Protein 3RFT (pdb70)

Nearest PDB structures (foldseek):
  3rft-assembly1_A  TM=1.003E+00  e=3.929E-58  Agrobacterium fabrum str. C58
  3rfx-assembly1_A  TM=1.002E+00  e=2.073E-56  Agrobacterium fabrum str. C58
  3ay3-assembly2_D  TM=9.842E-01  e=3.197E-38  Chromohalobacter israelensis DSM 3043
  6mfh-assembly1_A  TM=9.827E-01  e=3.829E-38  Chromohalobacter israelensis
  3ajr-assembly1_A  TM=7.202E-01  e=3.323E-12  Thermoplasma volcanium GSS1

Solvent-accessible surface area: 32362 Å² total; per-residue (Å²): 162,63,27,116,30,0,0,0,2,11,0,24,35,104,34,1,141,33,0,37,130,79,0,47,96,13,6,97,40,3,30,0,1,22,115,51,111,34,108,119,51,32,123,111,43,51,46,42,114,6,65,19,27,66,56,129,31,0,55,69,2,0,32,47,7,72,0,0,0,0,24,6,37,33,83,69,10,73,13,96,100,58,1,54,81,11,1,36,57,0,3,112,10,0,1,45,3,0,103,67,64,73,55,8,37,0,0,1,8,2,4,3,17,0,0,0,80,16,53,27,136,76,157,0,23,34,136,34,102,51,107,40,5,16,36,16,0,74,1,8,17,65,0,14,103,22,0,113,78,8,54,96,138,82,39,2,38,0,0,6,0,11,22,10,11,17,23,98,72,1,80,38,96,24,24,1,9,0,14,0,5,40,78,4,0,8,39,0,0,80,1,0,31,94,6,17,43,2,11,11,23,30,0,1,0,12,8,46,16,106,33,30,21,23,35,43,47,100,14,14,26,0,5,22,100,27,158,46,49,0,50,88,52,74,178,93,7,84,109,82,45,113,120,48,70,109,115,61,8,39,36,114,45,0,1,1,80,40,17,101,46,82,98,73,171,142,160,70,26,108,29,0,0,0,2,11,1,27,36,164,36,1,136,39,0,34,130,80,0,45,91,12,3,97,41,3,28,0,2,24,128,56,113,18,75,119,52,32,125,111,45,51,46,45,105,17,64,20,31,66,60,120,21,0,57,63,2,0,31,47,7,70,0,0,0,0,25,4,38,38,81,66,9,79,14,18,112,56,1,13,80,13,1,1,34,0,3,18,8,0,1,21,4,0,80,69,60,74,59,9,37,0,0,1,9,2,5,4,17,0,0,0,17,16,53,15,55,75,70,1,25,33,93,34,60,29,54,0,0,0,4,16,0,2,1,9,5,3,0,13,20,0,0,60,0,0,54,32,33,61,39,2,39,0,0,7,0,13,24,10,14,21,38,100,93,4,93,45,38,26,9,2,6,0,13,0,5,41,80,3,0,8,40,0,0,74,1,0,28,149,11,130,113,7,12,12,22,33,0,1,0,10,9,47,14,25,2,15,6,22,38,42,72,149,13,42,125,9,50,20,145,30,179,45,52,0,35,76,42,20,160,84,10,100,120,81,48,115,122,36,70,72,114,59,8,43,6,106,45,0,1,1,80,39,13,105,31,73,8,74,128,167,170,64,30,122,36,0,0,0,2,12,1,23,34,144,35,1,125,39,0,20,120,92,0,51,93,11,5,85,28,4,34,0,2,22,115,50,106,31,105,119,51,30,122,106,40,54,47,48,104,18,51,18,22,76,52,128,30,0,54,68,2,0,32,50,7,72,0,0,0,0,25,5,37,37,83,69,9,80,12,8,95,60,1,14,77,8,1,1,28,0,2,24,9,0,1,19,0,0,80,74,72,73,57,7,34,0,0,1,9,2,4,3,17,0,0,0,16,16,53,27,136,74,154,0,24,39,93,33,59,28,52,0,0,0,4,16,0,2,1,8,4,3,0,14,19,0,0,59,0,0,52,32,33,61,39,3,39,0,0,6,0,12,23,12,12,23,33,110,79,1,81,37,100,23,27,1,9,0,16,0,5,40,78,3,0,9,39,0,0,82,2,0,28,149,12,130,112,6,13,12,24,30,0,1,0,11,8,47,15,105,32,28,21,22,40,43,77,154,15,49,129,8,49,24,147,29,165,44,52,0,50,89,52,70,184,98,6,93,127,82,50,115,121,48,71,109,115,59,9,40,38,114,42,0,2,0,83,37,14,103,31,72,10,75,124,146

Organism: Agrobacterium fabrum (strain C58 / ATCC 33970) (NCBI:txid176299)

Radius of gyration: 30.78 Å; Cα contacts (8 Å, |Δi|>4): 1839; chains: 3; bounding box: 68×79×91 Å

CATH classification: 3.40.50.720

B-factor: mean 20.07, std 9.41, range [8.15, 78.05]

GO terms:
  GO:0050388 uronate dehydrogenase activity (F, IDA)

Structure (mmCIF, N/CA/C/O backbone):
data_3RFT
#
_entry.id   3RFT
#
_cell.length_a   164.650
_cell.length_b   164.650
_cell.length_c   174.830
_cell.angle_alpha   90.00
_cell.angle_beta   90.00
_cell.angle_gamma   120.00
#
_symmetry.space_group_name_H-M   'P 62 2 2'
#
loop_
_entity.id
_entity.type
_entity.pdbx_description
1 polymer 'Uronate dehydrogenase'
2 non-polymer 'SULFATE ION'
3 water water
#
loop_
_atom_site.group_PDB
_atom_site.id
_atom_site.type_symbol
_atom_site.label_atom_id
_atom_site.label_alt_id
_atom_site.label_comp_id
_atom_site.label_asym_id
_atom_site.label_entity_id
_atom_site.label_seq_id
_atom_site.pdbx_PDB_ins_code
_atom_site.Cartn_x
_atom_site.Cartn_y
_atom_site.Cartn_z
_atom_site.occupancy
_atom_site.B_iso_or_equiv
_atom_site.auth_seq_id
_atom_site.auth_comp_id
_atom_site.auth_asym_id
_atom_site.auth_atom_id
_atom_site.pdbx_PDB_model_num
ATOM 1 N N . MET A 1 1 ? 46.981 50.384 8.836 1.00 62.04 1 MET A N 1
ATOM 2 C CA . MET A 1 1 ? 48.317 49.856 8.585 1.00 51.76 1 MET A CA 1
ATOM 3 C C . MET A 1 1 ? 49.080 50.756 7.620 1.00 53.98 1 MET A C 1
ATOM 4 O O . MET A 1 1 ? 48.622 51.844 7.265 1.00 61.68 1 MET A O 1
ATOM 9 N N . ALA A 1 2 ? 50.250 50.288 7.202 1.00 48.42 2 ALA A N 1
ATOM 10 C CA . ALA A 1 2 ? 51.032 50.961 6.179 1.00 42.53 2 ALA A CA 1
ATOM 11 C C . ALA A 1 2 ? 51.192 50.025 4.983 1.00 45.46 2 ALA A C 1
ATOM 12 O O . ALA A 1 2 ? 51.502 50.463 3.868 1.00 37.49 2 ALA A O 1
ATOM 14 N N . MET A 1 3 ? 50.962 48.733 5.221 1.00 32.90 3 MET A N 1
ATOM 15 C CA . MET A 1 3 ? 51.164 47.722 4.190 1.00 24.11 3 MET A CA 1
ATOM 16 C C . MET A 1 3 ? 50.606 46.364 4.620 1.00 25.39 3 MET A C 1
ATOM 17 O O . MET A 1 3 ? 50.276 46.159 5.785 1.00 23.80 3 MET A O 1
ATOM 22 N N . LYS A 1 4 ? 50.497 45.436 3.677 1.00 24.31 4 LYS A N 1
ATOM 23 C CA . LYS A 1 4 ? 49.971 44.115 3.999 1.00 27.06 4 LYS A CA 1
ATOM 24 C C . LYS A 1 4 ? 50.967 43.278 4.800 1.00 21.81 4 LYS A C 1
ATOM 25 O O . LYS A 1 4 ? 50.618 42.721 5.840 1.00 22.75 4 LYS A O 1
ATOM 31 N N . ARG A 1 5 ? 52.200 43.187 4.310 1.00 21.06 5 ARG A N 1
ATOM 32 C CA . ARG A 1 5 ? 53.212 42.369 4.970 1.00 19.80 5 ARG A CA 1
ATOM 33 C C . ARG A 1 5 ? 54.566 43.077 5.084 1.00 20.26 5 ARG A C 1
ATOM 34 O O . ARG A 1 5 ? 55.151 43.488 4.084 1.00 18.97 5 ARG A O 1
ATOM 42 N N . LEU A 1 6 ? 55.060 43.193 6.311 1.00 20.82 6 LEU A N 1
ATOM 43 C CA . LEU A 1 6 ? 56.379 43.765 6.562 1.00 16.92 6 LEU A CA 1
ATOM 44 C C . LEU A 1 6 ? 57.336 42.681 7.037 1.00 18.96 6 LEU A C 1
ATOM 45 O O . LEU A 1 6 ? 57.016 41.928 7.961 1.00 17.43 6 LEU A O 1
ATOM 50 N N . LEU A 1 7 ? 58.501 42.593 6.398 1.00 15.84 7 LEU A N 1
ATOM 51 C CA . LEU A 1 7 ? 59.554 41.684 6.847 1.00 15.59 7 LEU A CA 1
ATOM 52 C C . LEU A 1 7 ? 60.506 42.397 7.809 1.00 18.70 7 LEU A C 1
ATOM 53 O O . LEU A 1 7 ? 60.960 43.509 7.532 1.00 15.29 7 LEU A O 1
ATOM 58 N N . VAL A 1 8 ? 60.799 41.755 8.938 1.00 15.79 8 VAL A N 1
ATOM 59 C CA . VAL A 1 8 ? 61.875 42.202 9.819 1.00 15.09 8 VAL A CA 1
ATOM 60 C C . VAL A 1 8 ? 62.878 41.063 9.945 1.00 18.08 8 VAL A C 1
ATOM 61 O O . VAL A 1 8 ? 62.558 40.012 10.498 1.00 17.06 8 VAL A O 1
ATOM 65 N N . THR A 1 9 ? 64.082 41.255 9.413 1.00 15.35 9 THR A N 1
ATOM 66 C CA . THR A 1 9 ? 65.147 40.275 9.580 1.00 16.57 9 THR A CA 1
ATOM 67 C C . THR A 1 9 ? 65.930 40.562 10.874 1.00 17.57 9 THR A C 1
ATOM 68 O O . THR A 1 9 ? 65.772 41.617 11.477 1.00 17.13 9 THR A O 1
ATOM 72 N N . GLY A 1 10 ? 66.770 39.622 11.295 1.00 18.12 10 GLY A N 1
ATOM 73 C CA . GLY A 1 10 ? 67.462 39.738 12.570 1.00 17.86 10 GLY A CA 1
ATOM 74 C C . GLY A 1 10 ? 66.509 39.853 13.748 1.00 19.04 10 GLY A C 1
ATOM 75 O O . GLY A 1 10 ? 66.817 40.489 14.762 1.00 20.79 10 GLY A O 1
ATOM 76 N N . ALA A 1 11 ? 65.347 39.220 13.633 1.00 16.10 11 ALA A N 1
ATOM 77 C CA . ALA A 1 11 ? 64.286 39.417 14.618 1.00 16.33 11 ALA A CA 1
ATOM 78 C C . ALA A 1 11 ? 64.517 38.721 15.964 1.00 17.38 11 ALA A C 1
ATOM 79 O O . ALA A 1 11 ? 63.773 38.961 16.912 1.00 19.71 11 ALA A O 1
ATOM 81 N N . ALA A 1 12 ? 65.526 37.859 16.039 1.00 20.95 12 ALA A N 1
ATOM 82 C CA . ALA A 1 12 ? 65.860 37.187 17.300 1.00 22.98 12 ALA A CA 1
ATOM 83 C C . ALA A 1 12 ? 66.789 38.028 18.176 1.00 26.71 12 ALA A C 1
ATOM 84 O O . ALA A 1 12 ? 66.886 37.795 19.382 1.00 24.84 12 ALA A O 1
ATOM 86 N N . GLY A 1 13 ? 67.474 38.996 17.567 1.00 21.20 13 GLY A N 1
ATOM 87 C CA . GLY A 1 13 ? 68.418 39.836 18.288 1.00 23.04 13 GLY A CA 1
ATOM 88 C C . GLY A 1 13 ? 67.708 40.838 19.176 1.00 23.02 13 GLY A C 1
ATOM 89 O O . GLY A 1 13 ? 66.491 40.976 19.108 1.00 22.57 13 GLY A O 1
ATOM 90 N N . GLN A 1 14 ? 68.466 41.552 20.004 1.00 24.02 14 GLN A N 1
ATOM 91 C CA . GLN A 1 14 ? 67.875 42.508 20.937 1.00 25.95 14 GLN A CA 1
ATOM 92 C C . GLN A 1 14 ? 67.015 43.582 20.260 1.00 24.82 14 GLN A C 1
ATOM 93 O O . GLN A 1 14 ? 65.899 43.861 20.695 1.00 23.37 14 GLN A O 1
ATOM 99 N N . LEU A 1 15 ? 67.542 44.194 19.207 1.00 22.45 15 LEU A N 1
ATOM 100 C CA . LEU A 1 15 ? 66.800 45.239 18.503 1.00 22.53 15 LEU A CA 1
ATOM 101 C C . LEU A 1 15 ? 65.635 44.634 17.715 1.00 21.05 15 LEU A C 1
ATOM 102 O O . LEU A 1 15 ? 64.550 45.209 17.653 1.00 23.15 15 LEU A O 1
ATOM 107 N N . GLY A 1 16 ? 65.869 43.467 17.120 1.00 20.26 16 GLY A N 1
ATOM 108 C CA . GLY A 1 16 ? 64.818 42.758 16.407 1.00 19.37 16 GLY A CA 1
ATOM 109 C C . GLY A 1 16 ? 63.637 42.421 17.299 1.00 18.44 16 GLY A C 1
ATOM 110 O O . GLY A 1 16 ? 62.480 42.530 16.888 1.00 17.97 16 GLY A O 1
ATOM 111 N N . ARG A 1 17 ? 63.921 42.009 18.533 1.00 20.72 17 ARG A N 1
ATOM 112 C CA . ARG A 1 17 ? 62.851 41.700 19.480 1.00 21.33 17 ARG A CA 1
ATOM 113 C C . ARG A 1 17 ? 62.042 42.944 19.817 1.00 21.53 17 ARG A C 1
ATOM 114 O O . ARG A 1 17 ? 60.825 42.885 19.967 1.00 21.02 17 ARG A O 1
ATOM 122 N N . VAL A 1 18 ? 62.720 44.082 19.920 1.00 22.09 18 VAL A N 1
ATOM 123 C CA . VAL A 1 18 ? 62.031 45.349 20.113 1.00 20.21 18 VAL A CA 1
ATOM 124 C C . VAL A 1 18 ? 61.138 45.680 18.909 1.00 22.92 18 VAL A C 1
ATOM 125 O O . VAL A 1 18 ? 59.990 46.102 19.068 1.00 21.33 18 VAL A O 1
ATOM 129 N N . MET A 1 19 ? 61.670 45.500 17.704 1.00 20.36 19 MET A N 1
ATOM 130 C CA . MET A 1 19 ? 60.932 45.881 16.504 1.00 20.38 19 MET A CA 1
ATOM 131 C C . MET A 1 19 ? 59.760 44.929 16.243 1.00 20.92 19 MET A C 1
ATOM 132 O O . MET A 1 19 ? 58.746 45.325 15.668 1.00 18.14 19 MET A O 1
ATOM 137 N N . ARG A 1 20 ? 59.905 43.680 16.671 1.00 19.91 20 ARG A N 1
ATOM 138 C CA . ARG A 1 20 ? 58.826 42.708 16.526 1.00 22.24 20 ARG A CA 1
ATOM 139 C C . ARG A 1 20 ? 57.567 43.226 17.210 1.00 21.93 20 ARG A C 1
ATOM 140 O O . ARG A 1 20 ? 56.451 43.030 16.724 1.00 21.78 20 ARG A O 1
ATOM 148 N N . GLU A 1 21 ? 57.756 43.897 18.341 1.00 20.95 21 GLU A N 1
ATOM 149 C CA . GLU A 1 21 ? 56.649 44.501 19.076 1.00 22.40 21 GLU A CA 1
ATOM 150 C C . GLU A 1 21 ? 56.261 45.867 18.509 1.00 24.67 21 GLU A C 1
ATOM 151 O O . GLU A 1 21 ? 55.086 46.130 18.251 1.00 24.01 21 GLU A O 1
ATOM 157 N N . ARG A 1 22 ? 57.246 46.739 18.310 1.00 19.24 22 ARG A N 1
ATOM 158 C CA . ARG A 1 22 ? 56.948 48.130 17.963 1.00 18.34 22 ARG A CA 1
ATOM 159 C C . ARG A 1 22 ? 56.433 48.335 16.528 1.00 22.17 22 ARG A C 1
ATOM 160 O O . ARG A 1 22 ? 55.717 49.300 16.256 1.00 22.11 22 ARG A O 1
ATOM 168 N N . LEU A 1 23 ? 56.802 47.444 15.613 1.00 18.35 23 LEU A N 1
ATOM 169 C CA . LEU A 1 23 ? 56.416 47.627 14.209 1.00 19.15 23 LEU A CA 1
ATOM 170 C C . LEU A 1 23 ? 55.136 46.876 13.820 1.00 26.06 23 LEU A C 1
ATOM 171 O O . LEU A 1 23 ? 54.646 47.015 12.702 1.00 20.51 23 LEU A O 1
ATOM 176 N N . ALA A 1 24 ? 54.604 46.083 14.743 1.00 24.58 24 ALA A N 1
ATOM 177 C CA . ALA A 1 24 ? 53.379 45.329 14.486 1.00 28.21 24 ALA A CA 1
ATOM 178 C C . ALA A 1 24 ? 52.250 46.180 13.888 1.00 25.76 24 ALA A C 1
ATOM 179 O O . ALA A 1 24 ? 51.589 45.751 12.945 1.00 26.65 24 ALA A O 1
ATOM 181 N N . PRO A 1 25 ? 52.027 47.391 14.429 1.00 24.72 25 PRO A N 1
ATOM 182 C CA . PRO A 1 25 ? 50.966 48.261 13.910 1.00 28.75 25 PRO A CA 1
ATOM 183 C C . PRO A 1 25 ? 51.145 48.707 12.455 1.00 30.49 25 PRO A C 1
ATOM 184 O O . PRO A 1 25 ? 50.195 49.235 11.870 1.00 27.34 25 PRO A O 1
ATOM 188 N N . MET A 1 26 ? 52.328 48.510 11.880 1.00 23.06 26 MET A N 1
ATOM 189 C CA . MET A 1 26 ? 52.598 49.017 10.538 1.00 24.19 26 MET A CA 1
ATOM 190 C C . MET A 1 26 ? 52.122 48.110 9.413 1.00 26.61 26 MET A C 1
ATOM 191 O O . MET A 1 26 ? 52.097 48.524 8.255 1.00 26.56 26 MET A O 1
ATOM 196 N N . ALA A 1 27 ? 51.782 46.870 9.743 1.00 22.47 27 ALA A N 1
ATOM 197 C CA . ALA A 1 27 ? 51.380 45.906 8.723 1.00 24.77 27 ALA A CA 1
ATOM 198 C C . ALA A 1 27 ? 50.292 44.971 9.227 1.00 27.85 27 ALA A C 1
ATOM 199 O O . ALA A 1 27 ? 50.173 44.741 10.428 1.00 25.96 27 ALA A O 1
ATOM 201 N N . GLU A 1 28 ? 49.497 44.436 8.303 1.00 25.53 28 GLU A N 1
ATOM 202 C CA . GLU A 1 28 ? 48.494 43.433 8.653 1.00 26.22 28 GLU A CA 1
ATOM 203 C C . GLU A 1 28 ? 49.173 42.145 9.097 1.00 26.79 28 GLU A C 1
ATOM 204 O O . GLU A 1 28 ? 48.685 41.448 9.985 1.00 27.23 28 GLU A O 1
ATOM 210 N N . ILE A 1 29 ? 50.302 41.837 8.469 1.00 22.08 29 ILE A N 1
ATOM 211 C CA . ILE A 1 29 ? 51.071 40.654 8.812 1.00 23.94 29 ILE A CA 1
ATOM 212 C C . ILE A 1 29 ? 52.526 41.039 9.016 1.00 26.35 29 ILE A C 1
ATOM 213 O O . ILE A 1 29 ? 53.128 41.681 8.158 1.00 18.38 29 ILE A O 1
ATOM 218 N N . LEU A 1 30 ? 53.091 40.654 10.156 1.00 23.24 30 LEU A N 1
ATOM 219 C CA . LEU A 1 30 ? 54.506 40.881 10.389 1.00 21.53 30 LEU A CA 1
ATOM 220 C C . LEU A 1 30 ? 55.249 39.567 10.197 1.00 23.09 30 LEU A C 1
ATOM 221 O O . LEU A 1 30 ? 54.976 38.589 10.894 1.00 23.83 30 LEU A O 1
ATOM 226 N N . ARG A 1 31 ? 56.173 39.535 9.242 1.00 17.22 31 ARG A N 1
ATOM 227 C CA . ARG A 1 31 ? 57.014 38.365 9.050 1.00 16.95 31 ARG A CA 1
ATOM 228 C C . ARG A 1 31 ? 58.361 38.584 9.724 1.00 22.04 31 ARG A C 1
ATOM 229 O O . ARG A 1 31 ? 59.082 39.523 9.384 1.00 19.67 31 ARG A O 1
ATOM 237 N N . LEU A 1 32 ? 58.688 37.710 10.676 1.00 17.03 32 LEU A N 1
ATOM 238 C CA . LEU A 1 32 ? 59.942 37.787 11.417 1.00 18.76 32 LEU A CA 1
ATOM 239 C C . LEU A 1 32 ? 60.893 36.710 10.925 1.00 20.03 32 LEU A C 1
ATOM 240 O O . LEU A 1 32 ? 60.486 35.571 10.695 1.00 21.99 32 LEU A O 1
ATOM 245 N N . ALA A 1 33 ? 62.164 37.060 10.760 1.00 18.28 33 ALA A N 1
ATOM 246 C CA . ALA A 1 33 ? 63.138 36.100 10.258 1.00 17.12 33 ALA A CA 1
ATOM 247 C C . ALA A 1 33 ? 64.478 36.233 10.960 1.00 20.24 33 ALA A C 1
ATOM 248 O O . ALA A 1 33 ? 64.865 37.320 11.379 1.00 17.22 33 ALA A O 1
ATOM 250 N N . ASP A 1 34 ? 65.184 35.114 11.083 1.00 20.86 34 ASP A N 1
ATOM 251 C CA . ASP A 1 34 ? 66.501 35.113 11.707 1.00 24.09 34 ASP A CA 1
ATOM 252 C C . ASP A 1 34 ? 67.174 33.777 11.447 1.00 23.95 34 ASP A C 1
ATOM 253 O O . ASP A 1 34 ? 66.515 32.792 11.118 1.00 26.58 34 ASP A O 1
ATOM 258 N N . LEU A 1 35 ? 68.495 33.757 11.561 1.00 23.07 35 LEU A N 1
ATOM 259 C CA . LEU A 1 35 ? 69.247 32.514 11.475 1.00 27.93 35 LEU A CA 1
ATOM 260 C C . LEU A 1 35 ? 68.960 31.685 12.727 1.00 30.46 35 LEU A C 1
ATOM 261 O O . LEU A 1 35 ? 68.897 30.456 12.680 1.00 34.98 35 LEU A O 1
ATOM 266 N N . SER A 1 36 ? 68.761 32.379 13.842 1.00 29.09 36 SER A N 1
ATOM 267 C CA . SER A 1 36 ? 68.517 31.738 15.128 1.00 32.02 36 SER A CA 1
ATOM 268 C C . SER A 1 36 ? 67.034 31.463 15.356 1.00 32.95 36 SER A C 1
ATOM 269 O O . SER A 1 36 ? 66.177 32.122 14.773 1.00 29.66 36 SER A O 1
ATOM 272 N N . PRO A 1 37 ? 66.726 30.488 16.222 1.00 35.55 37 PRO A N 1
ATOM 273 C CA . PRO A 1 37 ? 65.329 30.164 16.519 1.00 33.06 37 PRO A CA 1
ATOM 274 C C . PRO A 1 37 ? 64.566 31.390 16.989 1.00 30.61 37 PRO A C 1
ATOM 275 O O . PRO A 1 37 ? 65.118 32.215 17.716 1.00 33.59 37 PRO A O 1
ATOM 279 N N . LEU A 1 38 ? 63.308 31.500 16.578 1.00 31.11 38 LEU A N 1
ATOM 280 C CA . LEU A 1 38 ? 62.436 32.578 17.023 1.00 28.11 38 LEU A CA 1
ATOM 281 C C . LEU A 1 38 ? 61.333 32.037 17.914 1.00 30.28 38 LEU A C 1
ATOM 282 O O . LEU A 1 38 ? 60.892 30.899 17.740 1.00 28.99 38 LEU A O 1
ATOM 287 N N . ASP A 1 39 ? 60.887 32.848 18.867 1.00 29.45 39 ASP A N 1
ATOM 288 C CA . ASP A 1 39 ? 59.660 32.546 19.584 1.00 30.77 39 ASP A CA 1
ATOM 289 C C . ASP A 1 39 ? 58.572 32.381 18.534 1.00 36.74 39 ASP A C 1
ATOM 290 O O . ASP A 1 39 ? 58.546 33.123 17.553 1.00 31.03 39 ASP A O 1
ATOM 295 N N . PRO A 1 40 ? 57.679 31.397 18.729 1.00 37.75 40 PRO A N 1
ATOM 296 C CA . PRO A 1 40 ? 56.645 31.035 17.750 1.00 35.48 40 PRO A CA 1
ATOM 297 C C . PRO A 1 40 ? 55.756 32.207 17.344 1.00 28.15 40 PRO A C 1
ATOM 298 O O . PRO A 1 40 ? 55.524 33.119 18.135 1.00 29.78 40 PRO A O 1
ATOM 302 N N . ALA A 1 41 ? 55.254 32.155 16.115 1.00 31.32 41 ALA A N 1
ATOM 303 C CA . ALA A 1 41 ? 54.371 33.185 15.583 1.00 28.88 41 ALA A CA 1
ATOM 304 C C . ALA A 1 41 ? 53.068 33.282 16.357 1.00 35.11 41 ALA A C 1
ATOM 305 O O . ALA A 1 41 ? 52.394 32.279 16.588 1.00 37.58 41 ALA A O 1
ATOM 307 N N . GLY A 1 42 ? 52.711 34.499 16.746 1.00 28.42 42 GLY A N 1
ATOM 308 C CA . GLY A 1 42 ? 51.418 34.758 17.340 1.00 30.99 42 GLY A CA 1
ATOM 309 C C . GLY A 1 42 ? 50.447 35.156 16.246 1.00 28.64 42 GLY A C 1
ATOM 310 O O . GLY A 1 42 ? 50.749 35.012 15.061 1.00 29.46 42 GLY A O 1
ATOM 311 N N . PRO A 1 43 ? 49.265 35.646 16.631 1.00 30.47 43 PRO A N 1
ATOM 312 C CA . PRO A 1 43 ? 48.329 36.104 15.604 1.00 37.09 43 PRO A CA 1
ATOM 313 C C . PRO A 1 43 ? 48.957 37.260 14.828 1.00 36.03 43 PRO A C 1
ATOM 314 O O . PRO A 1 43 ? 49.660 38.087 15.416 1.00 39.90 43 PRO A O 1
ATOM 318 N N . ASN A 1 44 ? 48.719 37.296 13.524 1.00 36.11 44 ASN A N 1
ATOM 319 C CA . ASN A 1 44 ? 49.233 38.363 12.674 1.00 32.74 44 ASN A CA 1
ATOM 320 C C . ASN A 1 44 ? 50.745 38.287 12.477 1.00 30.95 44 ASN A C 1
ATOM 321 O O . ASN A 1 44 ? 51.361 39.258 12.043 1.00 26.56 44 ASN A O 1
ATOM 326 N N . GLU A 1 45 ? 51.336 37.138 12.798 1.00 26.64 45 GLU A N 1
ATOM 327 C CA . GLU A 1 45 ? 52.775 36.939 12.623 1.00 24.92 45 GLU A CA 1
ATOM 328 C C . GLU A 1 45 ? 53.112 35.722 11.772 1.00 27.21 45 GLU A C 1
ATOM 329 O O . GLU A 1 45 ? 52.370 34.738 11.731 1.00 24.59 45 GLU A O 1
ATOM 335 N N . GLU A 1 46 ? 54.253 35.799 11.099 1.00 23.69 46 GLU A N 1
ATOM 336 C CA . GLU A 1 46 ? 54.840 34.657 10.417 1.00 22.94 46 GLU A CA 1
ATOM 337 C C . GLU A 1 46 ? 56.284 34.604 10.878 1.00 25.98 46 GLU A C 1
ATOM 338 O O . GLU A 1 46 ? 56.926 35.644 11.005 1.00 25.80 46 GLU A O 1
ATOM 344 N N . CYS A 1 47 ? 56.791 33.412 11.169 1.00 22.14 47 CYS A N 1
ATOM 345 C CA . CYS A 1 47 ? 58.177 33.286 11.605 1.00 23.19 47 CYS A CA 1
ATOM 346 C C . CYS A 1 47 ? 58.968 32.401 10.659 1.00 26.88 47 CYS A C 1
ATOM 347 O O . CYS A 1 47 ? 58.500 31.342 10.243 1.00 26.06 47 CYS A O 1
ATOM 350 N N . VAL A 1 48 ? 60.171 32.845 10.313 1.00 21.89 48 VAL A N 1
ATOM 351 C CA . VAL A 1 48 ? 60.974 32.155 9.317 1.00 22.42 48 VAL A CA 1
ATOM 352 C C . VAL A 1 48 ? 62.392 31.960 9.816 1.00 26.30 48 VAL A C 1
ATOM 353 O O . VAL A 1 48 ? 62.999 32.883 10.353 1.00 22.75 48 VAL A O 1
ATOM 357 N N . GLN A 1 49 ? 62.908 30.750 9.645 1.00 23.05 49 GLN A N 1
ATOM 358 C CA . GLN A 1 49 ? 64.289 30.436 9.977 1.00 28.40 49 GLN A CA 1
ATOM 359 C C . GLN A 1 49 ? 65.089 30.376 8.684 1.00 31.45 49 GLN A C 1
ATOM 360 O O . GLN A 1 49 ? 64.857 29.508 7.844 1.00 32.25 49 GLN A O 1
ATOM 366 N N . CYS A 1 50 ? 66.038 31.292 8.528 1.00 25.41 50 CYS A N 1
ATOM 367 C CA . CYS A 1 50 ? 66.677 31.508 7.235 1.00 29.25 50 CYS A CA 1
ATOM 368 C C . CYS A 1 50 ? 68.145 31.892 7.406 1.00 27.52 50 CYS A C 1
ATOM 369 O O . CYS A 1 50 ? 68.482 32.751 8.220 1.00 24.15 50 CYS A O 1
ATOM 372 N N . ASP A 1 51 ? 69.019 31.234 6.654 1.00 22.58 51 ASP A N 1
ATOM 373 C CA . ASP A 1 51 ? 70.405 31.655 6.574 1.00 25.98 51 ASP A CA 1
ATOM 374 C C . ASP A 1 51 ? 70.517 32.659 5.430 1.00 22.42 51 ASP A C 1
ATOM 375 O O . ASP A 1 51 ? 70.205 32.324 4.293 1.00 21.79 51 ASP A O 1
ATOM 380 N N . LEU A 1 52 ? 70.950 33.884 5.728 1.00 21.54 52 LEU A N 1
ATOM 381 C CA . LEU A 1 52 ? 71.053 34.912 4.688 1.00 22.21 52 LEU A CA 1
ATOM 382 C C . LEU A 1 52 ? 71.987 34.493 3.557 1.00 18.66 52 LEU A C 1
ATOM 383 O O . LEU A 1 52 ? 71.887 35.008 2.443 1.00 20.31 52 LEU A O 1
ATOM 388 N N . ALA A 1 53 ? 72.889 33.549 3.827 1.00 18.92 53 ALA A N 1
ATOM 389 C CA . ALA A 1 53 ? 73.813 33.085 2.785 1.00 20.42 53 ALA A CA 1
ATOM 390 C C . ALA A 1 53 ? 73.158 32.107 1.803 1.00 21.74 53 ALA A C 1
ATOM 391 O O . ALA A 1 53 ? 73.750 31.754 0.778 1.00 23.09 53 ALA A O 1
ATOM 393 N N . ASP A 1 54 ? 71.944 31.676 2.128 1.00 22.62 54 ASP A N 1
ATOM 394 C CA . ASP A 1 54 ? 71.189 30.722 1.308 1.00 22.15 54 ASP A CA 1
ATOM 395 C C . ASP A 1 54 ? 70.230 31.484 0.390 1.00 17.48 54 ASP A C 1
ATOM 396 O O . ASP A 1 54 ? 69.171 31.933 0.824 1.00 19.21 54 ASP A O 1
ATOM 401 N N . ALA A 1 55 ? 70.607 31.624 -0.877 1.00 21.05 55 ALA A N 1
ATOM 402 C CA . ALA A 1 55 ? 69.854 32.461 -1.819 1.00 22.33 55 ALA A CA 1
ATOM 403 C C . ALA A 1 55 ? 68.397 32.026 -1.999 1.00 25.51 55 ALA A C 1
ATOM 404 O O . ALA A 1 55 ? 67.494 32.870 -2.075 1.00 22.74 55 ALA A O 1
ATOM 406 N N . ASN A 1 56 ? 68.162 30.716 -2.072 1.00 23.82 56 ASN A N 1
ATOM 407 C CA . ASN A 1 56 ? 66.800 30.208 -2.227 1.00 25.19 56 ASN A CA 1
ATOM 408 C C . ASN A 1 56 ? 65.942 30.516 -1.015 1.00 23.80 56 ASN A C 1
ATOM 409 O O . ASN A 1 56 ? 64.795 30.933 -1.150 1.00 25.18 56 ASN A O 1
ATOM 414 N N . ALA A 1 57 ? 66.498 30.304 0.176 1.00 21.62 57 ALA A N 1
ATOM 415 C CA . ALA A 1 57 ? 65.778 30.611 1.402 1.00 21.61 57 ALA A CA 1
ATOM 416 C C . ALA A 1 57 ? 65.492 32.108 1.483 1.00 18.86 57 ALA A C 1
ATOM 417 O O . ALA A 1 57 ? 64.412 32.523 1.903 1.00 20.84 57 ALA A O 1
ATOM 419 N N . VAL A 1 58 ? 66.466 32.921 1.091 1.00 18.71 58 VAL A N 1
ATOM 420 C CA . VAL A 1 58 ? 66.274 34.366 1.115 1.00 16.99 58 VAL A CA 1
ATOM 421 C C . VAL A 1 58 ? 65.178 34.787 0.129 1.00 17.34 58 VAL A C 1
ATOM 422 O O . VAL A 1 58 ? 64.318 35.609 0.452 1.00 18.09 58 VAL A O 1
ATOM 426 N N . ASN A 1 59 ? 65.198 34.206 -1.066 1.00 18.41 59 ASN A N 1
ATOM 427 C CA . ASN A 1 59 ? 64.134 34.470 -2.028 1.00 20.18 59 ASN A CA 1
ATOM 428 C C . ASN A 1 59 ? 62.752 34.194 -1.419 1.00 18.84 59 ASN A C 1
ATOM 429 O O . ASN A 1 59 ? 61.833 35.007 -1.537 1.00 19.61 59 ASN A O 1
ATOM 434 N N . ALA A 1 60 ? 62.611 33.060 -0.741 1.00 22.03 60 ALA A N 1
ATOM 435 C CA . ALA A 1 60 ? 61.328 32.702 -0.141 1.00 19.39 60 ALA A CA 1
ATOM 436 C C . ALA A 1 60 ? 60.965 33.609 1.030 1.00 17.97 60 ALA A C 1
ATOM 437 O O . ALA A 1 60 ? 59.792 33.910 1.264 1.00 17.82 60 ALA A O 1
ATOM 439 N N . MET A 1 61 ? 61.978 34.033 1.780 1.00 18.53 61 MET A N 1
ATOM 440 C CA . MET A 1 61 ? 61.767 34.923 2.907 1.00 17.23 61 MET A CA 1
ATOM 441 C C . MET A 1 61 ? 61.168 36.262 2.462 1.00 15.00 61 MET A C 1
ATOM 442 O O . MET A 1 61 ? 60.278 36.813 3.115 1.00 16.88 61 MET A O 1
ATOM 447 N N . VAL A 1 62 ? 61.665 36.776 1.344 1.00 17.39 62 VAL A N 1
ATOM 448 C CA . VAL A 1 62 ? 61.262 38.094 0.855 1.00 13.42 62 VAL A CA 1
ATOM 449 C C . VAL A 1 62 ? 59.949 38.064 0.064 1.00 17.67 62 VAL A C 1
ATOM 450 O O . VAL A 1 62 ? 59.165 39.015 0.114 1.00 18.98 62 VAL A O 1
ATOM 454 N N . ALA A 1 63 ? 59.713 36.982 -0.672 1.00 17.11 63 ALA A N 1
ATOM 455 C CA . ALA A 1 63 ? 58.498 36.880 -1.490 1.00 20.64 63 ALA A CA 1
ATOM 456 C C . ALA A 1 63 ? 57.238 37.185 -0.679 1.00 19.63 63 ALA A C 1
ATOM 457 O O . ALA A 1 63 ? 57.018 36.614 0.391 1.00 19.23 63 ALA A O 1
ATOM 459 N N . GLY A 1 64 ? 56.412 38.084 -1.200 1.00 19.18 64 GLY A N 1
ATOM 460 C CA . GLY A 1 64 ? 55.164 38.445 -0.551 1.00 20.46 64 GLY A CA 1
ATOM 461 C C . GLY A 1 64 ? 55.253 39.614 0.410 1.00 21.10 64 GLY A C 1
ATOM 462 O O . GLY A 1 64 ? 54.242 40.018 0.982 1.00 19.45 64 GLY A O 1
ATOM 463 N N . CYS A 1 65 ? 56.454 40.160 0.599 1.00 20.38 65 CYS A N 1
ATOM 464 C CA . CYS A 1 65 ? 56.630 41.292 1.514 1.00 16.96 65 CYS A CA 1
ATOM 465 C C . CYS A 1 65 ? 56.606 42.634 0.793 1.00 14.37 65 CYS A C 1
ATOM 466 O O . CYS A 1 65 ? 57.203 42.796 -0.274 1.00 19.00 65 CYS A O 1
ATOM 469 N N . ASP A 1 66 ? 55.918 43.593 1.395 1.00 16.21 66 ASP A N 1
ATOM 470 C CA . ASP A 1 66 ? 55.751 44.915 0.811 1.00 18.72 66 ASP A CA 1
ATOM 471 C C . ASP A 1 66 ? 56.823 45.883 1.300 1.00 18.50 66 ASP A C 1
ATOM 472 O O . ASP A 1 66 ? 56.954 46.981 0.779 1.00 16.97 66 ASP A O 1
ATOM 477 N N . GLY A 1 67 ? 57.585 45.466 2.306 1.00 16.73 67 GLY 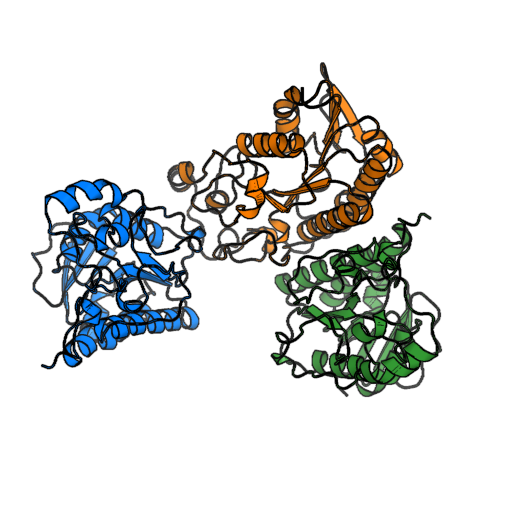A N 1
ATOM 478 C CA . GLY A 1 67 ? 58.645 46.301 2.853 1.00 15.02 67 GLY A CA 1
ATOM 479 C C . GLY A 1 67 ? 59.560 45.449 3.707 1.00 18.10 67 GLY A C 1
ATOM 480 O O . GLY A 1 67 ? 59.151 44.386 4.188 1.00 14.94 67 GLY A O 1
ATOM 481 N N . ILE A 1 68 ? 60.794 45.904 3.889 1.00 14.55 68 ILE A N 1
ATOM 482 C CA . ILE A 1 68 ? 61.784 45.149 4.654 1.00 15.23 68 ILE A CA 1
ATOM 483 C C . ILE A 1 68 ? 62.530 46.064 5.619 1.00 15.32 68 ILE A C 1
ATOM 484 O O . ILE A 1 68 ? 62.999 47.136 5.234 1.00 15.23 68 ILE A O 1
ATOM 489 N N . VAL A 1 69 ? 62.643 45.632 6.870 1.00 14.01 69 VAL A N 1
ATOM 490 C CA . VAL A 1 69 ? 63.552 46.268 7.819 1.00 14.89 69 VAL A CA 1
ATOM 491 C C . VAL A 1 69 ? 64.677 45.267 8.051 1.00 15.02 69 VAL A C 1
ATOM 492 O O . VAL A 1 69 ? 64.485 44.251 8.717 1.00 15.24 69 VAL A O 1
ATOM 496 N N . HIS A 1 70 ? 65.843 45.531 7.468 1.00 14.98 70 HIS A N 1
ATOM 497 C CA . HIS A 1 70 ? 66.917 44.545 7.463 1.00 13.10 70 HIS A CA 1
ATOM 498 C C . HIS A 1 70 ? 67.890 44.734 8.638 1.00 16.44 70 HIS A C 1
ATOM 499 O O . HIS A 1 70 ? 68.841 45.515 8.544 1.00 15.06 70 HIS A O 1
ATOM 506 N N . LEU A 1 71 ? 67.643 44.013 9.729 1.00 16.77 71 LEU A N 1
ATOM 507 C CA . LEU A 1 71 ? 68.501 44.078 10.921 1.00 16.45 71 LEU A CA 1
ATOM 508 C C . LEU A 1 71 ? 69.438 42.881 11.015 1.00 19.80 71 LEU A C 1
ATOM 509 O O . LEU A 1 71 ? 70.376 42.876 11.814 1.00 18.28 71 LEU A O 1
ATOM 514 N N . GLY A 1 72 ? 69.181 41.860 10.205 1.00 16.65 72 GLY A N 1
ATOM 515 C CA . GLY A 1 72 ? 69.893 40.602 10.327 1.00 17.71 72 GLY A CA 1
ATOM 516 C C . GLY A 1 72 ? 71.318 40.585 9.809 1.00 20.13 72 GLY A C 1
ATOM 517 O O . GLY A 1 72 ? 71.755 41.485 9.096 1.00 18.98 72 GLY A O 1
ATOM 518 N N . GLY A 1 73 ? 72.043 39.526 10.150 1.00 16.82 73 GLY A N 1
ATOM 519 C CA . GLY A 1 73 ? 73.438 39.408 9.765 1.00 17.82 73 GLY A CA 1
ATOM 520 C C . GLY A 1 73 ? 74.323 39.450 10.999 1.00 22.61 73 GLY A C 1
ATOM 521 O O . GLY A 1 73 ? 73.876 39.118 12.100 1.00 23.65 73 GLY A O 1
ATOM 522 N N . ILE A 1 74 ? 75.580 39.848 10.819 1.00 16.07 74 ILE A N 1
ATOM 523 C CA . ILE A 1 74 ? 76.524 39.931 11.934 1.00 16.27 74 ILE A CA 1
ATOM 524 C C . ILE A 1 74 ? 76.472 41.358 12.466 1.00 21.38 74 ILE A C 1
ATOM 525 O O . ILE A 1 74 ? 76.469 42.295 11.685 1.00 18.30 74 ILE A O 1
ATOM 530 N N . SER A 1 75 ? 76.412 41.533 13.784 1.00 15.38 75 SER A N 1
ATOM 531 C CA . SER A 1 75 ? 76.152 42.869 14.322 1.00 16.46 75 SER A CA 1
ATOM 532 C C . SER A 1 75 ? 77.332 43.503 15.074 1.00 18.98 75 SER A C 1
ATOM 533 O O . SER A 1 75 ? 77.242 44.649 15.517 1.00 20.96 75 SER A O 1
ATOM 536 N N . VAL A 1 76 ? 78.429 42.766 15.213 1.00 18.19 76 VAL A N 1
ATOM 537 C CA . VAL A 1 76 ? 79.632 43.293 15.859 1.00 17.89 76 VAL A CA 1
ATOM 538 C C . VAL A 1 76 ? 80.866 42.826 15.102 1.00 16.76 76 VAL A C 1
ATOM 539 O O . VAL A 1 76 ? 80.753 42.085 14.118 1.00 15.87 76 VAL A O 1
ATOM 543 N N . GLU A 1 77 ? 82.047 43.247 15.545 1.00 14.80 77 GLU A N 1
ATOM 544 C CA . GLU A 1 77 ? 83.269 42.810 14.871 1.00 15.77 77 GLU A CA 1
ATOM 545 C C . GLU A 1 77 ? 83.470 41.311 15.098 1.00 21.71 77 GLU A C 1
ATOM 546 O O . GLU A 1 77 ? 83.402 40.835 16.229 1.00 18.54 77 GLU A O 1
ATOM 552 N N . LYS A 1 78 ? 83.700 40.575 14.014 1.00 16.79 78 LYS A N 1
ATOM 553 C CA . LYS A 1 78 ? 83.859 39.125 14.069 1.00 15.56 78 LYS A CA 1
ATOM 554 C C . LYS A 1 78 ? 84.823 38.721 12.976 1.00 16.35 78 LYS A C 1
ATOM 555 O O . LYS A 1 78 ? 85.245 39.568 12.193 1.00 18.16 78 LYS A O 1
ATOM 561 N N . PRO A 1 79 ? 85.198 37.432 12.919 1.00 17.15 79 PRO A N 1
ATOM 562 C CA . PRO A 1 79 ? 86.124 37.016 11.863 1.00 14.87 79 PRO A CA 1
ATOM 563 C C . PRO A 1 79 ? 85.503 37.164 10.474 1.00 18.09 79 PRO A C 1
ATOM 564 O O . PRO A 1 79 ? 84.277 37.156 10.339 1.00 17.35 79 PRO A O 1
ATOM 568 N N . PHE A 1 80 ? 86.356 37.294 9.467 1.00 15.38 80 PHE A N 1
ATOM 569 C CA . PHE A 1 80 ? 85.917 37.577 8.097 1.00 18.16 80 PHE A CA 1
ATOM 570 C C . PHE A 1 80 ? 84.901 36.560 7.580 1.00 21.49 80 PHE A C 1
ATOM 571 O O . PHE A 1 80 ? 83.900 36.928 6.960 1.00 17.53 80 PHE A O 1
ATOM 579 N N . GLU A 1 81 ? 85.152 35.279 7.838 1.00 20.27 81 GLU A N 1
ATOM 580 C CA . GLU A 1 81 ? 84.260 34.231 7.344 1.00 23.47 81 GLU A CA 1
ATOM 581 C C . GLU A 1 81 ? 82.799 34.474 7.726 1.00 20.57 81 GLU A C 1
ATOM 582 O O . GLU A 1 81 ? 81.901 34.311 6.897 1.00 22.39 81 GLU A O 1
ATOM 588 N N . GLN A 1 82 ? 82.556 34.866 8.974 1.00 15.79 82 GLN A N 1
ATOM 589 C CA . GLN A 1 82 ? 81.191 35.085 9.446 1.00 16.02 82 GLN A CA 1
ATOM 590 C C . GLN A 1 82 ? 80.589 36.342 8.817 1.00 18.55 82 GLN A C 1
ATOM 591 O O . GLN A 1 82 ? 79.421 36.365 8.424 1.00 17.30 82 GLN A O 1
ATOM 597 N N . ILE A 1 83 ? 81.394 37.392 8.737 1.00 14.65 83 ILE A N 1
ATOM 598 C CA . ILE A 1 83 ? 80.929 38.659 8.170 1.00 15.64 83 ILE A CA 1
ATOM 599 C C . ILE A 1 83 ? 80.635 38.494 6.675 1.00 16.87 83 ILE A C 1
ATOM 600 O O . ILE A 1 83 ? 79.647 39.023 6.155 1.00 17.72 83 ILE A O 1
ATOM 605 N N . LEU A 1 84 ? 81.482 37.729 5.999 1.00 14.22 84 LEU A N 1
ATOM 606 C CA . LEU A 1 84 ? 81.285 37.427 4.584 1.00 16.53 84 LEU A CA 1
ATOM 607 C C . LEU A 1 84 ? 79.914 36.795 4.335 1.00 19.04 84 LEU A C 1
ATOM 608 O O . LEU A 1 84 ? 79.169 37.214 3.446 1.00 18.51 84 LEU A O 1
ATOM 613 N N . GLN A 1 85 ? 79.576 35.782 5.125 1.00 18.55 85 GLN A N 1
ATOM 614 C CA . GLN A 1 85 ? 78.302 35.082 4.962 1.00 17.65 85 GLN A CA 1
ATOM 615 C C . GLN A 1 85 ? 77.088 35.964 5.266 1.00 18.71 85 GLN A C 1
ATOM 616 O O . GLN A 1 85 ? 76.131 36.019 4.490 1.00 16.96 85 GLN A O 1
ATOM 622 N N . GLY A 1 86 ? 77.123 36.652 6.401 1.00 14.68 86 GLY A N 1
ATOM 623 C CA . GLY A 1 86 ? 75.952 37.365 6.877 1.00 17.05 86 GLY A CA 1
ATOM 624 C C . GLY A 1 86 ? 75.725 38.729 6.237 1.00 18.14 86 GLY A C 1
ATOM 625 O O . GLY A 1 86 ? 74.579 39.133 6.042 1.00 15.27 86 GLY A O 1
ATOM 626 N N . ASN A 1 87 ? 76.809 39.430 5.913 1.00 14.20 87 ASN A N 1
ATOM 627 C CA . ASN A 1 87 ? 76.740 40.850 5.550 1.00 15.08 87 ASN A CA 1
ATOM 628 C C . ASN A 1 87 ? 77.175 41.166 4.134 1.00 15.74 87 ASN A C 1
ATOM 629 O O . ASN A 1 87 ? 76.984 42.288 3.662 1.00 15.14 87 ASN A O 1
ATOM 634 N N . ILE A 1 88 ? 77.824 40.211 3.479 1.00 15.88 88 ILE A N 1
ATOM 635 C CA . ILE A 1 88 ? 78.281 40.430 2.114 1.00 14.59 88 ILE A CA 1
ATOM 636 C C . ILE A 1 88 ? 77.483 39.532 1.171 1.00 16.23 88 ILE A C 1
ATOM 637 O O . ILE A 1 88 ? 76.668 40.019 0.389 1.00 15.51 88 ILE A O 1
ATOM 642 N N . ILE A 1 89 ? 77.684 38.223 1.272 1.00 15.68 89 ILE A N 1
ATOM 643 C CA . ILE A 1 89 ? 76.841 37.290 0.530 1.00 17.00 89 ILE A CA 1
ATOM 644 C C . ILE A 1 89 ? 75.379 37.522 0.890 1.00 15.37 89 ILE A C 1
ATOM 645 O O . ILE A 1 89 ? 74.511 37.570 0.015 1.00 17.51 89 ILE A O 1
ATOM 650 N N . GLY A 1 90 ? 75.105 37.683 2.181 1.00 15.59 90 GLY A N 1
ATOM 651 C CA . GLY A 1 90 ? 73.746 37.903 2.644 1.00 16.23 90 GLY A CA 1
ATOM 652 C C . GLY A 1 90 ? 73.073 39.118 2.023 1.00 16.98 90 GLY A C 1
ATOM 653 O O . GLY A 1 90 ? 71.884 39.084 1.687 1.00 15.68 90 GLY A O 1
ATOM 654 N N . LEU A 1 91 ? 73.825 40.202 1.873 1.00 16.32 91 LEU A N 1
ATOM 655 C CA . LEU A 1 91 ? 73.273 41.428 1.292 1.00 16.50 91 LEU A CA 1
ATOM 656 C C . LEU A 1 91 ? 72.981 41.245 -0.192 1.00 15.58 91 LEU A C 1
ATOM 657 O O . LEU A 1 91 ? 71.952 41.696 -0.691 1.00 17.38 91 LEU A O 1
ATOM 662 N N . TYR A 1 92 ? 73.893 40.594 -0.904 1.00 14.07 92 TYR A N 1
ATOM 663 C CA . TYR A 1 92 ? 73.657 40.327 -2.314 1.00 16.93 92 TYR A CA 1
ATOM 664 C C . TYR A 1 92 ? 72.368 39.506 -2.474 1.00 19.56 92 TYR A C 1
ATOM 665 O O . TYR A 1 92 ? 71.501 39.836 -3.291 1.00 13.91 92 TYR A O 1
ATOM 674 N N . ASN A 1 93 ? 72.232 38.451 -1.676 1.00 15.48 93 ASN A N 1
ATOM 675 C CA . ASN A 1 93 ? 71.028 37.623 -1.723 1.00 16.51 93 ASN A CA 1
ATOM 676 C C . ASN A 1 93 ? 69.766 38.406 -1.411 1.00 16.67 93 ASN A C 1
ATOM 677 O O . ASN A 1 93 ? 68.726 38.194 -2.047 1.00 13.58 93 ASN A O 1
ATOM 682 N N . LEU A 1 94 ? 69.843 39.299 -0.421 1.00 11.78 94 LEU A N 1
ATOM 683 C CA . LEU A 1 94 ? 68.677 40.101 -0.063 1.00 13.45 94 LEU A CA 1
ATOM 684 C C . LEU A 1 94 ? 68.260 41.017 -1.220 1.00 13.57 94 LEU A C 1
ATOM 685 O O . LEU A 1 94 ? 67.067 41.117 -1.538 1.00 14.36 94 LEU A O 1
ATOM 690 N N . TYR A 1 95 ? 69.232 41.684 -1.843 1.00 14.54 95 TYR A N 1
ATOM 691 C CA . TYR A 1 95 ? 68.925 42.622 -2.933 1.00 13.29 95 TYR A CA 1
ATOM 692 C C . TYR A 1 95 ? 68.419 41.920 -4.199 1.00 16.09 95 TYR A C 1
ATOM 693 O O . TYR A 1 95 ? 67.500 42.413 -4.873 1.00 14.14 95 TYR A O 1
ATOM 702 N N . GLU A 1 96 ? 68.996 40.763 -4.502 1.00 15.58 96 GLU A N 1
ATOM 703 C CA . GLU A 1 96 ? 68.488 39.941 -5.599 1.00 17.00 96 GLU A CA 1
ATOM 704 C C . GLU A 1 96 ? 67.056 39.459 -5.344 1.00 17.36 96 GLU A C 1
ATOM 705 O O . GLU A 1 96 ? 66.213 39.463 -6.255 1.00 16.15 96 GLU A O 1
ATOM 711 N N . ALA A 1 97 ? 66.768 39.063 -4.109 1.00 13.70 97 ALA A N 1
ATOM 712 C CA . ALA A 1 97 ? 65.425 38.614 -3.755 1.00 15.27 97 ALA A CA 1
ATOM 713 C C . ALA A 1 97 ? 64.414 39.751 -3.871 1.00 18.48 97 ALA A C 1
ATOM 714 O O . ALA A 1 97 ? 63.321 39.573 -4.415 1.00 17.54 97 ALA A O 1
ATOM 716 N N . ALA A 1 98 ? 64.773 40.924 -3.361 1.00 14.90 98 ALA A N 1
ATOM 717 C CA . ALA A 1 98 ? 63.920 42.097 -3.525 1.00 13.87 98 ALA A CA 1
ATOM 718 C C . ALA A 1 98 ? 63.689 42.398 -5.014 1.00 13.83 98 ALA A C 1
ATOM 719 O O . ALA A 1 98 ? 62.568 42.679 -5.430 1.00 16.82 98 ALA A O 1
ATOM 721 N N . ARG A 1 99 ? 64.750 42.329 -5.809 1.00 16.14 99 ARG A N 1
ATOM 722 C CA . ARG A 1 99 ? 64.648 42.663 -7.229 1.00 17.29 99 ARG A CA 1
ATOM 723 C C . ARG A 1 99 ? 63.673 41.712 -7.932 1.00 21.74 99 ARG A C 1
ATOM 724 O O . ARG A 1 99 ? 62.995 42.096 -8.889 1.00 19.61 99 ARG A O 1
ATOM 732 N N . ALA A 1 100 ? 63.593 40.480 -7.437 1.00 16.31 100 ALA A N 1
ATOM 733 C CA . ALA A 1 100 ? 62.744 39.461 -8.056 1.00 21.05 100 ALA A CA 1
ATOM 734 C C . ALA A 1 100 ? 61.301 39.503 -7.559 1.00 20.52 100 ALA A C 1
ATOM 735 O O . ALA A 1 100 ? 60.424 38.834 -8.119 1.00 19.34 100 ALA A O 1
ATOM 737 N N . HIS A 1 101 ? 61.050 40.298 -6.523 1.00 16.54 101 HIS A N 1
ATOM 738 C CA . HIS A 1 101 ? 59.740 40.324 -5.882 1.00 16.42 101 HIS A CA 1
ATOM 739 C C . HIS A 1 101 ? 59.156 41.716 -5.665 1.00 18.91 101 HIS A C 1
ATOM 740 O O . HIS A 1 101 ? 58.586 42.004 -4.613 1.00 21.10 101 HIS A O 1
ATOM 747 N N . GLY A 1 102 ? 59.277 42.572 -6.676 1.00 16.07 102 GLY A N 1
ATOM 748 C CA . GLY A 1 102 ? 58.585 43.848 -6.666 1.00 18.77 102 GLY A CA 1
ATOM 749 C C . GLY A 1 102 ? 59.346 45.006 -6.036 1.00 18.76 102 GLY A C 1
ATOM 750 O O . GLY A 1 102 ? 58.791 46.085 -5.865 1.00 16.76 102 GLY A O 1
ATOM 751 N N . GLN A 1 103 ? 60.616 44.783 -5.706 1.00 16.08 103 GLN A N 1
ATOM 752 C CA . GLN A 1 103 ? 61.455 45.808 -5.077 1.00 14.17 103 GLN A CA 1
ATOM 753 C C . GLN A 1 103 ? 60.833 46.494 -3.852 1.00 15.91 103 GLN A C 1
ATOM 754 O O . GLN A 1 103 ? 60.759 47.718 -3.789 1.00 15.64 103 GLN A O 1
ATOM 760 N N . PRO A 1 104 ? 60.413 45.699 -2.855 1.00 15.68 104 PRO A N 1
ATOM 761 C CA . PRO A 1 104 ? 59.888 46.271 -1.610 1.00 14.45 104 PRO A CA 1
ATOM 762 C C . PRO A 1 104 ? 60.916 47.252 -1.037 1.00 15.10 104 PRO A C 1
ATOM 763 O O . PRO A 1 104 ? 62.108 46.947 -1.070 1.00 14.39 104 PRO A O 1
ATOM 767 N N . ARG A 1 105 ? 60.467 48.408 -0.562 1.00 12.99 105 ARG A N 1
ATOM 768 C CA . ARG A 1 105 ? 61.366 49.405 0.023 1.00 13.07 105 ARG A CA 1
ATOM 769 C C . ARG A 1 105 ? 62.097 48.807 1.222 1.00 13.89 105 ARG A C 1
ATOM 770 O O . ARG A 1 105 ? 61.503 48.061 1.998 1.00 12.76 105 ARG A O 1
ATOM 778 N N . ILE A 1 106 ? 63.373 49.161 1.377 1.00 13.17 106 ILE A N 1
ATOM 779 C CA . ILE A 1 106 ? 64.235 48.586 2.414 1.00 12.57 106 ILE A CA 1
ATOM 780 C C . ILE A 1 106 ? 64.743 49.647 3.400 1.00 14.05 106 ILE A C 1
ATOM 781 O O . ILE A 1 106 ? 65.208 50.714 2.998 1.00 13.01 106 ILE A O 1
ATOM 786 N N . VAL A 1 107 ? 64.605 49.370 4.691 1.00 11.32 107 VAL A N 1
ATOM 787 C CA . VAL A 1 107 ? 65.347 50.122 5.713 1.00 11.14 107 VAL A CA 1
ATOM 788 C C . VAL A 1 107 ? 66.557 49.264 6.061 1.00 12.62 107 VAL A C 1
ATOM 789 O O . VAL A 1 107 ? 66.406 48.168 6.594 1.00 13.67 107 VAL A O 1
ATOM 793 N N . PHE A 1 108 ? 67.749 49.739 5.717 1.00 11.80 108 PHE A N 1
ATOM 794 C CA . PHE A 1 108 ? 68.975 48.973 5.946 1.00 11.71 108 PHE A CA 1
ATOM 795 C C . PHE A 1 108 ? 69.648 49.440 7.226 1.00 16.81 108 PHE A C 1
ATOM 796 O O . PHE A 1 108 ? 69.886 50.629 7.401 1.00 13.09 108 PHE A O 1
ATOM 804 N N . ALA A 1 109 ? 69.953 48.506 8.121 1.00 14.12 109 ALA A N 1
ATOM 805 C CA . ALA A 1 109 ? 70.727 48.841 9.308 1.00 14.62 109 ALA A CA 1
ATOM 806 C C . ALA A 1 109 ? 72.194 48.950 8.924 1.00 16.40 109 ALA A C 1
ATOM 807 O O . ALA A 1 109 ? 72.918 47.959 8.956 1.00 16.31 109 ALA A O 1
ATOM 809 N N . SER A 1 110 ? 72.631 50.139 8.515 1.00 13.24 110 SER A N 1
ATOM 810 C CA . SER A 1 110 ? 74.060 50.371 8.397 1.00 14.20 110 SER A CA 1
ATOM 811 C C . SER A 1 110 ? 74.534 50.697 9.812 1.00 12.36 110 SER A C 1
ATOM 812 O O . SER A 1 110 ? 73.854 50.354 10.792 1.00 12.22 110 SER A O 1
ATOM 815 N N . SER A 1 111 ? 75.663 51.387 9.927 1.00 11.13 111 SER A N 1
ATOM 816 C CA . SER A 1 111 ? 76.274 51.586 11.241 1.00 12.04 111 SER A CA 1
ATOM 817 C C . SER A 1 111 ? 77.198 52.794 11.283 1.00 10.25 111 SER A C 1
ATOM 818 O O . SER A 1 111 ? 77.826 53.145 10.277 1.00 10.85 111 SER A O 1
ATOM 821 N N . ASN A 1 112 ? 77.283 53.421 12.457 1.00 12.03 112 ASN A N 1
ATOM 822 C CA . ASN A 1 112 ? 78.306 54.433 12.707 1.00 12.22 112 ASN A CA 1
ATOM 823 C C . ASN A 1 112 ? 79.702 53.878 12.447 1.00 12.00 112 ASN A C 1
ATOM 824 O O . ASN A 1 112 ? 80.646 54.622 12.169 1.00 12.81 112 ASN A O 1
ATOM 829 N N . HIS A 1 113 ? 79.848 52.559 12.532 1.00 13.37 113 HIS A N 1
ATOM 830 C CA . HIS A 1 113 ? 81.165 51.957 12.326 1.00 10.92 113 HIS A CA 1
ATOM 831 C C . HIS A 1 113 ? 81.705 52.091 10.899 1.00 12.53 113 HIS A C 1
ATOM 832 O O . HIS A 1 113 ? 82.879 51.837 10.655 1.00 11.44 113 HIS A O 1
ATOM 839 N N . THR A 1 114 ? 80.868 52.539 9.965 1.00 10.66 114 THR A N 1
ATOM 840 C CA . THR A 1 114 ? 81.363 52.867 8.633 1.00 9.51 114 THR A CA 1
ATOM 841 C C . THR A 1 114 ? 82.255 54.114 8.663 1.00 11.12 114 THR A C 1
ATOM 842 O O . THR A 1 114 ? 83.036 54.348 7.738 1.00 13.57 114 THR A O 1
ATOM 846 N N . ILE A 1 115 ? 82.100 54.925 9.707 1.00 10.42 115 ILE A N 1
ATOM 847 C CA . ILE A 1 115 ? 82.861 56.167 9.852 1.00 10.33 115 ILE A CA 1
ATOM 848 C C . ILE A 1 115 ? 83.581 56.215 11.203 1.00 13.81 115 ILE A C 1
ATOM 849 O O . ILE A 1 115 ? 83.915 57.289 11.712 1.00 11.64 115 ILE A O 1
ATOM 854 N N . GLY A 1 116 ? 83.837 55.034 11.758 1.00 9.55 116 GLY A N 1
ATOM 855 C CA . GLY A 1 116 ? 84.348 54.914 13.117 1.00 10.38 116 GLY A CA 1
ATOM 856 C C . GLY A 1 116 ? 85.676 55.593 13.418 1.00 13.09 116 GLY A C 1
ATOM 857 O O . GLY A 1 116 ? 85.920 55.978 14.562 1.00 12.17 116 GLY A O 1
ATOM 858 N N . TYR A 1 117 ? 86.536 55.750 12.414 1.00 10.59 117 TYR A N 1
ATOM 859 C CA . TYR A 1 117 ? 87.839 56.379 12.657 1.00 13.59 117 TYR A CA 1
ATOM 860 C C . TYR A 1 117 ? 87.848 57.910 12.709 1.00 14.84 117 TYR A C 1
ATOM 861 O O . TYR A 1 117 ? 88.881 58.506 13.007 1.00 10.87 117 TYR A O 1
ATOM 870 N N . TYR A 1 118 ? 86.721 58.559 12.430 1.00 14.08 118 TYR A N 1
ATOM 871 C CA . TYR A 1 118 ? 86.689 60.018 12.543 1.00 12.57 118 TYR A CA 1
ATOM 872 C C . TYR A 1 118 ? 86.772 60.408 14.011 1.00 13.52 118 TYR A C 1
ATOM 873 O O . TYR A 1 118 ? 86.224 59.709 14.861 1.00 11.61 118 TYR A O 1
ATOM 882 N N . PRO A 1 119 ? 87.446 61.534 14.312 1.00 12.50 119 PRO A N 1
ATOM 883 C CA . PRO A 1 119 ? 87.478 62.070 15.681 1.00 15.07 119 PRO A CA 1
ATOM 884 C C . PRO A 1 119 ? 86.088 62.525 16.095 1.00 14.34 119 PRO A C 1
ATOM 885 O O . PRO A 1 119 ? 85.310 62.967 15.244 1.00 12.98 119 PRO A O 1
ATOM 889 N N . GLN A 1 120 ? 85.775 62.429 17.381 1.00 11.09 120 GLN A N 1
ATOM 890 C CA . GLN A 1 120 ? 84.457 62.838 17.873 1.00 11.76 120 GLN A CA 1
ATOM 891 C C . GLN A 1 120 ? 84.235 64.350 17.768 1.00 13.36 120 GLN A C 1
ATOM 892 O O . GLN A 1 120 ? 83.108 64.827 17.888 1.00 13.76 120 GLN A O 1
ATOM 898 N N . THR A 1 121 ? 85.310 65.100 17.552 1.00 12.48 121 THR A N 1
ATOM 899 C CA . THR A 1 121 ? 85.223 66.557 17.488 1.00 12.58 121 THR A CA 1
ATOM 900 C C . THR A 1 121 ? 84.760 67.041 16.114 1.00 16.60 121 THR A C 1
ATOM 901 O O . THR A 1 121 ? 84.467 68.220 15.931 1.00 15.66 121 THR A O 1
ATOM 905 N N . GLU A 1 122 ? 84.712 66.138 15.142 1.00 12.60 122 GLU A N 1
ATOM 906 C CA . GLU A 1 122 ? 84.384 66.532 13.772 1.00 12.84 122 GLU A CA 1
ATOM 907 C C . GLU A 1 122 ? 82.908 66.267 13.458 1.00 14.29 122 GLU A C 1
ATOM 908 O O . GLU A 1 122 ? 82.430 65.145 13.624 1.00 14.20 122 GLU A O 1
ATOM 914 N N . ARG A 1 123 ? 82.188 67.301 13.016 1.00 12.32 123 ARG A N 1
ATOM 915 C CA . ARG A 1 123 ? 80.779 67.148 12.629 1.00 14.60 123 ARG A CA 1
ATOM 916 C C . ARG A 1 123 ? 80.674 66.597 11.203 1.00 11.94 123 ARG A C 1
ATOM 917 O O . ARG A 1 123 ? 81.319 67.117 10.298 1.00 12.63 123 ARG A O 1
ATOM 925 N N . LEU A 1 124 ? 79.856 65.561 10.996 1.00 11.00 124 LEU A N 1
ATOM 926 C CA . LEU A 1 124 ? 79.848 64.852 9.708 1.00 11.11 124 LEU A CA 1
ATOM 927 C C . LEU A 1 124 ? 78.534 65.011 8.947 1.00 12.73 124 LEU A C 1
ATOM 928 O O . LEU A 1 124 ? 77.463 64.800 9.501 1.00 11.23 124 LEU A O 1
ATOM 933 N N . GLY A 1 125 ? 78.625 65.373 7.671 1.00 14.60 125 GLY A N 1
ATOM 934 C CA . GLY A 1 125 ? 77.470 65.298 6.788 1.00 13.35 125 GLY A CA 1
ATOM 935 C C . GLY A 1 125 ? 77.415 63.928 6.127 1.00 12.09 125 GLY A C 1
ATOM 936 O O . GLY A 1 125 ? 78.350 63.135 6.265 1.00 11.85 125 GLY A O 1
ATOM 937 N N . PRO A 1 126 ? 76.321 63.636 5.400 1.00 14.01 126 PRO A N 1
ATOM 938 C CA . PRO A 1 126 ? 76.105 62.297 4.833 1.00 17.20 126 PRO A CA 1
ATOM 939 C C . PRO A 1 126 ? 77.082 61.903 3.722 1.00 16.23 126 PRO A C 1
ATOM 940 O O . PRO A 1 126 ? 77.192 60.710 3.417 1.00 18.40 126 PRO A O 1
ATOM 944 N N . ASP A 1 127 ? 77.775 62.869 3.127 1.00 12.11 127 ASP A N 1
ATOM 945 C CA . ASP A 1 127 ? 78.671 62.576 2.010 1.00 16.16 127 ASP A CA 1
ATOM 946 C C . ASP A 1 127 ? 80.142 62.340 2.397 1.00 16.88 127 ASP A C 1
ATOM 947 O O . ASP A 1 127 ? 80.995 62.220 1.518 1.00 15.75 127 ASP A O 1
ATOM 952 N N . VAL A 1 128 ? 80.463 62.291 3.687 1.00 13.21 128 VAL A N 1
ATOM 953 C CA . VAL A 1 128 ? 81.873 62.139 4.059 1.00 15.85 128 VAL A CA 1
ATOM 954 C C . VAL A 1 128 ? 82.444 60.799 3.599 1.00 13.78 128 VAL A C 1
ATOM 955 O O . VAL A 1 128 ? 81.739 59.797 3.558 1.00 15.67 128 VAL A O 1
ATOM 959 N N . PRO A 1 129 ? 83.728 60.782 3.230 1.00 14.40 129 PRO A N 1
ATOM 960 C CA . PRO A 1 12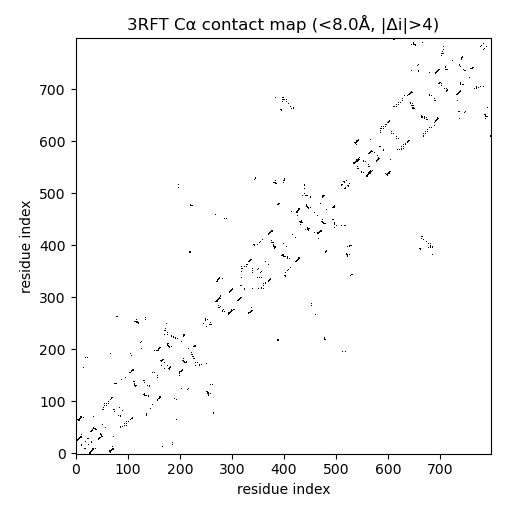9 ? 84.328 59.506 2.844 1.00 15.27 129 PRO A CA 1
ATOM 961 C C . PRO A 1 129 ? 84.289 58.525 4.022 1.00 14.08 129 PRO A C 1
ATOM 962 O O . PRO A 1 129 ? 84.476 58.932 5.177 1.00 13.31 129 PRO A O 1
ATOM 966 N N . ALA A 1 130 ? 84.044 57.253 3.728 1.00 13.28 130 ALA A N 1
ATOM 967 C CA . ALA A 1 130 ? 83.981 56.225 4.764 1.00 14.33 130 ALA A CA 1
ATOM 968 C C . ALA A 1 130 ? 85.347 56.046 5.435 1.00 13.24 130 ALA A C 1
ATOM 969 O O . ALA A 1 130 ? 86.389 56.145 4.785 1.00 12.96 130 ALA A O 1
ATOM 971 N N . ARG A 1 131 ? 85.331 55.791 6.740 1.00 12.25 131 ARG A N 1
ATOM 972 C CA . ARG A 1 131 ? 86.539 55.424 7.462 1.00 13.35 131 ARG A CA 1
ATOM 973 C C . ARG A 1 131 ? 86.154 54.300 8.411 1.00 10.78 131 ARG A C 1
ATOM 974 O O . ARG A 1 131 ? 86.055 54.502 9.614 1.00 11.80 131 ARG A O 1
ATOM 982 N N . PRO A 1 132 ? 85.890 53.107 7.854 1.00 12.43 132 PRO A N 1
ATOM 983 C CA . PRO A 1 132 ? 85.371 52.004 8.671 1.00 12.43 132 PRO A CA 1
ATOM 984 C C . PRO A 1 132 ? 86.403 51.528 9.705 1.00 11.93 132 PRO A C 1
ATOM 985 O O . PRO A 1 132 ? 87.609 51.567 9.438 1.00 11.89 132 PRO A O 1
ATOM 989 N N . ASP A 1 133 ? 85.928 51.073 10.859 1.00 11.95 133 ASP A N 1
ATOM 990 C CA . ASP A 1 133 ? 86.825 50.787 11.988 1.00 13.17 133 ASP A CA 1
ATOM 991 C C . ASP A 1 133 ? 87.157 49.298 12.178 1.00 14.34 133 ASP A C 1
ATOM 992 O O . ASP A 1 133 ? 87.783 48.906 13.161 1.00 13.86 133 ASP A O 1
ATOM 997 N N . GLY A 1 134 ? 86.761 48.481 11.209 1.00 12.52 134 GLY A N 1
ATOM 998 C CA . GLY A 1 134 ? 87.069 47.062 11.215 1.00 11.72 134 GLY A CA 1
ATOM 999 C C . GLY A 1 134 ? 86.293 46.378 10.104 1.00 15.16 134 GLY A C 1
ATOM 1000 O O . GLY A 1 134 ? 85.656 47.053 9.294 1.00 12.02 134 GLY A O 1
ATOM 1001 N N . LEU A 1 135 ? 86.321 45.048 10.068 1.00 12.25 135 LEU A N 1
ATOM 1002 C CA . LEU A 1 135 ? 85.645 44.307 8.997 1.00 14.17 135 LEU A CA 1
ATOM 1003 C C . LEU A 1 135 ? 84.134 44.486 9.025 1.00 15.34 135 LEU A C 1
ATOM 1004 O O . LEU A 1 135 ? 83.482 44.474 7.977 1.00 15.36 135 LEU A O 1
ATOM 1009 N N . TYR A 1 136 ? 83.571 44.621 10.221 1.00 13.25 136 TYR A N 1
ATOM 1010 C CA . TYR A 1 136 ? 82.142 44.867 10.344 1.00 14.55 136 TYR A CA 1
ATOM 1011 C C . TYR A 1 136 ? 81.767 46.192 9.665 1.00 14.46 136 TYR A C 1
ATOM 1012 O O . TYR A 1 136 ? 80.843 46.238 8.843 1.00 13.26 136 TYR A O 1
ATOM 1021 N N . GLY A 1 137 ? 82.496 47.256 9.985 1.00 13.76 137 GLY A N 1
ATOM 1022 C CA . GLY A 1 137 ? 82.283 48.536 9.319 1.00 12.09 137 GLY A CA 1
ATOM 1023 C C . GLY A 1 137 ? 82.448 48.444 7.807 1.00 14.92 137 GLY A C 1
ATOM 1024 O O . GLY A 1 137 ? 81.635 48.985 7.044 1.00 13.19 137 GLY A O 1
ATOM 1025 N N . VAL A 1 138 ? 83.503 47.767 7.364 1.00 11.89 138 VAL A N 1
ATOM 1026 C CA . VAL A 1 138 ? 83.729 47.590 5.931 1.00 13.34 138 VAL A CA 1
ATOM 1027 C C . VAL A 1 138 ? 82.529 46.887 5.296 1.00 14.31 138 VAL A C 1
ATOM 1028 O O . VAL A 1 138 ? 82.093 47.241 4.195 1.00 13.02 138 VAL A O 1
ATOM 1032 N N . SER A 1 139 ? 81.983 45.896 5.993 1.00 11.53 139 SER A N 1
ATOM 1033 C CA . SER A 1 139 ? 80.849 45.149 5.442 1.00 13.79 139 SER A CA 1
ATOM 1034 C C . SER A 1 139 ? 79.581 45.998 5.365 1.00 13.37 139 SER A C 1
ATOM 1035 O O . SER A 1 139 ? 78.755 45.814 4.458 1.00 14.97 139 SER A O 1
ATOM 1038 N N . LYS A 1 140 ? 79.419 46.935 6.298 1.00 11.02 140 LYS A N 1
ATOM 1039 C CA . LYS A 1 140 ? 78.288 47.854 6.216 1.00 10.67 140 LYS A CA 1
ATOM 1040 C C . LYS A 1 140 ? 78.470 48.852 5.063 1.00 14.30 140 LYS A C 1
ATOM 1041 O O . LYS A 1 140 ? 77.496 49.229 4.410 1.00 12.97 140 LYS A O 1
ATOM 1047 N N . CYS A 1 141 ? 79.710 49.260 4.798 1.00 12.06 141 CYS A N 1
ATOM 1048 C CA . CYS A 1 141 ? 79.985 50.064 3.603 1.00 11.55 141 CYS A CA 1
ATOM 1049 C C . CYS A 1 141 ? 79.595 49.288 2.350 1.00 15.48 141 CYS A C 1
ATOM 1050 O O . CYS A 1 141 ? 79.038 49.858 1.411 1.00 11.41 141 CYS A O 1
ATOM 1053 N N . PHE A 1 142 ? 79.908 47.994 2.331 1.00 12.27 142 PHE A N 1
ATOM 1054 C CA . PHE A 1 142 ? 79.533 47.149 1.190 1.00 13.67 142 PHE A CA 1
ATOM 1055 C C . PHE A 1 142 ? 78.020 47.187 0.974 1.00 13.81 142 PHE A C 1
ATOM 1056 O O . PHE A 1 142 ? 77.549 47.375 -0.151 1.00 13.56 142 PHE A O 1
ATOM 1064 N N . GLY A 1 143 ? 77.256 47.007 2.046 1.00 12.88 143 GLY A N 1
ATOM 1065 C CA . GLY A 1 143 ? 75.808 47.115 1.954 1.00 13.04 143 GLY A CA 1
ATOM 1066 C C . GLY A 1 143 ? 75.352 48.444 1.362 1.00 17.10 143 GLY A C 1
ATOM 1067 O O . GLY A 1 143 ? 74.451 48.483 0.518 1.00 13.30 143 GLY A O 1
ATOM 1068 N N . GLU A 1 144 ? 75.964 49.544 1.802 1.00 13.40 144 GLU A N 1
ATOM 1069 C CA . GLU A 1 144 ? 75.614 50.868 1.279 1.00 12.74 144 GLU A CA 1
ATOM 1070 C C . GLU A 1 144 ? 75.924 51.001 -0.211 1.00 14.12 144 GLU A C 1
ATOM 1071 O O . GLU A 1 144 ? 75.121 51.555 -0.972 1.00 12.99 144 GLU A O 1
ATOM 1077 N N . ASN A 1 145 ? 77.101 50.533 -0.616 1.00 10.99 145 ASN A N 1
ATOM 1078 C CA . ASN A 1 145 ? 77.518 50.655 -2.012 1.00 12.94 145 ASN A CA 1
ATOM 1079 C C . ASN A 1 145 ? 76.671 49.772 -2.911 1.00 15.95 145 ASN A C 1
ATOM 1080 O O . ASN A 1 145 ? 76.320 50.154 -4.038 1.00 12.57 145 ASN A O 1
ATOM 1085 N N . LEU A 1 146 ? 76.363 48.576 -2.424 1.00 11.57 146 LEU A N 1
ATOM 1086 C CA . LEU A 1 146 ? 75.524 47.659 -3.192 1.00 15.08 146 LEU A CA 1
ATOM 1087 C C . LEU A 1 146 ? 74.119 48.233 -3.331 1.00 13.00 146 LEU A C 1
ATOM 1088 O O . LEU A 1 146 ? 73.537 48.218 -4.422 1.00 12.67 146 LEU A O 1
ATOM 1093 N N . ALA A 1 147 ? 73.577 48.759 -2.233 1.00 11.78 147 ALA A N 1
ATOM 1094 C CA . ALA A 1 147 ? 72.258 49.378 -2.278 1.00 12.70 147 ALA A CA 1
ATOM 1095 C C . ALA A 1 147 ? 72.224 50.555 -3.256 1.00 14.33 147 ALA A C 1
ATOM 1096 O O . ALA A 1 147 ? 71.239 50.741 -3.985 1.00 12.98 147 ALA A O 1
ATOM 1098 N N . ARG A 1 148 ? 73.277 51.370 -3.257 1.00 10.67 148 ARG A N 1
ATOM 1099 C CA . ARG A 1 148 ? 73.320 52.516 -4.174 1.00 14.47 148 ARG A CA 1
ATOM 1100 C C . ARG A 1 148 ? 73.300 52.043 -5.620 1.00 13.51 148 ARG A C 1
ATOM 1101 O O . ARG A 1 148 ? 72.646 52.650 -6.471 1.00 11.54 148 ARG A O 1
ATOM 1109 N N . MET A 1 149 ? 74.043 50.977 -5.901 1.00 10.84 149 MET A N 1
ATOM 1110 C CA . MET A 1 149 ? 74.086 50.432 -7.260 1.00 12.15 149 MET A CA 1
ATOM 1111 C C . MET A 1 149 ? 72.709 49.931 -7.712 1.00 12.94 149 MET A C 1
ATOM 1112 O O . MET A 1 149 ? 72.284 50.199 -8.844 1.00 13.27 149 MET A O 1
ATOM 1117 N N . TYR A 1 150 ? 72.015 49.192 -6.846 1.00 12.54 150 TYR A N 1
ATOM 1118 C CA . TYR A 1 150 ? 70.664 48.727 -7.182 1.00 13.01 150 TYR A CA 1
ATOM 1119 C C . TYR A 1 150 ? 69.692 49.888 -7.363 1.00 14.43 150 TYR A C 1
ATOM 1120 O O . TYR A 1 150 ? 68.743 49.793 -8.151 1.00 13.60 150 TYR A O 1
ATOM 1129 N N . PHE A 1 151 ? 69.914 50.980 -6.634 1.00 10.30 151 PHE A N 1
ATOM 1130 C CA . PHE A 1 151 ? 69.088 52.172 -6.830 1.00 10.73 151 PHE A CA 1
ATOM 1131 C C . PHE A 1 151 ? 69.323 52.813 -8.194 1.00 14.41 151 PHE A C 1
ATOM 1132 O O . PHE A 1 151 ? 68.374 53.095 -8.930 1.00 12.90 151 PHE A O 1
ATOM 1140 N N . ASP A 1 152 ? 70.585 53.067 -8.525 1.00 11.08 152 ASP A N 1
ATOM 1141 C CA . ASP A 1 152 ? 70.904 53.689 -9.810 1.00 13.44 152 ASP A CA 1
ATOM 1142 C C . ASP A 1 152 ? 70.523 52.785 -10.980 1.00 15.97 152 ASP A C 1
ATOM 1143 O O . ASP A 1 152 ? 70.123 53.269 -12.045 1.00 12.75 152 ASP A O 1
ATOM 1148 N N . LYS A 1 153 ? 70.662 51.476 -10.790 1.00 11.30 153 LYS A N 1
ATOM 1149 C CA . LYS A 1 153 ? 70.467 50.535 -11.897 1.00 13.94 153 LYS A CA 1
ATOM 1150 C C . LYS A 1 153 ? 69.016 50.089 -12.070 1.00 15.81 153 LYS A C 1
ATOM 1151 O O . LYS A 1 153 ? 68.552 49.924 -13.196 1.00 15.56 153 LYS A O 1
ATOM 1157 N N . PHE A 1 154 ? 68.303 49.908 -10.964 1.00 11.90 154 PHE A N 1
ATOM 1158 C CA . PHE A 1 154 ? 66.966 49.320 -10.992 1.00 14.83 154 PHE A CA 1
ATOM 1159 C C . PHE A 1 154 ? 65.895 50.159 -10.300 1.00 16.14 154 PHE A C 1
ATOM 1160 O O . PHE A 1 154 ? 64.705 49.857 -10.406 1.00 15.50 154 PHE A O 1
ATOM 1168 N N . GLY A 1 155 ? 66.310 51.192 -9.578 1.00 12.95 155 GLY A N 1
ATOM 1169 C CA . GLY A 1 155 ? 65.361 52.031 -8.861 1.00 12.67 155 GLY A CA 1
ATOM 1170 C C . GLY A 1 155 ? 64.954 51.507 -7.492 1.00 12.20 155 GLY A C 1
ATOM 1171 O O . GLY A 1 155 ? 64.067 52.069 -6.850 1.00 12.19 155 GLY A O 1
ATOM 1172 N N . GLN A 1 156 ? 65.574 50.421 -7.046 1.00 13.35 156 GLN A N 1
ATOM 1173 C CA . GLN A 1 156 ? 65.337 49.916 -5.684 1.00 12.31 156 GLN A CA 1
ATOM 1174 C C . GLN A 1 156 ? 65.625 51.016 -4.656 1.00 11.91 156 GLN A C 1
ATOM 1175 O O . GLN A 1 156 ? 66.704 51.604 -4.672 1.00 12.35 156 GLN A O 1
ATOM 1181 N N . GLU A 1 157 ? 64.673 51.295 -3.767 1.00 12.97 157 GLU A N 1
ATOM 1182 C CA . GLU A 1 157 ? 64.856 52.344 -2.770 1.00 13.22 157 GLU A CA 1
ATOM 1183 C C . GLU A 1 157 ? 65.245 51.768 -1.419 1.00 14.65 157 GLU A C 1
ATOM 1184 O O . GLU A 1 157 ? 64.687 50.760 -0.983 1.00 13.31 157 GLU A O 1
ATOM 1190 N N . THR A 1 158 ? 66.202 52.428 -0.766 1.00 11.36 158 THR A N 1
ATOM 1191 C CA . THR A 1 158 ? 66.731 51.973 0.522 1.00 9.58 158 THR A CA 1
ATOM 1192 C C . THR A 1 158 ? 67.051 53.180 1.396 1.00 12.18 158 THR A C 1
ATOM 1193 O O . THR A 1 158 ? 67.630 54.155 0.917 1.00 12.86 158 THR A O 1
ATOM 1197 N N . ALA A 1 159 ? 66.700 53.117 2.676 1.00 11.01 159 ALA A N 1
ATOM 1198 C CA . ALA A 1 159 ? 67.216 54.098 3.626 1.00 10.43 159 ALA A CA 1
ATOM 1199 C C . ALA A 1 159 ? 68.460 53.482 4.261 1.00 11.75 159 ALA A C 1
ATOM 1200 O O . ALA A 1 159 ? 68.375 52.428 4.889 1.00 10.68 159 ALA A O 1
ATOM 1202 N N . LEU A 1 160 ? 69.613 54.121 4.071 1.00 12.15 160 LEU A N 1
ATOM 1203 C CA . LEU A 1 160 ? 70.866 53.634 4.649 1.00 11.88 160 LEU A CA 1
ATOM 1204 C C . LEU A 1 160 ? 71.053 54.248 6.036 1.00 13.60 160 LEU A C 1
ATOM 1205 O O . LEU A 1 160 ? 71.613 55.341 6.173 1.00 13.55 160 LEU A O 1
ATOM 1210 N N . VAL A 1 161 ? 70.579 53.547 7.060 1.00 11.33 161 VAL A N 1
ATOM 1211 C CA . VAL A 1 161 ? 70.538 54.116 8.404 1.00 11.52 161 VAL A CA 1
ATOM 1212 C C . VAL A 1 161 ? 71.801 53.754 9.167 1.00 12.82 161 VAL A C 1
ATOM 1213 O O . VAL A 1 161 ? 71.995 52.603 9.574 1.00 13.60 161 VAL A O 1
ATOM 1217 N N . ARG A 1 162 ? 72.662 54.746 9.347 1.00 13.75 162 ARG A N 1
ATOM 1218 C CA . ARG A 1 162 ? 73.903 54.545 10.078 1.00 11.72 162 ARG A CA 1
ATOM 1219 C C . ARG A 1 162 ? 73.602 54.612 11.566 1.00 12.54 162 ARG A C 1
ATOM 1220 O O . ARG A 1 162 ? 73.648 55.675 12.183 1.00 12.10 162 ARG A O 1
ATOM 1228 N N . ILE A 1 163 ? 73.253 53.465 12.130 1.00 12.95 163 ILE A N 1
ATOM 1229 C CA . ILE A 1 163 ? 72.799 53.420 13.522 1.00 13.23 163 ILE A CA 1
ATOM 1230 C C . ILE A 1 163 ? 73.908 53.832 14.504 1.00 12.93 163 ILE A C 1
ATOM 1231 O O . ILE A 1 163 ? 75.049 53.376 14.390 1.00 13.39 163 ILE A O 1
ATOM 1236 N N . GLY A 1 164 ? 73.560 54.706 15.448 1.00 13.32 164 GLY A N 1
ATOM 1237 C CA . GLY A 1 164 ? 74.454 55.065 16.544 1.00 12.17 164 GLY A CA 1
ATOM 1238 C C . GLY A 1 164 ? 74.426 53.979 17.620 1.00 14.78 164 GLY A C 1
ATOM 1239 O O . GLY A 1 164 ? 74.975 52.896 17.430 1.00 20.30 164 GLY A O 1
ATOM 1240 N N . SER A 1 165 ? 73.766 54.259 18.740 1.00 15.10 165 SER A N 1
ATOM 1241 C CA . SER A 1 165 ? 73.618 53.282 19.814 1.00 16.87 165 SER A CA 1
ATOM 1242 C C . SER A 1 165 ? 72.134 53.166 20.125 1.00 13.85 165 SER A C 1
ATOM 1243 O O . SER A 1 165 ? 71.563 54.012 20.800 1.00 15.81 165 SER A O 1
ATOM 1246 N N . CYS A 1 166 ? 71.489 52.137 19.594 1.00 24.94 166 CYS A N 1
ATOM 1247 C CA A CYS A 1 166 ? 70.043 52.001 19.764 0.75 23.27 166 CYS A CA 1
ATOM 1248 C CA B CYS A 1 166 ? 70.052 51.989 19.761 0.25 23.26 166 CYS A CA 1
ATOM 1249 C C . CYS A 1 166 ? 69.768 51.074 20.941 1.00 28.07 166 CYS A C 1
ATOM 1250 O O . CYS A 1 166 ? 69.711 49.858 20.793 1.00 36.01 166 CYS A O 1
ATOM 1255 N N . THR A 1 167 ? 69.605 51.684 22.110 1.00 31.63 167 THR A N 1
ATOM 1256 C CA . THR A 1 167 ? 69.479 50.980 23.375 1.00 29.16 167 THR A CA 1
ATOM 1257 C C . THR A 1 167 ? 68.370 51.609 24.191 1.00 29.61 167 THR A C 1
ATOM 1258 O O . THR A 1 167 ? 67.869 52.681 23.849 1.00 26.58 167 THR A O 1
ATOM 1262 N N . PRO A 1 168 ? 67.984 50.954 25.293 1.00 23.72 168 PRO A N 1
ATOM 1263 C CA . PRO A 1 168 ? 66.878 51.544 26.041 1.00 21.43 168 PRO A CA 1
ATOM 1264 C C . PRO A 1 168 ? 67.245 52.937 26.553 1.00 21.17 168 PRO A C 1
ATOM 1265 O O . PRO A 1 168 ? 66.413 53.838 26.532 1.00 26.69 168 PRO A O 1
ATOM 1269 N N . GLU A 1 169 ? 68.483 53.115 26.995 1.00 21.25 169 GLU A N 1
ATOM 1270 C CA . GLU A 1 169 ? 68.929 54.436 27.420 1.00 20.31 169 GLU A CA 1
ATOM 1271 C C . GLU A 1 169 ? 70.446 54.573 27.299 1.00 21.81 169 GLU A C 1
ATOM 1272 O O . GLU A 1 169 ? 71.165 53.574 27.259 1.00 20.57 169 GLU A O 1
ATOM 1278 N N . PRO A 1 170 ? 70.934 55.819 27.218 1.00 19.30 170 PRO A N 1
ATOM 1279 C CA . PRO A 1 170 ? 72.380 56.059 27.154 1.00 17.61 170 PRO A CA 1
ATOM 1280 C C . PRO A 1 170 ? 73.034 55.505 28.414 1.00 20.46 170 PRO A C 1
ATOM 1281 O O . PRO A 1 170 ? 72.513 55.740 29.503 1.00 20.76 170 PRO A O 1
ATOM 1285 N N . ASN A 1 171 ? 74.154 54.806 28.298 1.00 18.92 171 ASN A N 1
ATOM 1286 C CA . ASN A 1 171 ? 74.802 54.318 29.521 1.00 25.12 171 ASN A CA 1
ATOM 1287 C C . ASN A 1 171 ? 76.304 54.545 29.598 1.00 22.53 171 ASN A C 1
ATOM 1288 O O . ASN A 1 171 ? 76.974 53.995 30.470 1.00 19.39 171 ASN A O 1
ATOM 1293 N N . ASN A 1 172 ? 76.836 55.354 28.688 1.00 17.37 172 ASN A N 1
ATOM 1294 C CA . ASN A 1 172 ? 78.205 55.825 28.835 1.00 16.14 172 ASN A CA 1
ATOM 1295 C C . ASN A 1 172 ? 78.360 57.171 28.134 1.00 17.16 172 ASN A C 1
ATOM 1296 O O . ASN A 1 172 ? 77.420 57.646 27.497 1.00 15.18 172 ASN A O 1
ATOM 1301 N N . TYR A 1 173 ? 79.531 57.787 28.265 1.00 14.55 173 TYR A N 1
ATOM 1302 C CA . TYR A 1 173 ? 79.729 59.149 27.776 1.00 15.20 173 TYR A CA 1
ATOM 1303 C C . TYR A 1 173 ? 79.503 59.275 26.265 1.00 12.73 173 TYR A C 1
ATOM 1304 O O . TYR A 1 173 ? 78.945 60.264 25.790 1.00 14.21 173 TYR A O 1
ATOM 1313 N N . ARG A 1 174 ? 79.954 58.275 25.516 1.00 12.54 174 ARG A N 1
ATOM 1314 C CA . ARG A 1 174 ? 79.807 58.284 24.058 1.00 12.20 174 ARG A CA 1
ATOM 1315 C C . ARG A 1 174 ? 78.330 58.295 23.641 1.00 12.43 174 ARG A C 1
ATOM 1316 O O . ARG A 1 174 ? 77.953 58.929 22.652 1.00 11.14 174 ARG A O 1
ATOM 1324 N N . MET A 1 175 ? 77.488 57.595 24.392 1.00 11.33 175 MET A N 1
ATOM 1325 C CA . MET A 1 175 ? 76.065 57.553 24.048 1.00 12.22 175 MET A CA 1
ATOM 1326 C C . MET A 1 175 ? 75.336 58.878 24.246 1.00 15.91 175 MET A C 1
ATOM 1327 O O . MET A 1 175 ? 74.223 59.056 23.741 1.00 12.16 175 MET A O 1
ATOM 1332 N N . LEU A 1 176 ? 75.944 59.817 24.971 1.00 10.62 176 LEU A N 1
ATOM 1333 C CA . LEU A 1 176 ? 75.372 61.160 25.037 1.00 13.20 176 LEU A CA 1
ATOM 1334 C C . LEU A 1 176 ? 75.339 61.775 23.636 1.00 12.16 176 LEU A C 1
ATOM 1335 O O . LEU A 1 176 ? 74.614 62.742 23.389 1.00 14.51 176 LEU A O 1
ATOM 1340 N N . SER A 1 177 ? 76.140 61.215 22.735 1.00 10.57 177 SER A N 1
ATOM 1341 C CA . SER A 1 177 ? 76.182 61.669 21.349 1.00 11.50 177 SER A CA 1
ATOM 1342 C C . SER A 1 177 ? 75.510 60.676 20.398 1.00 13.21 177 SER A C 1
ATOM 1343 O O . SER A 1 177 ? 74.838 61.090 19.451 1.00 12.43 177 SER A O 1
ATOM 1346 N N . THR A 1 178 ? 75.691 59.376 20.644 1.00 10.92 178 THR A N 1
ATOM 1347 C CA . THR A 1 178 ? 75.267 58.361 19.670 1.00 12.18 178 THR A CA 1
ATOM 1348 C C . THR A 1 178 ? 73.887 57.745 19.911 1.00 12.42 178 THR A C 1
ATOM 1349 O O . THR A 1 178 ? 73.384 57.014 19.054 1.00 12.69 178 THR A O 1
ATOM 1353 N N . TRP A 1 179 ? 73.290 58.001 21.072 1.00 12.73 179 TRP A N 1
ATOM 1354 C CA . TRP A 1 179 ? 72.033 57.337 21.425 1.00 11.31 179 TRP A CA 1
ATOM 1355 C C . TRP A 1 179 ? 70.963 57.540 20.361 1.00 12.32 179 TRP A C 1
ATOM 1356 O O . TRP A 1 179 ? 70.762 58.652 19.870 1.00 13.61 179 TRP A O 1
ATOM 1367 N N . PHE A 1 180 ? 70.285 56.448 20.024 1.00 11.55 180 PHE A N 1
ATOM 1368 C CA . PHE A 1 180 ? 69.162 56.450 19.081 1.00 11.06 180 PHE A CA 1
ATOM 1369 C C . PHE A 1 180 ? 68.039 55.717 19.803 1.00 11.53 180 PHE A C 1
ATOM 1370 O O . PHE A 1 180 ? 68.087 54.496 19.941 1.00 13.77 180 PHE A O 1
ATOM 1378 N N . SER A 1 181 ? 67.060 56.456 20.310 1.00 13.75 181 SER A N 1
ATOM 1379 C CA . SER A 1 181 ? 66.005 55.847 21.117 1.00 14.18 181 SER A CA 1
ATOM 1380 C C . SER A 1 181 ? 65.130 54.912 20.277 1.00 18.84 181 SER A C 1
ATOM 1381 O O . SER A 1 181 ? 65.051 55.050 19.053 1.00 13.99 181 SER A O 1
ATOM 1384 N N . HIS A 1 182 ? 64.468 53.966 20.933 1.00 14.96 182 HIS A N 1
ATOM 1385 C CA . HIS A 1 182 ? 63.516 53.117 20.227 1.00 17.40 182 HIS A CA 1
ATOM 1386 C C . HIS A 1 182 ? 62.450 53.962 19.540 1.00 14.62 182 HIS A C 1
ATOM 1387 O O . HIS A 1 182 ? 62.135 53.734 18.373 1.00 16.40 182 HIS A O 1
ATOM 1394 N N . ASP A 1 183 ? 61.891 54.932 20.260 1.00 16.11 183 ASP A N 1
ATOM 1395 C CA . ASP A 1 183 ? 60.833 55.770 19.702 1.00 15.82 183 ASP A CA 1
ATOM 1396 C C . ASP A 1 183 ? 61.277 56.477 18.417 1.00 19.51 183 ASP A C 1
ATOM 1397 O O . ASP A 1 183 ? 60.523 56.545 17.439 1.00 14.97 183 ASP A O 1
ATOM 1402 N N . ASP A 1 184 ? 62.487 57.030 18.433 1.00 12.90 184 ASP A N 1
ATOM 1403 C CA . ASP A 1 184 ? 62.994 57.770 17.275 1.00 16.14 184 ASP A CA 1
ATOM 1404 C C . ASP A 1 184 ? 63.334 56.858 16.095 1.00 14.01 184 ASP A C 1
ATOM 1405 O O . ASP A 1 184 ? 63.186 57.249 14.938 1.00 13.91 184 ASP A O 1
ATOM 1410 N N . PHE A 1 185 ? 63.773 55.637 16.372 1.00 14.23 185 PHE A N 1
ATOM 1411 C CA . PHE A 1 185 ? 64.015 54.697 15.276 1.00 15.67 185 PHE A CA 1
ATOM 1412 C C . PHE A 1 185 ? 62.676 54.265 14.665 1.00 18.72 185 PHE A C 1
ATOM 1413 O O . PHE A 1 185 ? 62.530 54.185 13.440 1.00 14.17 185 PHE A O 1
ATOM 1421 N N . VAL A 1 186 ? 61.688 54.013 15.519 1.00 14.48 186 VAL A N 1
ATOM 1422 C CA . VAL A 1 186 ? 60.356 53.655 15.025 1.00 15.99 186 VAL A CA 1
ATOM 1423 C C . VAL A 1 186 ? 59.750 54.754 14.140 1.00 15.64 186 VAL A C 1
ATOM 1424 O O . VAL A 1 186 ? 59.222 54.472 13.062 1.00 16.76 186 VAL A O 1
ATOM 1428 N N . SER A 1 187 ? 59.834 56.006 14.578 1.00 14.73 187 SER A N 1
ATOM 1429 C CA . SER A 1 187 ? 59.271 57.096 13.782 1.00 17.31 187 SER A CA 1
ATOM 1430 C C . SER A 1 187 ? 60.050 57.289 12.482 1.00 16.24 187 SER A C 1
ATOM 1431 O O . SER A 1 187 ? 59.477 57.678 11.457 1.00 14.64 187 SER A O 1
ATOM 1434 N N . LEU A 1 188 ? 61.350 57.015 12.506 1.00 12.14 188 LEU A N 1
ATOM 1435 C CA . LEU A 1 188 ? 62.129 57.082 11.264 1.00 13.01 188 LEU A CA 1
ATOM 1436 C C . LEU A 1 188 ? 61.636 56.027 10.278 1.00 16.23 188 LEU A C 1
ATOM 1437 O O . LEU A 1 188 ? 61.445 56.294 9.080 1.00 14.04 188 LEU A O 1
ATOM 1442 N N . ILE A 1 189 ? 61.437 54.815 10.777 1.00 13.80 189 ILE A N 1
ATOM 1443 C CA . ILE A 1 189 ? 60.928 53.740 9.931 1.00 13.82 189 ILE A CA 1
ATOM 1444 C C . ILE A 1 189 ? 59.564 54.104 9.335 1.00 15.24 189 ILE A C 1
ATOM 1445 O O . ILE A 1 189 ? 59.318 53.874 8.146 1.00 14.69 189 ILE A O 1
ATOM 1450 N N . GLU A 1 190 ? 58.695 54.691 10.153 1.00 14.74 190 GLU A N 1
ATOM 1451 C CA . GLU A 1 190 ? 57.387 55.147 9.678 1.00 18.50 190 GLU A CA 1
ATOM 1452 C C . GLU A 1 190 ? 57.542 56.196 8.572 1.00 20.52 190 GLU A C 1
ATOM 1453 O O . GLU A 1 190 ? 56.877 56.121 7.532 1.00 17.18 190 GLU A O 1
ATOM 1459 N N . ALA A 1 191 ? 58.431 57.160 8.795 1.00 14.80 191 ALA A N 1
ATOM 1460 C CA . ALA A 1 191 ? 58.716 58.197 7.803 1.00 17.62 191 ALA A CA 1
ATOM 1461 C C . ALA A 1 191 ? 59.286 57.630 6.505 1.00 16.27 191 ALA A C 1
ATOM 1462 O O . ALA A 1 191 ? 58.915 58.069 5.416 1.00 19.04 191 ALA A O 1
ATOM 1464 N N . VAL A 1 192 ? 60.186 56.661 6.612 1.00 11.77 192 VAL A N 1
ATOM 1465 C CA . VAL A 1 192 ? 60.762 56.044 5.416 1.00 12.20 192 VAL A CA 1
ATOM 1466 C C . VAL A 1 192 ? 59.695 55.353 4.549 1.00 16.64 192 VAL A C 1
ATOM 1467 O O . VAL A 1 192 ? 59.683 55.506 3.326 1.00 14.33 192 VAL A O 1
ATOM 1471 N N . PHE A 1 193 ? 58.799 54.597 5.171 1.00 15.10 193 PHE A N 1
ATOM 1472 C CA . PHE A 1 193 ? 57.790 53.875 4.386 1.00 17.23 193 PHE A CA 1
ATOM 1473 C C . PHE A 1 193 ? 56.664 54.766 3.846 1.00 18.61 193 PHE A C 1
ATOM 1474 O O . PHE A 1 193 ? 56.051 54.440 2.822 1.00 19.20 193 PHE A O 1
ATOM 1482 N N . ARG A 1 194 ? 56.406 55.890 4.510 1.00 15.49 194 ARG A N 1
ATOM 1483 C CA . ARG A 1 194 ? 55.348 56.805 4.076 1.00 17.96 194 ARG A CA 1
ATOM 1484 C C . ARG A 1 194 ? 55.758 57.711 2.910 1.00 18.78 194 ARG A C 1
ATOM 1485 O O . ARG A 1 194 ? 54.899 58.217 2.190 1.00 18.04 194 ARG A O 1
ATOM 1493 N N . ALA A 1 195 ? 57.056 57.926 2.718 1.00 15.17 195 ALA A N 1
ATOM 1494 C CA . ALA A 1 195 ? 57.511 58.890 1.712 1.00 16.90 195 ALA A CA 1
ATOM 1495 C C . ALA A 1 195 ? 57.137 58.464 0.287 1.00 15.97 195 ALA A C 1
ATOM 1496 O O . ALA A 1 195 ? 57.410 57.339 -0.124 1.00 17.88 195 ALA A O 1
ATOM 1498 N N . PRO A 1 196 ? 56.511 59.368 -0.477 1.00 16.30 196 PRO A N 1
ATOM 1499 C CA . PRO A 1 196 ? 56.223 58.993 -1.868 1.00 17.07 196 PRO A CA 1
ATOM 1500 C C . PRO A 1 196 ? 57.517 58.645 -2.604 1.00 16.70 196 PRO A C 1
ATOM 1501 O O . PRO A 1 196 ? 57.581 57.639 -3.313 1.00 17.25 196 PRO A O 1
ATOM 1505 N N . VAL A 1 197 ? 58.542 59.470 -2.409 1.00 13.14 197 VAL A N 1
ATOM 1506 C CA . VAL A 1 197 ? 59.848 59.267 -3.022 1.00 15.41 197 VAL A CA 1
ATOM 1507 C C . VAL A 1 197 ? 60.936 59.260 -1.943 1.00 13.51 197 VAL A C 1
ATOM 1508 O O . VAL A 1 197 ? 61.018 60.177 -1.121 1.00 15.26 197 VAL A O 1
ATOM 1512 N N . LEU A 1 198 ? 61.765 58.226 -1.956 1.00 15.42 198 LEU A N 1
ATOM 1513 C CA . LEU A 1 198 ? 62.826 58.079 -0.955 1.00 15.45 198 LEU A CA 1
ATOM 1514 C C . LEU A 1 198 ? 64.220 58.246 -1.554 1.00 13.10 198 LEU A C 1
ATOM 1515 O O . LEU A 1 198 ? 65.040 59.028 -1.057 1.00 14.31 198 LEU A O 1
ATOM 1520 N N . GLY A 1 199 ? 64.492 57.485 -2.611 1.00 13.12 199 GLY A N 1
ATOM 1521 C CA . GLY A 1 199 ? 65.823 57.425 -3.179 1.00 12.61 199 GLY A CA 1
ATOM 1522 C C . GLY A 1 199 ? 66.676 56.421 -2.427 1.00 15.18 199 GLY A C 1
ATOM 1523 O O . GLY A 1 199 ? 66.195 55.357 -2.041 1.00 13.57 199 GLY A O 1
ATOM 1524 N N . CYS A 1 200 ? 67.948 56.752 -2.227 1.00 11.12 200 CYS A N 1
ATOM 1525 C CA . CYS A 1 200 ? 68.851 55.875 -1.484 1.00 11.76 200 CYS A CA 1
ATOM 1526 C C . CYS A 1 200 ? 69.678 56.707 -0.504 1.00 12.50 200 CYS A C 1
ATOM 1527 O O . CYS A 1 200 ? 70.902 56.689 -0.549 1.00 13.21 200 CYS A O 1
ATOM 1530 N N . PRO A 1 201 ? 69.000 57.445 0.384 1.00 12.35 201 PRO A N 1
ATOM 1531 C CA . PRO A 1 201 ? 69.677 58.409 1.255 1.00 14.81 201 PRO A CA 1
ATOM 1532 C C . PRO A 1 201 ? 70.442 57.765 2.424 1.00 13.59 201 PRO A C 1
ATOM 1533 O O . PRO A 1 201 ? 70.021 56.756 2.974 1.00 12.70 201 PRO A O 1
ATOM 1537 N N . VAL A 1 202 ? 71.559 58.378 2.789 1.00 16.60 202 VAL A N 1
ATOM 1538 C CA . VAL A 1 202 ? 72.222 58.087 4.055 1.00 14.29 202 VAL A CA 1
ATOM 1539 C C . VAL A 1 202 ? 71.458 58.818 5.141 1.00 12.96 202 VAL A C 1
ATOM 1540 O O . VAL A 1 202 ? 71.157 60.012 5.013 1.00 13.76 202 VAL A O 1
ATOM 1544 N N . VAL A 1 203 ? 71.116 58.100 6.205 1.00 11.58 203 VAL A N 1
ATOM 1545 C CA . VAL A 1 203 ? 70.423 58.691 7.340 1.00 12.13 203 VAL A CA 1
ATOM 1546 C C . VAL A 1 203 ? 71.275 58.444 8.574 1.00 13.59 203 VAL A C 1
ATOM 1547 O O . VAL A 1 203 ? 71.663 57.316 8.833 1.00 11.41 203 VAL A O 1
ATOM 1551 N N . TRP A 1 204 ? 71.574 59.494 9.327 1.00 11.73 204 TRP A N 1
ATOM 1552 C CA . TRP A 1 204 ? 72.316 59.303 10.563 1.00 13.88 204 TRP A CA 1
ATOM 1553 C C . TRP A 1 204 ? 71.333 58.846 11.637 1.00 9.54 204 TRP A C 1
ATOM 1554 O O . TRP A 1 204 ? 70.372 59.554 11.949 1.00 13.05 204 TRP A O 1
ATOM 1565 N N . GLY A 1 205 ? 71.566 57.657 12.183 1.00 12.54 205 GLY A N 1
ATOM 1566 C CA . GLY A 1 205 ? 70.650 57.083 13.152 1.00 12.09 205 GLY A CA 1
ATOM 1567 C C . GLY A 1 205 ? 70.972 57.513 14.573 1.00 14.12 205 GLY A C 1
ATOM 1568 O O . GLY A 1 205 ? 71.669 56.800 15.298 1.00 13.26 205 GLY A O 1
ATOM 1569 N N . ALA A 1 206 ? 70.477 58.687 14.957 1.00 13.41 206 ALA A N 1
ATOM 1570 C CA . ALA A 1 206 ? 70.626 59.194 16.322 1.00 13.75 206 ALA A CA 1
ATOM 1571 C C . ALA A 1 206 ? 69.399 59.997 16.710 1.00 15.98 206 ALA A C 1
ATOM 1572 O O . ALA A 1 206 ? 68.723 60.564 15.854 1.00 13.54 206 ALA A O 1
ATOM 1574 N N . SER A 1 207 ? 69.116 60.056 18.008 1.00 14.34 207 SER A N 1
ATOM 1575 C CA . SER A 1 207 ? 68.076 60.932 18.508 1.00 12.67 207 SER A CA 1
ATOM 1576 C C . SER A 1 207 ? 68.536 62.392 18.428 1.00 12.73 207 SER A C 1
ATOM 1577 O O . SER A 1 207 ? 69.626 62.672 17.933 1.00 13.23 207 SER A O 1
ATOM 1580 N N . ALA A 1 208 ? 67.694 63.316 18.892 1.00 12.08 208 ALA A N 1
ATOM 1581 C CA . ALA A 1 208 ? 68.009 64.742 18.845 1.00 15.41 208 ALA A CA 1
ATOM 1582 C C . ALA A 1 208 ? 68.890 65.143 20.029 1.00 12.86 208 ALA A C 1
ATOM 1583 O O . ALA A 1 208 ? 68.485 65.926 20.892 1.00 12.96 208 ALA A O 1
ATOM 1585 N N . ASN A 1 209 ? 70.099 64.597 20.054 1.00 13.85 209 ASN A N 1
ATOM 1586 C CA . ASN A 1 209 ? 71.014 64.784 21.175 1.00 14.50 209 ASN A CA 1
ATOM 1587 C C . ASN A 1 209 ? 71.766 66.105 21.113 1.00 13.72 209 ASN A C 1
ATOM 1588 O O . ASN A 1 209 ? 72.327 66.447 20.068 1.00 13.45 209 ASN A O 1
ATOM 1593 N N . ASP A 1 210 ? 71.794 66.840 22.226 1.00 13.07 210 ASP A N 1
ATOM 1594 C CA . ASP A 1 210 ? 72.559 68.090 22.276 1.00 15.39 210 ASP A CA 1
ATOM 1595 C C . ASP A 1 210 ? 74.001 67.882 21.821 1.00 14.83 210 ASP A C 1
ATOM 1596 O O . ASP A 1 210 ? 74.573 68.750 21.156 1.00 14.62 210 ASP A O 1
ATOM 1601 N N . ALA A 1 211 ? 74.595 66.746 22.192 1.00 11.02 211 ALA A N 1
ATOM 1602 C CA . ALA A 1 211 ? 75.988 66.472 21.834 1.00 13.20 211 ALA A CA 1
ATOM 1603 C C . ALA A 1 211 ? 76.166 65.633 20.566 1.00 13.30 211 ALA A C 1
ATOM 1604 O O . ALA A 1 211 ? 77.222 65.041 20.360 1.00 12.29 211 ALA A O 1
ATOM 1606 N N . GLY A 1 212 ? 75.148 65.585 19.707 1.00 14.06 212 GLY A N 1
ATOM 1607 C CA . GLY A 1 212 ? 75.249 64.814 18.478 1.00 11.58 212 GLY A CA 1
ATOM 1608 C C . GLY A 1 212 ? 76.363 65.281 17.545 1.00 12.77 212 GLY A C 1
ATOM 1609 O O . GLY A 1 212 ? 76.712 66.467 17.533 1.00 13.07 212 GLY A O 1
ATOM 1610 N N . TRP A 1 213 ? 76.903 64.348 16.755 1.00 10.18 213 TRP A N 1
ATOM 1611 C CA . TRP A 1 213 ? 78.033 64.615 15.866 1.00 11.10 213 TRP A CA 1
ATOM 1612 C C . TRP A 1 213 ? 77.630 64.740 14.402 1.00 12.27 213 TRP A C 1
ATOM 1613 O O . TRP A 1 213 ? 78.481 65.047 13.565 1.00 11.95 213 TRP A O 1
ATOM 1624 N N . TRP A 1 214 ? 76.364 64.454 14.091 1.00 11.73 214 TRP A N 1
ATOM 1625 C CA . TRP A 1 214 ? 75.961 64.190 12.702 1.00 12.18 214 TRP A CA 1
ATOM 1626 C C . TRP A 1 214 ? 74.863 65.126 12.192 1.00 12.51 214 TRP A C 1
ATOM 1627 O O . TRP A 1 214 ? 73.983 65.533 12.941 1.00 12.38 214 TRP A O 1
ATOM 1638 N N . ASP A 1 215 ? 74.923 65.436 10.900 1.00 11.02 215 ASP A N 1
ATOM 1639 C CA . ASP A 1 215 ? 74.070 66.455 10.288 1.00 12.92 215 ASP A CA 1
ATOM 1640 C C . ASP A 1 215 ? 73.101 65.781 9.305 1.00 11.73 215 ASP A C 1
ATOM 1641 O O . ASP A 1 215 ? 73.526 65.286 8.265 1.00 11.39 215 ASP A O 1
ATOM 1646 N N . ASN A 1 216 ? 71.815 65.738 9.660 1.00 10.15 216 ASN A N 1
ATOM 1647 C CA . ASN A 1 216 ? 70.782 65.141 8.808 1.00 13.33 216 ASN A CA 1
ATOM 1648 C C . ASN A 1 216 ? 69.993 66.214 8.057 1.00 14.28 216 ASN A C 1
ATOM 1649 O O . ASN A 1 216 ? 68.904 65.942 7.554 1.00 15.76 216 ASN A O 1
ATOM 1654 N N . SER A 1 217 ? 70.514 67.436 7.995 1.00 12.26 217 SER A N 1
ATOM 1655 C CA . SER A 1 217 ? 69.719 68.536 7.443 1.00 16.68 217 SER A CA 1
ATOM 1656 C C . SER A 1 217 ? 69.290 68.307 5.983 1.00 16.95 217 SER A C 1
ATOM 1657 O O . SER A 1 217 ? 68.212 68.747 5.573 1.00 16.28 217 SER A O 1
ATOM 1660 N N . HIS A 1 218 ? 70.118 67.612 5.204 1.00 14.62 218 HIS A N 1
ATOM 1661 C CA . HIS A 1 218 ? 69.798 67.398 3.792 1.00 19.57 218 HIS A CA 1
ATOM 1662 C C . HIS A 1 218 ? 68.687 66.358 3.587 1.00 18.19 218 HIS A C 1
ATOM 1663 O O . HIS A 1 218 ? 68.150 66.200 2.479 1.00 17.04 218 HIS A O 1
ATOM 1670 N N . LEU A 1 219 ? 68.320 65.690 4.674 1.00 15.70 219 LEU A N 1
ATOM 1671 C CA . LEU A 1 219 ? 67.204 64.747 4.681 1.00 14.78 219 LEU A CA 1
ATOM 1672 C C . LEU A 1 219 ? 65.877 65.465 4.992 1.00 14.34 219 LEU A C 1
ATOM 1673 O O . LEU A 1 219 ? 64.841 64.826 5.178 1.00 15.02 219 LEU A O 1
ATOM 1678 N N . GLY A 1 220 ? 65.911 66.792 5.051 1.00 12.54 220 GLY A N 1
ATOM 1679 C CA . GLY A 1 220 ? 64.732 67.563 5.415 1.00 11.92 220 GLY A CA 1
ATOM 1680 C C . GLY A 1 220 ? 63.472 67.128 4.682 1.00 14.29 220 GLY A C 1
ATOM 1681 O O . GLY A 1 220 ? 62.392 67.094 5.270 1.00 15.35 220 GLY A O 1
ATOM 1682 N N . PHE A 1 221 ? 63.609 66.783 3.404 1.00 12.25 221 PHE A N 1
ATOM 1683 C CA . PHE A 1 221 ? 62.442 66.444 2.576 1.00 15.85 221 PHE A CA 1
ATOM 1684 C C . PHE A 1 221 ? 61.593 65.317 3.181 1.00 18.26 221 PHE A C 1
ATOM 1685 O O . PHE A 1 221 ? 60.390 65.228 2.939 1.00 14.19 221 PHE A O 1
ATOM 1693 N N . LEU A 1 222 ? 62.226 64.452 3.965 1.00 13.45 222 LEU A N 1
ATOM 1694 C CA . LEU A 1 222 ? 61.541 63.312 4.575 1.00 12.54 222 LEU A CA 1
ATOM 1695 C C . LEU A 1 222 ? 60.588 63.712 5.711 1.00 13.07 222 LEU A C 1
ATOM 1696 O O . LEU A 1 222 ? 59.635 62.984 6.020 1.00 15.43 222 LEU A O 1
ATOM 1701 N N . GLY A 1 223 ? 60.854 64.853 6.335 1.00 12.81 223 GLY A N 1
ATOM 1702 C CA . GLY A 1 223 ? 59.987 65.383 7.373 1.00 13.56 223 GLY A CA 1
ATOM 1703 C C . GLY A 1 223 ? 60.124 64.633 8.691 1.00 18.42 223 GLY A C 1
ATOM 1704 O O . GLY A 1 223 ? 59.252 64.713 9.550 1.00 19.93 223 GLY A O 1
ATOM 1705 N N . TRP A 1 224 ? 61.225 63.908 8.854 1.00 15.52 224 TRP A N 1
ATOM 1706 C CA . TRP A 1 224 ? 61.485 63.191 10.107 1.00 12.68 224 TRP A CA 1
ATOM 1707 C C . TRP A 1 224 ? 62.368 64.010 11.042 1.00 17.10 224 TRP A C 1
ATOM 1708 O O . TRP A 1 224 ? 63.482 64.366 10.678 1.00 17.65 224 TRP A O 1
ATOM 1719 N N . LYS A 1 225 ? 61.867 64.305 12.240 1.00 15.87 225 LYS A N 1
ATOM 1720 C CA . LYS A 1 225 ? 62.644 64.999 13.273 1.00 18.71 225 LYS A CA 1
ATOM 1721 C C . LYS A 1 225 ? 62.605 64.181 14.568 1.00 18.22 225 LYS A C 1
ATOM 1722 O O . LYS A 1 225 ? 61.550 64.046 15.189 1.00 18.36 225 LYS A O 1
ATOM 1728 N N . PRO A 1 226 ? 63.749 63.624 14.982 1.00 17.16 226 PRO A N 1
ATOM 1729 C CA . PRO A 1 226 ? 63.731 62.851 16.235 1.00 12.44 226 PRO A CA 1
ATOM 1730 C C . PRO A 1 226 ? 63.373 63.734 17.426 1.00 16.32 226 PRO A C 1
ATOM 1731 O O . PRO A 1 226 ? 63.598 64.943 17.378 1.00 14.09 226 PRO A O 1
ATOM 1735 N N . LYS A 1 227 ? 62.803 63.142 18.472 1.00 13.74 227 LYS A N 1
ATOM 1736 C CA . LYS A 1 227 ? 62.283 63.920 19.590 1.00 14.14 227 LYS A CA 1
ATOM 1737 C C . LYS A 1 227 ? 63.003 63.683 20.916 1.00 15.51 227 LYS A C 1
ATOM 1738 O O . LYS A 1 227 ? 62.930 64.524 21.815 1.00 18.90 227 LYS A O 1
ATOM 1744 N N . ASP A 1 228 ? 63.682 62.551 21.056 1.00 13.93 228 ASP A N 1
ATOM 1745 C CA . ASP A 1 228 ? 64.356 62.257 22.327 1.00 14.83 228 ASP A CA 1
ATOM 1746 C C . ASP A 1 228 ? 65.734 62.900 22.350 1.00 14.78 228 ASP A C 1
ATOM 1747 O O . ASP A 1 228 ? 66.238 63.303 21.305 1.00 12.49 228 ASP A O 1
ATOM 1752 N N . ASN A 1 229 ? 66.328 63.008 23.539 1.00 14.58 229 ASN A N 1
ATOM 1753 C CA . ASN A 1 229 ? 67.583 63.751 23.715 1.00 15.27 229 ASN A CA 1
ATOM 1754 C C . ASN A 1 229 ? 68.432 63.094 24.791 1.00 14.79 229 ASN A C 1
ATOM 1755 O O . ASN A 1 229 ? 68.055 63.102 25.965 1.00 14.16 229 ASN A O 1
ATOM 1760 N N . ALA A 1 230 ? 69.576 62.543 24.401 1.00 12.07 230 ALA A N 1
ATOM 1761 C CA . ALA A 1 230 ? 70.431 61.835 25.349 1.00 12.77 230 ALA A CA 1
ATOM 1762 C C . ALA A 1 230 ? 70.913 62.755 26.467 1.00 15.22 230 ALA A C 1
ATOM 1763 O O . ALA A 1 230 ? 71.258 62.290 27.558 1.00 14.63 230 ALA A O 1
ATOM 1765 N N . GLU A 1 231 ? 70.946 64.054 26.188 1.00 14.42 231 GLU A N 1
ATOM 1766 C CA . GLU A 1 231 ? 71.460 65.030 27.154 1.00 14.24 231 GLU A CA 1
ATOM 1767 C C . GLU A 1 231 ? 70.762 64.924 28.504 1.00 19.33 231 GLU A C 1
ATOM 1768 O O . GLU A 1 231 ? 71.369 65.197 29.548 1.00 15.37 231 GLU A O 1
ATOM 1774 N N . ALA A 1 232 ? 69.497 64.509 28.490 1.00 14.27 232 ALA A N 1
ATOM 1775 C CA . ALA A 1 232 ? 68.734 64.362 29.725 1.00 17.82 232 ALA A CA 1
ATOM 1776 C C . ALA A 1 232 ? 69.384 63.357 30.675 1.00 17.79 232 ALA A C 1
ATOM 1777 O O . ALA A 1 232 ? 69.091 63.355 31.862 1.00 17.67 232 ALA A O 1
ATOM 1779 N N . PHE A 1 233 ? 70.267 62.514 30.148 1.00 14.32 233 PHE A N 1
ATOM 1780 C CA . PHE A 1 233 ? 70.866 61.428 30.925 1.00 14.30 233 PHE A CA 1
ATOM 1781 C C . PHE A 1 233 ? 72.290 61.733 31.401 1.00 15.19 233 PHE A C 1
ATOM 1782 O O . PHE A 1 233 ? 72.940 60.866 31.993 1.00 14.90 233 PHE A O 1
ATOM 1790 N N . ARG A 1 234 ? 72.784 62.942 31.142 1.00 15.78 234 ARG A N 1
ATOM 1791 C CA . ARG A 1 234 ? 74.179 63.245 31.455 1.00 13.39 234 ARG A CA 1
ATOM 1792 C C . ARG A 1 234 ? 74.469 63.061 32.941 1.00 15.40 234 ARG A C 1
ATOM 1793 O O . ARG A 1 234 ? 75.463 62.430 33.312 1.00 15.55 234 ARG A O 1
ATOM 1801 N N . ARG A 1 235 ? 73.617 63.615 33.795 1.00 15.96 235 ARG A N 1
ATOM 1802 C CA . ARG A 1 235 ? 73.857 63.472 35.231 1.00 15.89 235 ARG A CA 1
ATOM 1803 C C . ARG A 1 235 ? 73.796 62.010 35.656 1.00 18.10 235 ARG A C 1
ATOM 1804 O O . ARG A 1 235 ? 74.635 61.543 36.428 1.00 21.24 235 ARG A O 1
ATOM 1812 N N . HIS A 1 236 ? 72.818 61.279 35.141 1.00 17.64 236 HIS A N 1
ATOM 1813 C CA . HIS A 1 236 ? 72.706 59.866 35.464 1.00 18.65 236 HIS A CA 1
ATOM 1814 C C . HIS A 1 236 ? 73.963 59.091 35.081 1.00 18.92 236 HIS A C 1
ATOM 1815 O O . HIS A 1 236 ? 74.406 58.209 35.816 1.00 20.82 236 HIS A O 1
ATOM 1822 N N . ILE A 1 237 ? 74.545 59.420 33.934 1.00 15.74 237 ILE A N 1
ATOM 1823 C CA . ILE A 1 237 ? 75.781 58.770 33.523 1.00 15.93 237 ILE A CA 1
ATOM 1824 C C . ILE A 1 237 ? 76.931 59.101 34.484 1.00 16.77 237 ILE A C 1
ATOM 1825 O O . ILE A 1 237 ? 77.696 58.212 34.886 1.00 16.04 237 ILE A O 1
ATOM 1830 N N . THR A 1 238 ? 77.042 60.366 34.874 1.00 12.96 238 THR A N 1
ATOM 1831 C CA . THR A 1 238 ? 78.086 60.737 35.824 1.00 13.32 238 THR A CA 1
ATOM 1832 C C . THR A 1 238 ? 77.900 60.013 37.158 1.00 17.46 238 THR A C 1
ATOM 1833 O O . THR A 1 238 ? 78.879 59.734 37.851 1.00 18.25 238 THR A O 1
ATOM 1837 N N . GLU A 1 239 ? 76.654 59.710 37.520 1.00 15.86 239 GLU A N 1
ATOM 1838 C CA . GLU A 1 239 ? 76.392 59.066 38.816 1.00 17.16 239 GLU A CA 1
ATOM 1839 C C . GLU A 1 239 ? 76.283 57.539 38.762 1.00 17.98 239 GLU A C 1
ATOM 1840 O O . GLU A 1 239 ? 75.881 56.917 39.743 1.00 18.90 239 GLU A O 1
ATOM 1846 N N . THR A 1 240 ? 76.644 56.928 37.635 1.00 16.50 240 THR A N 1
ATOM 1847 C CA . THR A 1 240 ? 76.586 55.469 37.521 1.00 19.93 240 THR A CA 1
ATOM 1848 C C . THR A 1 240 ? 77.816 54.833 36.873 1.00 23.35 240 THR A C 1
ATOM 1849 O O . THR A 1 240 ? 77.933 53.610 36.845 1.00 24.24 240 THR A O 1
ATOM 1853 N N . THR A 1 241 ? 78.723 55.648 36.340 1.00 17.92 241 THR A N 1
ATOM 1854 C CA . THR A 1 241 ? 79.877 55.113 35.625 1.00 16.12 241 THR A CA 1
ATOM 1855 C C . THR A 1 241 ? 81.130 55.886 36.007 1.00 15.86 241 THR A C 1
ATOM 1856 O O . THR A 1 241 ? 81.045 57.033 36.427 1.00 18.14 241 THR A O 1
ATOM 1860 N N . PRO A 1 242 ? 82.306 55.267 35.851 1.00 18.50 242 PRO A N 1
ATOM 1861 C CA . PRO A 1 242 ? 83.531 56.039 36.091 1.00 18.19 242 PRO A CA 1
ATOM 1862 C C . PRO A 1 242 ? 83.708 57.095 34.996 1.00 19.09 242 PRO A C 1
ATOM 1863 O O . PRO A 1 242 ? 83.265 56.870 33.872 1.00 20.39 242 PRO A O 1
ATOM 1867 N N . PRO A 1 243 ? 84.340 58.232 35.317 1.00 19.47 243 PRO A N 1
ATOM 1868 C CA . PRO A 1 243 ? 84.596 59.258 34.296 1.00 20.04 243 PRO A CA 1
ATOM 1869 C C . PRO A 1 243 ? 85.543 58.701 33.240 1.00 23.89 243 PRO A C 1
ATOM 1870 O O . PRO A 1 243 ? 86.478 57.987 33.592 1.00 19.04 243 PRO A O 1
ATOM 1874 N N . PRO A 1 244 ? 85.320 59.031 31.958 1.00 21.43 244 PRO A N 1
ATOM 1875 C CA . PRO A 1 244 ? 86.191 58.515 30.895 1.00 20.15 244 PRO A CA 1
ATOM 1876 C C . PRO A 1 244 ? 87.600 59.078 31.008 1.00 16.60 244 PRO A C 1
ATOM 1877 O O . PRO A 1 244 ? 87.746 60.240 31.387 1.00 18.64 244 PRO A O 1
ATOM 1881 N N . ASP A 1 245 ? 88.607 58.273 30.679 1.00 18.57 245 ASP A N 1
ATOM 1882 C CA . ASP A 1 245 ? 89.966 58.758 30.476 1.00 20.26 245 ASP A CA 1
ATOM 1883 C C . ASP A 1 245 ? 90.024 59.425 29.106 1.00 14.75 245 ASP A C 1
ATOM 1884 O O . ASP A 1 245 ? 89.529 58.861 28.131 1.00 16.96 245 ASP A O 1
ATOM 1889 N N . PRO A 1 246 ? 90.628 60.622 29.019 1.00 15.08 246 PRO A N 1
ATOM 1890 C CA . PRO A 1 246 ? 90.715 61.346 27.740 1.00 15.87 246 PRO A CA 1
ATOM 1891 C C . PRO A 1 246 ? 91.476 60.562 26.672 1.00 17.12 246 PRO A C 1
ATOM 1892 O O . PRO A 1 246 ? 91.357 60.879 25.483 1.00 16.20 246 PRO A O 1
ATOM 1896 N N . ASN A 1 247 ? 92.236 59.551 27.082 1.00 15.78 247 ASN A N 1
ATOM 1897 C CA . ASN A 1 247 ? 92.976 58.726 26.116 1.00 15.97 247 ASN A CA 1
ATOM 1898 C C . ASN A 1 247 ? 92.169 57.526 25.611 1.00 16.25 247 ASN A C 1
ATOM 1899 O O . ASN A 1 247 ? 92.616 56.824 24.699 1.00 15.07 247 ASN A O 1
ATOM 1904 N N . ASP A 1 248 ? 91.005 57.289 26.220 1.00 12.96 248 ASP A N 1
ATOM 1905 C CA A ASP A 1 248 ? 90.140 56.169 25.863 0.51 16.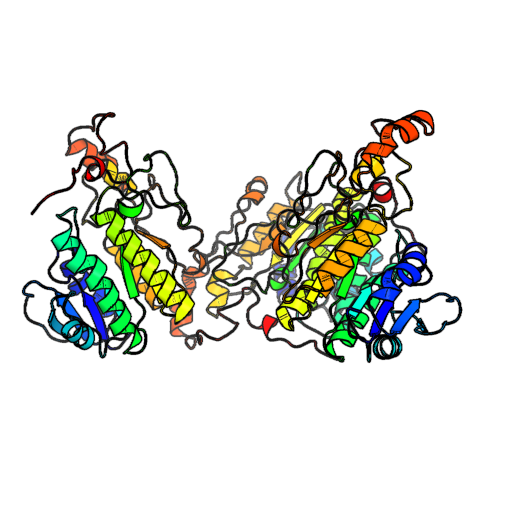55 248 ASP A CA 1
ATOM 1906 C CA B ASP A 1 248 ? 90.139 56.159 25.864 0.49 16.55 248 ASP A CA 1
ATOM 1907 C C . ASP A 1 248 ? 89.514 56.381 24.489 1.00 16.48 248 ASP A C 1
ATOM 1908 O O . ASP A 1 248 ? 89.010 57.471 24.189 1.00 12.76 248 ASP A O 1
ATOM 1917 N N . ALA A 1 249 ? 89.537 55.342 23.656 1.00 16.37 249 ALA A N 1
ATOM 1918 C CA . ALA A 1 249 ? 88.918 55.422 22.336 1.00 13.63 249 ALA A CA 1
ATOM 1919 C C . ALA A 1 249 ? 87.442 55.781 22.472 1.00 13.89 249 ALA A C 1
ATOM 1920 O O . ALA A 1 249 ? 86.847 56.392 21.574 1.00 16.24 249 ALA A O 1
ATOM 1922 N N . LEU A 1 250 ? 86.855 55.406 23.605 1.00 11.72 250 LEU A N 1
ATOM 1923 C CA . LEU A 1 250 ? 85.456 55.710 23.890 1.00 15.30 250 LEU A CA 1
ATOM 1924 C C . LEU A 1 250 ? 85.121 57.192 23.730 1.00 16.17 250 LEU A C 1
ATOM 1925 O O . LEU A 1 250 ? 83.991 57.542 23.385 1.00 16.25 250 LEU A O 1
ATOM 1930 N N . VAL A 1 251 ? 86.091 58.063 24.007 1.00 12.70 251 VAL A N 1
ATOM 1931 C CA . VAL A 1 251 ? 85.872 59.496 23.863 1.00 12.37 251 VAL A CA 1
ATOM 1932 C C . VAL A 1 251 ? 86.767 60.157 22.812 1.00 14.13 251 VAL A C 1
ATOM 1933 O O . VAL A 1 251 ? 86.848 61.380 22.750 1.00 17.97 251 VAL A O 1
ATOM 1937 N N . ARG A 1 252 ? 87.430 59.355 21.988 1.00 11.43 252 ARG A N 1
ATOM 1938 C CA . ARG A 1 252 ? 88.315 59.901 20.956 1.00 13.90 252 ARG A CA 1
ATOM 1939 C C . ARG A 1 252 ? 87.838 59.636 19.525 1.00 15.87 252 ARG A C 1
ATOM 1940 O O . ARG A 1 252 ? 88.046 60.463 18.629 1.00 15.54 252 ARG A O 1
ATOM 1948 N N . PHE A 1 253 ? 87.213 58.484 19.317 1.00 12.39 253 PHE A N 1
ATOM 1949 C CA . PHE A 1 253 ? 86.815 58.059 17.969 1.00 11.36 253 PHE A CA 1
ATOM 1950 C C . PHE A 1 253 ? 85.315 57.811 17.891 1.00 11.35 253 PHE A C 1
ATOM 1951 O O . PHE A 1 253 ? 84.712 57.311 18.839 1.00 11.22 253 PHE A O 1
ATOM 1959 N N . GLN A 1 254 ? 84.705 58.157 16.758 1.00 12.59 254 GLN A N 1
ATOM 1960 C CA . GLN A 1 254 ? 83.257 58.014 16.638 1.00 10.32 254 GLN A CA 1
ATOM 1961 C C . GLN A 1 254 ? 82.808 56.552 16.777 1.00 9.52 254 GLN A C 1
ATOM 1962 O O . GLN A 1 254 ? 81.719 56.266 17.298 1.00 11.88 254 GLN A O 1
ATOM 1968 N N . GLY A 1 255 ? 83.669 55.632 16.362 1.00 10.38 255 GLY A N 1
ATOM 1969 C CA . GLY A 1 255 ? 83.396 54.211 16.511 1.00 11.19 255 GLY A CA 1
ATOM 1970 C C . GLY A 1 255 ? 83.705 53.664 17.904 1.00 13.48 255 GLY A C 1
ATOM 1971 O O . GLY A 1 255 ? 83.519 52.474 18.172 1.00 13.98 255 GLY A O 1
ATOM 1972 N N . GLY A 1 256 ? 84.162 54.529 18.802 1.00 13.62 256 GLY A N 1
ATOM 1973 C CA . GLY A 1 256 ? 84.483 54.090 20.153 1.00 12.66 256 GLY A CA 1
ATOM 1974 C C . GLY A 1 256 ? 85.525 52.981 20.167 1.00 13.69 256 GLY A C 1
ATOM 1975 O O . GLY A 1 256 ? 86.478 53.002 19.384 1.00 12.73 256 GLY A O 1
ATOM 1976 N N . THR A 1 257 ? 85.334 51.996 21.043 1.00 13.50 257 THR A N 1
ATOM 1977 C CA . THR A 1 257 ? 86.328 50.935 21.218 1.00 15.52 257 THR A CA 1
ATOM 1978 C C . THR A 1 257 ? 86.483 49.991 20.012 1.00 15.26 257 THR A C 1
ATOM 1979 O O . THR A 1 257 ? 87.417 49.191 19.975 1.00 14.96 257 THR A O 1
ATOM 1983 N N . PHE A 1 258 ? 85.599 50.083 19.016 1.00 14.39 258 PHE A N 1
ATOM 1984 C CA . PHE A 1 258 ? 85.800 49.280 17.805 1.00 13.53 258 PHE A CA 1
ATOM 1985 C C . PHE A 1 258 ? 87.156 49.564 17.154 1.00 11.48 258 PHE A C 1
ATOM 1986 O O . PHE A 1 258 ? 87.736 48.678 16.517 1.00 14.37 258 PHE A O 1
ATOM 1994 N N . VAL A 1 259 ? 87.675 50.786 17.279 1.00 11.39 259 VAL A N 1
ATOM 1995 C CA . VAL A 1 259 ? 88.980 51.060 16.654 1.00 11.03 259 VAL A CA 1
ATOM 1996 C C . VAL A 1 259 ? 90.095 50.224 17.303 1.00 14.73 259 VAL A C 1
ATOM 1997 O O . VAL A 1 259 ? 91.124 49.935 16.669 1.00 12.77 259 VAL A O 1
ATOM 2001 N N . ASP A 1 260 ? 89.878 49.831 18.558 1.00 13.55 260 ASP A N 1
ATOM 2002 C CA . ASP A 1 260 ? 90.867 49.032 19.291 1.00 15.40 260 ASP A CA 1
ATOM 2003 C C . ASP A 1 260 ? 90.813 47.541 18.927 1.00 18.69 260 ASP A C 1
ATOM 2004 O O . ASP A 1 260 ? 91.724 46.780 19.278 1.00 14.03 260 ASP A O 1
ATOM 2009 N N . ASN A 1 261 ? 89.759 47.112 18.229 1.00 15.96 261 ASN A N 1
ATOM 2010 C CA . ASN A 1 261 ? 89.680 45.710 17.798 1.00 14.56 261 ASN A CA 1
ATOM 2011 C C . ASN A 1 261 ? 90.800 45.346 16.828 1.00 15.79 261 ASN A C 1
ATOM 2012 O O . ASN A 1 261 ? 91.088 46.096 15.887 1.00 18.27 261 ASN A O 1
ATOM 2017 N N . PRO A 1 262 ? 91.425 44.179 17.036 1.00 14.51 262 PRO A N 1
ATOM 2018 C CA . PRO A 1 262 ? 92.307 43.619 16.009 1.00 12.53 262 PRO A CA 1
ATOM 2019 C C . PRO A 1 262 ? 91.442 42.969 14.927 1.00 13.93 262 PRO A C 1
ATOM 2020 O O . PRO A 1 262 ? 90.215 43.066 15.003 1.00 14.88 262 PRO A O 1
ATOM 2024 N N . ILE A 1 263 ? 92.068 42.313 13.956 1.00 13.76 263 ILE A N 1
ATOM 2025 C CA . ILE A 1 263 ? 91.338 41.444 13.031 1.00 14.76 263 ILE A CA 1
ATOM 2026 C C . ILE A 1 263 ? 91.128 40.117 13.750 1.00 15.32 263 ILE A C 1
ATOM 2027 O O . ILE A 1 263 ? 92.094 39.399 14.018 1.00 16.37 263 ILE A O 1
ATOM 2032 N N . PHE A 1 264 ? 89.887 39.814 14.113 1.00 13.77 264 PHE A N 1
ATOM 2033 C CA . PHE A 1 264 ? 89.612 38.573 14.835 1.00 16.99 264 PHE A CA 1
ATOM 2034 C C . PHE A 1 264 ? 89.703 37.378 13.899 1.00 23.97 264 PHE A C 1
ATOM 2035 O O . PHE A 1 264 ? 89.352 37.478 12.723 1.00 18.39 264 PHE A O 1
ATOM 2043 N N . LYS A 1 265 ? 90.166 36.247 14.425 1.00 18.94 265 LYS A N 1
ATOM 2044 C CA . LYS A 1 265 ? 90.368 35.050 13.619 1.00 22.35 265 LYS A CA 1
ATOM 2045 C C . LYS A 1 265 ? 89.516 33.901 14.144 1.00 27.63 265 LYS A C 1
ATOM 2046 O O . LYS A 1 265 ? 89.231 33.828 15.333 1.00 22.53 265 LYS A O 1
ATOM 2052 N N . GLN A 1 266 ? 89.115 33.008 13.245 1.00 27.93 266 GLN A N 1
ATOM 2053 C CA . GLN A 1 266 ? 88.155 31.955 13.564 1.00 38.49 266 GLN A CA 1
ATOM 2054 C C . GLN A 1 266 ? 88.757 30.835 14.412 1.00 45.81 266 GLN A C 1
ATOM 2055 O O . GLN A 1 266 ? 89.975 30.737 14.561 1.00 51.02 266 GLN A O 1
ATOM 2061 N N . MET B 1 1 ? 53.291 103.518 14.312 1.00 65.85 1 MET B N 1
ATOM 2062 C CA . MET B 1 1 ? 53.284 102.880 12.997 1.00 55.00 1 MET B CA 1
ATOM 2063 C C . MET B 1 1 ? 54.630 102.993 12.284 1.00 52.85 1 MET B C 1
ATOM 2064 O O . MET B 1 1 ? 55.355 103.979 12.445 1.00 55.17 1 MET B O 1
ATOM 2069 N N . ALA B 1 2 ? 54.955 101.970 11.499 1.00 44.93 2 ALA B N 1
ATOM 2070 C CA . ALA B 1 2 ? 56.247 101.894 10.824 1.00 43.28 2 ALA B CA 1
ATOM 2071 C C . ALA B 1 2 ? 56.489 103.046 9.849 1.00 40.64 2 ALA B C 1
ATOM 2072 O O . ALA B 1 2 ? 57.632 103.464 9.657 1.00 44.42 2 ALA B O 1
ATOM 2074 N N . MET B 1 3 ? 55.421 103.566 9.244 1.00 29.10 3 MET B N 1
ATOM 2075 C CA . MET B 1 3 ? 55.576 104.562 8.187 1.00 28.22 3 MET B CA 1
ATOM 2076 C C . MET B 1 3 ? 54.272 105.302 7.875 1.00 21.89 3 MET B C 1
ATOM 2077 O O . MET B 1 3 ? 53.192 104.888 8.299 1.00 27.58 3 MET B O 1
ATOM 2082 N N . LYS B 1 4 ? 54.383 106.396 7.130 1.00 25.50 4 LYS B N 1
ATOM 2083 C CA . LYS B 1 4 ? 53.215 107.196 6.774 1.00 24.55 4 LYS B CA 1
ATOM 2084 C C . LYS B 1 4 ? 52.321 106.496 5.754 1.00 21.75 4 LYS B C 1
ATOM 2085 O O . LYS B 1 4 ? 51.100 106.426 5.928 1.00 22.31 4 LYS B O 1
ATOM 2091 N N . ARG B 1 5 ? 52.927 105.986 4.685 1.00 19.36 5 ARG B N 1
ATOM 2092 C CA . ARG B 1 5 ? 52.153 105.333 3.635 1.00 19.68 5 ARG B CA 1
ATOM 2093 C C . ARG B 1 5 ? 52.850 104.094 3.078 1.00 16.49 5 ARG B C 1
ATOM 2094 O O . ARG B 1 5 ? 54.011 104.148 2.674 1.00 19.94 5 ARG B O 1
ATOM 2102 N N . LEU B 1 6 ? 52.125 102.983 3.067 1.00 19.30 6 LEU B N 1
ATOM 2103 C CA . LEU B 1 6 ? 52.638 101.732 2.539 1.00 18.59 6 LEU B CA 1
ATOM 2104 C C . LEU B 1 6 ? 51.825 101.341 1.320 1.00 16.78 6 LEU B C 1
ATOM 2105 O O . LEU B 1 6 ? 50.593 101.302 1.375 1.00 16.86 6 LEU B O 1
ATOM 2110 N N . LEU B 1 7 ? 52.521 101.060 0.222 1.00 15.87 7 LEU B N 1
ATOM 2111 C CA . LEU B 1 7 ? 51.892 100.565 -0.999 1.00 12.26 7 LEU B CA 1
ATOM 2112 C C . LEU B 1 7 ? 51.869 99.036 -1.041 1.00 16.56 7 LEU B C 1
ATOM 2113 O O . LEU B 1 7 ? 52.896 98.389 -0.848 1.00 14.35 7 LEU B O 1
ATOM 2118 N N . VAL B 1 8 ? 50.696 98.464 -1.298 1.00 14.96 8 VAL B N 1
ATOM 2119 C CA . VAL B 1 8 ? 50.562 97.037 -1.566 1.00 13.57 8 VAL B CA 1
ATOM 2120 C C . VAL B 1 8 ? 49.978 96.846 -2.968 1.00 17.14 8 VAL B C 1
ATOM 2121 O O . VAL B 1 8 ? 48.809 97.161 -3.205 1.00 14.02 8 VAL B O 1
ATOM 2125 N N . THR B 1 9 ? 50.786 96.335 -3.892 1.00 14.03 9 THR B N 1
ATOM 2126 C CA . THR B 1 9 ? 50.299 96.007 -5.235 1.00 12.85 9 THR B CA 1
ATOM 2127 C C . THR B 1 9 ? 49.746 94.585 -5.277 1.00 15.52 9 THR B C 1
ATOM 2128 O O . THR B 1 9 ? 49.977 93.800 -4.355 1.00 13.39 9 THR B O 1
ATOM 2132 N N . GLY B 1 10 ? 49.017 94.246 -6.343 1.00 12.70 10 GLY B N 1
ATOM 2133 C CA . GLY B 1 10 ? 48.333 92.965 -6.413 1.00 13.69 10 GLY B CA 1
ATOM 2134 C C . GLY B 1 10 ? 47.284 92.821 -5.320 1.00 13.11 10 GLY B C 1
ATOM 2135 O O . GLY B 1 10 ? 46.959 91.714 -4.903 1.00 16.06 10 GLY B O 1
ATOM 2136 N N . ALA B 1 11 ? 46.744 93.951 -4.867 1.00 14.89 11 ALA B N 1
ATOM 2137 C CA . ALA B 1 11 ? 45.879 93.979 -3.684 1.00 14.50 11 ALA B CA 1
ATOM 2138 C C . ALA B 1 11 ? 44.495 93.338 -3.849 1.00 19.23 11 ALA B C 1
ATOM 2139 O O . ALA B 1 11 ? 43.802 93.100 -2.862 1.00 20.17 11 ALA B O 1
ATOM 2141 N N . ALA B 1 12 ? 44.097 93.049 -5.085 1.00 18.78 12 ALA B N 1
ATOM 2142 C CA . ALA B 1 12 ? 42.798 92.428 -5.330 1.00 26.16 12 ALA B CA 1
ATOM 2143 C C . ALA B 1 12 ? 42.871 90.901 -5.321 1.00 24.31 12 ALA B C 1
ATOM 2144 O O . ALA B 1 12 ? 41.843 90.229 -5.250 1.00 21.49 12 ALA B O 1
ATOM 2146 N N . GLY B 1 13 ? 44.083 90.355 -5.405 1.00 20.69 13 GLY B N 1
ATOM 2147 C CA . GLY B 1 13 ? 44.265 88.910 -5.392 1.00 22.27 13 GLY B CA 1
ATOM 2148 C C . GLY B 1 13 ? 44.081 88.346 -3.990 1.00 21.72 13 GLY B C 1
ATOM 2149 O O . GLY B 1 13 ? 44.007 89.095 -3.019 1.00 22.17 13 GLY B O 1
ATOM 2150 N N . GLN B 1 14 ? 44.003 87.025 -3.872 1.00 22.39 14 GLN B N 1
ATOM 2151 C CA . GLN B 1 14 ? 43.729 86.405 -2.576 1.00 29.11 14 GLN B CA 1
ATOM 2152 C C . GLN B 1 14 ? 44.739 86.817 -1.503 1.00 21.55 14 GLN B C 1
ATOM 2153 O O . GLN B 1 14 ? 44.360 87.213 -0.401 1.00 22.09 14 GLN B O 1
ATOM 2159 N N . LEU B 1 15 ? 46.023 86.734 -1.828 1.00 22.14 15 LEU B N 1
ATOM 2160 C CA . LEU B 1 15 ? 47.057 87.140 -0.879 1.00 19.65 15 LEU B CA 1
ATOM 2161 C C . LEU B 1 15 ? 47.027 88.645 -0.623 1.00 20.84 15 LEU B C 1
ATOM 2162 O O . LEU B 1 15 ? 47.190 89.090 0.506 1.00 18.69 15 LEU B O 1
ATOM 2167 N N . GLY B 1 16 ? 46.821 89.441 -1.668 1.00 1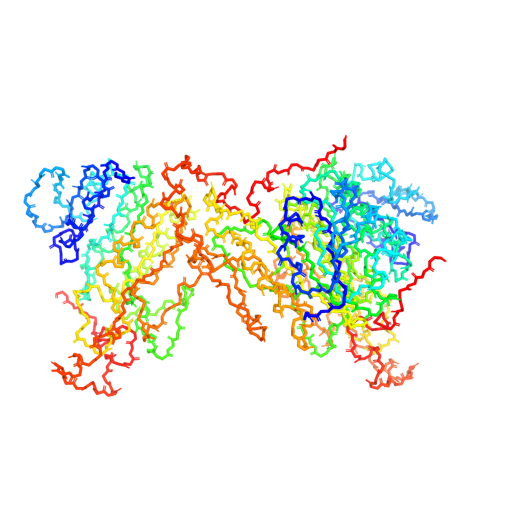8.69 16 GLY B N 1
ATOM 2168 C CA . GLY B 1 16 ? 46.727 90.878 -1.468 1.00 16.21 16 GLY B CA 1
ATOM 2169 C C . GLY B 1 16 ? 45.578 91.254 -0.542 1.00 15.48 16 GLY B C 1
ATOM 2170 O O . GLY B 1 16 ? 45.698 92.189 0.259 1.00 17.67 16 GLY B O 1
ATOM 2171 N N . ARG B 1 17 ? 44.459 90.535 -0.653 1.00 18.15 17 ARG B N 1
ATOM 2172 C CA . ARG B 1 17 ? 43.311 90.781 0.227 1.00 20.32 17 ARG B CA 1
ATOM 2173 C C . ARG B 1 17 ? 43.685 90.514 1.687 1.00 23.49 17 ARG B C 1
ATOM 2174 O O . ARG B 1 17 ? 43.287 91.250 2.592 1.00 22.95 17 ARG B O 1
ATOM 2182 N N . VAL B 1 18 ? 44.459 89.460 1.913 1.00 19.44 18 VAL B N 1
ATOM 2183 C CA . VAL B 1 18 ? 44.934 89.163 3.259 1.00 22.67 18 VAL B CA 1
ATOM 2184 C C . VAL B 1 18 ? 45.846 90.280 3.760 1.00 18.26 18 VAL B C 1
ATOM 2185 O O . VAL B 1 18 ? 45.694 90.751 4.888 1.00 20.48 18 VAL B O 1
ATOM 2189 N N . MET B 1 19 ? 46.766 90.736 2.909 1.00 19.13 19 MET B N 1
ATOM 2190 C CA . MET B 1 19 ? 47.708 91.781 3.305 1.00 17.32 19 MET B CA 1
ATOM 2191 C C . MET B 1 19 ? 47.034 93.142 3.533 1.00 20.24 19 MET B C 1
ATOM 2192 O O . MET B 1 19 ? 47.470 93.932 4.370 1.00 17.96 19 MET B O 1
ATOM 2197 N N . ARG B 1 20 ? 45.977 93.418 2.781 1.00 18.40 20 ARG B N 1
ATOM 2198 C CA . ARG B 1 20 ? 45.254 94.673 2.933 1.00 16.11 20 ARG B CA 1
ATOM 2199 C C . ARG B 1 20 ? 44.762 94.795 4.371 1.00 21.54 20 ARG B C 1
ATOM 2200 O O . ARG B 1 20 ? 44.750 95.883 4.946 1.00 20.81 20 ARG B O 1
ATOM 2208 N N . GLU B 1 21 ? 44.371 93.667 4.955 1.00 19.75 21 GLU B N 1
ATOM 2209 C CA . GLU B 1 21 ? 43.925 93.658 6.345 1.00 23.83 21 GLU B CA 1
ATOM 2210 C C . GLU B 1 21 ? 45.089 93.563 7.340 1.00 25.33 21 GLU B C 1
ATOM 2211 O O . GLU B 1 21 ? 45.171 94.352 8.287 1.00 22.00 21 GLU B O 1
ATOM 2217 N N . ARG B 1 22 ? 45.989 92.608 7.117 1.00 21.34 22 ARG B N 1
ATOM 2218 C CA . ARG B 1 22 ? 47.065 92.322 8.080 1.00 22.59 22 ARG B CA 1
ATOM 2219 C C . ARG B 1 22 ? 48.127 93.414 8.187 1.00 21.91 22 ARG B C 1
ATOM 2220 O O . ARG B 1 22 ? 48.773 93.559 9.228 1.00 20.57 22 ARG B O 1
ATOM 2228 N N . LEU B 1 23 ? 48.338 94.171 7.112 1.00 20.01 23 LEU B N 1
ATOM 2229 C CA . LEU B 1 23 ? 49.418 95.158 7.104 1.00 17.08 23 LEU B CA 1
ATOM 2230 C C . LEU B 1 23 ? 48.954 96.560 7.510 1.00 19.36 23 LEU B C 1
ATOM 2231 O O . LEU B 1 23 ? 49.762 97.471 7.663 1.00 21.12 23 LEU B O 1
ATOM 2236 N N . ALA B 1 24 ? 47.649 96.733 7.686 1.00 21.37 24 ALA B N 1
ATOM 2237 C CA . ALA B 1 24 ? 47.102 98.043 8.040 1.00 24.50 24 ALA B CA 1
ATOM 2238 C C . ALA B 1 24 ? 47.808 98.695 9.238 1.00 22.63 24 ALA B C 1
ATOM 2239 O O . ALA B 1 24 ? 48.073 99.894 9.230 1.00 22.06 24 ALA B O 1
ATOM 2241 N N . PRO B 1 25 ? 48.119 97.904 10.275 1.00 26.02 25 PRO B N 1
ATOM 2242 C CA . PRO B 1 25 ? 48.801 98.465 11.450 1.00 28.22 25 PRO B CA 1
ATOM 2243 C C . PRO B 1 25 ? 50.196 99.022 11.167 1.00 29.84 25 PRO B C 1
ATOM 2244 O O . PRO B 1 25 ? 50.729 99.736 12.012 1.00 26.43 25 PRO B O 1
ATOM 2248 N N . MET B 1 26 ? 50.779 98.710 10.012 1.00 23.24 26 MET B N 1
ATOM 2249 C CA . MET B 1 26 ? 52.144 99.141 9.714 1.00 23.47 26 MET B CA 1
ATOM 2250 C C . MET B 1 26 ? 52.276 100.567 9.199 1.00 23.87 26 MET B C 1
ATOM 2251 O O . MET B 1 26 ? 53.382 101.099 9.124 1.00 26.10 26 MET B O 1
ATOM 2256 N N . ALA B 1 27 ? 51.164 101.178 8.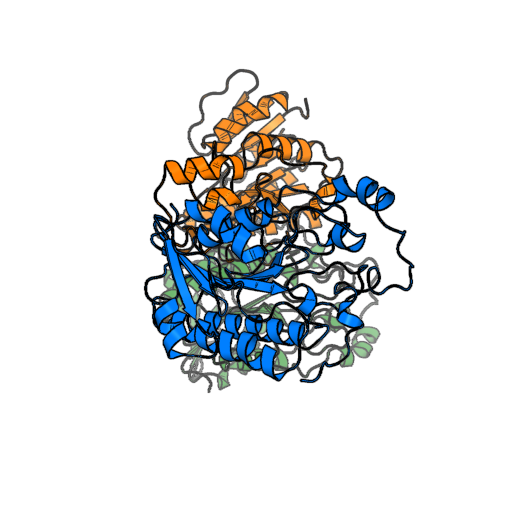814 1.00 22.35 27 ALA B N 1
ATOM 2257 C CA . ALA B 1 27 ? 51.220 102.515 8.240 1.00 23.82 27 ALA B CA 1
ATOM 2258 C C . ALA B 1 27 ? 49.967 103.325 8.552 1.00 20.42 27 ALA B C 1
ATOM 2259 O O . ALA B 1 27 ? 48.890 102.769 8.768 1.00 26.88 27 ALA B O 1
ATOM 2261 N N . GLU B 1 28 ? 50.116 104.642 8.569 1.00 27.00 28 GLU B N 1
ATOM 2262 C CA . GLU B 1 28 ? 48.974 105.527 8.741 1.00 24.82 28 GLU B CA 1
ATOM 2263 C C . GLU B 1 28 ? 47.998 105.317 7.597 1.00 28.31 28 GLU B C 1
ATOM 2264 O O . GLU B 1 28 ? 46.793 105.206 7.807 1.00 25.78 28 GLU B O 1
ATOM 2270 N N . ILE B 1 29 ? 48.531 105.268 6.378 1.00 23.15 29 ILE B N 1
ATOM 2271 C CA . ILE B 1 29 ? 47.714 105.028 5.199 1.00 20.70 29 ILE B CA 1
ATOM 2272 C C . ILE B 1 29 ? 48.231 103.833 4.409 1.00 19.65 29 ILE B C 1
ATOM 2273 O O . ILE B 1 29 ? 49.424 103.738 4.131 1.00 21.12 29 ILE B O 1
ATOM 2278 N N . LEU B 1 30 ? 47.325 102.928 4.056 1.00 19.11 30 LEU B N 1
ATOM 2279 C CA . LEU B 1 30 ? 47.644 101.844 3.141 1.00 19.57 30 LEU B CA 1
ATOM 2280 C C . LEU B 1 30 ? 47.103 102.212 1.765 1.00 20.00 30 LEU B C 1
ATOM 2281 O O . LEU B 1 30 ? 45.908 102.464 1.615 1.00 19.17 30 LEU B O 1
ATOM 2286 N N . ARG B 1 31 ? 47.979 102.252 0.765 1.00 18.75 31 ARG B N 1
ATOM 2287 C CA . ARG B 1 31 ? 47.533 102.436 -0.612 1.00 17.41 31 ARG B CA 1
ATOM 2288 C C . ARG B 1 31 ? 47.506 101.086 -1.305 1.00 17.53 31 ARG B C 1
ATOM 2289 O O . ARG B 1 31 ? 48.540 100.421 -1.417 1.00 17.45 31 ARG B O 1
ATOM 2297 N N . LEU B 1 32 ? 46.319 100.676 -1.752 1.00 14.32 32 LEU B N 1
ATOM 2298 C CA . LEU B 1 32 ? 46.146 99.396 -2.422 1.00 13.97 32 LEU B CA 1
ATOM 2299 C C . LEU B 1 32 ? 46.100 99.628 -3.929 1.00 18.18 32 LEU B C 1
ATOM 2300 O O . LEU B 1 32 ? 45.476 100.584 -4.401 1.00 16.08 32 LEU B O 1
ATOM 2305 N N . ALA B 1 33 ? 46.749 98.754 -4.686 1.00 16.19 33 ALA B N 1
ATOM 2306 C CA . ALA B 1 33 ? 46.745 98.895 -6.141 1.00 15.32 33 ALA B CA 1
ATOM 2307 C C . ALA B 1 33 ? 46.608 97.544 -6.814 1.00 18.75 33 ALA B C 1
ATOM 2308 O O . ALA B 1 33 ? 47.069 96.526 -6.299 1.00 15.34 33 ALA B O 1
ATOM 2310 N N . ASP B 1 34 ? 45.960 97.539 -7.974 1.00 15.94 34 ASP B N 1
ATOM 2311 C CA . ASP B 1 34 ? 45.831 96.329 -8.767 1.00 15.96 34 ASP B CA 1
ATOM 2312 C C . ASP B 1 34 ? 45.310 96.735 -10.130 1.00 18.24 34 ASP B C 1
ATOM 2313 O O . ASP B 1 34 ? 44.819 97.852 -10.307 1.00 17.78 34 ASP B O 1
ATOM 2318 N N . LEU B 1 35 ? 45.435 95.830 -11.089 1.00 18.26 35 LEU B N 1
ATOM 2319 C CA . LEU B 1 35 ? 44.814 96.020 -12.392 1.00 22.73 35 LEU B CA 1
ATOM 2320 C C . LEU B 1 35 ? 43.339 95.628 -12.285 1.00 24.18 35 LEU B C 1
ATOM 2321 O O . LEU B 1 35 ? 42.469 96.251 -12.885 1.00 32.03 35 LEU B O 1
ATOM 2326 N N . SER B 1 36 ? 43.068 94.595 -11.500 1.00 25.81 36 SER B N 1
ATOM 2327 C CA . SER B 1 36 ? 41.709 94.116 -11.285 1.00 27.47 36 SER B CA 1
ATOM 2328 C C . SER B 1 36 ? 40.957 95.009 -10.300 1.00 28.98 36 SER B C 1
ATOM 2329 O O . SER B 1 36 ? 41.569 95.689 -9.481 1.00 25.92 36 SER B O 1
ATOM 2332 N N . PRO B 1 37 ? 39.617 95.006 -10.378 1.00 33.00 37 PRO B N 1
ATOM 2333 C CA . PRO B 1 37 ? 38.798 95.881 -9.533 1.00 30.90 37 PRO B CA 1
ATOM 2334 C C . PRO B 1 37 ? 39.068 95.666 -8.049 1.00 25.25 37 PRO B C 1
ATOM 2335 O O . PRO B 1 37 ? 39.079 94.529 -7.574 1.00 27.95 37 PRO B O 1
ATOM 2339 N N . LEU B 1 38 ? 39.286 96.760 -7.329 1.00 22.37 38 LEU B N 1
ATOM 2340 C CA . LEU B 1 38 ? 39.515 96.703 -5.898 1.00 24.90 38 LEU B CA 1
ATOM 2341 C C . LEU B 1 38 ? 38.242 97.088 -5.170 1.00 30.83 38 LEU B C 1
ATOM 2342 O O . LEU B 1 38 ? 37.537 98.008 -5.591 1.00 24.52 38 LEU B O 1
ATOM 2347 N N . ASP B 1 39 ? 37.951 96.396 -4.075 1.00 22.59 39 ASP B N 1
ATOM 2348 C CA . ASP B 1 39 ? 36.920 96.871 -3.165 1.00 25.48 39 ASP B CA 1
ATOM 2349 C C . ASP B 1 39 ? 37.296 98.299 -2.798 1.00 29.91 39 ASP B C 1
ATOM 2350 O O . ASP B 1 39 ? 38.468 98.595 -2.579 1.00 28.48 39 ASP B O 1
ATOM 2355 N N . PRO B 1 40 ? 36.302 99.197 -2.754 1.00 32.24 40 PRO B N 1
ATOM 2356 C CA . PRO B 1 40 ? 36.514 100.633 -2.525 1.00 29.01 40 PRO B CA 1
ATOM 2357 C C . PRO B 1 40 ? 37.271 100.946 -1.237 1.00 25.96 40 PRO B C 1
ATOM 2358 O O . PRO B 1 40 ? 37.190 100.203 -0.260 1.00 24.43 40 PRO B O 1
ATOM 2362 N N . ALA B 1 41 ? 38.011 102.049 -1.242 1.00 24.00 41 ALA B N 1
ATOM 2363 C CA . ALA B 1 41 ? 38.799 102.430 -0.080 1.00 22.10 41 ALA B CA 1
ATOM 2364 C C . ALA B 1 41 ? 37.917 102.723 1.119 1.00 31.28 41 ALA B C 1
ATOM 2365 O O . ALA B 1 41 ? 36.948 103.476 1.022 1.00 29.99 41 ALA B O 1
ATOM 2367 N N . GLY B 1 42 ? 38.256 102.112 2.247 1.00 23.40 42 GLY B N 1
ATOM 2368 C CA . GLY B 1 42 ? 37.620 102.435 3.504 1.00 27.13 42 GLY B CA 1
ATOM 2369 C C . GLY B 1 42 ? 38.489 103.425 4.249 1.00 24.91 42 GLY B C 1
ATOM 2370 O O . GLY B 1 42 ? 39.388 104.042 3.665 1.00 22.76 42 GLY B O 1
ATOM 2371 N N . PRO B 1 43 ? 38.224 103.592 5.548 1.00 33.40 43 PRO B N 1
ATOM 2372 C CA . PRO B 1 43 ? 39.041 104.491 6.364 1.00 26.45 43 PRO B CA 1
ATOM 2373 C C . PRO B 1 43 ? 40.519 104.107 6.306 1.00 26.34 43 PRO B C 1
ATOM 2374 O O . PRO B 1 43 ? 40.844 102.913 6.370 1.00 26.49 43 PRO B O 1
ATOM 2378 N N . ASN B 1 44 ? 41.384 105.113 6.183 1.00 24.49 44 ASN B N 1
ATOM 2379 C CA . ASN B 1 44 ? 42.836 104.934 6.213 1.00 27.79 44 ASN B CA 1
ATOM 2380 C C . ASN B 1 44 ? 43.390 104.181 5.007 1.00 25.74 44 ASN B C 1
ATOM 2381 O O . ASN B 1 44 ? 44.516 103.666 5.052 1.00 21.86 44 ASN B O 1
ATOM 2386 N N . GLU B 1 45 ? 42.589 104.122 3.946 1.00 24.97 45 GLU B N 1
ATOM 2387 C CA . GLU B 1 45 ? 42.962 103.445 2.705 1.00 20.97 45 GLU B CA 1
ATOM 2388 C C . GLU B 1 45 ? 42.905 104.389 1.505 1.00 27.40 45 GLU B C 1
ATOM 2389 O O . GLU B 1 45 ? 42.121 105.342 1.488 1.00 21.42 45 GLU B O 1
ATOM 2395 N N . GLU B 1 46 ? 43.759 104.115 0.518 1.00 19.51 46 GLU B N 1
ATOM 2396 C CA . GLU B 1 46 ? 43.681 104.707 -0.816 1.00 21.95 46 GLU B CA 1
ATOM 2397 C C . GLU B 1 46 ? 43.699 103.547 -1.798 1.00 23.54 46 GLU B C 1
ATOM 2398 O O . GLU B 1 46 ? 44.381 102.551 -1.556 1.00 19.30 46 GLU B O 1
ATOM 2404 N N . CYS B 1 47 ? 42.940 103.649 -2.888 1.00 18.55 47 CYS B N 1
ATOM 2405 C CA . CYS B 1 47 ? 42.900 102.573 -3.875 1.00 17.50 47 CYS B CA 1
ATOM 2406 C C . CYS B 1 47 ? 43.192 103.118 -5.261 1.00 22.93 47 CYS B C 1
ATOM 2407 O O . CYS B 1 47 ? 42.631 104.133 -5.668 1.00 20.95 47 CYS B O 1
ATOM 2410 N N . VAL B 1 48 ? 44.085 102.439 -5.969 1.00 18.32 48 VAL B N 1
ATOM 2411 C CA . VAL B 1 48 ? 44.519 102.871 -7.294 1.00 18.72 48 VAL B CA 1
ATOM 2412 C C . VAL B 1 48 ? 44.382 101.691 -8.229 1.00 21.40 48 VAL B C 1
ATOM 2413 O O . VAL B 1 48 ? 44.847 100.596 -7.928 1.00 20.12 48 VAL B O 1
ATOM 2417 N N . GLN B 1 49 ? 43.712 101.891 -9.355 1.00 15.66 49 GLN B N 1
ATOM 2418 C CA . GLN B 1 49 ? 43.672 100.837 -10.345 1.00 14.73 49 GLN B CA 1
ATOM 2419 C C . GLN B 1 49 ? 44.543 101.225 -11.514 1.00 20.95 49 GLN B C 1
ATOM 2420 O O . GLN B 1 49 ? 44.338 102.261 -12.146 1.00 18.16 49 GLN B O 1
ATOM 2426 N N . CYS B 1 50 ? 45.561 100.417 -11.769 1.00 19.64 50 CYS B N 1
ATOM 2427 C CA . CYS B 1 50 ? 46.477 100.756 -12.837 1.00 19.69 50 CYS B CA 1
ATOM 2428 C C . CYS B 1 50 ? 47.239 99.579 -13.404 1.00 20.73 50 CYS B C 1
ATOM 2429 O O . CYS B 1 50 ? 47.336 98.508 -12.807 1.00 19.69 50 CYS B O 1
ATOM 2432 N N . ASP B 1 51 ? 47.772 99.835 -14.587 1.00 15.38 51 ASP B N 1
ATOM 2433 C CA . ASP B 1 51 ? 48.450 98.886 -15.439 1.00 14.84 51 ASP B CA 1
ATOM 2434 C C . ASP B 1 51 ? 49.942 99.061 -15.150 1.00 14.07 51 ASP B C 1
ATOM 2435 O O . ASP B 1 51 ? 50.481 100.146 -15.353 1.00 15.25 51 ASP B O 1
ATOM 2440 N N . LEU B 1 52 ? 50.610 98.014 -14.664 1.00 13.27 52 LEU B N 1
ATOM 2441 C CA . LEU B 1 52 ? 52.033 98.122 -14.317 1.00 13.29 52 LEU B CA 1
ATOM 2442 C C . LEU B 1 52 ? 52.899 98.433 -15.540 1.00 15.39 52 LEU B C 1
ATOM 2443 O O . LEU B 1 52 ? 54.019 98.943 -15.417 1.00 15.35 52 LEU B O 1
ATOM 2448 N N . ALA B 1 53 ? 52.385 98.123 -16.726 1.00 12.84 53 ALA B N 1
ATOM 2449 C CA . ALA B 1 53 ? 53.129 98.394 -17.955 1.00 11.99 53 ALA B CA 1
ATOM 2450 C C . ALA B 1 53 ? 52.999 99.846 -18.432 1.00 17.71 53 ALA B C 1
ATOM 2451 O O . ALA B 1 53 ? 53.640 100.251 -19.403 1.00 17.47 53 ALA B O 1
ATOM 2453 N N . ASP B 1 54 ? 52.171 100.624 -17.745 1.00 15.71 54 ASP B N 1
ATOM 2454 C CA . ASP B 1 54 ? 51.985 102.042 -18.047 1.00 15.51 54 ASP B CA 1
ATOM 2455 C C . ASP B 1 54 ? 52.919 102.823 -17.118 1.00 14.67 54 ASP B C 1
ATOM 2456 O O . ASP B 1 54 ? 52.606 103.015 -15.954 1.00 14.16 54 ASP B O 1
ATOM 2461 N N . ALA B 1 55 ? 54.070 103.256 -17.629 1.00 14.02 55 ALA B N 1
ATOM 2462 C CA . ALA B 1 55 ? 55.109 103.850 -16.770 1.00 17.29 55 ALA B CA 1
ATOM 2463 C C . ALA B 1 55 ? 54.604 105.050 -15.966 1.00 19.37 55 ALA B C 1
ATOM 2464 O O . ALA B 1 55 ? 54.880 105.182 -14.767 1.00 16.55 55 ALA B O 1
ATOM 2466 N N . ASN B 1 56 ? 53.866 105.936 -16.625 1.00 16.75 56 ASN B N 1
ATOM 2467 C CA . ASN B 1 56 ? 53.348 107.110 -15.936 1.00 17.36 56 ASN B CA 1
ATOM 2468 C C . ASN B 1 56 ? 52.426 106.735 -14.774 1.00 15.57 56 ASN B C 1
ATOM 2469 O O . ASN B 1 56 ? 52.473 107.353 -13.710 1.00 18.64 56 ASN B O 1
ATOM 2474 N N . ALA B 1 57 ? 51.598 105.716 -14.973 1.00 14.06 57 ALA B N 1
ATOM 2475 C CA . ALA B 1 57 ? 50.677 105.279 -13.928 1.00 14.50 57 ALA B CA 1
ATOM 2476 C C . ALA B 1 57 ? 51.443 104.744 -12.716 1.00 16.70 57 ALA B C 1
ATOM 2477 O O . ALA B 1 57 ? 51.084 105.018 -11.568 1.00 16.31 57 ALA B O 1
ATOM 2479 N N . VAL B 1 58 ? 52.496 103.979 -12.982 1.00 14.92 58 VAL B N 1
ATOM 2480 C CA . VAL B 1 58 ? 53.303 103.386 -11.912 1.00 15.22 58 VAL B CA 1
ATOM 2481 C C . VAL B 1 58 ? 54.043 104.466 -11.116 1.00 14.14 58 VAL B C 1
ATOM 2482 O O . VAL B 1 58 ? 54.179 104.376 -9.893 1.00 14.94 58 VAL B O 1
ATOM 2486 N N . ASN B 1 59 ? 54.532 105.486 -11.812 1.00 13.08 59 ASN B N 1
ATOM 2487 C CA . ASN B 1 59 ? 55.128 106.638 -11.137 1.00 13.66 59 ASN B CA 1
ATOM 2488 C C . ASN B 1 59 ? 54.159 107.270 -10.136 1.00 16.98 59 ASN B C 1
ATOM 2489 O O . ASN B 1 59 ? 54.512 107.508 -8.971 1.00 17.66 59 ASN B O 1
ATOM 2494 N N . ALA B 1 60 ? 52.936 107.532 -10.585 1.00 17.13 60 ALA B N 1
ATOM 2495 C CA . ALA B 1 60 ? 51.918 108.128 -9.718 1.00 16.84 60 ALA B CA 1
ATOM 2496 C C . ALA B 1 60 ? 51.525 107.182 -8.591 1.00 16.93 60 ALA B C 1
ATOM 2497 O O . ALA B 1 60 ? 51.234 107.616 -7.481 1.00 16.66 60 ALA B O 1
ATOM 2499 N N . MET B 1 61 ? 51.497 105.890 -8.887 1.00 14.30 61 MET B N 1
ATOM 2500 C CA . MET B 1 61 ? 51.157 104.883 -7.879 1.00 16.47 61 MET B CA 1
ATOM 2501 C C . MET B 1 61 ? 52.176 104.862 -6.730 1.00 15.36 61 MET B C 1
ATOM 2502 O O . MET B 1 61 ? 51.823 104.679 -5.561 1.00 14.63 61 MET B O 1
ATOM 2507 N N . VAL B 1 62 ? 53.443 105.044 -7.078 1.00 15.67 62 VAL B N 1
ATOM 2508 C CA . VAL B 1 62 ? 54.525 104.960 -6.099 1.00 14.27 62 VAL B CA 1
ATOM 2509 C C . VAL B 1 62 ? 54.743 106.280 -5.360 1.00 18.86 62 VAL B C 1
ATOM 2510 O O . VAL B 1 62 ? 55.153 106.288 -4.198 1.00 15.90 62 VAL B O 1
ATOM 2514 N N . ALA B 1 63 ? 54.465 107.396 -6.030 1.00 15.84 63 ALA B N 1
ATOM 2515 C CA . ALA B 1 63 ? 54.695 108.715 -5.436 1.00 17.50 63 ALA B CA 1
ATOM 2516 C C . ALA B 1 63 ? 54.050 108.829 -4.053 1.00 18.05 63 ALA B C 1
ATOM 2517 O O . ALA B 1 63 ? 52.885 108.492 -3.873 1.00 19.90 63 ALA B O 1
ATOM 2519 N N . GLY B 1 64 ? 54.821 109.291 -3.072 1.00 20.92 64 GLY B N 1
ATOM 2520 C CA . GLY B 1 64 ? 54.291 109.486 -1.733 1.00 20.99 64 GLY B CA 1
ATOM 2521 C C . GLY B 1 64 ? 54.307 108.244 -0.858 1.00 21.70 64 GLY B C 1
ATOM 2522 O O . GLY B 1 64 ? 53.840 108.278 0.287 1.00 19.48 64 GLY B O 1
ATOM 2523 N N . CYS B 1 65 ? 54.840 107.140 -1.373 1.00 18.83 65 CYS B N 1
ATOM 2524 C CA . CYS B 1 65 ? 54.880 105.908 -0.577 1.00 19.13 65 CYS B CA 1
ATOM 2525 C C . CYS B 1 65 ? 56.253 105.684 0.065 1.00 18.57 65 CYS B C 1
ATOM 2526 O O . CYS B 1 65 ? 57.292 105.923 -0.558 1.00 19.66 65 CYS B O 1
ATOM 2529 N N . ASP B 1 66 ? 56.247 105.214 1.310 1.00 19.89 66 ASP B N 1
ATOM 2530 C CA . ASP B 1 66 ? 57.478 105.019 2.079 1.00 19.95 66 ASP B CA 1
ATOM 2531 C C . ASP B 1 66 ? 57.963 103.574 2.036 1.00 18.24 66 ASP B C 1
ATOM 2532 O O . ASP B 1 66 ? 59.070 103.262 2.483 1.00 21.34 66 ASP B O 1
ATOM 2537 N N . GLY B 1 67 ? 57.114 102.690 1.535 1.00 18.68 67 GLY B N 1
ATOM 2538 C CA . GLY B 1 67 ? 57.485 101.298 1.358 1.00 15.47 67 GLY B CA 1
ATOM 2539 C C . GLY B 1 67 ? 56.532 100.632 0.389 1.00 17.17 67 GLY B C 1
ATOM 2540 O O . GLY B 1 67 ? 55.412 101.109 0.184 1.00 14.58 67 GLY B O 1
ATOM 2541 N N . ILE B 1 68 ? 56.977 99.529 -0.204 1.00 14.04 68 ILE B N 1
ATOM 2542 C CA . ILE B 1 68 ? 56.170 98.797 -1.167 1.00 11.96 68 ILE B CA 1
ATOM 2543 C C . ILE B 1 68 ? 56.239 97.304 -0.899 1.00 13.09 68 ILE B C 1
ATOM 2544 O O . ILE B 1 68 ? 57.324 96.743 -0.749 1.00 14.82 68 ILE B O 1
ATOM 2549 N N . VAL B 1 69 ? 55.080 96.663 -0.847 1.00 12.72 69 VAL B N 1
ATOM 2550 C CA . VAL B 1 69 ? 54.999 95.212 -0.892 1.00 9.80 69 VAL B CA 1
ATOM 2551 C C . VAL B 1 69 ? 54.459 94.880 -2.284 1.00 14.75 69 VAL B C 1
ATOM 2552 O O . VAL B 1 69 ? 53.284 95.115 -2.574 1.00 14.49 69 VAL B O 1
ATOM 2556 N N . HIS B 1 70 ? 55.320 94.355 -3.150 1.00 12.70 70 HIS B N 1
ATOM 2557 C CA . HIS B 1 70 ? 54.941 94.166 -4.553 1.00 12.48 70 HIS B CA 1
ATOM 2558 C C . HIS B 1 70 ? 54.440 92.753 -4.839 1.00 15.20 70 HIS B C 1
ATOM 2559 O O . HIS B 1 70 ? 55.236 91.854 -5.106 1.00 12.12 70 HIS B O 1
ATOM 2566 N N . LEU B 1 71 ? 53.123 92.571 -4.789 1.00 11.06 71 LEU B N 1
ATOM 2567 C CA . LEU B 1 71 ? 52.502 91.277 -5.101 1.00 12.26 71 LEU B CA 1
ATOM 2568 C C . LEU B 1 71 ? 51.884 91.281 -6.499 1.00 13.73 71 LEU B C 1
ATOM 2569 O O . LEU B 1 71 ? 51.428 90.242 -6.981 1.00 16.25 71 LEU B O 1
ATOM 2574 N N . GLY B 1 72 ? 51.857 92.449 -7.136 1.00 15.39 72 GLY B N 1
ATOM 2575 C CA . GLY B 1 72 ? 51.155 92.615 -8.403 1.00 16.39 72 GLY B CA 1
ATOM 2576 C C . GLY B 1 72 ? 51.805 91.994 -9.629 1.00 20.36 72 GLY B C 1
ATOM 2577 O O . GLY B 1 72 ? 52.967 91.580 -9.595 1.00 16.10 72 GLY B O 1
ATOM 2578 N N . GLY B 1 73 ? 51.052 91.945 -10.725 1.00 15.62 73 GLY B N 1
ATOM 2579 C CA . GLY B 1 73 ? 51.525 91.354 -11.964 1.00 14.17 73 GLY B CA 1
ATOM 2580 C C . GLY B 1 73 ? 50.827 90.042 -12.241 1.00 19.26 73 GLY B C 1
ATOM 2581 O O . GLY B 1 73 ? 49.711 89.817 -11.760 1.00 19.22 73 GLY B O 1
ATOM 2582 N N . ILE B 1 74 ? 51.478 89.180 -13.018 1.00 12.20 74 ILE B N 1
ATOM 2583 C CA . ILE B 1 74 ? 50.948 87.854 -13.311 1.00 11.21 74 ILE B CA 1
ATOM 2584 C C . ILE B 1 74 ? 51.471 86.873 -12.264 1.00 15.91 74 ILE B C 1
ATOM 2585 O O . ILE B 1 74 ? 52.665 86.862 -11.981 1.00 14.18 74 ILE B O 1
ATOM 2590 N N . SER B 1 75 ? 50.590 86.049 -11.702 1.00 13.52 75 SER B N 1
ATOM 2591 C CA . SER B 1 75 ? 50.987 85.168 -10.591 1.00 17.58 75 SER B CA 1
ATOM 2592 C C . SER B 1 75 ? 51.056 83.668 -10.917 1.00 17.21 75 SER B C 1
ATOM 2593 O O . SER B 1 75 ? 51.368 82.853 -10.040 1.00 15.95 75 SER B O 1
ATOM 2596 N N . VAL B 1 76 ? 50.777 83.300 -12.167 1.00 12.92 76 VAL B N 1
ATOM 2597 C CA . VAL B 1 76 ? 50.845 81.899 -12.602 1.00 15.38 76 VAL B CA 1
ATOM 2598 C C . VAL B 1 76 ? 51.415 81.820 -14.014 1.00 13.49 76 VAL B C 1
ATOM 2599 O O . VAL B 1 76 ? 51.664 82.850 -14.631 1.00 13.77 76 VAL B O 1
ATOM 2603 N N . GLU B 1 77 ? 51.628 80.611 -14.533 1.00 14.41 77 GLU B N 1
ATOM 2604 C CA . GLU B 1 77 ? 52.151 80.478 -15.892 1.00 11.99 77 GLU B CA 1
ATOM 2605 C C . GLU B 1 77 ? 51.090 80.962 -16.891 1.00 16.33 77 GLU B C 1
ATOM 2606 O O . GLU B 1 77 ? 49.934 80.532 -16.836 1.00 15.46 77 GLU B O 1
ATOM 2612 N N . LYS B 1 78 ? 51.490 81.859 -17.786 1.00 13.41 78 LYS B N 1
ATOM 2613 C CA . LYS B 1 78 ? 50.588 82.430 -18.792 1.00 13.16 78 LYS B CA 1
ATOM 2614 C C . LYS B 1 78 ? 51.366 82.611 -20.087 1.00 16.77 78 LYS B C 1
ATOM 2615 O O . LYS B 1 78 ? 52.578 82.402 -20.112 1.00 15.62 78 LYS B O 1
ATOM 2621 N N . PRO B 1 79 ? 50.679 82.997 -21.175 1.00 14.47 79 PRO B N 1
ATOM 2622 C CA . PRO B 1 79 ? 51.406 83.332 -22.407 1.00 14.74 79 PRO B CA 1
ATOM 2623 C C . PRO B 1 79 ? 52.401 84.472 -22.197 1.00 13.01 79 PRO B C 1
ATOM 2624 O O . PRO B 1 79 ? 52.211 85.318 -21.318 1.00 12.79 79 PRO B O 1
ATOM 2628 N N . PHE B 1 80 ? 53.437 84.493 -23.029 1.00 13.73 80 PHE B N 1
ATOM 2629 C CA . PHE B 1 80 ? 54.551 85.422 -22.883 1.00 14.19 80 PHE B CA 1
ATOM 2630 C C . PHE B 1 80 ? 54.138 86.897 -22.783 1.00 16.53 80 PHE B C 1
ATOM 2631 O O . PHE B 1 80 ? 54.657 87.636 -21.955 1.00 12.56 80 PHE B O 1
ATOM 2639 N N . GLU B 1 81 ? 53.205 87.338 -23.619 1.00 11.86 81 GLU B N 1
ATOM 2640 C CA . GLU B 1 81 ? 52.904 88.761 -23.647 1.00 13.84 81 GLU B CA 1
ATOM 2641 C C . GLU B 1 81 ? 52.300 89.269 -22.331 1.00 13.92 81 GLU B C 1
ATOM 2642 O O . GLU B 1 81 ? 52.573 90.387 -21.905 1.00 14.92 81 GLU B O 1
ATOM 2648 N N . GLN B 1 82 ? 51.475 88.452 -21.693 1.00 10.95 82 GLN B N 1
ATOM 2649 C CA . GLN B 1 82 ? 50.885 88.850 -20.416 1.00 14.24 82 GLN B CA 1
ATOM 2650 C C . GLN B 1 82 ? 51.987 89.021 -19.370 1.00 14.52 82 GLN B C 1
ATOM 2651 O O . GLN B 1 82 ? 51.976 89.965 -18.580 1.00 12.13 82 GLN B O 1
ATOM 2657 N N . ILE B 1 83 ? 52.916 88.069 -19.357 1.00 12.61 83 ILE B N 1
ATOM 2658 C CA . ILE B 1 83 ? 53.999 88.055 -18.371 1.00 13.00 83 ILE B CA 1
ATOM 2659 C C . ILE B 1 83 ? 54.993 89.181 -18.661 1.00 12.71 83 ILE B C 1
ATOM 2660 O O . ILE B 1 83 ? 55.479 89.856 -17.751 1.00 12.14 83 ILE B O 1
ATOM 2665 N N . LEU B 1 84 ? 55.269 89.404 -19.941 1.00 12.58 84 LEU B N 1
ATOM 2666 C CA . LEU B 1 84 ? 56.114 90.522 -20.349 1.00 11.61 84 LEU B CA 1
ATOM 2667 C C . LEU B 1 84 ? 55.601 91.845 -19.782 1.00 13.62 84 LEU B C 1
ATOM 2668 O O . LEU B 1 84 ? 56.361 92.639 -19.207 1.00 11.99 84 LEU B O 1
ATOM 2673 N N . GLN B 1 85 ? 54.307 92.097 -19.945 1.00 13.44 85 GLN B N 1
ATOM 2674 C CA . GLN B 1 85 ? 53.734 93.360 -19.477 1.00 13.33 85 GLN B CA 1
ATOM 2675 C C . GLN B 1 85 ? 53.724 93.498 -17.950 1.00 11.54 85 GLN B C 1
ATOM 2676 O O . GLN B 1 85 ? 54.187 94.508 -17.405 1.00 12.69 85 GLN B O 1
ATOM 2682 N N . GLY B 1 86 ? 53.206 92.487 -17.261 1.00 11.97 86 GLY B N 1
ATOM 2683 C CA . GLY B 1 86 ? 53.022 92.583 -15.822 1.00 14.29 86 GLY B CA 1
ATOM 2684 C C . GLY B 1 86 ? 54.292 92.411 -14.997 1.00 13.40 86 GLY B C 1
ATOM 2685 O O . GLY B 1 86 ? 54.426 93.026 -13.927 1.00 12.09 86 GLY B O 1
ATOM 2686 N N . ASN B 1 87 ? 55.218 91.587 -15.487 1.00 12.55 87 ASN B N 1
ATOM 2687 C CA . ASN B 1 87 ? 56.352 91.122 -14.671 1.00 14.38 87 ASN B CA 1
ATOM 2688 C C . ASN B 1 87 ? 57.723 91.558 -15.161 1.00 14.94 87 ASN B C 1
ATOM 2689 O O . ASN B 1 87 ? 58.716 91.426 -14.447 1.00 14.19 87 ASN B O 1
ATOM 2694 N N . ILE B 1 88 ? 57.799 92.025 -16.399 1.00 12.06 88 ILE B N 1
ATOM 2695 C CA . ILE B 1 88 ? 59.091 92.445 -16.930 1.00 12.15 88 ILE B CA 1
ATOM 2696 C C . ILE B 1 88 ? 59.064 93.952 -17.150 1.00 13.45 88 ILE B C 1
ATOM 2697 O O . ILE B 1 88 ? 59.745 94.698 -16.455 1.00 12.42 88 ILE B O 1
ATOM 2702 N N . ILE B 1 89 ? 58.250 94.415 -18.090 1.00 12.09 89 ILE B N 1
ATOM 2703 C CA . ILE B 1 89 ? 58.055 95.852 -18.227 1.00 11.64 89 ILE B CA 1
ATOM 2704 C C . ILE B 1 89 ? 57.551 96.421 -16.898 1.00 12.12 89 ILE B C 1
ATOM 2705 O O . ILE B 1 89 ? 57.998 97.481 -16.452 1.00 14.99 89 ILE B O 1
ATOM 2710 N N . GLY B 1 90 ? 56.620 95.712 -16.264 1.00 11.93 90 GLY B N 1
ATOM 2711 C CA . GLY B 1 90 ? 56.061 96.169 -15.003 1.00 11.31 90 GLY B CA 1
ATOM 2712 C C . GLY B 1 90 ? 57.143 96.378 -13.950 1.00 15.24 90 GLY B C 1
ATOM 2713 O O . GLY B 1 90 ? 57.103 97.339 -13.180 1.00 11.99 90 GLY B O 1
ATOM 2714 N N . LEU B 1 91 ? 58.125 95.482 -13.927 1.00 12.28 91 LEU B N 1
ATOM 2715 C CA . LEU B 1 91 ? 59.185 95.546 -12.911 1.00 14.29 91 LEU B CA 1
ATOM 2716 C C . LEU B 1 91 ? 60.137 96.704 -13.179 1.00 12.77 91 LEU B C 1
ATOM 2717 O O . LEU B 1 91 ? 60.524 97.436 -12.260 1.00 13.59 91 LEU B O 1
ATOM 2722 N N . TYR B 1 92 ? 60.511 96.883 -14.441 1.00 11.42 92 TYR B N 1
ATOM 2723 C CA . TYR B 1 92 ? 61.297 98.050 -14.815 1.00 11.92 92 TYR B CA 1
ATOM 2724 C C . TYR B 1 92 ? 60.585 99.339 -14.385 1.00 15.05 92 TYR B C 1
ATOM 2725 O O . TYR B 1 92 ? 61.200 100.235 -13.797 1.00 12.84 92 TYR B O 1
ATOM 2734 N N . ASN B 1 93 ? 59.291 99.442 -14.688 1.00 12.63 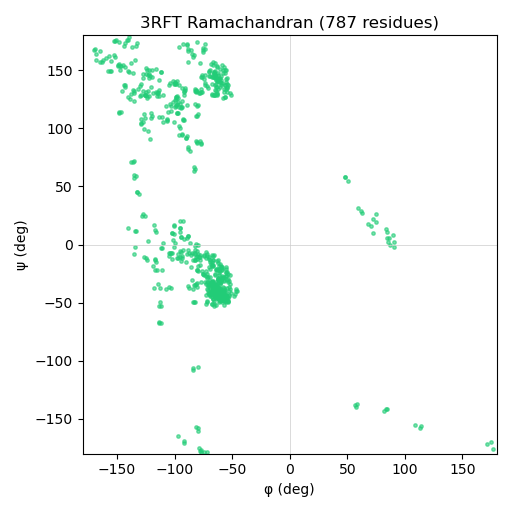93 ASN B N 1
ATOM 2735 C CA . ASN B 1 93 ? 58.533 100.636 -14.310 1.00 12.38 93 ASN B CA 1
ATOM 2736 C C . ASN B 1 93 ? 58.510 100.863 -12.798 1.00 12.08 93 ASN B C 1
ATOM 2737 O O . ASN B 1 93 ? 58.638 101.997 -12.334 1.00 13.20 93 ASN B O 1
ATOM 2742 N N . LEU B 1 94 ? 58.346 99.778 -12.045 1.00 12.40 94 LEU B N 1
ATOM 2743 C CA . LEU B 1 94 ? 58.302 99.853 -10.587 1.00 13.80 94 LEU B CA 1
ATOM 2744 C C . LEU B 1 94 ? 59.619 100.371 -10.028 1.00 12.10 94 LEU B C 1
ATOM 2745 O O . LEU B 1 94 ? 59.624 101.230 -9.149 1.00 11.53 94 LEU B O 1
ATOM 2750 N N . TYR B 1 95 ? 60.736 99.844 -10.535 1.00 11.82 95 TYR B N 1
ATOM 2751 C CA . TYR B 1 95 ? 62.052 100.269 -10.046 1.00 13.37 95 TYR B CA 1
ATOM 2752 C C . TYR B 1 95 ? 62.430 101.699 -10.434 1.00 12.82 95 TYR B C 1
ATOM 2753 O O . TYR B 1 95 ? 63.028 102.432 -9.630 1.00 12.97 95 TYR B O 1
ATOM 2762 N N . GLU B 1 96 ? 62.049 102.111 -11.642 1.00 12.11 96 GLU B N 1
ATOM 2763 C CA . GLU B 1 96 ? 62.221 103.500 -12.051 1.00 12.22 96 GLU B CA 1
ATOM 2764 C C . GLU B 1 96 ? 61.364 104.450 -11.224 1.00 14.38 96 GLU B C 1
ATOM 2765 O O . GLU B 1 96 ? 61.813 105.537 -10.860 1.00 15.89 96 GLU B O 1
ATOM 2771 N N . ALA B 1 97 ? 60.136 104.041 -10.922 1.00 12.33 97 ALA B N 1
ATOM 2772 C CA . ALA B 1 97 ? 59.258 104.861 -10.092 1.00 13.82 97 ALA B CA 1
ATOM 2773 C C . ALA B 1 97 ? 59.853 105.021 -8.686 1.00 17.42 97 ALA B C 1
ATOM 2774 O O . ALA B 1 97 ? 59.902 106.119 -8.133 1.00 14.02 97 ALA B O 1
ATOM 2776 N N . ALA B 1 98 ? 60.314 103.917 -8.114 1.00 15.53 98 ALA B N 1
ATOM 2777 C CA . ALA B 1 98 ? 60.949 103.971 -6.799 1.00 12.89 98 ALA B CA 1
ATOM 2778 C C . ALA B 1 98 ? 62.178 104.873 -6.832 1.00 12.76 98 ALA B C 1
ATOM 2779 O O . ALA B 1 98 ? 62.369 105.703 -5.939 1.00 16.73 98 ALA B O 1
ATOM 2781 N N . ARG B 1 99 ? 62.994 104.735 -7.874 1.00 14.07 99 ARG B N 1
ATOM 2782 C CA . ARG B 1 99 ? 64.208 105.535 -8.010 1.00 12.98 99 ARG B CA 1
ATOM 2783 C C . ARG B 1 99 ? 63.900 107.030 -8.073 1.00 17.40 99 ARG B C 1
ATOM 2784 O O . ARG B 1 99 ? 64.691 107.853 -7.609 1.00 16.42 99 ARG B O 1
ATOM 2792 N N . ALA B 1 100 ? 62.746 107.373 -8.641 1.00 16.60 100 ALA B N 1
ATOM 2793 C CA . ALA B 1 100 ? 62.343 108.773 -8.771 1.00 16.84 100 ALA B CA 1
ATOM 2794 C C . ALA B 1 100 ? 61.640 109.315 -7.524 1.00 18.71 100 ALA B C 1
ATOM 2795 O O . ALA B 1 100 ? 61.378 110.513 -7.435 1.00 18.28 100 ALA B O 1
ATOM 2797 N N . HIS B 1 101 ? 61.345 108.440 -6.565 1.00 14.72 101 HIS B N 1
ATOM 2798 C CA . HIS B 1 101 ? 60.577 108.831 -5.386 1.00 17.16 101 HIS B CA 1
ATOM 2799 C C . HIS B 1 101 ? 61.187 108.358 -4.057 1.00 17.86 101 HIS B C 1
ATOM 2800 O O . HIS B 1 101 ? 60.485 107.851 -3.184 1.00 16.58 101 HIS B O 1
ATOM 2807 N N . GLY B 1 102 ? 62.493 108.538 -3.912 1.00 16.74 102 GLY B N 1
ATOM 2808 C CA . GLY B 1 102 ? 63.132 108.359 -2.619 1.00 18.46 102 GLY B CA 1
ATOM 2809 C C . GLY B 1 102 ? 63.486 106.925 -2.281 1.00 19.95 102 GLY B C 1
ATOM 2810 O O . GLY B 1 102 ? 63.811 106.613 -1.129 1.00 16.41 102 GLY B O 1
ATOM 2811 N N . GLN B 1 103 ? 63.430 106.055 -3.287 1.00 13.81 103 GLN B N 1
ATOM 2812 C CA . GLN B 1 103 ? 63.785 104.643 -3.128 1.00 12.99 103 GLN B CA 1
ATOM 2813 C C . GLN B 1 103 ? 63.140 103.974 -1.907 1.00 15.13 103 GLN B C 1
ATOM 2814 O O . GLN B 1 103 ? 63.840 103.425 -1.045 1.00 16.30 103 GLN B O 1
ATOM 2820 N N . PRO B 1 104 ? 61.794 103.995 -1.838 1.00 13.37 104 PRO B N 1
ATOM 2821 C CA . PRO B 1 104 ? 61.106 103.285 -0.754 1.00 12.99 104 PRO B CA 1
ATOM 2822 C C . PRO B 1 104 ? 61.513 101.813 -0.767 1.00 16.61 104 PRO B C 1
ATOM 2823 O O . PRO B 1 104 ? 61.613 101.226 -1.846 1.00 13.80 104 PRO B O 1
ATOM 2827 N N . ARG B 1 105 ? 61.765 101.241 0.410 1.00 14.36 105 ARG B N 1
ATOM 2828 C CA . ARG B 1 105 ? 62.156 99.836 0.516 1.00 13.82 105 ARG B CA 1
ATOM 2829 C C . ARG B 1 105 ? 61.076 98.931 -0.082 1.00 13.17 105 ARG B C 1
ATOM 2830 O O . ARG B 1 105 ? 59.883 99.174 0.113 1.00 14.68 105 ARG B O 1
ATOM 2838 N N . ILE B 1 106 ? 61.504 97.896 -0.805 1.00 12.33 106 ILE B N 1
ATOM 2839 C CA . ILE B 1 106 ? 60.593 96.967 -1.480 1.00 11.00 106 ILE B CA 1
ATOM 2840 C C . ILE B 1 106 ? 60.641 95.528 -0.943 1.00 13.01 106 ILE B C 1
ATOM 2841 O O . ILE B 1 106 ? 61.713 94.940 -0.798 1.00 13.71 106 ILE B O 1
ATOM 2846 N N . VAL B 1 107 ? 59.470 94.967 -0.648 1.00 12.15 107 VAL B N 1
ATOM 2847 C CA . VAL B 1 107 ? 59.335 93.524 -0.481 1.00 10.58 107 VAL B CA 1
ATOM 2848 C C . VAL B 1 107 ? 58.832 92.984 -1.824 1.00 12.52 107 VAL B C 1
ATOM 2849 O O . VAL B 1 107 ? 57.710 93.299 -2.239 1.00 12.38 107 VAL B O 1
ATOM 2853 N N . PHE B 1 108 ? 59.663 92.205 -2.513 1.00 12.76 108 PHE B N 1
ATOM 2854 C CA . PHE B 1 108 ? 59.290 91.663 -3.825 1.00 10.34 108 PHE B CA 1
ATOM 2855 C C . PHE B 1 108 ? 58.792 90.233 -3.710 1.00 13.54 108 PHE B C 1
ATOM 2856 O O . PHE B 1 108 ? 59.474 89.369 -3.143 1.00 13.70 108 PHE B O 1
ATOM 2864 N N . ALA B 1 109 ? 57.602 89.973 -4.244 1.00 11.91 109 ALA B N 1
ATOM 2865 C CA . ALA B 1 109 ? 57.113 88.605 -4.321 1.00 13.40 109 ALA B CA 1
ATOM 2866 C C . ALA B 1 109 ? 57.806 87.883 -5.467 1.00 15.32 109 ALA B C 1
ATOM 2867 O O . ALA B 1 109 ? 57.308 87.870 -6.601 1.00 14.21 109 ALA B O 1
ATOM 2869 N N . SER B 1 110 ? 58.967 87.295 -5.184 1.00 11.28 110 SER B N 1
ATOM 2870 C CA . SER B 1 110 ? 59.533 86.320 -6.106 1.00 12.68 110 SER B CA 1
ATOM 2871 C C . SER B 1 110 ? 58.811 84.998 -5.879 1.00 13.81 110 SER B C 1
ATOM 2872 O O . SER B 1 110 ? 57.719 84.971 -5.303 1.00 13.80 110 SER B O 1
ATOM 2875 N N . SER B 1 111 ? 59.412 83.896 -6.308 1.00 11.98 111 SER B N 1
ATOM 2876 C CA . SER B 1 111 ? 58.700 82.625 -6.282 1.00 12.60 111 SER B CA 1
ATOM 2877 C C . SER B 1 111 ? 59.620 81.412 -6.227 1.00 12.20 111 SER B C 1
ATOM 2878 O O . SER B 1 111 ? 60.735 81.433 -6.770 1.00 11.70 111 SER B O 1
ATOM 2881 N N . ASN B 1 112 ? 59.134 80.348 -5.591 1.00 11.98 112 ASN B N 1
ATOM 2882 C CA . ASN B 1 112 ? 59.777 79.043 -5.692 1.00 14.40 112 ASN B CA 1
ATOM 2883 C C . ASN B 1 112 ? 59.948 78.617 -7.146 1.00 12.28 112 ASN B C 1
ATOM 2884 O O . ASN B 1 112 ? 60.813 77.815 -7.465 1.00 11.76 112 ASN B O 1
ATOM 2889 N N . HIS B 1 113 ? 59.127 79.157 -8.046 1.00 11.00 113 HIS B N 1
ATOM 2890 C CA . HIS B 1 113 ? 59.206 78.732 -9.439 1.00 12.41 113 HIS B CA 1
ATOM 2891 C C . HIS B 1 113 ? 60.482 79.202 -10.137 1.00 11.40 113 HIS B C 1
ATOM 2892 O O . HIS B 1 113 ? 60.797 78.741 -11.228 1.00 12.09 113 HIS B O 1
ATOM 2899 N N . THR B 1 114 ? 61.232 80.091 -9.487 1.00 10.46 114 THR B N 1
ATOM 2900 C CA . THR B 1 114 ? 62.582 80.424 -9.960 1.00 12.39 114 THR B CA 1
ATOM 2901 C C . THR B 1 114 ? 63.528 79.225 -9.888 1.00 13.89 114 THR B C 1
ATOM 2902 O O . THR B 1 114 ? 64.548 79.189 -10.587 1.00 12.03 114 THR B O 1
ATOM 2906 N N . ILE B 1 115 ? 63.185 78.256 -9.037 1.00 12.12 115 ILE B N 1
ATOM 2907 C CA . ILE B 1 115 ? 64.021 77.076 -8.819 1.00 11.54 115 ILE B CA 1
ATOM 2908 C C . ILE B 1 115 ? 63.214 75.785 -8.969 1.00 14.07 115 ILE B C 1
ATOM 2909 O O . ILE B 1 115 ? 63.583 74.741 -8.435 1.00 12.41 115 ILE B O 1
ATOM 2914 N N . GLY B 1 116 ? 62.117 75.866 -9.726 1.00 11.93 116 GLY B N 1
ATOM 2915 C CA . GLY B 1 116 ? 61.160 74.775 -9.824 1.00 11.10 116 GLY B CA 1
ATOM 2916 C C . GLY B 1 116 ? 61.669 73.433 -10.326 1.00 10.25 116 GLY B C 1
ATOM 2917 O O . GLY B 1 116 ? 61.116 72.392 -9.959 1.00 12.04 116 GLY B O 1
ATOM 2918 N N . TYR B 1 117 ? 62.703 73.431 -11.167 1.00 10.51 117 TYR B N 1
ATOM 2919 C CA . TYR B 1 117 ? 63.210 72.160 -11.690 1.00 9.63 117 TYR B CA 1
ATOM 2920 C C . TYR B 1 117 ? 64.127 71.358 -10.739 1.00 11.35 117 TYR B C 1
ATOM 2921 O O . TYR B 1 117 ? 64.460 70.214 -11.035 1.00 12.88 117 TYR B O 1
ATOM 2930 N N . TYR B 1 118 ? 64.523 71.932 -9.605 1.00 11.88 118 TYR B N 1
ATOM 2931 C CA . TYR B 1 118 ? 65.298 71.151 -8.632 1.00 11.21 118 TYR B CA 1
ATOM 2932 C C . TYR B 1 118 ? 64.464 70.000 -8.075 1.00 12.88 118 TYR B C 1
ATOM 2933 O O . TYR B 1 118 ? 63.264 70.146 -7.869 1.00 14.24 118 TYR B O 1
ATOM 2942 N N . PRO B 1 119 ? 65.100 68.849 -7.814 1.00 12.45 119 PRO B N 1
ATOM 2943 C CA . PRO B 1 119 ? 64.407 67.732 -7.162 1.00 13.24 119 PRO B CA 1
ATOM 2944 C C . PRO B 1 119 ? 64.025 68.114 -5.740 1.00 13.45 119 PRO B C 1
ATOM 2945 O O . PRO B 1 119 ? 64.741 68.888 -5.108 1.00 12.89 119 PRO B O 1
ATOM 2949 N N . GLN B 1 120 ? 62.921 67.580 -5.240 1.00 12.12 120 GLN B N 1
ATOM 2950 C CA . GLN B 1 120 ? 62.490 67.893 -3.878 1.00 14.79 120 GLN B CA 1
ATOM 2951 C C . GLN B 1 120 ? 63.450 67.340 -2.822 1.00 14.83 120 GLN B C 1
ATOM 2952 O O . GLN B 1 120 ? 63.425 67.779 -1.669 1.00 14.86 120 GLN B O 1
ATOM 2958 N N . THR B 1 121 ? 64.297 66.392 -3.217 1.00 12.29 121 THR B N 1
ATOM 2959 C CA . THR B 1 121 ? 65.267 65.809 -2.276 1.00 14.81 121 THR B CA 1
ATOM 2960 C C . THR B 1 121 ? 66.482 66.696 -2.011 1.00 17.22 121 THR B C 1
ATOM 2961 O O . THR B 1 121 ? 67.249 66.438 -1.079 1.00 17.90 121 THR B O 1
ATOM 2965 N N . GLU B 1 122 ? 66.667 67.731 -2.830 1.00 13.12 122 GLU B N 1
ATOM 2966 C CA . GLU B 1 122 ? 67.850 68.585 -2.726 1.00 15.61 122 GLU B CA 1
ATOM 2967 C C . GLU B 1 122 ? 67.611 69.820 -1.852 1.00 16.99 122 GLU B C 1
ATOM 2968 O O . GLU B 1 122 ? 66.694 70.597 -2.106 1.00 12.90 122 GLU B O 1
ATOM 2974 N N . ARG B 1 123 ? 68.431 69.997 -0.813 1.00 11.81 123 ARG B N 1
ATOM 2975 C CA . ARG B 1 123 ? 68.302 71.167 0.066 1.00 12.09 123 ARG B CA 1
ATOM 2976 C C . ARG B 1 123 ? 69.009 72.366 -0.551 1.00 13.43 123 ARG B C 1
ATOM 2977 O O . ARG B 1 123 ? 70.140 72.238 -0.994 1.00 14.26 123 ARG B O 1
ATOM 2985 N N . LEU B 1 124 ? 68.349 73.525 -0.594 1.00 11.72 124 LEU B N 1
ATOM 2986 C CA . LEU B 1 124 ? 68.885 74.684 -1.325 1.00 12.09 124 LEU B CA 1
ATOM 2987 C C . LEU B 1 124 ? 69.240 75.855 -0.415 1.00 11.82 124 LEU B C 1
ATOM 2988 O O . LEU B 1 124 ? 68.438 76.269 0.420 1.00 12.89 124 LEU B O 1
ATOM 2993 N N . GLY B 1 125 ? 70.437 76.401 -0.599 1.00 13.42 125 GLY B N 1
ATOM 2994 C CA . GLY B 1 125 ? 70.776 77.684 -0.001 1.00 13.95 125 GLY B CA 1
ATOM 2995 C C . GLY B 1 125 ? 70.383 78.814 -0.949 1.00 15.31 125 GLY B C 1
ATOM 2996 O O . GLY B 1 125 ? 70.013 78.562 -2.098 1.00 13.56 125 GLY B O 1
ATOM 2997 N N . PRO B 1 126 ? 70.470 80.068 -0.482 1.00 14.86 126 PRO B N 1
ATOM 2998 C CA . PRO B 1 126 ? 70.005 81.224 -1.270 1.00 13.53 126 PRO B CA 1
ATOM 2999 C C . PRO B 1 126 ? 70.822 81.510 -2.534 1.00 17.49 126 PRO B C 1
ATOM 3000 O O . PRO B 1 126 ? 70.330 82.222 -3.411 1.00 17.14 126 PRO B O 1
ATOM 3004 N N . ASP B 1 127 ? 72.040 80.985 -2.634 1.00 12.73 127 ASP B N 1
ATOM 3005 C CA . ASP B 1 127 ? 72.872 81.272 -3.800 1.00 15.60 127 ASP B CA 1
ATOM 3006 C C . ASP B 1 127 ? 72.784 80.237 -4.932 1.00 18.19 127 ASP B C 1
ATOM 3007 O O . ASP B 1 127 ? 73.554 80.318 -5.888 1.00 15.83 127 ASP B O 1
ATOM 3012 N N . VAL B 1 128 ? 71.881 79.263 -4.834 1.00 14.19 128 VAL B N 1
ATOM 3013 C CA . VAL B 1 128 ? 71.814 78.237 -5.874 1.00 14.54 128 VAL B CA 1
ATOM 3014 C C . VAL B 1 128 ? 71.455 78.855 -7.229 1.00 14.79 128 VAL B C 1
ATOM 3015 O O . VAL B 1 128 ? 70.720 79.840 -7.295 1.00 13.46 128 VAL B O 1
ATOM 3019 N N . PRO B 1 129 ? 72.005 78.293 -8.311 1.00 13.40 129 PRO B N 1
ATOM 3020 C CA . PRO B 1 129 ? 71.657 78.789 -9.649 1.00 15.05 129 PRO B CA 1
ATOM 3021 C C . PRO B 1 129 ? 70.166 78.594 -9.937 1.00 15.33 129 PRO B C 1
ATOM 3022 O O . PRO B 1 129 ? 69.578 77.586 -9.531 1.00 11.87 129 PRO B O 1
ATOM 3026 N N . ALA B 1 130 ? 69.561 79.557 -10.621 1.00 12.66 130 ALA B N 1
ATOM 3027 C CA . ALA B 1 130 ? 68.148 79.459 -10.981 1.00 15.03 130 ALA B CA 1
ATOM 3028 C C . ALA B 1 130 ? 67.877 78.265 -11.899 1.00 12.59 130 ALA B C 1
ATOM 3029 O O . ALA B 1 130 ? 68.678 77.950 -12.776 1.00 13.26 130 ALA B O 1
ATOM 3031 N N . ARG B 1 131 ? 66.749 77.594 -11.678 1.00 11.87 131 ARG B N 1
ATOM 3032 C CA . ARG B 1 131 ? 66.237 76.590 -12.611 1.00 12.36 131 ARG B CA 1
ATOM 3033 C C . ARG B 1 131 ? 64.737 76.840 -12.756 1.00 13.30 131 ARG B C 1
ATOM 3034 O O . ARG B 1 131 ? 63.918 76.088 -12.232 1.00 11.58 131 ARG B O 1
ATOM 3042 N N . PRO B 1 132 ? 64.373 77.930 -13.450 1.00 10.89 132 PRO B N 1
ATOM 3043 C CA . PRO B 1 132 ? 62.957 78.322 -13.515 1.00 11.79 132 PRO B CA 1
ATOM 3044 C C . PRO B 1 132 ? 62.133 77.287 -14.279 1.00 9.35 132 PRO B C 1
ATOM 3045 O O . PRO B 1 132 ? 62.639 76.680 -15.224 1.00 10.54 132 PRO B O 1
ATOM 3049 N N . ASP B 1 133 ? 60.875 77.105 -13.889 1.00 12.66 133 ASP B N 1
ATOM 3050 C CA . ASP B 1 133 ? 60.079 76.020 -14.452 1.00 12.73 133 ASP B CA 1
ATOM 3051 C C . ASP B 1 133 ? 59.071 76.461 -15.521 1.00 11.86 133 ASP B C 1
ATOM 3052 O O . ASP B 1 133 ? 58.233 75.670 -15.947 1.00 12.40 133 ASP B O 1
ATOM 3057 N N . GLY B 1 134 ? 59.172 77.709 -15.958 1.00 11.11 134 GLY B N 1
ATOM 3058 C CA . GLY B 1 134 ? 58.289 78.227 -16.988 1.00 12.69 134 GLY B CA 1
ATOM 3059 C C . GLY B 1 134 ? 58.576 79.691 -17.228 1.00 13.43 134 GLY B C 1
ATOM 3060 O O . GLY B 1 134 ? 59.508 80.241 -16.647 1.00 10.71 134 GLY B O 1
ATOM 3061 N N . LEU B 1 135 ? 57.786 80.340 -18.083 1.00 12.30 135 LEU B N 1
ATOM 3062 C CA . LEU B 1 135 ? 57.986 81.768 -18.319 1.00 9.75 135 LEU B CA 1
ATOM 3063 C C . LEU B 1 135 ? 57.734 82.591 -17.065 1.00 12.36 135 LEU B C 1
ATOM 3064 O O . LEU B 1 135 ? 58.367 83.621 -16.852 1.00 11.71 135 LEU B O 1
ATOM 3069 N N . TYR B 1 136 ? 56.776 82.163 -16.255 1.00 10.11 136 TYR B N 1
ATOM 3070 C CA . TYR B 1 136 ? 56.513 82.864 -15.009 1.00 10.57 136 TYR B CA 1
ATOM 3071 C C . TYR B 1 136 ? 57.776 82.862 -14.129 1.00 10.26 136 TYR B C 1
ATOM 3072 O O . TYR B 1 136 ? 58.196 83.906 -13.609 1.00 10.39 136 TYR B O 1
ATOM 3081 N N . GLY B 1 137 ? 58.393 81.693 -13.982 1.00 10.46 137 GLY B N 1
ATOM 3082 C CA . GLY B 1 137 ? 59.621 81.576 -13.196 1.00 11.02 137 GLY B CA 1
ATOM 3083 C C . GLY B 1 137 ? 60.763 82.418 -13.744 1.00 12.29 137 GLY B C 1
ATOM 3084 O O . GLY B 1 137 ? 61.478 83.085 -12.998 1.00 10.38 137 GLY B O 1
ATOM 3085 N N . VAL B 1 138 ? 60.927 82.404 -15.062 1.00 10.69 138 VAL B N 1
ATOM 3086 C CA . VAL B 1 138 ? 61.920 83.246 -15.706 1.00 11.28 138 VAL B CA 1
ATOM 3087 C C . VAL B 1 138 ? 61.652 84.724 -15.409 1.00 13.72 138 VAL B C 1
ATOM 3088 O O . VAL B 1 138 ? 62.586 85.495 -15.154 1.00 11.30 138 VAL B O 1
ATOM 3092 N N . SER B 1 139 ? 60.382 85.124 -15.437 1.00 10.06 139 SER B N 1
ATOM 3093 C CA . SER B 1 139 ? 60.049 86.525 -15.165 1.00 10.33 139 SER B CA 1
ATOM 3094 C C . SER B 1 139 ? 60.376 86.925 -13.726 1.00 12.69 139 SER B C 1
ATOM 3095 O O . SER B 1 139 ? 60.762 88.068 -13.468 1.00 10.87 139 SER B O 1
ATOM 3098 N N . LYS B 1 140 ? 60.225 85.995 -12.786 1.00 10.73 140 LYS B N 1
ATOM 3099 C CA . LYS B 1 140 ? 60.576 86.301 -11.401 1.00 11.08 140 LYS B CA 1
ATOM 3100 C C . LYS B 1 140 ? 62.093 86.404 -11.235 1.00 9.95 140 LYS B C 1
ATOM 3101 O O . LYS B 1 140 ? 62.585 87.233 -10.454 1.00 11.68 140 LYS B O 1
ATOM 3107 N N . CYS B 1 141 ? 62.833 85.579 -11.972 1.00 10.60 141 CYS B N 1
ATOM 3108 C CA . CYS B 1 141 ? 64.286 85.730 -12.034 1.00 10.69 141 CYS B CA 1
ATOM 3109 C C . CYS B 1 141 ? 64.646 87.114 -12.553 1.00 14.11 141 CYS B C 1
ATOM 3110 O O . CYS B 1 141 ? 65.560 87.748 -12.038 1.00 11.53 141 CYS B O 1
ATOM 3113 N N . PHE B 1 142 ? 63.933 87.576 -13.584 1.00 11.34 142 PHE B N 1
ATOM 3114 C CA . PHE B 1 142 ? 64.172 88.916 -14.114 1.00 9.46 142 PHE B CA 1
ATOM 3115 C C . PHE B 1 142 ? 64.020 89.957 -13.010 1.00 11.43 142 PHE B C 1
ATOM 3116 O O . PHE B 1 142 ? 64.858 90.849 -12.874 1.00 10.79 142 PHE B O 1
ATOM 3124 N N . GLY B 1 143 ? 62.941 89.856 -12.233 1.00 9.83 143 GLY B N 1
ATOM 3125 C CA . GLY B 1 143 ? 62.733 90.795 -11.143 1.00 10.55 143 GLY B CA 1
ATOM 3126 C C . GLY B 1 143 ? 63.876 90.764 -10.137 1.00 12.98 143 GLY B C 1
ATOM 3127 O O . GLY B 1 143 ? 64.324 91.811 -9.666 1.00 10.57 143 GLY B O 1
ATOM 3128 N N . GLU B 1 144 ? 64.347 89.563 -9.799 1.00 11.24 144 GLU B N 1
ATOM 3129 C CA . GLU B 1 144 ? 65.490 89.433 -8.880 1.00 11.73 144 GLU B CA 1
ATOM 3130 C C . GLU B 1 144 ? 66.761 90.080 -9.448 1.00 13.18 144 GLU B C 1
ATOM 3131 O O . GLU B 1 144 ? 67.467 90.817 -8.744 1.00 10.98 144 GLU B O 1
ATOM 3137 N N . ASN B 1 145 ? 67.057 89.804 -10.719 1.00 9.81 145 ASN B N 1
ATOM 3138 C CA . ASN B 1 145 ? 68.257 90.358 -11.345 1.00 13.39 145 ASN B CA 1
ATOM 3139 C C . ASN B 1 145 ? 68.190 91.880 -11.464 1.00 14.20 145 ASN B C 1
ATOM 3140 O O . ASN B 1 145 ? 69.180 92.581 -11.225 1.00 9.22 145 ASN B O 1
ATOM 3145 N N . LEU B 1 146 ? 67.020 92.386 -11.847 1.00 11.45 146 LEU B N 1
ATOM 3146 C CA . LEU B 1 146 ? 66.821 93.825 -11.951 1.00 11.18 146 LEU B CA 1
ATOM 3147 C C . LEU B 1 146 ? 66.986 94.497 -10.589 1.00 9.64 146 LEU B C 1
ATOM 3148 O O . LEU B 1 146 ? 67.660 95.524 -10.474 1.00 12.82 146 LEU B O 1
ATOM 3153 N N . ALA B 1 147 ? 66.372 93.918 -9.561 1.00 10.11 147 ALA B N 1
ATOM 3154 C CA . ALA B 1 147 ? 66.477 94.473 -8.207 1.00 10.83 147 ALA B CA 1
ATOM 3155 C C . ALA B 1 147 ? 67.932 94.504 -7.736 1.00 14.12 147 ALA B C 1
ATOM 3156 O O . ALA B 1 147 ? 68.370 95.464 -7.101 1.00 12.70 147 ALA B O 1
ATOM 3158 N N . ARG B 1 148 ? 68.677 93.443 -8.029 1.00 11.78 148 ARG B N 1
ATOM 3159 C CA . ARG B 1 148 ? 70.072 93.398 -7.614 1.00 12.32 148 ARG B CA 1
ATOM 3160 C C . ARG B 1 148 ? 70.853 94.512 -8.306 1.00 13.98 148 ARG B C 1
ATOM 3161 O O . ARG B 1 148 ? 71.683 95.171 -7.689 1.00 13.20 148 ARG B O 1
ATOM 3169 N N . MET B 1 149 ? 70.584 94.729 -9.590 1.00 10.55 149 MET B N 1
ATOM 3170 C CA . MET B 1 149 ? 71.262 95.801 -10.318 1.00 10.38 149 MET B CA 1
ATOM 3171 C C . MET B 1 149 ? 70.945 97.163 -9.705 1.00 12.36 149 MET B C 1
ATOM 3172 O O . MET B 1 149 ? 71.840 97.982 -9.545 1.00 12.44 149 MET B O 1
ATOM 3177 N N . TYR B 1 150 ? 69.678 97.410 -9.358 1.00 10.81 150 TYR B N 1
ATOM 3178 C CA . TYR B 1 150 ? 69.324 98.704 -8.760 1.00 11.48 150 TYR B CA 1
ATOM 3179 C C . TYR B 1 150 ? 69.947 98.844 -7.372 1.00 10.95 150 TYR B C 1
ATOM 3180 O O . TYR B 1 150 ? 70.306 99.936 -6.944 1.00 11.58 150 TYR B O 1
ATOM 3189 N N . PHE B 1 151 ? 70.087 97.728 -6.670 1.00 9.66 151 PHE B N 1
ATOM 3190 C CA . PHE B 1 151 ? 70.774 97.781 -5.384 1.00 11.50 151 PHE B CA 1
ATOM 3191 C C . PHE B 1 151 ? 72.241 98.185 -5.565 1.00 13.42 151 PHE B C 1
ATOM 3192 O O . PHE B 1 151 ? 72.730 99.112 -4.917 1.00 13.58 151 PHE B O 1
ATOM 3200 N N . ASP B 1 152 ? 72.944 97.486 -6.444 1.00 11.18 152 ASP B N 1
ATOM 3201 C CA . ASP B 1 152 ? 74.358 97.769 -6.680 1.00 11.06 152 ASP B CA 1
ATOM 3202 C C . ASP B 1 152 ? 74.604 99.158 -7.245 1.00 15.79 152 ASP B C 1
ATOM 3203 O O . ASP B 1 152 ? 75.598 99.805 -6.893 1.00 12.42 152 ASP B O 1
ATOM 3208 N N . LYS B 1 153 ? 73.709 99.625 -8.116 1.00 11.81 153 LYS B N 1
ATOM 3209 C CA . LYS B 1 153 ? 73.963 100.871 -8.834 1.00 12.19 153 LYS B CA 1
ATOM 3210 C C . LYS B 1 153 ? 73.461 102.094 -8.072 1.00 13.92 153 LYS B C 1
ATOM 3211 O O . LYS B 1 153 ? 74.104 103.150 -8.101 1.00 14.53 153 LYS B O 1
ATOM 3217 N N . PHE B 1 154 ? 72.333 101.948 -7.374 1.00 11.17 154 PHE B N 1
ATOM 3218 C CA . PHE B 1 154 ? 71.679 103.094 -6.742 1.00 14.02 154 PHE B CA 1
ATOM 3219 C C . PHE B 1 154 ? 71.450 102.965 -5.242 1.00 14.82 154 PHE B C 1
ATOM 3220 O O . PHE B 1 154 ? 71.102 103.948 -4.582 1.00 14.68 154 PHE B O 1
ATOM 3228 N N . GLY B 1 155 ? 71.612 101.756 -4.707 1.00 13.84 155 GLY B N 1
ATOM 3229 C CA . GLY B 1 155 ? 71.408 101.525 -3.286 1.00 16.06 155 GLY B CA 1
ATOM 3230 C C . GLY B 1 155 ? 69.984 101.136 -2.923 1.00 15.75 155 GLY B C 1
ATOM 3231 O O . GLY B 1 155 ? 69.676 100.952 -1.750 1.00 13.92 155 GLY B O 1
ATOM 3232 N N . GLN B 1 156 ? 69.112 101.002 -3.926 1.00 11.56 156 GLN B N 1
ATOM 3233 C CA . GLN B 1 156 ? 67.729 100.583 -3.686 1.00 13.44 156 GLN B CA 1
ATOM 3234 C C . GLN B 1 156 ? 67.701 99.247 -2.947 1.00 13.30 156 GLN B C 1
ATOM 3235 O O . GLN B 1 156 ? 68.318 98.288 -3.399 1.00 12.48 156 GLN B O 1
ATOM 3241 N N . GLU B 1 157 ? 66.989 99.172 -1.821 1.00 12.71 157 GLU B N 1
ATOM 3242 C CA . GLU B 1 157 ? 66.936 97.917 -1.063 1.00 11.67 157 GLU B CA 1
ATOM 3243 C C . GLU B 1 157 ? 65.655 97.125 -1.331 1.00 13.16 157 GLU B C 1
ATOM 3244 O O . GLU B 1 157 ? 64.566 97.701 -1.385 1.00 13.87 157 GLU B O 1
ATOM 3250 N N . THR B 1 158 ? 65.804 95.809 -1.481 1.00 12.67 158 THR B N 1
ATOM 3251 C CA . THR B 1 158 ? 64.701 94.903 -1.793 1.00 12.48 158 THR B CA 1
ATOM 3252 C C . THR B 1 158 ? 64.892 93.579 -1.063 1.00 12.60 158 THR B C 1
ATOM 3253 O O . THR B 1 158 ? 65.993 93.034 -1.038 1.00 13.41 158 THR B O 1
ATOM 3257 N N . ALA B 1 159 ? 63.827 93.061 -0.467 1.00 10.56 159 ALA B N 1
ATOM 3258 C CA . ALA B 1 159 ? 63.837 91.679 -0.012 1.00 10.07 159 ALA B CA 1
ATOM 3259 C C . ALA B 1 159 ? 63.249 90.812 -1.124 1.00 13.98 159 ALA B C 1
ATOM 3260 O O . ALA B 1 159 ? 62.089 90.992 -1.505 1.00 13.50 159 ALA B O 1
ATOM 3262 N N . LEU B 1 160 ? 64.051 89.890 -1.654 1.00 11.04 160 LEU B N 1
ATOM 3263 C CA . LEU B 1 160 ? 63.599 89.006 -2.734 1.00 10.96 160 LEU B CA 1
ATOM 3264 C C . LEU B 1 160 ? 62.990 87.739 -2.141 1.00 13.76 160 LEU B C 1
ATOM 3265 O O . LEU B 1 160 ? 63.696 86.768 -1.871 1.00 15.02 160 LEU B O 1
ATOM 3270 N N . VAL B 1 161 ? 61.676 87.750 -1.928 1.00 10.92 161 VAL B N 1
ATOM 3271 C CA . VAL B 1 161 ? 61.029 86.658 -1.210 1.00 11.46 161 VAL B CA 1
ATOM 3272 C C . VAL B 1 161 ? 60.550 85.581 -2.172 1.00 15.94 161 VAL B C 1
ATOM 3273 O O . VAL B 1 161 ? 59.581 85.776 -2.916 1.00 13.29 161 VAL B O 1
ATOM 3277 N N . ARG B 1 162 ? 61.238 84.448 -2.179 1.00 10.29 162 ARG B N 1
ATOM 3278 C CA . ARG B 1 162 ? 60.821 83.337 -3.030 1.00 11.83 162 ARG B CA 1
ATOM 3279 C C . ARG B 1 162 ? 59.674 82.576 -2.366 1.00 13.88 162 ARG B C 1
ATOM 3280 O O . ARG B 1 162 ? 59.883 81.605 -1.643 1.00 12.23 162 ARG B O 1
ATOM 3288 N N . ILE B 1 163 ? 58.454 83.034 -2.626 1.00 14.03 163 ILE B N 1
ATOM 3289 C CA . ILE B 1 163 ? 57.275 82.493 -1.958 1.00 11.65 163 ILE B CA 1
ATOM 3290 C C . ILE B 1 163 ? 57.087 81.016 -2.285 1.00 13.93 163 ILE B C 1
ATOM 3291 O O . ILE B 1 163 ? 57.182 80.610 -3.444 1.00 13.81 163 ILE B O 1
ATOM 3296 N N . GLY B 1 164 ? 56.826 80.215 -1.255 1.00 13.94 164 GLY B N 1
ATOM 3297 C CA . GLY B 1 164 ? 56.513 78.812 -1.451 1.00 12.57 164 GLY B CA 1
ATOM 3298 C C . GLY B 1 164 ? 55.028 78.718 -1.753 1.00 19.53 164 GLY B C 1
ATOM 3299 O O . GLY B 1 164 ? 54.592 79.089 -2.841 1.00 17.58 164 GLY B O 1
ATOM 3300 N N . SER B 1 165 ? 54.248 78.247 -0.784 1.00 15.82 165 SER B N 1
ATOM 3301 C CA . SER B 1 165 ? 52.793 78.190 -0.922 1.00 17.16 165 SER B CA 1
ATOM 3302 C C . SER B 1 165 ? 52.173 79.023 0.203 1.00 20.37 165 SER B C 1
ATOM 3303 O O . SER B 1 165 ? 51.947 78.532 1.305 1.00 16.45 165 SER B O 1
ATOM 3306 N N . CYS B 1 166 ? 51.945 80.304 -0.050 1.00 22.63 166 CYS B N 1
ATOM 3307 C CA A CYS B 1 166 ? 51.394 81.165 0.999 0.74 25.09 166 CYS B CA 1
ATOM 3308 C CA B CYS B 1 166 ? 51.392 81.189 0.963 0.26 25.03 166 CYS B CA 1
ATOM 3309 C C . CYS B 1 166 ? 49.873 81.092 0.943 1.00 32.99 166 CYS B C 1
ATOM 3310 O O . CYS B 1 166 ? 49.210 81.848 0.238 1.00 33.51 166 CYS B O 1
ATOM 3315 N N . THR B 1 167 ? 49.341 80.144 1.704 1.00 34.04 167 THR B N 1
ATOM 3316 C CA . THR B 1 167 ? 47.917 79.861 1.744 1.00 31.39 167 THR B CA 1
ATOM 3317 C C . THR B 1 167 ? 47.491 79.767 3.198 1.00 33.63 167 THR B C 1
ATOM 3318 O O . THR B 1 167 ? 48.336 79.803 4.105 1.00 31.03 167 THR B O 1
ATOM 3322 N N . PRO B 1 168 ? 46.177 79.639 3.431 1.00 29.05 168 PRO B N 1
ATOM 3323 C CA . PRO B 1 168 ? 45.712 79.524 4.813 1.00 26.15 168 PRO B CA 1
ATOM 3324 C C . PRO B 1 168 ? 46.275 78.281 5.499 1.00 26.50 168 PRO B C 1
ATOM 3325 O O . PRO B 1 168 ? 46.751 78.388 6.627 1.00 27.35 168 PRO B O 1
ATOM 3329 N N . GLU B 1 169 ? 46.215 77.127 4.837 1.00 19.80 169 GLU B N 1
ATOM 3330 C CA . GLU B 1 169 ? 46.689 75.878 5.435 1.00 20.59 169 GLU B CA 1
ATOM 3331 C C . GLU B 1 169 ? 47.255 74.954 4.372 1.00 24.53 169 GLU B C 1
ATOM 3332 O O . GLU B 1 169 ? 46.804 74.981 3.234 1.00 24.18 169 GLU B O 1
ATOM 3338 N N . PRO B 1 170 ? 48.238 74.116 4.745 1.00 19.06 170 PRO B N 1
ATOM 3339 C CA . PRO B 1 170 ? 48.759 73.136 3.786 1.00 19.78 170 PRO B CA 1
ATOM 3340 C C . PRO B 1 170 ? 47.650 72.167 3.417 1.00 21.13 170 PRO B C 1
ATOM 3341 O O . PRO B 1 170 ? 46.903 71.780 4.306 1.00 23.05 170 PRO B O 1
ATOM 3345 N N . ASN B 1 171 ? 47.545 71.762 2.157 1.00 19.60 171 ASN B N 1
ATOM 3346 C CA . ASN B 1 171 ? 46.508 70.799 1.797 1.00 26.55 171 ASN B CA 1
ATOM 3347 C C . ASN B 1 171 ? 46.932 69.726 0.796 1.00 28.18 171 ASN B C 1
ATOM 3348 O O . ASN B 1 171 ? 46.088 69.038 0.227 1.00 23.28 171 ASN B O 1
ATOM 3353 N N . ASN B 1 172 ? 48.238 69.589 0.584 1.00 22.05 172 ASN B N 1
ATOM 3354 C CA . ASN B 1 172 ? 48.767 68.471 -0.189 1.00 16.99 172 ASN B CA 1
ATOM 3355 C C . ASN B 1 172 ? 50.189 68.131 0.256 1.00 17.94 172 ASN B C 1
ATOM 3356 O O . ASN B 1 172 ? 50.745 68.820 1.108 1.00 15.23 172 ASN B O 1
ATOM 3361 N N . TYR B 1 173 ? 50.766 67.069 -0.299 1.00 16.55 173 TYR B N 1
ATOM 3362 C CA . TYR B 1 173 ? 52.051 66.589 0.199 1.00 17.48 173 TYR B CA 1
ATOM 3363 C C . TYR B 1 173 ? 53.158 67.626 0.030 1.00 17.27 173 TYR B C 1
ATOM 3364 O O . TYR B 1 173 ? 54.002 67.810 0.914 1.00 14.35 173 TYR B O 1
ATOM 3373 N N . ARG B 1 174 ? 53.157 68.298 -1.114 1.00 15.56 174 ARG B N 1
ATOM 3374 C CA . ARG B 1 174 ? 54.176 69.300 -1.396 1.00 15.09 174 ARG B CA 1
ATOM 3375 C C . ARG B 1 174 ? 54.115 70.453 -0.391 1.00 16.91 174 ARG B C 1
ATOM 3376 O O . ARG B 1 174 ? 55.157 70.979 0.021 1.00 13.26 174 ARG B O 1
ATOM 3384 N N . MET B 1 175 ? 52.907 70.830 0.038 1.00 11.98 175 MET B N 1
ATOM 3385 C CA . MET B 1 175 ? 52.767 71.949 0.971 1.00 13.46 175 MET B CA 1
ATOM 3386 C C . MET B 1 175 ? 53.318 71.666 2.366 1.00 12.99 175 MET B C 1
ATOM 3387 O O . MET B 1 175 ? 53.540 72.586 3.151 1.00 13.51 175 MET B O 1
ATOM 3392 N N . LEU B 1 176 ? 53.530 70.391 2.669 1.00 14.48 176 LEU B N 1
ATOM 3393 C CA . LEU B 1 176 ? 54.202 70.018 3.909 1.00 13.08 176 LEU B CA 1
ATOM 3394 C C . LEU B 1 176 ? 55.612 70.610 3.935 1.00 14.14 176 LEU B C 1
ATOM 3395 O O . LEU B 1 176 ? 56.190 70.807 5.002 1.00 14.08 176 LEU B O 1
ATOM 3400 N N . SER B 1 177 ? 56.147 70.911 2.754 1.00 12.19 177 SER B N 1
ATOM 3401 C CA . SER B 1 177 ? 57.460 71.545 2.635 1.00 11.58 177 SER B CA 1
ATOM 3402 C C . SER B 1 177 ? 57.383 73.033 2.279 1.00 13.74 177 SER B C 1
ATOM 3403 O O . SER B 1 177 ? 58.202 73.820 2.757 1.00 13.57 177 SER B O 1
ATOM 3406 N N . THR B 1 178 ? 56.415 73.423 1.441 1.00 12.72 178 THR B N 1
ATOM 3407 C CA . THR B 1 178 ? 56.408 74.775 0.868 1.00 10.13 178 THR B CA 1
ATOM 3408 C C . THR B 1 178 ? 55.529 75.787 1.588 1.00 11.64 178 THR B C 1
ATOM 3409 O O . THR B 1 178 ? 55.610 76.976 1.306 1.00 13.32 178 THR B O 1
ATOM 3413 N N . TRP B 1 179 ? 54.680 75.325 2.503 1.00 12.40 179 TRP B N 1
ATOM 3414 C CA . TRP B 1 179 ? 53.707 76.207 3.151 1.00 16.00 179 TRP B CA 1
ATOM 3415 C C . TRP B 1 179 ? 54.363 77.426 3.802 1.00 15.37 179 TRP B C 1
ATOM 3416 O O . TRP B 1 179 ? 55.382 77.313 4.478 1.00 14.93 179 TRP B O 1
ATOM 3427 N N . PHE B 1 180 ? 53.763 78.590 3.585 1.00 14.70 180 PHE B N 1
ATOM 3428 C CA . PHE B 1 180 ? 54.216 79.841 4.175 1.00 13.10 180 PHE B CA 1
ATOM 3429 C C . PHE B 1 180 ? 52.966 80.441 4.801 1.00 17.86 180 PHE B C 1
ATOM 3430 O O . PHE B 1 180 ? 52.094 80.931 4.082 1.00 16.52 180 PHE B O 1
ATOM 3438 N N . SER B 1 181 ? 52.847 80.382 6.127 1.00 14.37 181 SER B N 1
ATOM 3439 C CA . SER B 1 181 ? 51.622 80.858 6.782 1.00 17.31 181 SER B CA 1
ATOM 3440 C C . SER B 1 181 ? 51.458 82.364 6.621 1.00 15.68 181 SER B C 1
ATOM 3441 O O . SER B 1 181 ? 52.441 83.080 6.454 1.00 14.64 181 SER B O 1
ATOM 3444 N N . HIS B 1 182 ? 50.214 82.844 6.679 1.00 16.02 182 HIS B N 1
ATOM 3445 C CA . HIS B 1 182 ? 49.973 84.281 6.685 1.00 18.84 182 HIS B CA 1
ATOM 3446 C C . HIS B 1 182 ? 50.758 84.953 7.813 1.00 15.47 182 HIS B C 1
ATOM 3447 O O . HIS B 1 182 ? 51.388 85.983 7.608 1.00 14.30 182 HIS B O 1
ATOM 3454 N N . ASP B 1 183 ? 50.709 84.369 9.006 1.00 16.13 183 ASP B N 1
ATOM 3455 C CA . ASP B 1 183 ? 51.380 84.968 10.160 1.00 15.87 183 ASP B CA 1
ATOM 3456 C C . ASP B 1 183 ? 52.877 85.156 9.899 1.00 16.59 183 ASP B C 1
ATOM 3457 O O . ASP B 1 183 ? 53.454 86.189 10.251 1.00 14.93 183 ASP B O 1
ATOM 3462 N N . ASP B 1 184 ? 53.504 84.146 9.306 1.00 13.91 184 ASP B N 1
ATOM 3463 C CA . ASP B 1 184 ? 54.951 84.182 9.084 1.00 14.23 184 ASP B CA 1
ATOM 3464 C C . ASP B 1 184 ? 55.342 85.141 7.961 1.00 13.87 184 ASP B C 1
ATOM 3465 O O . ASP B 1 184 ? 56.406 85.761 7.999 1.00 13.98 184 ASP B O 1
ATOM 3470 N N . PHE B 1 185 ? 54.480 85.286 6.959 1.00 13.87 185 PHE B N 1
ATOM 3471 C CA . PHE B 1 185 ? 54.765 86.263 5.913 1.00 12.96 185 PHE B CA 1
ATOM 3472 C C . PHE B 1 185 ? 54.633 87.663 6.513 1.00 14.74 185 PHE B C 1
ATOM 3473 O O . PHE B 1 185 ? 55.474 88.531 6.278 1.00 16.14 185 PHE B O 1
ATOM 3481 N N . VAL B 1 186 ? 53.591 87.881 7.307 1.00 13.72 186 VAL B N 1
ATOM 3482 C CA . VAL B 1 186 ? 53.397 89.185 7.929 1.00 12.71 186 VAL B CA 1
ATOM 3483 C C . VAL B 1 186 ? 54.586 89.550 8.821 1.00 14.14 186 VAL B C 1
ATOM 3484 O O . VAL B 1 186 ? 55.061 90.681 8.794 1.00 14.70 186 VAL B O 1
ATOM 3488 N N . SER B 1 187 ? 55.071 88.598 9.616 1.00 14.48 187 SER B N 1
ATOM 3489 C CA . SER B 1 187 ? 56.197 88.904 10.488 1.00 17.53 187 SER B CA 1
ATOM 3490 C C . SER B 1 187 ? 57.473 89.133 9.677 1.00 14.69 187 SER B C 1
ATOM 3491 O O . SER B 1 187 ? 58.319 89.947 10.058 1.00 13.14 187 SER B O 1
ATOM 3494 N N . LEU B 1 188 ? 57.611 88.429 8.556 1.00 12.79 188 LEU B N 1
ATOM 3495 C CA . LEU B 1 188 ? 58.748 88.675 7.669 1.00 12.57 188 LEU B CA 1
ATOM 3496 C C . LEU B 1 188 ? 58.737 90.114 7.152 1.00 16.46 188 LEU B C 1
ATOM 3497 O O . LEU B 1 188 ? 59.760 90.811 7.164 1.00 13.81 188 LEU B O 1
ATOM 3502 N N . ILE B 1 189 ? 57.571 90.557 6.693 1.00 13.25 189 ILE B N 1
ATOM 3503 C CA . ILE B 1 189 ? 57.424 91.916 6.180 1.00 12.76 189 ILE B CA 1
ATOM 3504 C C . ILE B 1 189 ? 57.752 92.946 7.270 1.00 15.83 189 ILE B C 1
ATOM 3505 O O . ILE B 1 189 ? 58.430 93.945 7.018 1.00 13.41 189 ILE B O 1
ATOM 3510 N N . GLU B 1 190 ? 57.298 92.687 8.492 1.00 14.01 190 GLU B N 1
ATOM 3511 C CA . GLU B 1 190 ? 57.611 93.595 9.600 1.00 14.76 190 GLU B CA 1
ATOM 3512 C C . GLU B 1 190 ? 59.124 93.667 9.848 1.00 15.61 190 GLU B C 1
ATOM 3513 O O . GLU B 1 190 ? 59.686 94.748 10.032 1.00 17.16 190 GLU B O 1
ATOM 3519 N N . ALA B 1 191 ? 59.774 92.512 9.824 1.00 14.16 191 ALA B N 1
ATOM 3520 C CA . ALA B 1 191 ? 61.219 92.435 10.012 1.00 13.70 191 ALA B CA 1
ATOM 3521 C C . ALA B 1 191 ? 61.980 93.115 8.876 1.00 18.41 191 ALA B C 1
ATOM 3522 O O . ALA B 1 191 ? 63.003 93.753 9.105 1.00 16.29 191 ALA B O 1
ATOM 3524 N N . VAL B 1 192 ? 61.495 92.968 7.645 1.00 13.92 192 VAL B N 1
ATOM 3525 C CA . VAL B 1 192 ? 62.142 93.634 6.519 1.00 12.98 192 VAL B CA 1
ATOM 3526 C C . VAL B 1 192 ? 62.108 95.153 6.670 1.00 12.31 192 VAL B C 1
ATOM 3527 O O . VAL B 1 192 ? 63.113 95.834 6.460 1.00 15.04 192 VAL B O 1
ATOM 3531 N N . PHE B 1 193 ? 60.950 95.691 7.031 1.00 14.14 193 PHE B N 1
ATOM 3532 C CA . PHE B 1 193 ? 60.810 97.141 7.095 1.00 15.54 193 PHE B CA 1
ATOM 3533 C C . PHE B 1 193 ? 61.476 97.760 8.318 1.00 18.39 193 PHE B C 1
ATOM 3534 O O . PHE B 1 193 ? 61.856 98.925 8.283 1.00 16.93 193 PHE B O 1
ATOM 3542 N N . ARG B 1 194 ? 61.624 96.984 9.388 1.00 15.46 194 ARG B N 1
ATOM 3543 C CA . ARG B 1 194 ? 62.210 97.524 10.623 1.00 19.20 194 ARG B CA 1
ATOM 3544 C C . ARG B 1 194 ? 63.738 97.566 10.566 1.00 17.80 194 ARG B C 1
ATOM 3545 O O . ARG B 1 194 ? 64.372 98.318 11.310 1.00 18.40 194 ARG B O 1
ATOM 3553 N N . ALA B 1 195 ? 64.328 96.751 9.695 1.00 14.72 195 ALA B N 1
ATOM 3554 C CA . ALA B 1 195 ? 65.790 96.619 9.650 1.00 19.30 195 ALA B CA 1
ATOM 3555 C C . ALA B 1 195 ? 66.479 97.926 9.273 1.00 18.54 195 ALA B C 1
ATOM 3556 O O . ALA B 1 195 ? 66.124 98.541 8.273 1.00 18.76 195 ALA B O 1
ATOM 3558 N N . PRO B 1 196 ? 67.475 98.361 10.068 1.00 17.71 196 PRO B N 1
ATOM 3559 C CA . PRO B 1 196 ? 68.201 99.563 9.636 1.00 19.39 196 PRO B CA 1
ATOM 3560 C C . PRO B 1 196 ? 68.905 99.336 8.299 1.00 19.34 196 PRO B C 1
ATOM 3561 O O . PRO B 1 196 ? 68.905 100.221 7.441 1.00 17.88 196 PRO B O 1
ATOM 3565 N N . VAL B 1 197 ? 69.498 98.156 8.129 1.00 18.83 197 VAL B N 1
ATOM 3566 C CA . VAL B 1 197 ? 70.159 97.795 6.874 1.00 16.66 197 VAL B CA 1
ATOM 3567 C C . VAL B 1 197 ? 69.602 96.477 6.350 1.00 18.57 197 VAL B C 1
ATOM 3568 O O . VAL B 1 197 ? 69.532 95.488 7.086 1.00 17.46 197 VAL B O 1
ATOM 3572 N N . LEU B 1 198 ? 69.199 96.466 5.080 1.00 16.00 198 LEU B N 1
ATOM 3573 C CA . LEU B 1 198 ? 68.591 95.281 4.473 1.00 13.73 198 LEU B CA 1
ATOM 3574 C C . LEU B 1 198 ? 69.477 94.700 3.381 1.00 14.10 198 LEU B C 1
ATOM 3575 O O . LEU B 1 198 ? 69.809 93.515 3.399 1.00 15.39 198 LEU B O 1
ATOM 3580 N N . GLY B 1 199 ? 69.866 95.542 2.431 1.00 14.94 199 GLY B N 1
ATOM 3581 C CA . GLY B 1 199 ? 70.609 95.078 1.272 1.00 12.70 199 GLY B CA 1
ATOM 3582 C C . GLY B 1 199 ? 69.640 94.570 0.216 1.00 14.23 199 GLY B C 1
ATOM 3583 O O . GLY B 1 199 ? 68.562 95.146 0.023 1.00 14.76 199 GLY B O 1
ATOM 3584 N N . CYS B 1 200 ? 70.006 93.486 -0.459 1.00 12.32 200 CYS B N 1
ATOM 3585 C CA . CYS B 1 200 ? 69.124 92.883 -1.458 1.00 12.08 200 CYS B CA 1
ATOM 3586 C C . CYS B 1 200 ? 69.093 91.363 -1.293 1.00 15.35 200 CYS B C 1
ATOM 3587 O O . CYS B 1 200 ? 69.432 90.630 -2.216 1.00 14.55 200 CYS B O 1
ATOM 3590 N N . PRO B 1 201 ? 68.671 90.883 -0.111 1.00 12.46 201 PRO B N 1
ATOM 3591 C CA . PRO B 1 201 ? 68.774 89.454 0.211 1.00 15.42 201 PRO B CA 1
ATOM 3592 C C . PRO B 1 201 ? 67.725 88.577 -0.471 1.00 16.17 201 PRO B C 1
ATOM 3593 O O . PRO B 1 201 ? 66.578 88.994 -0.650 1.00 14.05 201 PRO B O 1
ATOM 3597 N N . VAL B 1 202 ? 68.128 87.367 -0.840 1.00 13.48 202 VAL B N 1
ATOM 3598 C CA . VAL B 1 202 ? 67.175 86.327 -1.198 1.00 11.57 202 VAL B CA 1
ATOM 3599 C C . VAL B 1 202 ? 66.596 85.762 0.102 1.00 15.74 202 VAL B C 1
ATOM 3600 O O . VAL B 1 202 ? 67.337 85.429 1.027 1.00 16.00 202 VAL B O 1
ATOM 3604 N N . VAL B 1 203 ? 65.273 85.664 0.170 1.00 11.69 203 VAL B N 1
ATOM 3605 C CA . VAL B 1 203 ? 64.587 85.132 1.341 1.00 14.82 203 VAL B CA 1
ATOM 3606 C C . VAL B 1 203 ? 63.710 83.974 0.901 1.00 14.31 203 VAL B C 1
ATOM 3607 O O . VAL B 1 203 ? 62.902 84.130 -0.013 1.00 16.07 203 VAL B O 1
ATOM 3611 N N . TRP B 1 204 ? 63.866 82.807 1.520 1.00 11.27 204 TRP B N 1
ATOM 3612 C CA . TRP B 1 204 ? 62.987 81.687 1.187 1.00 13.40 204 TRP B CA 1
ATOM 3613 C C . TRP B 1 204 ? 61.648 81.848 1.906 1.00 11.53 204 TRP B C 1
ATOM 3614 O O . TRP B 1 204 ? 61.597 81.901 3.139 1.00 13.93 204 TRP B O 1
ATOM 3625 N N . GLY B 1 205 ? 60.570 81.930 1.135 1.00 12.58 205 GLY B N 1
ATOM 3626 C CA . GLY B 1 205 ? 59.257 82.201 1.691 1.00 12.30 205 GLY B CA 1
ATOM 3627 C C . GLY B 1 205 ? 58.563 80.934 2.131 1.00 15.77 205 GLY B C 1
ATOM 3628 O O . GLY B 1 205 ? 57.715 80.385 1.420 1.00 12.31 205 GLY B O 1
ATOM 3629 N N . ALA B 1 206 ? 58.934 80.458 3.315 1.00 13.66 206 ALA B N 1
ATOM 3630 C CA . ALA B 1 206 ? 58.305 79.286 3.885 1.00 11.34 206 ALA B CA 1
ATOM 3631 C C . ALA B 1 206 ? 58.312 79.397 5.400 1.00 15.17 206 ALA B C 1
ATOM 3632 O O . ALA B 1 206 ? 59.151 80.084 5.986 1.00 13.73 206 ALA B O 1
ATOM 3634 N N . SER B 1 207 ? 57.363 78.722 6.027 1.00 13.78 207 SER B N 1
ATOM 3635 C CA . SER B 1 207 ? 57.305 78.669 7.476 1.00 13.29 207 SER B CA 1
ATOM 3636 C C . SER B 1 207 ? 58.355 77.683 7.998 1.00 13.36 207 SER B C 1
ATOM 3637 O O . SER B 1 207 ? 59.131 77.129 7.210 1.00 13.21 207 SER B O 1
ATOM 3640 N N . ALA B 1 208 ? 58.387 77.470 9.314 1.00 12.94 208 ALA B N 1
ATOM 3641 C CA . ALA B 1 208 ? 59.395 76.597 9.918 1.00 18.33 208 ALA B CA 1
ATOM 3642 C C . ALA B 1 208 ? 58.958 75.145 9.814 1.00 16.39 208 ALA B C 1
ATOM 3643 O O . ALA B 1 208 ? 58.733 74.483 10.819 1.00 13.37 208 ALA B O 1
ATOM 3645 N N . ASN B 1 209 ? 58.840 74.653 8.584 1.00 13.48 209 ASN B N 1
ATOM 3646 C CA . ASN B 1 209 ? 58.333 73.310 8.333 1.00 13.62 209 ASN B CA 1
ATOM 3647 C C . ASN B 1 209 ? 59.393 72.229 8.539 1.00 14.74 209 ASN B C 1
ATOM 3648 O O . ASN B 1 209 ? 60.502 72.338 8.013 1.00 13.09 209 ASN B O 1
ATOM 3653 N N . ASP B 1 210 ? 59.053 71.166 9.268 1.00 13.89 210 ASP B N 1
ATOM 3654 C CA . ASP B 1 210 ? 59.995 70.053 9.432 1.00 16.50 210 ASP B CA 1
ATOM 3655 C C . ASP B 1 210 ? 60.504 69.546 8.074 1.00 18.08 210 ASP B C 1
ATOM 3656 O O . ASP B 1 210 ? 61.662 69.144 7.943 1.00 15.18 210 ASP B O 1
ATOM 3661 N N . ALA B 1 211 ? 59.628 69.545 7.068 1.00 13.58 211 ALA B N 1
ATOM 3662 C CA . ALA B 1 211 ? 59.977 69.005 5.759 1.00 11.80 211 ALA B CA 1
ATOM 3663 C C . ALA B 1 211 ? 60.458 70.074 4.778 1.00 14.17 211 ALA B C 1
ATOM 3664 O O . ALA B 1 211 ? 60.546 69.820 3.571 1.00 13.78 211 ALA B O 1
ATOM 3666 N N . GLY B 1 212 ? 60.776 71.257 5.291 1.00 13.25 212 GLY B N 1
ATOM 3667 C CA . GLY B 1 212 ? 61.226 72.348 4.440 1.00 13.36 212 GLY B CA 1
ATOM 3668 C C . GLY B 1 212 ? 62.460 71.963 3.638 1.00 14.67 212 GLY B C 1
ATOM 3669 O O . GLY B 1 212 ? 63.273 71.145 4.087 1.00 13.73 212 GLY B O 1
ATOM 3670 N N . TRP B 1 213 ? 62.602 72.563 2.459 1.00 11.98 213 TRP B N 1
ATOM 3671 C CA . TRP B 1 213 ? 63.685 72.250 1.533 1.00 11.53 213 TRP B CA 1
ATOM 3672 C C . TRP B 1 213 ? 64.773 73.325 1.499 1.00 10.94 213 TRP B C 1
ATOM 3673 O O . TRP B 1 213 ? 65.786 73.160 0.811 1.00 12.71 213 TRP B O 1
ATOM 3684 N N . TRP B 1 214 ? 64.539 74.446 2.173 1.00 10.87 214 TRP B N 1
ATOM 3685 C CA . TRP B 1 214 ? 65.337 75.647 1.940 1.00 13.09 214 TRP B CA 1
ATOM 3686 C C . TRP B 1 214 ? 66.002 76.165 3.206 1.00 13.46 214 TRP B C 1
ATOM 3687 O O . TRP B 1 214 ? 65.430 76.109 4.289 1.00 13.37 214 TRP B O 1
ATOM 3698 N N . ASP B 1 215 ? 67.196 76.718 3.038 1.00 12.31 215 ASP B N 1
ATOM 3699 C CA . ASP B 1 215 ? 68.024 77.151 4.162 1.00 13.51 215 ASP B CA 1
ATOM 3700 C C . ASP B 1 215 ? 68.038 78.673 4.254 1.00 13.03 215 ASP B C 1
ATOM 3701 O O . ASP B 1 215 ? 68.643 79.333 3.414 1.00 11.61 215 ASP B O 1
ATOM 3706 N N . ASN B 1 216 ? 67.357 79.224 5.259 1.00 10.36 216 ASN B N 1
ATOM 3707 C CA . ASN B 1 216 ? 67.347 80.671 5.489 1.00 9.64 216 ASN B CA 1
ATOM 3708 C C . ASN B 1 216 ? 68.388 81.144 6.525 1.00 14.40 216 ASN B C 1
ATOM 3709 O O . ASN B 1 216 ? 68.316 82.274 7.014 1.00 13.80 216 ASN B O 1
ATOM 3714 N N . SER B 1 217 ? 69.349 80.296 6.868 1.00 13.50 217 SER B N 1
ATOM 3715 C CA . SER B 1 217 ? 70.238 80.636 7.988 1.00 15.44 217 SER B CA 1
ATOM 3716 C C . SER B 1 217 ? 71.042 81.925 7.777 1.00 15.35 217 SER B C 1
ATOM 3717 O O . SER B 1 217 ? 71.312 82.667 8.729 1.00 14.98 217 SER B O 1
ATOM 3720 N N . HIS B 1 218 ? 71.404 82.217 6.531 1.00 15.76 218 HIS B N 1
ATOM 3721 C CA . HIS B 1 218 ? 72.219 83.396 6.268 1.00 18.84 218 HIS B CA 1
ATOM 3722 C C . HIS B 1 218 ? 71.452 84.704 6.446 1.00 15.59 218 HIS B C 1
ATOM 3723 O O . HIS B 1 218 ? 72.038 85.786 6.444 1.00 16.60 218 HIS B O 1
ATOM 3730 N N . LEU B 1 219 ? 70.143 84.593 6.634 1.00 16.18 219 LEU B N 1
ATOM 3731 C CA . LEU B 1 219 ? 69.283 85.752 6.850 1.00 14.63 219 LEU B CA 1
ATOM 3732 C C . LEU B 1 219 ? 69.187 86.105 8.343 1.00 14.69 219 LEU B C 1
ATOM 3733 O O . LEU B 1 219 ? 68.414 86.984 8.751 1.00 16.15 219 LEU B O 1
ATOM 3738 N N . GLY B 1 220 ? 69.967 85.407 9.162 1.00 15.20 220 GLY B N 1
ATOM 3739 C CA . GLY B 1 220 ? 69.912 85.590 10.603 1.00 14.66 220 GLY B CA 1
ATOM 3740 C C . GLY B 1 220 ? 69.903 87.034 11.080 1.00 13.37 220 GLY B C 1
ATOM 3741 O O . GLY B 1 220 ? 69.178 87.382 12.020 1.00 12.91 220 GLY B O 1
ATOM 3742 N N . PHE B 1 221 ? 70.696 87.883 10.428 1.00 12.53 221 PHE B N 1
ATOM 3743 C CA . PHE B 1 221 ? 70.814 89.277 10.847 1.00 13.42 221 PHE B CA 1
ATOM 3744 C C . PHE B 1 221 ? 69.467 89.999 10.952 1.00 16.44 221 PHE B C 1
ATOM 3745 O O . PHE B 1 221 ? 69.348 90.974 11.684 1.00 12.92 221 PHE B O 1
ATOM 3753 N N . LEU B 1 222 ? 68.463 89.533 10.209 1.00 15.98 222 LEU B N 1
ATOM 3754 C CA . LEU B 1 222 ? 67.145 90.173 10.220 1.00 16.73 222 LEU B CA 1
ATOM 3755 C C . LEU B 1 222 ? 66.364 89.918 11.500 1.00 15.27 222 LEU B C 1
ATOM 3756 O O . LEU B 1 222 ? 65.448 90.671 11.837 1.00 18.17 222 LEU B O 1
ATOM 3761 N N . GLY B 1 223 ? 66.709 88.846 12.205 1.00 13.44 223 GLY B N 1
ATOM 3762 C CA . GLY B 1 223 ? 66.004 88.486 13.421 1.00 14.85 223 GLY B CA 1
ATOM 3763 C C . GLY B 1 223 ? 64.607 87.922 13.189 1.00 19.59 223 GLY B C 1
ATOM 3764 O O . GLY B 1 223 ? 63.759 87.964 14.085 1.00 18.74 223 GLY B O 1
ATOM 3765 N N . TRP B 1 224 ? 64.358 87.405 11.989 1.00 16.13 224 TRP B N 1
ATOM 3766 C CA . TRP B 1 224 ? 63.060 86.812 11.664 1.00 16.82 224 TRP B CA 1
ATOM 3767 C C . TRP B 1 224 ? 63.111 85.299 11.794 1.00 17.98 224 TRP B C 1
ATOM 3768 O O . TRP B 1 224 ? 63.864 84.640 11.087 1.00 20.32 224 TRP B O 1
ATOM 3779 N N . LYS B 1 225 ? 62.292 84.748 12.681 1.00 17.24 225 LYS B N 1
ATOM 3780 C CA . LYS B 1 225 ? 62.206 83.306 12.842 1.00 20.47 225 LYS B CA 1
ATOM 3781 C C . LYS B 1 225 ? 60.760 82.874 12.705 1.00 18.57 225 LYS B C 1
ATOM 3782 O O . LYS B 1 225 ? 59.956 83.141 13.595 1.00 19.55 225 LYS B O 1
ATOM 3788 N N . PRO B 1 226 ? 60.417 82.204 11.590 1.00 15.49 226 PRO B N 1
ATOM 3789 C CA . PRO B 1 226 ? 59.017 81.804 11.402 1.00 15.05 226 PRO B CA 1
ATOM 3790 C C . PRO B 1 226 ? 58.570 80.845 12.499 1.00 19.08 226 PRO B C 1
ATOM 3791 O O . PRO B 1 226 ? 59.383 80.068 13.006 1.00 16.54 226 PRO B O 1
ATOM 3795 N N . LYS B 1 227 ? 57.295 80.906 12.866 1.00 15.92 227 LYS B N 1
ATOM 3796 C CA . LYS B 1 227 ? 56.810 80.176 14.032 1.00 17.59 227 LYS B CA 1
ATOM 3797 C C . LYS B 1 227 ? 55.884 79.022 13.683 1.00 20.74 227 LYS B C 1
ATOM 3798 O O . LYS B 1 227 ? 55.722 78.097 14.475 1.00 18.34 227 LYS B O 1
ATOM 3804 N N . ASP B 1 228 ? 55.274 79.069 12.503 1.00 16.72 228 ASP B N 1
ATOM 3805 C CA . ASP B 1 228 ? 54.354 78.008 12.096 1.00 14.35 228 ASP B CA 1
ATOM 3806 C C . ASP B 1 228 ? 55.102 76.830 11.477 1.00 15.21 228 ASP B C 1
ATOM 3807 O O . ASP B 1 228 ? 56.246 76.970 11.063 1.00 14.89 228 ASP B O 1
ATOM 3812 N N . ASN B 1 229 ? 54.450 75.672 11.425 1.00 12.49 229 ASN B N 1
ATOM 3813 C CA . ASN B 1 229 ? 55.097 74.431 10.986 1.00 15.73 229 ASN B CA 1
ATOM 3814 C C . ASN B 1 229 ? 54.074 73.542 10.297 1.00 15.31 229 ASN B C 1
ATOM 3815 O O . ASN B 1 229 ? 53.144 73.044 10.936 1.00 16.03 229 ASN B O 1
ATOM 3820 N N . ALA B 1 230 ? 54.238 73.335 8.994 1.00 13.37 230 ALA B N 1
ATOM 3821 C CA . ALA B 1 230 ? 53.278 72.542 8.222 1.00 12.57 230 ALA B CA 1
ATOM 3822 C C . ALA B 1 230 ? 53.166 71.101 8.709 1.00 16.58 230 ALA B C 1
ATOM 3823 O O . ALA B 1 230 ? 52.166 70.427 8.455 1.00 18.05 230 ALA B O 1
ATOM 3825 N N . GLU B 1 231 ? 54.196 70.618 9.394 1.00 14.66 231 GLU B N 1
ATOM 3826 C CA . GLU B 1 231 ? 54.202 69.227 9.835 1.00 15.65 231 GLU B CA 1
ATOM 3827 C C . GLU B 1 231 ? 52.987 68.921 10.714 1.00 17.91 231 GLU B C 1
ATOM 3828 O O . GLU B 1 231 ? 52.500 67.789 10.738 1.00 19.28 231 GLU B O 1
ATOM 3834 N N . ALA B 1 232 ? 52.497 69.938 11.418 1.00 16.57 232 ALA B N 1
ATOM 3835 C CA . ALA B 1 232 ? 51.306 69.795 12.254 1.00 21.86 232 ALA B CA 1
ATOM 3836 C C . ALA B 1 232 ? 50.114 69.272 11.455 1.00 23.36 232 ALA B C 1
ATOM 3837 O O . ALA B 1 232 ? 49.158 68.747 12.028 1.00 22.74 232 ALA B O 1
ATOM 3839 N N . PHE B 1 233 ? 50.181 69.412 10.132 1.00 18.13 233 PHE B N 1
ATOM 3840 C CA . PHE B 1 233 ? 49.080 69.036 9.249 1.00 17.71 233 PHE B CA 1
ATOM 3841 C C . PHE B 1 233 ? 49.260 67.694 8.552 1.00 19.38 233 PHE B C 1
ATOM 3842 O O . PHE B 1 233 ? 48.375 67.275 7.804 1.00 21.12 233 PHE B O 1
ATOM 3850 N N . ARG B 1 234 ? 50.386 67.011 8.764 1.00 18.62 234 ARG B N 1
ATOM 3851 C CA . ARG B 1 234 ? 50.628 65.794 7.977 1.00 16.63 234 ARG B CA 1
ATOM 3852 C C . ARG B 1 234 ? 49.507 64.772 8.148 1.00 21.21 234 ARG B C 1
ATOM 3853 O O . ARG B 1 234 ? 48.948 64.273 7.161 1.00 20.60 234 ARG B O 1
ATOM 3861 N N . ARG B 1 235 ? 49.198 64.457 9.403 1.00 24.54 235 ARG B N 1
ATOM 3862 C CA . ARG B 1 235 ? 48.148 63.495 9.724 1.00 27.50 235 ARG B CA 1
ATOM 3863 C C . ARG B 1 235 ? 46.854 63.911 9.030 1.00 27.52 235 ARG B C 1
ATOM 3864 O O . ARG B 1 235 ? 46.199 63.105 8.363 1.00 27.30 235 ARG B O 1
ATOM 3872 N N . HIS B 1 236 ? 46.500 65.183 9.182 1.00 25.85 236 HIS B N 1
ATOM 3873 C CA . HIS B 1 236 ? 45.282 65.715 8.585 1.00 27.22 236 HIS B CA 1
ATOM 3874 C C . HIS B 1 236 ? 45.257 65.541 7.070 1.00 28.92 236 HIS B C 1
ATOM 3875 O O . HIS B 1 236 ? 44.231 65.175 6.500 1.00 30.13 236 HIS B O 1
ATOM 3882 N N . ILE B 1 237 ? 46.384 65.816 6.418 1.00 24.84 237 ILE B N 1
ATOM 3883 C CA . ILE B 1 237 ? 46.485 65.677 4.965 1.00 18.11 237 ILE B CA 1
ATOM 3884 C C . ILE B 1 237 ? 46.356 64.219 4.527 1.00 28.07 237 ILE B C 1
ATOM 3885 O O . ILE B 1 237 ? 45.693 63.902 3.536 1.00 27.75 237 ILE B O 1
ATOM 3890 N N . THR B 1 238 ? 46.981 63.329 5.284 1.00 26.00 238 THR B N 1
ATOM 3891 C CA . THR B 1 238 ? 46.872 61.904 5.013 1.00 28.77 238 THR B CA 1
ATOM 3892 C C . THR B 1 238 ? 45.420 61.444 5.135 1.00 31.96 238 THR B C 1
ATOM 3893 O O . THR B 1 238 ? 44.943 60.636 4.341 1.00 30.73 238 THR B O 1
ATOM 3897 N N . GLU B 1 239 ? 44.715 61.985 6.121 1.00 30.95 239 GLU B N 1
ATOM 3898 C CA . GLU B 1 239 ? 43.345 61.562 6.400 1.00 36.90 239 GLU B CA 1
ATOM 3899 C C . GLU B 1 239 ? 42.305 62.155 5.444 1.00 34.43 239 GLU B C 1
ATOM 3900 O O . GLU B 1 239 ? 41.192 61.645 5.351 1.00 38.43 239 GLU B O 1
ATOM 3906 N N . THR B 1 240 ? 42.656 63.222 4.733 1.00 28.47 240 THR B N 1
ATOM 3907 C CA . THR B 1 240 ? 41.655 63.942 3.951 1.00 29.79 240 THR B CA 1
ATOM 3908 C C . THR B 1 240 ? 41.962 64.068 2.461 1.00 31.63 240 THR B C 1
ATOM 3909 O O . THR B 1 240 ? 41.201 64.699 1.728 1.00 32.31 240 THR B O 1
ATOM 3913 N N . THR B 1 241 ? 43.064 63.471 2.012 1.00 30.75 241 THR B N 1
ATOM 3914 C CA . THR B 1 241 ? 43.451 63.537 0.600 1.00 29.19 241 THR B CA 1
ATOM 3915 C C . THR B 1 241 ? 44.068 62.222 0.125 1.00 30.27 241 THR B C 1
ATOM 3916 O O . THR B 1 241 ? 44.631 61.476 0.921 1.00 33.04 241 THR B O 1
ATOM 3920 N N . PRO B 1 242 ? 43.961 61.927 -1.181 1.00 32.33 242 PRO B N 1
ATOM 3921 C CA . PRO B 1 242 ? 44.506 60.672 -1.716 1.00 40.28 242 PRO B CA 1
ATOM 3922 C C . PRO B 1 242 ? 46.030 60.689 -1.704 1.00 35.89 242 PRO B C 1
ATOM 3923 O O . PRO B 1 242 ? 46.617 61.755 -1.860 1.00 38.86 242 PRO B O 1
ATOM 3927 N N . PRO B 1 243 ? 46.663 59.521 -1.533 1.00 42.67 243 PRO B N 1
ATOM 3928 C CA . PRO B 1 243 ? 48.129 59.447 -1.558 1.00 41.16 243 PRO B CA 1
ATOM 3929 C C . PRO B 1 243 ? 48.644 59.918 -2.910 1.00 38.21 243 PRO B C 1
ATOM 3930 O O . PRO B 1 243 ? 48.032 59.591 -3.923 1.00 36.35 243 PRO B O 1
ATOM 3934 N N . PRO B 1 244 ? 49.747 60.683 -2.932 1.00 34.89 244 PRO B N 1
ATOM 3935 C CA . PRO B 1 244 ? 50.299 61.081 -4.230 1.00 35.64 244 PRO B CA 1
ATOM 3936 C C . PRO B 1 244 ? 50.903 59.873 -4.936 1.00 27.58 244 PRO B C 1
ATOM 3937 O O . PRO B 1 244 ? 51.372 58.946 -4.271 1.00 30.78 244 PRO B O 1
ATOM 3941 N N . ASP B 1 245 ? 50.866 59.883 -6.264 1.00 27.21 245 ASP B N 1
ATOM 3942 C CA . ASP B 1 245 ? 51.580 58.918 -7.090 1.00 26.57 245 ASP B CA 1
ATOM 3943 C C . ASP B 1 245 ? 53.050 59.333 -7.102 1.00 21.51 245 ASP B C 1
ATOM 3944 O O . ASP B 1 245 ? 53.348 60.499 -7.326 1.00 20.95 245 ASP B O 1
ATOM 3949 N N . PRO B 1 246 ? 53.972 58.389 -6.848 1.00 24.41 246 PRO B N 1
ATOM 3950 C CA . PRO B 1 246 ? 55.403 58.727 -6.792 1.00 22.69 246 PRO B CA 1
ATOM 3951 C C . PRO B 1 246 ? 55.916 59.338 -8.097 1.00 24.23 246 PRO B C 1
ATOM 3952 O O . PRO B 1 246 ? 56.960 59.984 -8.099 1.00 21.96 246 PRO B O 1
ATOM 3956 N N . ASN B 1 247 ? 55.193 59.127 -9.192 1.00 22.60 247 ASN B N 1
ATOM 3957 C CA . ASN B 1 247 ? 55.597 59.674 -10.488 1.00 22.99 247 ASN B CA 1
ATOM 3958 C C . ASN B 1 247 ? 55.084 61.089 -10.761 1.00 18.64 247 ASN B C 1
ATOM 3959 O O . ASN B 1 247 ? 55.464 61.698 -11.759 1.00 21.32 247 ASN B O 1
ATOM 3964 N N . ASP B 1 248 ? 54.226 61.600 -9.881 1.00 19.65 248 ASP B N 1
ATOM 3965 C CA A ASP B 1 248 ? 53.660 62.937 -10.037 0.52 20.12 248 ASP B CA 1
ATOM 3966 C CA B ASP B 1 248 ? 53.646 62.938 -10.022 0.48 20.13 248 ASP B CA 1
ATOM 3967 C C . ASP B 1 248 ? 54.692 64.032 -9.795 1.00 21.02 248 ASP B C 1
ATOM 3968 O O . ASP B 1 248 ? 55.471 63.971 -8.837 1.00 16.41 248 ASP B O 1
ATOM 3977 N N . ALA B 1 249 ? 54.697 65.042 -10.664 1.00 16.71 249 ALA B N 1
ATOM 3978 C CA . ALA B 1 249 ? 55.590 66.179 -10.484 1.00 17.00 249 ALA B CA 1
ATOM 3979 C C . ALA B 1 249 ? 55.375 66.795 -9.102 1.00 16.87 249 ALA B C 1
ATOM 3980 O O . ALA B 1 249 ? 56.293 67.384 -8.534 1.00 14.37 249 ALA B O 1
ATOM 3982 N N . LEU B 1 250 ? 54.163 66.646 -8.565 1.00 13.66 250 LEU B N 1
ATOM 3983 C CA . LEU B 1 250 ? 53.820 67.184 -7.249 1.00 17.49 250 LEU B CA 1
ATOM 3984 C C . LEU B 1 250 ? 54.795 66.727 -6.160 1.00 14.38 250 LEU B C 1
ATOM 3985 O O . LEU B 1 250 ? 55.033 67.457 -5.193 1.00 15.02 250 LEU B O 1
ATOM 3990 N N . VAL B 1 251 ? 55.337 65.520 -6.307 1.00 14.23 251 VAL B N 1
ATOM 3991 C CA . VAL B 1 251 ? 56.273 64.989 -5.309 1.00 15.01 251 VAL B CA 1
ATOM 3992 C C . VAL B 1 251 ? 57.675 64.704 -5.859 1.00 18.16 251 VAL B C 1
ATOM 3993 O O . VAL B 1 251 ? 58.465 63.997 -5.226 1.00 19.28 251 VAL B O 1
ATOM 3997 N N . ARG B 1 252 ? 57.990 65.270 -7.021 1.00 13.81 252 ARG B N 1
ATOM 3998 C CA . ARG B 1 252 ? 59.305 65.075 -7.637 1.00 15.75 252 ARG B CA 1
ATOM 3999 C C . ARG B 1 252 ? 60.099 66.371 -7.804 1.00 18.80 252 ARG B C 1
ATOM 4000 O O . ARG B 1 252 ? 61.320 66.384 -7.630 1.00 19.26 252 ARG B O 1
ATOM 4008 N N . PHE B 1 253 ? 59.408 67.455 -8.139 1.00 13.01 253 PHE B N 1
ATOM 4009 C CA . PHE B 1 253 ? 60.071 68.727 -8.438 1.00 11.34 253 PHE B CA 1
ATOM 4010 C C . PHE B 1 253 ? 59.624 69.818 -7.490 1.00 13.25 253 PHE B C 1
ATOM 4011 O O . PHE B 1 253 ? 58.458 69.862 -7.093 1.00 12.70 253 PHE B O 1
ATOM 4019 N N . GLN B 1 254 ? 60.543 70.710 -7.130 1.00 11.52 254 GLN B N 1
ATOM 4020 C CA . GLN B 1 254 ? 60.206 71.756 -6.174 1.00 11.20 254 GLN B CA 1
ATOM 4021 C C . GLN B 1 254 ? 59.110 72.688 -6.700 1.00 12.71 254 GLN B C 1
ATOM 4022 O O . GLN B 1 254 ? 58.305 73.220 -5.919 1.00 11.69 254 GLN B O 1
ATOM 4028 N N . GLY B 1 255 ? 59.061 72.844 -8.021 1.00 12.72 255 GLY B N 1
ATOM 4029 C CA . GLY B 1 255 ? 58.013 73.634 -8.655 1.00 12.24 255 GLY B CA 1
ATOM 4030 C C . GLY B 1 255 ? 56.690 72.892 -8.811 1.00 13.66 255 GLY B C 1
ATOM 4031 O O . GLY B 1 255 ? 55.715 73.447 -9.316 1.00 14.12 255 GLY B O 1
ATOM 4032 N N . GLY B 1 256 ? 56.640 71.638 -8.373 1.00 12.76 256 GLY B N 1
ATOM 4033 C CA . GLY B 1 256 ? 55.415 70.867 -8.482 1.00 14.51 256 GLY B CA 1
ATOM 4034 C C . GLY B 1 256 ? 54.929 70.784 -9.922 1.00 14.08 256 GLY B C 1
ATOM 4035 O O . GLY B 1 256 ? 55.729 70.603 -10.842 1.00 13.50 256 GLY B O 1
ATOM 4036 N N . THR B 1 257 ? 53.621 70.927 -10.122 1.00 14.43 257 THR B N 1
ATOM 4037 C CA . THR B 1 257 ? 53.025 70.729 -11.443 1.00 17.63 257 THR B CA 1
ATOM 4038 C C . THR B 1 257 ? 53.435 71.773 -12.489 1.00 18.70 257 THR B C 1
ATOM 4039 O O . THR B 1 257 ? 53.194 71.569 -13.674 1.00 16.97 257 THR B O 1
ATOM 4043 N N . PHE B 1 258 ? 54.038 72.885 -12.071 1.00 13.61 258 PHE B N 1
ATOM 4044 C CA . PHE B 1 258 ? 54.477 73.884 -13.062 1.00 15.70 258 PHE B CA 1
ATOM 4045 C C . PHE B 1 258 ? 55.471 73.290 -14.067 1.00 14.76 258 PHE B C 1
ATOM 4046 O O . PHE B 1 258 ? 55.550 73.755 -15.211 1.00 14.28 258 PHE B O 1
ATOM 4054 N N . VAL B 1 259 ? 56.240 72.271 -13.669 1.00 12.56 259 VAL B N 1
ATOM 4055 C CA . VAL B 1 259 ? 57.182 71.687 -14.628 1.00 13.32 259 VAL B CA 1
ATOM 4056 C C . VAL B 1 259 ? 56.434 71.021 -15.787 1.00 14.48 259 VAL B C 1
ATOM 4057 O O . VAL B 1 259 ? 56.970 70.899 -16.885 1.00 14.26 259 VAL B O 1
ATOM 4061 N N . ASP B 1 260 ? 55.205 70.588 -15.531 1.00 13.85 260 ASP B N 1
ATOM 4062 C CA . ASP B 1 260 ? 54.400 69.941 -16.570 1.00 16.78 260 ASP B CA 1
ATOM 4063 C C . ASP B 1 260 ? 53.725 70.944 -17.513 1.00 16.51 260 ASP B C 1
ATOM 4064 O O . ASP B 1 260 ? 53.161 70.541 -18.537 1.00 18.07 260 ASP B O 1
ATOM 4069 N N . ASN B 1 261 ? 53.758 72.232 -17.180 1.00 13.00 261 ASN B N 1
ATOM 4070 C CA . ASN B 1 261 ? 53.160 73.241 -18.065 1.00 14.75 261 ASN B CA 1
ATOM 4071 C C . ASN B 1 261 ? 53.892 73.313 -19.400 1.00 17.11 261 ASN B C 1
ATOM 4072 O O . ASN B 1 261 ? 55.120 73.316 -19.435 1.00 14.35 261 ASN B O 1
ATOM 4077 N N . PRO B 1 262 ? 53.136 73.405 -20.506 1.00 16.93 262 PRO B N 1
ATOM 4078 C CA . PRO B 1 262 ? 53.749 73.727 -21.795 1.00 15.86 262 PRO B CA 1
ATOM 4079 C C . PRO B 1 262 ? 54.032 75.223 -21.842 1.00 15.49 262 PRO B C 1
ATOM 4080 O O . PRO B 1 262 ? 53.791 75.916 -20.856 1.00 14.43 262 PRO B O 1
ATOM 4084 N N . ILE B 1 263 ? 54.545 75.717 -22.965 1.00 13.37 263 ILE B N 1
ATOM 4085 C CA . ILE B 1 263 ? 54.568 77.157 -23.188 1.00 12.40 263 ILE B CA 1
ATOM 4086 C C . ILE B 1 263 ? 53.163 77.531 -23.637 1.00 17.44 263 ILE B C 1
ATOM 4087 O O . ILE B 1 263 ? 52.728 77.120 -24.717 1.00 15.81 263 ILE B O 1
ATOM 4092 N N . PHE B 1 264 ? 52.434 78.278 -22.809 1.00 16.73 264 PHE B N 1
ATOM 4093 C CA . PHE B 1 264 ? 51.065 78.642 -23.174 1.00 16.35 264 PHE B CA 1
ATOM 4094 C C . PHE B 1 264 ? 51.044 79.701 -24.261 1.00 17.51 264 PHE B C 1
ATOM 4095 O O . PHE B 1 264 ? 51.814 80.651 -24.231 1.00 15.24 264 PHE B O 1
ATOM 4103 N N . LYS B 1 265 ? 50.131 79.532 -25.207 1.00 18.95 265 LYS B N 1
ATOM 4104 C CA . LYS B 1 265 ? 49.953 80.486 -26.288 1.00 22.76 265 LYS B CA 1
ATOM 4105 C C . LYS B 1 265 ? 48.604 81.176 -26.117 1.00 26.00 265 LYS B C 1
ATOM 4106 O O . LYS B 1 265 ? 47.655 80.589 -25.592 1.00 26.88 265 LYS B O 1
ATOM 4112 N N . GLN B 1 266 ? 48.521 82.431 -26.534 1.00 27.10 266 GLN B N 1
ATOM 4113 C CA . GLN B 1 266 ? 47.355 83.242 -26.187 1.00 40.89 266 GLN B CA 1
ATOM 4114 C C . GLN B 1 266 ? 46.068 82.708 -26.820 1.00 39.20 266 GLN B C 1
ATOM 4115 O O . GLN B 1 266 ? 46.080 82.231 -27.954 1.00 46.27 266 GLN B O 1
ATOM 4121 N N . MET C 1 1 ? 83.582 70.025 -42.250 1.00 46.81 1 MET C N 1
ATOM 4122 C CA . MET C 1 1 ? 82.344 70.729 -41.922 1.00 43.55 1 MET C CA 1
ATOM 4123 C C . MET C 1 1 ? 81.555 70.027 -40.820 1.00 42.77 1 MET C C 1
ATOM 4124 O O . MET C 1 1 ? 81.370 68.808 -40.842 1.00 48.21 1 MET C O 1
ATOM 4129 N N . ALA C 1 2 ? 81.098 70.815 -39.853 1.00 42.90 2 ALA C N 1
ATOM 4130 C CA . ALA C 1 2 ? 80.355 70.302 -38.709 1.00 40.87 2 ALA C CA 1
ATOM 4131 C C . ALA C 1 2 ? 78.874 70.038 -39.013 1.00 34.32 2 ALA C C 1
ATOM 4132 O O . ALA C 1 2 ? 78.231 69.244 -38.322 1.00 36.07 2 ALA C O 1
ATOM 4134 N N . MET C 1 3 ? 78.333 70.692 -40.042 1.00 26.95 3 MET C N 1
ATOM 4135 C CA . MET C 1 3 ? 76.887 70.647 -40.277 1.00 23.36 3 MET C CA 1
ATOM 4136 C C . MET C 1 3 ? 76.506 71.227 -41.635 1.00 19.51 3 MET C C 1
ATOM 4137 O O . MET C 1 3 ? 77.331 71.853 -42.292 1.00 22.30 3 MET C O 1
ATOM 4142 N N . LYS C 1 4 ? 75.261 71.023 -42.057 1.00 20.07 4 LYS C N 1
ATOM 4143 C CA . LYS C 1 4 ? 74.829 71.555 -43.346 1.00 17.04 4 LYS C CA 1
ATOM 4144 C C . LYS C 1 4 ? 74.660 73.070 -43.342 1.00 16.04 4 LYS C C 1
ATOM 4145 O O . LYS C 1 4 ? 75.162 73.756 -44.229 1.00 17.03 4 LYS C O 1
ATOM 4151 N N . ARG C 1 5 ? 73.947 73.592 -42.350 1.00 19.13 5 ARG C N 1
ATOM 4152 C CA . ARG C 1 5 ? 73.690 75.026 -42.305 1.00 13.43 5 ARG C CA 1
ATOM 4153 C C . ARG C 1 5 ? 73.816 75.566 -40.888 1.00 11.79 5 ARG C C 1
ATOM 4154 O O . ARG C 1 5 ? 73.162 75.063 -39.964 1.00 13.20 5 ARG C O 1
ATOM 4162 N N . LEU C 1 6 ? 74.663 76.587 -40.738 1.00 14.36 6 LEU C N 1
ATOM 4163 C CA . LEU C 1 6 ? 74.890 77.272 -39.463 1.00 12.57 6 LEU C CA 1
ATOM 4164 C C . LEU C 1 6 ? 74.382 78.706 -39.552 1.00 13.15 6 LEU C C 1
ATOM 4165 O O . LEU C 1 6 ? 74.763 79.441 -40.463 1.00 14.09 6 LEU C O 1
ATOM 4170 N N . LEU C 1 7 ? 73.543 79.108 -38.598 1.00 12.53 7 LEU C N 1
ATOM 4171 C CA . LEU C 1 7 ? 73.043 80.482 -38.528 1.00 11.36 7 LEU C CA 1
ATOM 4172 C C . LEU C 1 7 ? 73.941 81.337 -37.638 1.00 12.93 7 LEU C C 1
ATOM 4173 O O . LEU C 1 7 ? 74.283 80.928 -36.530 1.00 12.75 7 LEU C O 1
ATOM 4178 N N . VAL C 1 8 ? 74.331 82.512 -38.127 1.00 10.53 8 VAL C N 1
ATOM 4179 C CA . VAL C 1 8 ? 75.027 83.493 -37.302 1.00 11.77 8 VAL C CA 1
ATOM 4180 C C . VAL C 1 8 ? 74.197 84.771 -37.288 1.00 13.31 8 VAL C C 1
ATOM 4181 O O . VAL C 1 8 ? 74.105 85.467 -38.309 1.00 12.18 8 VAL C O 1
ATOM 4185 N N . THR C 1 9 ? 73.582 85.069 -36.146 1.00 11.16 9 THR C N 1
ATOM 4186 C CA . THR C 1 9 ? 72.855 86.327 -35.982 1.00 12.73 9 THR C CA 1
ATOM 4187 C C . THR C 1 9 ? 73.825 87.419 -35.548 1.00 16.13 9 THR C C 1
ATOM 4188 O O . THR C 1 9 ? 74.957 87.120 -35.161 1.00 13.89 9 THR C O 1
ATOM 4192 N N . GLY C 1 10 ? 73.381 88.676 -35.604 1.00 11.55 10 GLY C N 1
ATOM 4193 C CA . GLY C 1 10 ? 74.247 89.802 -35.298 1.00 14.95 10 GLY C CA 1
ATOM 4194 C C . GLY C 1 10 ? 75.424 89.876 -36.256 1.00 14.46 10 GLY C C 1
ATOM 4195 O O . GLY C 1 10 ? 76.493 90.395 -35.912 1.00 13.45 10 GLY C O 1
ATOM 4196 N N . ALA C 1 11 ? 75.218 89.380 -37.475 1.00 13.44 11 ALA C N 1
ATOM 4197 C CA . ALA C 1 11 ? 76.317 89.206 -38.433 1.00 13.38 11 ALA C CA 1
ATOM 4198 C C . ALA C 1 11 ? 76.878 90.498 -39.027 1.00 16.18 11 ALA C C 1
ATOM 4199 O O . ALA C 1 11 ? 77.917 90.476 -39.692 1.00 16.87 11 ALA C O 1
ATOM 4201 N N . ALA C 1 12 ? 76.200 91.616 -38.795 1.00 15.72 12 ALA C N 1
ATOM 4202 C CA . ALA C 1 12 ? 76.648 92.890 -39.352 1.00 19.48 12 ALA C CA 1
ATOM 4203 C C . ALA C 1 12 ? 77.539 93.657 -38.380 1.00 20.43 12 ALA C C 1
ATOM 4204 O O . ALA C 1 12 ? 78.179 94.636 -38.761 1.00 19.54 12 ALA C O 1
ATOM 4206 N N . GLY C 1 13 ? 77.577 93.209 -37.129 1.00 16.21 13 GLY C N 1
ATOM 4207 C CA . GLY C 1 13 ? 78.375 93.869 -36.105 1.00 21.54 13 GLY C CA 1
ATOM 4208 C C . GLY C 1 13 ? 79.837 93.473 -36.194 1.00 20.37 13 GLY C C 1
ATOM 4209 O O . GLY C 1 13 ? 80.193 92.604 -36.978 1.00 17.03 13 GLY C O 1
ATOM 4210 N N . GLN C 1 14 ? 80.692 94.094 -35.387 1.00 21.29 14 GLN C N 1
ATOM 4211 C CA . GLN C 1 14 ? 82.126 93.837 -35.509 1.00 22.82 14 GLN C CA 1
ATOM 4212 C C . GLN C 1 14 ? 82.460 92.359 -35.302 1.00 17.98 14 GLN C C 1
ATOM 4213 O O . GLN C 1 14 ? 83.147 91.752 -36.121 1.00 18.03 14 GLN C O 1
ATOM 4219 N N . LEU C 1 15 ? 81.951 91.771 -34.226 1.00 16.87 15 LEU C N 1
ATOM 4220 C CA . LEU C 1 15 ? 82.213 90.361 -33.973 1.00 19.41 15 LEU C CA 1
ATOM 4221 C C . LEU C 1 15 ? 81.537 89.485 -35.030 1.00 17.91 15 LEU C C 1
ATOM 4222 O O . LEU C 1 15 ? 82.109 88.501 -35.500 1.00 17.48 15 LEU C O 1
ATOM 4227 N N . GLY C 1 16 ? 80.314 89.842 -35.400 1.00 15.24 16 GLY C N 1
ATOM 4228 C CA . GLY C 1 16 ? 79.614 89.101 -36.442 1.00 15.81 16 GLY C CA 1
ATOM 4229 C C . GLY C 1 16 ? 80.387 89.037 -37.750 1.00 16.34 16 GLY C C 1
ATOM 4230 O O . GLY C 1 16 ? 80.428 87.994 -38.406 1.00 17.23 16 GLY C O 1
ATOM 4231 N N . ARG C 1 17 ? 80.986 90.152 -38.153 1.00 16.40 17 ARG C N 1
ATOM 4232 C CA . ARG C 1 17 ? 81.746 90.167 -39.402 1.00 18.41 17 ARG C CA 1
ATOM 4233 C C . ARG C 1 17 ? 82.956 89.241 -39.340 1.00 21.38 17 ARG C C 1
ATOM 4234 O O . ARG C 1 17 ? 83.324 88.622 -40.338 1.00 18.90 17 ARG C O 1
ATOM 4242 N N . VAL C 1 18 ? 83.573 89.138 -38.166 1.00 18.96 18 VAL C N 1
ATOM 4243 C CA . VAL C 1 18 ? 84.690 88.218 -37.992 1.00 18.94 18 VAL C CA 1
ATOM 4244 C C . VAL C 1 18 ? 84.219 86.772 -38.112 1.00 15.90 18 VAL C C 1
ATOM 4245 O O . VAL C 1 18 ? 84.832 85.970 -38.816 1.00 16.55 18 VAL C O 1
ATOM 4249 N N . MET C 1 19 ? 83.123 86.443 -37.430 1.00 15.57 19 MET C N 1
ATOM 4250 C CA . MET C 1 19 ? 82.610 85.074 -37.433 1.00 14.62 19 MET C CA 1
ATOM 4251 C C . MET C 1 19 ? 82.081 84.656 -38.801 1.00 14.97 19 MET C C 1
ATOM 4252 O O . MET C 1 19 ? 82.155 83.490 -39.167 1.00 14.11 19 MET C O 1
ATOM 4257 N N . ARG C 1 20 ? 81.542 85.612 -39.551 1.00 15.27 20 ARG C N 1
ATOM 4258 C CA . ARG C 1 20 ? 81.090 85.325 -40.902 1.00 14.19 20 ARG C CA 1
ATOM 4259 C C . ARG C 1 20 ? 82.239 84.712 -41.702 1.00 16.86 20 ARG C C 1
ATOM 4260 O O . ARG C 1 20 ? 82.039 83.799 -42.524 1.00 17.85 20 ARG C O 1
ATOM 4268 N N . GLU C 1 21 ? 83.451 85.198 -41.455 1.00 16.87 21 GLU C N 1
ATOM 4269 C CA . GLU C 1 21 ? 84.624 84.648 -42.145 1.00 19.08 21 GLU C CA 1
ATOM 4270 C C . GLU C 1 21 ? 85.154 83.386 -41.470 1.00 19.28 21 GLU C C 1
ATOM 4271 O O . GLU C 1 21 ? 85.374 82.370 -42.134 1.00 19.61 21 GLU C O 1
ATOM 4277 N N . ARG C 1 22 ? 85.343 83.454 -40.152 1.00 17.32 22 ARG C N 1
ATOM 4278 C CA . ARG C 1 22 ? 86.006 82.383 -39.410 1.00 17.85 22 ARG C CA 1
ATOM 4279 C C . ARG C 1 22 ? 85.192 81.098 -39.275 1.00 19.67 22 ARG C C 1
ATOM 4280 O O . ARG C 1 22 ? 85.769 80.023 -39.139 1.00 18.66 22 ARG C O 1
ATOM 4288 N N . LEU C 1 23 ? 83.862 81.197 -39.287 1.00 14.99 23 LEU C N 1
ATOM 4289 C CA . LEU C 1 23 ? 83.028 80.005 -39.110 1.00 15.67 23 LEU C CA 1
ATOM 4290 C C . LEU C 1 23 ? 82.615 79.343 -40.427 1.00 17.78 23 LEU C C 1
ATOM 4291 O O . LEU C 1 23 ? 81.984 78.290 -40.422 1.00 17.47 23 LEU C O 1
ATOM 4296 N N . ALA C 1 24 ? 82.966 79.964 -41.548 1.00 17.99 24 ALA C N 1
ATOM 4297 C CA . ALA C 1 24 ? 82.656 79.391 -42.861 1.00 19.99 24 ALA C CA 1
ATOM 4298 C C . ALA C 1 24 ? 83.008 77.902 -42.987 1.00 19.19 24 ALA C C 1
ATOM 4299 O O . ALA C 1 24 ? 82.232 77.125 -43.544 1.00 20.88 24 ALA C O 1
ATOM 4301 N N . PRO C 1 25 ? 84.180 77.494 -42.472 1.00 22.74 25 PRO C N 1
ATOM 4302 C CA . PRO C 1 25 ? 84.557 76.078 -42.597 1.00 22.95 25 PRO C CA 1
ATOM 4303 C C . PRO C 1 25 ? 83.678 75.104 -41.807 1.00 24.77 25 PRO C C 1
ATOM 4304 O O . PRO C 1 25 ? 83.757 73.906 -42.061 1.00 25.82 25 PRO C O 1
ATOM 4308 N N . MET C 1 26 ? 82.853 75.596 -40.884 1.00 19.99 26 MET C N 1
ATOM 4309 C CA . MET C 1 26 ? 82.058 74.719 -40.027 1.00 21.22 26 MET C CA 1
ATOM 4310 C C . MET C 1 26 ? 80.779 74.203 -40.641 1.00 20.97 26 MET C C 1
ATOM 4311 O O . MET C 1 26 ? 80.149 73.305 -40.093 1.00 21.09 26 MET C O 1
ATOM 4316 N N . ALA C 1 27 ? 80.360 74.788 -41.754 1.00 20.32 27 ALA C N 1
ATOM 4317 C CA . ALA C 1 27 ? 79.118 74.357 -42.363 1.00 21.48 27 ALA C CA 1
ATOM 4318 C C . ALA C 1 27 ? 79.184 74.505 -43.868 1.00 15.66 27 ALA C C 1
ATOM 4319 O O . ALA C 1 27 ? 79.941 75.322 -44.388 1.00 19.12 27 ALA C O 1
ATOM 4321 N N . GLU C 1 28 ? 78.382 73.714 -44.565 1.00 20.33 28 GLU C N 1
ATOM 4322 C CA . GLU C 1 28 ? 78.261 73.867 -46.005 1.00 18.89 28 GLU C CA 1
ATOM 4323 C C . GLU C 1 28 ? 77.727 75.252 -46.360 1.00 22.84 28 GLU C C 1
ATOM 4324 O O . GLU C 1 28 ? 78.245 75.916 -47.262 1.00 18.48 28 GLU C O 1
ATOM 4330 N N . ILE C 1 29 ? 76.682 75.680 -45.652 1.00 16.45 29 ILE C N 1
ATOM 4331 C CA . ILE C 1 29 ? 76.095 76.998 -45.877 1.00 13.84 29 ILE C CA 1
ATOM 4332 C C . ILE C 1 29 ? 76.104 77.791 -44.580 1.00 15.85 29 ILE C C 1
ATOM 4333 O O . ILE C 1 29 ? 75.717 77.274 -43.536 1.00 15.30 29 ILE C O 1
ATOM 4338 N N . LEU C 1 30 ? 76.556 79.036 -44.648 1.00 13.87 30 LEU C N 1
ATOM 4339 C CA . LEU C 1 30 ? 76.470 79.929 -43.504 1.00 13.64 30 LEU C CA 1
ATOM 4340 C C . LEU C 1 30 ? 75.324 80.899 -43.778 1.00 13.38 30 LEU C C 1
ATOM 4341 O O . LEU C 1 30 ? 75.339 81.595 -44.795 1.00 15.64 30 LEU C O 1
ATOM 4346 N N . ARG C 1 31 ? 74.317 80.917 -42.908 1.00 12.77 31 ARG C N 1
ATOM 4347 C CA . ARG C 1 31 ? 73.243 81.902 -43.022 1.00 12.69 31 ARG C CA 1
ATOM 4348 C C . ARG C 1 31 ? 73.519 83.056 -42.062 1.00 15.02 31 ARG C C 1
ATOM 4349 O O . ARG C 1 31 ? 73.646 82.849 -40.852 1.00 13.89 31 ARG C O 1
ATOM 4357 N N . LEU C 1 32 ? 73.633 84.266 -42.601 1.00 11.36 32 LEU C N 1
ATOM 4358 C CA . LEU C 1 32 ? 73.922 85.436 -41.776 1.00 13.39 32 LEU C CA 1
ATOM 4359 C C . LEU C 1 32 ? 72.650 86.244 -41.589 1.00 13.56 32 LEU C C 1
ATOM 4360 O O . LEU C 1 32 ? 71.881 86.409 -42.539 1.00 13.60 32 LEU C O 1
ATOM 4365 N N . ALA C 1 33 ? 72.429 86.756 -40.380 1.00 12.60 33 ALA C N 1
ATOM 4366 C CA . ALA C 1 33 ? 71.238 87.569 -40.114 1.00 12.84 33 ALA C CA 1
ATOM 4367 C C . ALA C 1 33 ? 71.601 88.788 -39.300 1.00 14.05 33 ALA C C 1
ATOM 4368 O O . ALA C 1 33 ? 72.504 88.734 -38.467 1.00 13.56 33 ALA C O 1
ATOM 4370 N N . ASP C 1 34 ? 70.893 89.890 -39.528 1.00 11.66 34 ASP C N 1
ATOM 4371 C CA . ASP C 1 34 ? 71.083 91.083 -38.701 1.00 13.81 34 ASP C CA 1
ATOM 4372 C C . ASP C 1 34 ? 69.897 92.009 -38.895 1.00 13.23 34 ASP C C 1
ATOM 4373 O O . ASP C 1 34 ? 69.205 91.924 -39.908 1.00 13.23 34 ASP C O 1
ATOM 4378 N N . LEU C 1 35 ? 69.653 92.882 -37.924 1.00 12.36 35 LEU C N 1
ATOM 4379 C CA . LEU C 1 35 ? 68.657 93.942 -38.091 1.00 13.62 35 LEU C CA 1
ATOM 4380 C C . LEU C 1 35 ? 69.123 94.919 -39.175 1.00 19.18 35 LEU C C 1
ATOM 4381 O O . LEU C 1 35 ? 68.318 95.451 -39.957 1.00 18.03 35 LEU C O 1
ATOM 4386 N N . SER C 1 36 ? 70.435 95.139 -39.222 1.00 16.84 36 SER C N 1
ATOM 4387 C CA . SER C 1 36 ? 71.039 96.132 -40.115 1.00 18.00 36 SER C CA 1
ATOM 4388 C C . SER C 1 36 ? 71.541 95.493 -41.413 1.00 18.74 36 SER C C 1
ATOM 4389 O O . SER C 1 36 ? 71.583 94.266 -41.528 1.00 17.23 36 SER C O 1
ATOM 4392 N N . PRO C 1 37 ? 71.931 96.323 -42.398 1.00 21.95 37 PRO C N 1
ATOM 4393 C CA . PRO C 1 37 ? 72.307 95.801 -43.723 1.00 21.86 37 PRO C CA 1
ATOM 4394 C C . PRO C 1 37 ? 73.526 94.879 -43.699 1.00 18.84 37 PRO C C 1
ATOM 4395 O O . PRO C 1 37 ? 74.481 95.124 -42.959 1.00 25.59 37 PRO C O 1
ATOM 4399 N N . LEU C 1 38 ? 73.474 93.821 -44.502 1.00 19.33 38 LEU C N 1
ATOM 4400 C CA . LEU C 1 38 ? 74.562 92.855 -44.599 1.00 16.86 38 LEU C CA 1
ATOM 4401 C C . LEU C 1 38 ? 75.207 92.914 -45.980 1.00 24.40 38 LEU C C 1
ATOM 4402 O O . LEU C 1 38 ? 74.511 93.077 -46.986 1.00 19.63 38 LEU C O 1
ATOM 4407 N N . ASP C 1 39 ? 76.528 92.777 -46.039 1.00 17.99 39 ASP C N 1
ATOM 4408 C CA . ASP C 1 39 ? 77.173 92.586 -47.336 1.00 20.21 39 ASP C CA 1
ATOM 4409 C C . ASP C 1 39 ? 76.507 91.392 -47.997 1.00 23.58 39 ASP C C 1
ATOM 4410 O O . ASP C 1 39 ? 76.131 90.437 -47.318 1.00 16.97 39 ASP C O 1
ATOM 4415 N N . PRO C 1 40 ? 76.340 91.449 -49.328 1.00 25.76 40 PRO C N 1
ATOM 4416 C CA . PRO C 1 40 ? 75.626 90.434 -50.111 1.00 23.11 40 PRO C CA 1
ATOM 4417 C C . PRO C 1 40 ? 76.193 89.036 -49.925 1.00 22.35 40 PRO C C 1
ATOM 4418 O O . PRO C 1 40 ? 77.399 88.880 -49.730 1.00 23.46 40 PRO C O 1
ATOM 4422 N N . ALA C 1 41 ? 75.325 88.034 -50.007 1.00 17.12 41 ALA C N 1
ATOM 4423 C CA . ALA C 1 41 ? 75.730 86.643 -49.855 1.00 19.37 41 ALA C CA 1
ATOM 4424 C C . ALA C 1 41 ? 76.680 86.211 -50.961 1.00 26.76 41 ALA C C 1
ATOM 4425 O O . ALA C 1 41 ? 76.437 86.456 -52.150 1.00 23.64 41 ALA C O 1
ATOM 4427 N N . GLY C 1 42 ? 77.773 85.576 -50.567 1.00 22.71 42 GLY C N 1
ATOM 4428 C CA . GLY C 1 42 ? 78.665 84.969 -51.531 1.00 22.45 42 GLY C CA 1
ATOM 4429 C C . GLY C 1 42 ? 78.276 83.525 -51.745 1.00 24.15 42 GLY C C 1
ATOM 4430 O O . GLY C 1 42 ? 77.222 83.077 -51.282 1.00 21.84 42 GLY C O 1
ATOM 4431 N N . PRO C 1 43 ? 79.124 82.778 -52.459 1.00 24.67 43 PRO C N 1
ATOM 4432 C CA . PRO C 1 43 ? 78.868 81.346 -52.545 1.00 32.29 43 PRO C CA 1
ATOM 4433 C C . PRO C 1 43 ? 78.901 80.790 -51.125 1.00 24.94 43 PRO C C 1
ATOM 4434 O O . PRO C 1 43 ? 79.662 81.277 -50.279 1.00 37.70 43 PRO C O 1
ATOM 4438 N N . ASN C 1 44 ? 78.066 79.800 -50.868 1.00 26.29 44 ASN C N 1
ATOM 4439 C CA . ASN C 1 44 ? 78.035 79.147 -49.572 1.00 21.82 44 ASN C CA 1
ATOM 4440 C C . ASN C 1 44 ? 77.425 80.026 -48.482 1.00 19.27 44 ASN C C 1
ATOM 4441 O O . ASN C 1 44 ? 77.517 79.687 -47.314 1.00 18.49 44 ASN C O 1
ATOM 4446 N N . GLU C 1 45 ? 76.825 81.153 -48.862 1.00 18.04 45 GLU C N 1
ATOM 4447 C CA . GLU C 1 45 ? 76.181 82.041 -47.887 1.00 17.12 45 GLU C CA 1
ATOM 4448 C C . GLU C 1 45 ? 74.721 82.311 -48.214 1.00 19.78 45 GLU C C 1
ATOM 4449 O O . GLU C 1 45 ? 74.331 82.319 -49.378 1.00 15.99 45 GLU C O 1
ATOM 4455 N N . GLU C 1 46 ? 73.931 82.549 -47.170 1.00 17.86 46 GLU C N 1
ATOM 4456 C CA . GLU C 1 46 ? 72.593 83.113 -47.302 1.00 14.87 46 GLU C CA 1
ATOM 4457 C C . GLU C 1 46 ? 72.541 84.313 -46.357 1.00 17.28 46 GLU C C 1
ATOM 4458 O O . GLU C 1 46 ? 73.185 84.298 -45.309 1.00 13.65 46 GLU C O 1
ATOM 4464 N N . CYS C 1 47 ? 71.798 85.354 -46.721 1.00 13.59 47 CYS C N 1
ATOM 4465 C CA . CYS C 1 47 ? 71.691 86.535 -45.862 1.00 14.68 47 CYS C CA 1
ATOM 4466 C C . CYS C 1 47 ? 70.228 86.912 -45.657 1.00 19.49 47 CYS C C 1
ATOM 4467 O O . CYS C 1 47 ? 69.438 86.895 -46.611 1.00 17.07 47 CYS C O 1
ATOM 4470 N N . VAL C 1 48 ? 69.858 87.237 -44.420 1.00 15.02 48 VAL C N 1
ATOM 4471 C CA . VAL C 1 48 ? 68.510 87.746 -44.161 1.00 14.32 48 VAL C CA 1
ATOM 4472 C C . VAL C 1 48 ? 68.574 88.937 -43.210 1.00 19.82 48 VAL C C 1
ATOM 4473 O O . VAL C 1 48 ? 69.263 88.895 -42.189 1.00 15.64 48 VAL C O 1
ATOM 4477 N N . GLN C 1 49 ? 67.868 90.009 -43.556 1.00 14.96 49 GLN C N 1
ATOM 4478 C CA . GLN C 1 49 ? 67.841 91.189 -42.705 1.00 15.91 49 GLN C CA 1
ATOM 4479 C C . GLN C 1 49 ? 66.485 91.233 -42.012 1.00 20.14 49 GLN C C 1
ATOM 4480 O O . GLN C 1 49 ? 65.450 91.378 -42.668 1.00 18.43 49 GLN C O 1
ATOM 4486 N N . CYS C 1 50 ? 66.488 91.078 -40.692 1.00 15.50 50 CYS C N 1
ATOM 4487 C CA . CYS C 1 50 ? 65.239 91.034 -39.941 1.00 15.91 50 CYS C CA 1
ATOM 4488 C C . CYS C 1 50 ? 65.379 91.513 -38.501 1.00 18.43 50 CYS C C 1
ATOM 4489 O O . CYS C 1 50 ? 66.486 91.618 -37.961 1.00 15.19 50 CYS C O 1
ATOM 4492 N N . ASP C 1 51 ? 64.239 91.817 -37.891 1.00 13.98 51 ASP C N 1
ATOM 4493 C CA . ASP C 1 51 ? 64.190 92.247 -36.501 1.00 13.74 51 ASP C CA 1
ATOM 4494 C C . ASP C 1 51 ? 63.846 91.046 -35.632 1.00 15.76 51 ASP C C 1
ATOM 4495 O O . ASP C 1 51 ? 62.850 90.365 -35.877 1.00 15.14 51 ASP C O 1
ATOM 4500 N N . LEU C 1 52 ? 64.673 90.777 -34.621 1.00 14.68 52 LEU C N 1
ATOM 4501 C CA . LEU C 1 52 ? 64.443 89.646 -33.723 1.00 13.12 52 LEU C CA 1
ATOM 4502 C C . LEU C 1 52 ? 63.098 89.737 -33.012 1.00 11.73 52 LEU C C 1
ATOM 4503 O O . LEU C 1 52 ? 62.583 88.735 -32.524 1.00 13.48 52 LEU C O 1
ATOM 4508 N N . ALA C 1 53 ? 62.532 90.938 -32.941 1.00 13.26 53 ALA C N 1
ATOM 4509 C CA . ALA C 1 53 ? 61.246 91.107 -32.268 1.00 13.08 53 ALA C CA 1
ATOM 4510 C C . ALA C 1 53 ? 60.064 90.541 -33.071 1.00 14.81 53 ALA C C 1
ATOM 4511 O O . ALA C 1 53 ? 58.960 90.400 -32.541 1.00 15.00 53 ALA C O 1
ATOM 4513 N N . ASP C 1 54 ? 60.306 90.203 -34.336 1.00 14.77 54 ASP C N 1
ATOM 4514 C CA . ASP C 1 54 ? 59.235 89.771 -35.242 1.00 13.04 54 ASP C CA 1
ATOM 4515 C C . ASP C 1 54 ? 59.231 88.250 -35.371 1.00 11.89 54 ASP C C 1
ATOM 4516 O O . ASP C 1 54 ? 60.082 87.680 -36.050 1.00 13.32 54 ASP C O 1
ATOM 4521 N N . ALA C 1 55 ? 58.265 87.594 -34.734 1.00 12.98 55 ALA C N 1
ATOM 4522 C CA . ALA C 1 55 ? 58.279 86.135 -34.616 1.00 15.36 55 ALA C CA 1
ATOM 4523 C C . ALA C 1 55 ? 58.299 85.398 -35.959 1.00 16.03 55 ALA C C 1
ATOM 4524 O O . ALA C 1 55 ? 59.080 84.461 -36.141 1.00 11.16 55 ALA C O 1
ATOM 4526 N N . ASN C 1 56 ? 57.445 85.811 -36.898 1.00 14.20 56 ASN C N 1
ATOM 4527 C CA . ASN C 1 56 ? 57.447 85.194 -38.226 1.00 12.53 56 ASN C CA 1
ATOM 4528 C C . ASN C 1 56 ? 58.810 85.247 -38.894 1.00 13.99 56 ASN C C 1
ATOM 4529 O O . ASN C 1 56 ? 59.233 84.289 -39.545 1.00 13.45 56 ASN C O 1
ATOM 4534 N N . ALA C 1 57 ? 59.481 86.385 -38.772 1.00 13.11 57 ALA C N 1
ATOM 4535 C CA . ALA C 1 57 ? 60.798 86.551 -39.385 1.00 12.50 57 ALA C CA 1
ATOM 4536 C C . ALA C 1 57 ? 61.846 85.658 -38.711 1.00 14.29 57 ALA C C 1
ATOM 4537 O O . ALA C 1 57 ? 62.692 85.050 -39.381 1.00 12.43 57 ALA C O 1
ATOM 4539 N N . VAL C 1 58 ? 61.798 85.594 -37.384 1.00 13.60 58 VAL C N 1
ATOM 4540 C CA . VAL C 1 58 ? 62.725 84.740 -36.634 1.00 11.92 58 VAL C CA 1
ATOM 4541 C C . VAL C 1 58 ? 62.491 83.262 -36.970 1.00 13.40 58 VAL C C 1
ATOM 4542 O O . VAL C 1 58 ? 63.449 82.496 -37.123 1.00 12.73 58 VAL C O 1
ATOM 4546 N N . ASN C 1 59 ? 61.224 82.862 -37.098 1.00 13.70 59 ASN C N 1
ATOM 4547 C CA . ASN C 1 59 ? 60.911 81.496 -37.547 1.00 12.77 59 ASN C CA 1
ATOM 4548 C C . ASN C 1 59 ? 61.562 81.163 -38.889 1.00 13.17 59 ASN C C 1
ATOM 4549 O O . ASN C 1 59 ? 62.150 80.096 -39.053 1.00 14.16 59 ASN C O 1
ATOM 4554 N N . ALA C 1 60 ? 61.442 82.072 -39.855 1.00 13.14 60 ALA C N 1
ATOM 4555 C CA . ALA C 1 60 ? 62.033 81.866 -41.173 1.00 14.86 60 ALA C CA 1
ATOM 4556 C C . ALA C 1 60 ? 63.562 81.837 -41.095 1.00 16.24 60 ALA C C 1
ATOM 4557 O O . ALA C 1 60 ? 64.225 81.063 -41.785 1.00 14.43 60 ALA C O 1
ATOM 4559 N N . MET C 1 61 ? 64.116 82.692 -40.248 1.00 13.54 61 MET C N 1
ATOM 4560 C CA . MET C 1 61 ? 65.560 82.782 -40.079 1.00 12.97 61 MET C CA 1
ATOM 4561 C C . MET C 1 61 ? 66.132 81.465 -39.540 1.00 13.18 61 MET C C 1
ATOM 4562 O O . MET C 1 61 ? 67.197 81.024 -39.959 1.00 14.57 61 MET C O 1
ATOM 4567 N N . VAL C 1 62 ? 65.420 80.840 -38.613 1.00 10.84 62 VAL C N 1
ATOM 4568 C CA . VAL C 1 62 ? 65.921 79.628 -37.954 1.00 8.86 62 VAL C CA 1
ATOM 4569 C C . VAL C 1 62 ? 65.666 78.352 -38.767 1.00 15.18 62 VAL C C 1
ATOM 4570 O O . VAL C 1 62 ? 66.468 77.418 -38.751 1.00 12.35 62 VAL C O 1
ATOM 4574 N N . ALA C 1 63 ? 64.538 78.309 -39.468 1.00 13.84 63 ALA C N 1
ATOM 4575 C CA . ALA C 1 63 ? 64.120 77.089 -40.155 1.00 15.36 63 ALA C CA 1
ATOM 4576 C C . ALA C 1 63 ? 65.214 76.592 -41.086 1.00 15.31 63 ALA C C 1
ATOM 4577 O O . ALA C 1 63 ? 65.766 77.358 -41.867 1.00 15.36 63 ALA C O 1
ATOM 4579 N N . GLY C 1 64 ? 65.525 75.304 -41.002 1.00 15.52 64 GLY C N 1
ATOM 4580 C CA . GLY C 1 64 ? 66.540 74.719 -41.865 1.00 19.90 64 GLY C CA 1
ATOM 4581 C C . GLY C 1 64 ? 67.962 74.811 -41.338 1.00 16.72 64 GLY C C 1
ATOM 4582 O O . GLY C 1 64 ? 68.895 74.345 -41.993 1.00 15.02 64 GLY C O 1
ATOM 4583 N N . CYS C 1 65 ? 68.147 75.407 -40.162 1.00 13.61 65 CYS C N 1
ATOM 4584 C CA . CYS C 1 65 ? 69.497 75.548 -39.605 1.00 13.63 65 CYS C CA 1
ATOM 4585 C C . CYS C 1 65 ? 69.796 74.443 -38.586 1.00 14.60 65 CYS C C 1
ATOM 4586 O O . CYS C 1 65 ? 68.938 74.069 -37.792 1.00 15.54 65 CYS C O 1
ATOM 4589 N N . ASP C 1 66 ? 71.024 73.942 -38.609 1.00 13.36 66 ASP C N 1
ATOM 4590 C CA . ASP C 1 66 ? 71.430 72.854 -37.731 1.00 13.67 66 ASP C CA 1
ATOM 4591 C C . ASP C 1 66 ? 72.092 73.358 -36.452 1.00 16.30 66 ASP C C 1
ATOM 4592 O O . ASP C 1 66 ? 72.254 72.605 -35.487 1.00 16.94 66 ASP C O 1
ATOM 4597 N N . GLY C 1 67 ? 72.470 74.629 -36.451 1.00 12.63 67 GLY C N 1
ATOM 4598 C CA . GLY C 1 67 ? 73.102 75.238 -35.291 1.00 11.56 67 GLY C CA 1
ATOM 4599 C C . GLY C 1 67 ? 72.958 76.741 -35.376 1.00 11.60 67 GLY C C 1
ATOM 4600 O O . GLY C 1 67 ? 72.696 77.278 -36.447 1.00 12.54 67 GLY C O 1
ATOM 4601 N N . ILE C 1 68 ? 73.109 77.422 -34.245 1.00 10.94 68 ILE C N 1
ATOM 4602 C CA . ILE C 1 68 ? 72.955 78.870 -34.202 1.00 11.58 68 ILE C CA 1
ATOM 4603 C C . ILE C 1 68 ? 74.053 79.466 -33.340 1.00 11.37 68 ILE C C 1
ATOM 4604 O O . ILE C 1 68 ? 74.272 79.011 -32.221 1.00 11.97 68 ILE C O 1
ATOM 4609 N N . VAL C 1 69 ? 74.745 80.472 -33.856 1.00 10.34 69 VAL C N 1
ATOM 4610 C CA . VAL C 1 69 ? 75.616 81.295 -33.008 1.00 11.65 69 VAL C CA 1
ATOM 4611 C C . VAL C 1 69 ? 74.899 82.632 -32.836 1.00 12.16 69 VAL C C 1
ATOM 4612 O O . VAL C 1 69 ? 74.820 83.434 -33.779 1.00 11.86 69 VAL C O 1
ATOM 4616 N N . HIS C 1 70 ? 74.338 82.859 -31.649 1.00 11.68 70 HIS C N 1
ATOM 4617 C CA . HIS C 1 70 ? 73.471 84.018 -31.452 1.00 11.52 70 HIS C CA 1
ATOM 4618 C C . HIS C 1 70 ? 74.214 85.240 -30.910 1.00 13.19 70 HIS C C 1
ATOM 4619 O O . HIS C 1 70 ? 74.398 85.393 -29.699 1.00 12.68 70 HIS C O 1
ATOM 4626 N N . LEU C 1 71 ? 74.621 86.116 -31.824 1.00 12.35 71 LEU C N 1
ATOM 4627 C CA . LEU C 1 71 ? 75.335 87.330 -31.466 1.00 11.20 71 LEU C CA 1
ATOM 4628 C C . LEU C 1 71 ? 74.430 88.550 -31.569 1.00 14.65 71 LEU C C 1
ATOM 4629 O O . LEU C 1 71 ? 74.802 89.649 -31.148 1.00 12.98 71 LEU C O 1
ATOM 4634 N N . GLY C 1 72 ? 73.244 88.362 -32.136 1.00 11.73 72 GLY C N 1
ATOM 4635 C CA . GLY C 1 72 ? 72.363 89.482 -32.437 1.00 15.27 72 GLY C CA 1
ATOM 4636 C C . GLY C 1 72 ? 71.643 90.110 -31.252 1.00 17.73 72 GLY C C 1
ATOM 4637 O O . GLY C 1 72 ? 71.582 89.537 -30.162 1.00 15.66 72 GLY C O 1
ATOM 4638 N N . GLY C 1 73 ? 71.076 91.293 -31.478 1.00 15.82 73 GLY C N 1
ATOM 4639 C CA . GLY C 1 73 ? 70.400 92.035 -30.426 1.00 16.86 73 GLY C CA 1
ATOM 4640 C C . GLY C 1 73 ? 71.142 93.320 -30.088 1.00 18.24 73 GLY C C 1
ATOM 4641 O O . GLY C 1 73 ? 71.911 93.834 -30.898 1.00 21.28 73 GLY C O 1
ATOM 4642 N N . ILE C 1 74 ? 70.909 93.842 -28.890 1.00 13.24 74 ILE C N 1
ATOM 4643 C CA . ILE C 1 74 ? 71.577 95.053 -28.438 1.00 11.20 74 ILE C CA 1
ATOM 4644 C C . ILE C 1 74 ? 72.854 94.625 -27.720 1.00 16.68 74 ILE C C 1
ATOM 4645 O O . ILE C 1 74 ? 72.826 93.690 -26.926 1.00 16.58 74 ILE C O 1
ATOM 4650 N N . SER C 1 75 ? 73.972 95.282 -28.014 1.00 15.22 75 SER C N 1
ATOM 4651 C CA . SER C 1 75 ? 75.264 94.796 -27.530 1.00 16.37 75 SER C CA 1
ATOM 4652 C C . SER C 1 75 ? 75.925 95.681 -26.475 1.00 17.00 75 SER C C 1
ATOM 4653 O O . SER C 1 75 ? 76.999 95.340 -25.979 1.00 16.69 75 SER C O 1
ATOM 4656 N N . VAL C 1 76 ? 75.300 96.812 -26.146 1.00 13.91 76 VAL C N 1
ATOM 4657 C CA . VAL C 1 76 ? 75.812 97.714 -25.114 1.00 16.64 76 VAL C CA 1
ATOM 4658 C C . VAL C 1 76 ? 74.651 98.266 -24.292 1.00 16.53 76 VAL C C 1
ATOM 4659 O O . VAL C 1 76 ? 73.493 97.990 -24.597 1.00 14.53 76 VAL C O 1
ATOM 4663 N N . GLU C 1 77 ? 74.947 99.037 -23.249 1.00 14.19 77 GLU C N 1
ATOM 4664 C CA . GLU C 1 77 ? 73.870 99.618 -22.443 1.00 14.15 77 GLU C CA 1
ATOM 4665 C C . GLU C 1 77 ? 73.064 100.617 -23.283 1.00 16.60 77 GLU C C 1
ATOM 4666 O O . GLU C 1 77 ? 73.638 101.500 -23.923 1.00 17.44 77 GLU C O 1
ATOM 4672 N N . LYS C 1 78 ? 71.745 100.453 -23.291 1.00 15.04 78 LYS C N 1
ATOM 4673 C CA . LYS C 1 78 ? 70.843 101.310 -24.065 1.00 14.63 78 LYS C CA 1
ATOM 4674 C C . LYS C 1 78 ? 69.567 101.489 -23.262 1.00 14.95 78 LYS C C 1
ATOM 4675 O O . LYS C 1 78 ? 69.374 100.823 -22.242 1.00 15.52 78 LYS C O 1
ATOM 4681 N N . PRO C 1 79 ? 68.684 102.390 -23.713 1.00 16.54 79 PRO C N 1
ATOM 4682 C CA . PRO C 1 79 ? 67.375 102.509 -23.060 1.00 16.97 79 PRO C CA 1
ATOM 4683 C C . PRO C 1 79 ? 66.621 101.180 -23.078 1.00 15.66 79 PRO C C 1
ATOM 4684 O O . PRO C 1 79 ? 66.829 100.357 -23.978 1.00 14.64 79 PRO C O 1
ATOM 4688 N N . PHE C 1 80 ? 65.750 100.993 -22.092 1.00 13.57 80 PHE C N 1
ATOM 4689 C CA . PHE C 1 80 ? 65.046 99.735 -21.879 1.00 14.59 80 PHE C CA 1
ATOM 4690 C C . PHE C 1 80 ? 64.253 99.294 -23.110 1.00 17.42 80 PHE C C 1
ATOM 4691 O O . PHE C 1 80 ? 64.212 98.110 -23.436 1.00 16.53 80 PHE C O 1
ATOM 4699 N N . GLU C 1 81 ? 63.624 100.240 -23.801 1.00 12.84 81 GLU C N 1
ATOM 4700 C CA . GLU C 1 81 ? 62.795 99.876 -24.954 1.00 17.36 81 GLU C CA 1
ATOM 4701 C C . GLU C 1 81 ? 63.577 99.065 -26.000 1.00 17.30 81 GLU C C 1
ATOM 4702 O O . GLU C 1 81 ? 63.084 98.067 -26.540 1.00 17.29 81 GLU C O 1
ATOM 4708 N N . GLN C 1 82 ? 64.792 99.508 -26.297 1.00 14.64 82 GLN C N 1
ATOM 4709 C CA . GLN C 1 82 ? 65.612 98.844 -27.303 1.00 11.05 82 GLN C CA 1
ATOM 4710 C C . GLN C 1 82 ? 66.030 97.454 -26.837 1.00 14.54 82 GLN C C 1
ATOM 4711 O O . GLN C 1 82 ? 65.981 96.488 -27.605 1.00 13.00 82 GLN C O 1
ATOM 4717 N N . ILE C 1 83 ? 66.461 97.374 -25.583 1.00 12.17 83 ILE C N 1
ATOM 4718 C CA . ILE C 1 83 ? 66.880 96.108 -24.970 1.00 15.04 83 ILE C CA 1
ATOM 4719 C C . ILE C 1 83 ? 65.725 95.117 -24.944 1.00 14.03 83 ILE C C 1
ATOM 4720 O O . ILE C 1 83 ? 65.886 93.926 -25.226 1.00 12.83 83 ILE C O 1
ATOM 4725 N N . LEU C 1 84 ? 64.549 95.616 -24.589 1.00 12.94 84 LEU C N 1
ATOM 4726 C CA . LEU C 1 84 ? 63.364 94.777 -24.527 1.00 14.33 84 LEU C CA 1
ATOM 4727 C C . LEU C 1 84 ? 63.114 94.085 -25.865 1.00 13.06 84 LEU C C 1
ATOM 4728 O O . LEU C 1 84 ? 62.852 92.887 -25.916 1.00 12.43 84 LEU C O 1
ATOM 4733 N N . GLN C 1 85 ? 63.174 94.847 -26.951 1.00 12.46 85 GLN C N 1
ATOM 4734 C CA . GLN C 1 85 ? 62.916 94.297 -28.272 1.00 11.65 85 GLN C CA 1
ATOM 4735 C C . GLN C 1 85 ? 63.970 93.270 -28.694 1.00 14.43 85 GLN C C 1
ATOM 4736 O O . GLN C 1 85 ? 63.644 92.167 -29.130 1.00 13.22 85 GLN C O 1
ATOM 4742 N N . GLY C 1 86 ? 65.236 93.647 -28.586 1.00 11.77 86 GLY C N 1
ATOM 4743 C CA . GLY C 1 86 ? 66.300 92.833 -29.136 1.00 13.36 86 GLY C CA 1
ATOM 4744 C C . GLY C 1 86 ? 66.716 91.651 -28.275 1.00 14.47 86 GLY C C 1
ATOM 4745 O O . GLY C 1 86 ? 67.098 90.605 -28.805 1.00 12.47 86 GLY C O 1
ATOM 4746 N N . ASN C 1 87 ? 66.637 91.808 -26.954 1.00 10.96 87 ASN C N 1
ATOM 4747 C CA . ASN C 1 87 ? 67.281 90.860 -26.042 1.00 11.73 87 ASN C CA 1
ATOM 4748 C C . ASN C 1 87 ? 66.307 90.118 -25.148 1.00 13.39 87 ASN C C 1
ATOM 4749 O O . ASN C 1 87 ? 66.677 89.150 -24.475 1.00 12.40 87 ASN C O 1
ATOM 4754 N N . ILE C 1 88 ? 65.064 90.580 -25.107 1.00 11.48 88 ILE C N 1
ATOM 4755 C CA . ILE C 1 88 ? 64.071 89.921 -24.259 1.00 10.85 88 ILE C CA 1
ATOM 4756 C C . ILE C 1 88 ? 63.012 89.278 -25.149 1.00 12.75 88 ILE C C 1
ATOM 4757 O O . ILE C 1 88 ? 62.940 88.050 -25.248 1.00 11.37 88 ILE C O 1
ATOM 4762 N N . ILE C 1 89 ? 62.226 90.099 -25.837 1.00 11.12 89 ILE C N 1
ATOM 4763 C CA . ILE C 1 89 ? 61.286 89.565 -26.833 1.00 10.55 89 ILE C CA 1
ATOM 4764 C C . ILE C 1 89 ? 62.051 88.755 -27.867 1.00 10.45 89 ILE C C 1
ATOM 4765 O O . ILE C 1 89 ? 61.634 87.666 -28.246 1.00 11.98 89 ILE C O 1
ATOM 4770 N N . GLY C 1 90 ? 63.182 89.292 -28.317 1.00 12.73 90 GLY C N 1
ATOM 4771 C CA . GLY C 1 90 ? 63.973 88.636 -29.343 1.00 13.46 90 GLY C CA 1
ATOM 4772 C C . GLY C 1 90 ? 64.454 87.260 -28.922 1.00 13.46 90 GLY C C 1
ATOM 4773 O O . GLY C 1 90 ? 64.502 86.334 -29.729 1.00 13.83 90 GLY C O 1
ATOM 4774 N N . LEU C 1 91 ? 64.819 87.124 -27.651 1.00 10.40 91 LEU C N 1
ATOM 4775 C CA . LEU C 1 91 ? 65.270 85.842 -27.126 1.00 13.19 91 LEU C CA 1
ATOM 4776 C C . LEU C 1 91 ? 64.140 84.822 -27.046 1.00 13.46 91 LEU C C 1
ATOM 4777 O O . LEU C 1 91 ? 64.312 83.653 -27.397 1.00 12.06 91 LEU C O 1
ATOM 4782 N N . TYR C 1 92 ? 62.983 85.260 -26.565 1.00 11.35 92 TYR C N 1
ATOM 4783 C CA . TYR C 1 92 ? 61.820 84.395 -26.549 1.00 10.83 92 TYR C CA 1
ATOM 4784 C C . TYR C 1 92 ? 61.522 83.903 -27.973 1.00 11.91 92 TYR C C 1
ATOM 4785 O O . TYR C 1 92 ? 61.299 82.712 -28.195 1.00 11.18 92 TYR C O 1
ATOM 4794 N N . ASN C 1 93 ? 61.512 84.821 -28.940 1.00 11.80 93 ASN C N 1
ATOM 4795 C CA . ASN C 1 93 ? 61.266 84.430 -30.332 1.00 13.56 93 ASN C CA 1
ATOM 4796 C C . ASN C 1 93 ? 62.295 83.421 -30.846 1.00 13.58 93 ASN C C 1
ATOM 4797 O O . ASN C 1 93 ? 61.937 82.460 -31.522 1.00 10.68 93 ASN C O 1
ATOM 4802 N N . LEU C 1 94 ? 63.569 83.632 -30.517 1.00 11.07 94 LEU C N 1
ATOM 4803 C CA . LEU C 1 94 ? 64.618 82.702 -30.961 1.00 10.55 94 LEU C CA 1
ATOM 4804 C C . LEU C 1 94 ? 64.404 81.294 -30.403 1.00 10.86 94 LEU C C 1
ATOM 4805 O O . LEU C 1 94 ? 64.519 80.308 -31.135 1.00 10.65 94 LEU C O 1
ATOM 4810 N N . TYR C 1 95 ? 64.115 81.198 -29.103 1.00 11.26 95 TYR C N 1
ATOM 4811 C CA . TYR C 1 95 ? 63.904 79.891 -28.475 1.00 10.74 95 TYR C CA 1
ATOM 4812 C C . TYR C 1 95 ? 62.646 79.184 -28.987 1.00 13.37 95 TYR C C 1
ATOM 4813 O O . TYR C 1 95 ? 62.650 77.970 -29.197 1.00 11.35 95 TYR C O 1
ATOM 4822 N N . GLU C 1 96 ? 61.581 79.942 -29.217 1.00 10.68 96 GLU C N 1
ATOM 4823 C CA . GLU C 1 96 ? 60.385 79.351 -29.817 1.00 11.81 96 GLU C CA 1
ATOM 4824 C C . GLU C 1 96 ? 60.631 78.859 -31.240 1.00 11.06 96 GLU C C 1
ATOM 4825 O O . GLU C 1 96 ? 60.147 77.794 -31.619 1.00 14.09 96 GLU C O 1
ATOM 4831 N N . ALA C 1 97 ? 61.386 79.628 -32.024 1.00 11.13 97 ALA C N 1
ATOM 4832 C CA . ALA C 1 97 ? 61.698 79.240 -33.393 1.00 12.02 97 ALA C CA 1
ATOM 4833 C C . ALA C 1 97 ? 62.546 77.972 -33.383 1.00 14.53 97 ALA C C 1
ATOM 4834 O O . ALA C 1 97 ? 62.292 77.028 -34.136 1.00 12.37 97 ALA C O 1
ATOM 4836 N N . ALA C 1 98 ? 63.546 77.930 -32.506 1.00 11.86 98 ALA C N 1
ATOM 4837 C CA . ALA C 1 98 ? 64.342 76.713 -32.363 1.00 10.84 98 ALA C CA 1
ATOM 4838 C C . ALA C 1 98 ? 63.474 75.508 -31.977 1.00 11.19 98 ALA C C 1
ATOM 4839 O O . ALA C 1 98 ? 63.632 74.414 -32.523 1.00 12.46 98 ALA C O 1
ATOM 4841 N N . ARG C 1 99 ? 62.566 75.709 -31.026 1.00 11.61 99 ARG C N 1
ATOM 4842 C CA . ARG C 1 99 ? 61.721 74.620 -30.551 1.00 12.24 99 ARG C CA 1
ATOM 4843 C C . ARG C 1 99 ? 60.844 74.069 -31.681 1.00 13.10 99 ARG C C 1
ATOM 4844 O O . ARG C 1 99 ? 60.548 72.874 -31.719 1.00 12.63 99 ARG C O 1
ATOM 4852 N N . ALA C 1 100 ? 60.437 74.951 -32.594 1.00 11.37 100 ALA C N 1
ATOM 4853 C CA . ALA C 1 100 ? 59.593 74.569 -33.729 1.00 15.46 100 ALA C CA 1
ATOM 4854 C C . ALA C 1 100 ? 60.391 73.966 -34.885 1.00 16.84 100 ALA C C 1
ATOM 4855 O O . ALA C 1 100 ? 59.814 73.452 -35.848 1.00 15.72 100 ALA C O 1
ATOM 4857 N N . HIS C 1 101 ? 61.716 74.020 -34.793 1.00 12.41 101 HIS C N 1
ATOM 4858 C CA . HIS C 1 101 ? 62.559 73.591 -35.905 1.00 13.43 101 HIS C CA 1
ATOM 4859 C C . HIS C 1 101 ? 63.711 72.673 -35.513 1.00 13.77 101 HIS C C 1
ATOM 4860 O O . HIS C 1 101 ? 64.830 72.841 -35.981 1.00 13.68 101 HIS C O 1
ATOM 4867 N N . GLY C 1 102 ? 63.420 71.685 -34.674 1.00 12.04 102 GLY C N 1
ATOM 4868 C CA . GLY C 1 102 ? 64.378 70.623 -34.405 1.00 16.41 102 GLY C CA 1
ATOM 4869 C C . GLY C 1 102 ? 65.393 70.946 -33.326 1.00 13.93 102 GLY C C 1
ATOM 4870 O O . GLY C 1 102 ? 66.372 70.216 -33.156 1.00 14.27 102 GLY C O 1
ATOM 4871 N N . GLN C 1 103 ? 65.165 72.035 -32.599 1.00 12.79 103 GLN C N 1
ATOM 4872 C CA . GLN C 1 103 ? 66.054 72.431 -31.493 1.00 10.65 103 GLN C CA 1
ATOM 4873 C C . GLN C 1 103 ? 67.539 72.412 -31.852 1.00 14.45 103 GLN C C 1
ATOM 4874 O O . GLN C 1 103 ? 68.337 71.729 -31.194 1.00 13.79 103 GLN C O 1
ATOM 4880 N N . PRO C 1 104 ? 67.917 73.178 -32.884 1.00 13.67 104 PRO C N 1
ATOM 4881 C CA . PRO C 1 104 ? 69.332 73.293 -33.239 1.00 12.95 104 PRO C CA 1
ATOM 4882 C C . PRO C 1 104 ? 70.115 73.854 -32.053 1.00 11.28 104 PRO C C 1
ATOM 4883 O O . PRO C 1 104 ? 69.663 74.786 -31.381 1.00 10.94 104 PRO C O 1
ATOM 4887 N N . ARG C 1 105 ? 71.282 73.277 -31.802 1.00 12.73 105 ARG C N 1
ATOM 4888 C CA . ARG C 1 105 ? 72.124 73.715 -30.691 1.00 10.69 105 ARG C CA 1
ATOM 4889 C C . ARG C 1 105 ? 72.512 75.185 -30.832 1.00 10.82 105 ARG C C 1
ATOM 4890 O O . ARG C 1 105 ? 72.842 75.645 -31.929 1.00 12.06 105 ARG C O 1
ATOM 4898 N N . ILE C 1 106 ? 72.497 75.909 -29.711 1.00 11.12 106 ILE C N 1
ATOM 4899 C CA . ILE C 1 106 ? 72.746 77.353 -29.697 1.00 11.84 106 ILE C CA 1
ATOM 4900 C C . ILE C 1 106 ? 74.008 77.735 -28.916 1.00 12.09 106 ILE C C 1
ATOM 4901 O O . ILE C 1 106 ? 74.214 77.266 -27.801 1.00 10.53 106 ILE C O 1
ATOM 4906 N N . VAL C 1 107 ? 74.861 78.558 -29.522 1.00 11.03 107 VAL C N 1
ATOM 4907 C CA . VAL C 1 107 ? 75.907 79.259 -28.776 1.00 10.19 107 VAL C CA 1
ATOM 4908 C C . VAL C 1 107 ? 75.354 80.648 -28.504 1.00 11.49 107 VAL C C 1
ATOM 4909 O O . VAL C 1 107 ? 75.140 81.424 -29.435 1.00 11.97 107 VAL C O 1
ATOM 4913 N N . PHE C 1 108 ? 75.090 80.954 -27.239 1.00 12.16 108 PHE C N 1
ATOM 4914 C CA . PHE C 1 108 ? 74.504 82.241 -26.876 1.00 11.74 108 PHE C CA 1
ATOM 4915 C C . PHE C 1 108 ? 75.581 83.202 -26.398 1.00 14.05 108 PHE C C 1
ATOM 4916 O O . PHE C 1 108 ? 76.355 82.873 -25.498 1.00 12.11 108 PHE C O 1
ATOM 4924 N N . ALA C 1 109 ? 75.628 84.390 -27.001 1.00 13.91 109 ALA C N 1
ATOM 4925 C CA . ALA C 1 109 ? 76.516 85.442 -26.526 1.00 14.20 109 ALA C CA 1
ATOM 4926 C C . ALA C 1 109 ? 75.927 86.082 -25.284 1.00 16.02 109 ALA C C 1
ATOM 4927 O O . ALA C 1 109 ? 75.208 87.070 -25.376 1.00 12.73 109 ALA C O 1
ATOM 4929 N N . SER C 1 110 ? 76.210 85.510 -24.116 1.00 10.93 110 SER C N 1
ATOM 4930 C CA . SER C 1 110 ? 75.926 86.228 -22.883 1.00 11.30 110 SER C CA 1
ATOM 4931 C C . SER C 1 110 ? 77.079 87.211 -22.705 1.00 14.50 110 SER C C 1
ATOM 4932 O O . SER C 1 110 ? 77.767 87.533 -23.673 1.00 13.56 110 SER C O 1
ATOM 4935 N N . SER C 1 111 ? 77.315 87.673 -21.481 1.00 13.05 111 SER C N 1
ATOM 4936 C CA . SER C 1 111 ? 78.295 88.736 -21.278 1.00 11.67 111 SER C CA 1
ATOM 4937 C C . SER C 1 111 ? 78.845 88.736 -19.862 1.00 12.79 111 SER C C 1
ATOM 4938 O O . SER C 1 111 ? 78.139 88.382 -18.922 1.00 10.73 111 SER C O 1
ATOM 4941 N N . ASN C 1 112 ? 80.094 89.166 -19.719 1.00 11.86 112 ASN C N 1
ATOM 4942 C CA . ASN C 1 112 ? 80.651 89.458 -18.400 1.00 12.34 112 ASN C CA 1
ATOM 4943 C C . ASN C 1 112 ? 79.786 90.464 -17.648 1.00 14.36 112 ASN C C 1
ATOM 4944 O O . ASN C 1 112 ? 79.826 90.527 -16.424 1.00 12.34 112 ASN C O 1
ATOM 4949 N N . HIS C 1 113 ? 79.018 91.276 -18.378 1.00 13.26 113 HIS C N 1
ATOM 4950 C CA . HIS C 1 113 ? 78.176 92.278 -17.720 1.00 9.89 113 HIS C CA 1
ATOM 4951 C C . HIS C 1 113 ? 77.051 91.698 -16.861 1.00 10.72 113 HIS C C 1
ATOM 4952 O O . HIS C 1 113 ? 76.411 92.429 -16.103 1.00 12.08 113 HIS C O 1
ATOM 4959 N N . THR C 1 114 ? 76.838 90.386 -16.946 1.00 10.10 114 THR C N 1
ATOM 4960 C CA . THR C 1 114 ? 75.914 89.715 -16.035 1.00 9.48 114 THR C CA 1
ATOM 4961 C C . THR C 1 114 ? 76.478 89.659 -14.617 1.00 10.56 114 THR C C 1
ATOM 4962 O O . THR C 1 114 ? 75.737 89.439 -13.655 1.00 11.53 114 THR C O 1
ATOM 4966 N N . ILE C 1 115 ? 77.791 89.823 -14.508 1.00 11.68 115 ILE C N 1
ATOM 4967 C CA . ILE C 1 115 ? 78.473 89.783 -13.209 1.00 11.52 115 ILE C CA 1
ATOM 4968 C C . ILE C 1 115 ? 79.343 91.033 -12.995 1.00 13.08 115 ILE C C 1
ATOM 4969 O O . ILE C 1 115 ? 80.314 91.023 -12.230 1.00 13.39 115 ILE C O 1
ATOM 4974 N N . GLY C 1 116 ? 78.959 92.118 -13.659 1.00 10.62 116 GLY C N 1
ATOM 4975 C CA . GLY C 1 116 ? 79.780 93.316 -13.744 1.00 11.97 116 GLY C CA 1
ATOM 4976 C C . GLY C 1 116 ? 80.101 94.008 -12.425 1.00 13.28 116 GLY C C 1
ATOM 4977 O O . GLY C 1 116 ? 81.127 94.672 -12.327 1.00 11.68 116 GLY C O 1
ATOM 4978 N N . TYR C 1 117 ? 79.248 93.854 -11.415 1.00 11.66 117 TYR C N 1
ATOM 4979 C CA . TYR C 1 117 ? 79.479 94.525 -10.131 1.00 11.47 117 TYR C CA 1
ATOM 4980 C C . TYR C 1 117 ? 80.442 93.788 -9.181 1.00 14.76 117 TYR C C 1
ATOM 4981 O O . TYR C 1 117 ? 80.809 94.333 -8.145 1.00 12.55 117 TYR C O 1
ATOM 4990 N N . TYR C 1 118 ? 80.853 92.567 -9.519 1.00 13.18 118 TYR C N 1
ATOM 4991 C CA . TYR C 1 118 ? 81.877 91.899 -8.697 1.00 12.94 118 TYR C CA 1
ATOM 4992 C C . TYR C 1 118 ? 83.207 92.652 -8.788 1.00 13.92 118 TYR C C 1
ATOM 4993 O O . TYR C 1 118 ? 83.567 93.192 -9.850 1.00 13.91 118 TYR C O 1
ATOM 5002 N N . PRO C 1 119 ? 83.950 92.688 -7.674 1.00 13.02 119 PRO C N 1
ATOM 5003 C CA . PRO C 1 119 ? 85.285 93.293 -7.664 1.00 11.55 119 PRO C CA 1
ATOM 5004 C C . PRO C 1 119 ? 86.223 92.493 -8.548 1.00 11.79 119 PRO C C 1
ATOM 5005 O O . PRO C 1 119 ? 86.066 91.278 -8.651 1.00 12.21 119 PRO C O 1
ATOM 5009 N N . GLN C 1 120 ? 87.205 93.150 -9.156 1.00 11.16 120 GLN C N 1
ATOM 5010 C CA . GLN C 1 120 ? 88.155 92.443 -10.016 1.00 12.44 120 GLN C CA 1
ATOM 5011 C C . GLN C 1 120 ? 89.049 91.458 -9.239 1.00 14.00 120 GLN C C 1
ATOM 5012 O O . GLN C 1 120 ? 89.629 90.544 -9.816 1.00 14.45 120 GLN C O 1
ATOM 5018 N N . THR C 1 121 ? 89.127 91.639 -7.925 1.00 13.20 121 THR C N 1
ATOM 5019 C CA . THR C 1 121 ? 89.948 90.779 -7.078 1.00 14.43 121 THR C CA 1
ATOM 5020 C C . THR C 1 121 ? 89.307 89.431 -6.780 1.00 19.67 121 THR C C 1
ATOM 5021 O O . THR C 1 121 ? 89.966 88.534 -6.256 1.00 17.51 121 THR C O 1
ATOM 5025 N N . GLU C 1 122 ? 88.029 89.277 -7.115 1.00 14.77 122 GLU C N 1
ATOM 5026 C CA . GLU C 1 122 ? 87.314 88.050 -6.777 1.00 13.48 122 GLU C CA 1
ATOM 5027 C C . GLU C 1 122 ? 87.260 87.049 -7.933 1.00 16.05 122 GLU C C 1
ATOM 5028 O O . GLU C 1 122 ? 86.765 87.368 -9.016 1.00 14.18 122 GLU C O 1
ATOM 5034 N N . ARG C 1 123 ? 87.767 85.836 -7.706 1.00 9.93 123 ARG C N 1
ATOM 5035 C CA . ARG C 1 123 ? 87.746 84.807 -8.752 1.00 14.52 123 ARG C CA 1
ATOM 5036 C C . ARG C 1 123 ? 86.371 84.150 -8.780 1.00 16.58 123 ARG C C 1
ATOM 5037 O O . ARG C 1 123 ? 85.844 83.786 -7.729 1.00 13.32 123 ARG C O 1
ATOM 5045 N N . LEU C 1 124 ? 85.787 84.004 -9.974 1.00 13.67 124 LEU C N 1
ATOM 5046 C CA . LEU C 1 124 ? 84.418 83.502 -10.099 1.00 12.59 124 LEU C CA 1
ATOM 5047 C C . LEU C 1 124 ? 84.323 82.142 -10.783 1.00 13.73 124 LEU C C 1
ATOM 5048 O O . LEU C 1 124 ? 84.919 81.918 -11.839 1.00 13.22 124 LEU C O 1
ATOM 5053 N N . GLY C 1 125 ? 83.557 81.241 -10.180 1.00 12.84 125 GLY C N 1
ATOM 5054 C CA . GLY C 1 125 ? 83.168 80.007 -10.847 1.00 14.33 125 GLY C CA 1
ATOM 5055 C C . GLY C 1 125 ? 81.823 80.218 -11.538 1.00 13.21 125 GLY C C 1
ATOM 5056 O O . GLY C 1 125 ? 81.174 81.254 -11.351 1.00 12.45 125 GLY C O 1
ATOM 5057 N N . PRO C 1 126 ? 81.386 79.237 -12.335 1.00 13.36 126 PRO C N 1
ATOM 5058 C CA . PRO C 1 126 ? 80.175 79.389 -13.159 1.00 14.56 126 PRO C CA 1
ATOM 5059 C C . PRO C 1 126 ? 78.872 79.563 -12.365 1.00 18.50 126 PRO C C 1
ATOM 5060 O O . PRO C 1 126 ? 77.898 80.089 -12.902 1.00 16.65 126 PRO C O 1
ATOM 5064 N N . ASP C 1 127 ? 78.853 79.142 -11.106 1.00 14.91 127 ASP C N 1
ATOM 5065 C CA . ASP C 1 127 ? 77.614 79.163 -10.328 1.00 16.66 127 ASP C CA 1
ATOM 5066 C C . ASP C 1 127 ? 77.364 80.429 -9.503 1.00 16.17 127 ASP C C 1
ATOM 5067 O O . ASP C 1 127 ? 76.386 80.483 -8.750 1.00 17.02 127 ASP C O 1
ATOM 5072 N N . VAL C 1 128 ? 78.223 81.440 -9.616 1.00 14.54 128 VAL C N 1
ATOM 5073 C CA . VAL C 1 128 ? 78.057 82.636 -8.774 1.00 16.25 128 VAL C CA 1
ATOM 5074 C C . VAL C 1 128 ? 76.750 83.365 -9.075 1.00 14.79 128 VAL C C 1
ATOM 5075 O O . VAL C 1 128 ? 76.305 83.392 -10.221 1.00 14.46 128 VAL C O 1
ATOM 5079 N N . PRO C 1 129 ? 76.124 83.949 -8.042 1.00 15.36 129 PRO C N 1
ATOM 5080 C CA . PRO C 1 129 ? 74.912 84.742 -8.277 1.00 14.78 129 PRO C CA 1
ATOM 5081 C C . PRO C 1 129 ? 75.201 85.920 -9.199 1.00 14.62 129 PRO C C 1
ATOM 5082 O O . PRO C 1 129 ? 76.281 86.522 -9.137 1.00 12.53 129 PRO C O 1
ATOM 5086 N N . ALA C 1 130 ? 74.246 86.245 -10.062 1.00 14.14 130 ALA C N 1
ATOM 5087 C CA . ALA C 1 130 ? 74.447 87.340 -11.004 1.00 14.11 130 ALA C CA 1
ATOM 5088 C C . ALA C 1 130 ? 74.525 88.675 -10.267 1.00 12.70 130 ALA C C 1
ATOM 5089 O O . ALA C 1 130 ? 73.839 88.886 -9.265 1.00 12.74 130 ALA C O 1
ATOM 5091 N N . ARG C 1 131 ? 75.372 89.567 -10.769 1.00 10.30 131 ARG C N 1
ATOM 5092 C CA . ARG C 1 131 ? 75.398 90.954 -10.320 1.00 10.52 131 ARG C CA 1
ATOM 5093 C C . ARG C 1 131 ? 75.501 91.859 -11.538 1.00 12.42 131 ARG C C 1
ATOM 5094 O O . ARG C 1 131 ? 76.550 92.458 -11.801 1.00 11.59 131 ARG C O 1
ATOM 5102 N N . PRO C 1 132 ? 74.406 91.947 -12.307 1.00 11.63 132 PRO C N 1
ATOM 5103 C CA . PRO C 1 132 ? 74.449 92.682 -13.580 1.00 13.17 132 PRO C CA 1
ATOM 5104 C C . PRO C 1 132 ? 74.688 94.177 -13.391 1.00 10.73 132 PRO C C 1
ATOM 5105 O O . PRO C 1 132 ? 74.242 94.770 -12.408 1.00 12.37 132 PRO C O 1
ATOM 5109 N N . ASP C 1 133 ? 75.391 94.789 -14.339 1.00 12.14 133 ASP C N 1
ATOM 5110 C CA . ASP C 1 133 ? 75.831 96.163 -14.143 1.00 11.72 133 ASP C CA 1
ATOM 5111 C C . ASP C 1 133 ? 74.997 97.209 -14.889 1.00 13.44 133 ASP C C 1
ATOM 5112 O O . ASP C 1 133 ? 75.359 98.387 -14.932 1.00 13.50 133 ASP C O 1
ATOM 5117 N N . GLY C 1 134 ? 73.868 96.778 -15.444 1.00 12.65 134 GLY C N 1
ATOM 5118 C CA . GLY C 1 134 ? 72.932 97.687 -16.095 1.00 12.40 134 GLY C CA 1
ATOM 5119 C C . GLY C 1 134 ? 71.810 96.884 -16.728 1.00 11.54 134 GLY C C 1
ATOM 5120 O O . GLY C 1 134 ? 71.701 95.684 -16.493 1.00 11.63 134 GLY C O 1
ATOM 5121 N N . LEU C 1 135 ? 70.979 97.535 -17.539 1.00 10.17 135 LEU C N 1
ATOM 5122 C CA . LEU C 1 135 ? 69.878 96.843 -18.200 1.00 11.38 135 LEU C CA 1
ATOM 5123 C C . LEU C 1 135 ? 70.353 95.815 -19.226 1.00 11.29 135 LEU C C 1
ATOM 5124 O O . LEU C 1 135 ? 69.703 94.786 -19.439 1.00 10.94 135 LEU C O 1
ATOM 5129 N N . TYR C 1 136 ? 71.457 96.117 -19.897 1.00 11.34 136 TYR C N 1
ATOM 5130 C CA . TYR C 1 136 ? 72.038 95.169 -20.837 1.00 11.19 136 TYR C CA 1
ATOM 5131 C C . TYR C 1 136 ? 72.434 93.881 -20.111 1.00 10.11 136 TYR C C 1
ATOM 5132 O O . TYR C 1 136 ? 72.130 92.775 -20.566 1.00 10.80 136 TYR C O 1
ATOM 5141 N N . GLY C 1 137 ? 73.123 94.020 -18.984 1.00 9.64 137 GLY C N 1
ATOM 5142 C CA . GLY C 1 137 ? 73.494 92.856 -18.188 1.00 11.89 137 GLY C CA 1
ATOM 5143 C C . GLY C 1 137 ? 72.283 92.071 -17.699 1.00 10.36 137 GLY C C 1
ATOM 5144 O O . GLY C 1 137 ? 72.265 90.839 -17.756 1.00 11.58 137 GLY C O 1
ATOM 5145 N N . VAL C 1 138 ? 71.261 92.774 -17.221 1.00 8.45 138 VAL C N 1
ATOM 5146 C CA . VAL C 1 138 ? 70.032 92.107 -16.782 1.00 10.84 138 VAL C CA 1
ATOM 5147 C C . VAL C 1 138 ? 69.413 91.325 -17.945 1.00 12.18 138 VAL C C 1
ATOM 5148 O O . VAL C 1 138 ? 68.934 90.204 -17.769 1.00 11.23 138 VAL C O 1
ATOM 5152 N N . SER C 1 139 ? 69.448 91.911 -19.140 1.00 9.26 139 SER C N 1
ATOM 5153 C CA . SER C 1 139 ? 68.863 91.249 -20.308 1.00 11.95 139 SER C CA 1
ATOM 5154 C C . SER C 1 139 ? 69.637 89.979 -20.701 1.00 10.38 139 SER C C 1
ATOM 5155 O O . SER C 1 139 ? 69.051 89.004 -21.180 1.00 10.72 139 SER C O 1
ATOM 5158 N N . LYS C 1 140 ? 70.948 89.971 -20.486 1.00 10.32 140 LYS C N 1
ATOM 5159 C CA . LYS C 1 140 ? 71.710 88.760 -20.769 1.00 10.14 140 LYS C CA 1
ATOM 5160 C C . LYS C 1 140 ? 71.423 87.687 -19.707 1.00 9.98 140 LYS C C 1
ATOM 5161 O O . LYS C 1 140 ? 71.371 86.504 -20.025 1.00 11.07 140 LYS C O 1
ATOM 5167 N N . CYS C 1 141 ? 71.195 88.105 -18.461 1.00 10.42 141 CYS C N 1
ATOM 5168 C CA . CYS C 1 141 ? 70.707 87.183 -17.434 1.00 9.36 141 CYS C CA 1
ATOM 5169 C C . CYS C 1 141 ? 69.386 86.550 -17.859 1.00 13.23 141 CYS C C 1
ATOM 5170 O O . CYS C 1 141 ? 69.158 85.355 -17.652 1.00 10.58 141 CYS C O 1
ATOM 5173 N N . PHE C 1 142 ? 68.509 87.362 -18.439 1.00 10.63 142 PHE C N 1
ATOM 5174 C CA . PHE C 1 142 ? 67.225 86.851 -18.914 1.00 9.88 142 PHE C CA 1
ATOM 5175 C C . PHE C 1 142 ? 67.443 85.758 -19.961 1.00 10.64 142 PHE C C 1
ATOM 5176 O O . PHE C 1 142 ? 66.795 84.709 -19.931 1.00 11.47 142 PHE C O 1
ATOM 5184 N N . GLY C 1 143 ? 68.357 85.995 -20.895 1.00 10.40 143 GLY C N 1
ATOM 5185 C CA . GLY C 1 143 ? 68.673 84.974 -21.885 1.00 11.86 143 GLY C CA 1
ATOM 5186 C C . GLY C 1 143 ? 69.175 83.681 -21.253 1.00 12.26 143 GLY C C 1
ATOM 5187 O O . GLY C 1 143 ? 68.778 82.578 -21.649 1.00 10.90 143 GLY C O 1
ATOM 5188 N N . GLU C 1 144 ? 70.059 83.802 -20.268 1.00 10.64 144 GLU C N 1
ATOM 5189 C CA . GLU C 1 144 ? 70.570 82.624 -19.566 1.00 10.07 144 GLU C CA 1
ATOM 5190 C C . GLU C 1 144 ? 69.453 81.847 -18.872 1.00 11.33 144 GLU C C 1
ATOM 5191 O O . GLU C 1 144 ? 69.405 80.623 -18.948 1.00 10.75 144 GLU C O 1
ATOM 5197 N N . ASN C 1 145 ? 68.586 82.563 -18.161 1.00 9.52 145 ASN C N 1
ATOM 5198 C CA . ASN C 1 145 ? 67.484 81.928 -17.421 1.00 10.77 145 ASN C CA 1
ATOM 5199 C C . ASN C 1 145 ? 66.465 81.284 -18.362 1.00 10.44 145 ASN C C 1
ATOM 5200 O O . ASN C 1 145 ? 65.969 80.177 -18.114 1.00 9.03 145 ASN C O 1
ATOM 5205 N N . LEU C 1 146 ? 66.144 81.987 -19.442 1.00 9.87 146 LEU C N 1
ATOM 5206 C CA . LEU C 1 146 ? 65.242 81.435 -20.447 1.00 10.51 146 LEU C CA 1
ATOM 5207 C C . LEU C 1 146 ? 65.844 80.172 -21.066 1.00 10.16 146 LEU C C 1
ATOM 5208 O O . LEU C 1 146 ? 65.172 79.152 -21.202 1.00 10.99 146 LEU C O 1
ATOM 5213 N N . ALA C 1 147 ? 67.113 80.238 -21.455 1.00 9.66 147 ALA C N 1
ATOM 5214 C CA . ALA C 1 147 ? 67.766 79.074 -22.048 1.00 9.96 147 ALA C CA 1
ATOM 5215 C C . ALA C 1 147 ? 67.751 77.885 -21.085 1.00 12.37 147 ALA C C 1
ATOM 5216 O O . ALA C 1 147 ? 67.544 76.745 -21.500 1.00 11.04 147 ALA C O 1
ATOM 5218 N N . ARG C 1 148 ? 68.010 78.142 -19.806 1.00 9.44 148 ARG C N 1
ATOM 5219 C CA . ARG C 1 148 ? 68.009 77.044 -18.831 1.00 9.40 148 ARG C CA 1
ATOM 5220 C C . ARG C 1 148 ? 66.630 76.400 -18.739 1.00 9.16 148 ARG C C 1
ATOM 5221 O O . ARG C 1 148 ? 66.507 75.176 -18.677 1.00 12.24 148 ARG C O 1
ATOM 5229 N N . MET C 1 149 ? 65.586 77.220 -18.733 1.00 9.45 149 MET C N 1
ATOM 5230 C CA . MET C 1 149 ? 64.228 76.681 -18.673 1.00 11.82 149 MET C CA 1
ATOM 5231 C C . MET C 1 149 ? 63.917 75.808 -19.893 1.00 10.62 149 MET C C 1
ATOM 5232 O O . MET C 1 149 ? 63.336 74.730 -19.752 1.00 11.47 149 MET C O 1
ATOM 5237 N N . TYR C 1 150 ? 64.303 76.262 -21.087 1.00 9.84 150 TYR C N 1
ATOM 5238 C CA . TYR C 1 150 ? 64.073 75.462 -22.300 1.00 11.26 150 TYR C CA 1
ATOM 5239 C C . TYR C 1 150 ? 64.895 74.179 -22.298 1.00 12.16 150 TYR C C 1
ATOM 5240 O O . TYR C 1 150 ? 64.478 73.150 -22.860 1.00 10.12 150 TYR C O 1
ATOM 5249 N N . PHE C 1 151 ? 66.070 74.229 -21.672 1.00 9.00 151 PHE C N 1
ATOM 5250 C CA . PHE C 1 151 ? 66.848 73.000 -21.496 1.00 12.67 151 PHE C CA 1
ATOM 5251 C C . PHE C 1 151 ? 66.143 71.996 -20.569 1.00 12.60 151 PHE C C 1
ATOM 5252 O O . PHE C 1 151 ? 65.955 70.824 -20.932 1.00 12.35 151 PHE C O 1
ATOM 5260 N N . ASP C 1 152 ? 65.757 72.445 -19.375 1.00 9.88 152 ASP C N 1
ATOM 5261 C CA . ASP C 1 152 ? 65.094 71.557 -18.414 1.00 10.81 152 ASP C CA 1
ATOM 5262 C C . ASP C 1 152 ? 63.727 71.068 -18.919 1.00 15.13 152 ASP C C 1
ATOM 5263 O O . ASP C 1 152 ? 63.329 69.926 -18.678 1.00 12.38 152 ASP C O 1
ATOM 5268 N N . LYS C 1 153 ? 63.006 71.936 -19.618 1.00 12.47 153 LYS C N 1
ATOM 5269 C CA . LYS C 1 153 ? 61.651 71.597 -20.062 1.00 12.37 153 LYS C CA 1
ATOM 5270 C C . LYS C 1 153 ? 61.603 70.799 -21.369 1.00 13.89 153 LYS C C 1
ATOM 5271 O O . LYS C 1 153 ? 60.761 69.911 -21.525 1.00 14.30 153 LYS C O 1
ATOM 5277 N N . PHE C 1 154 ? 62.487 71.123 -22.311 1.00 12.55 154 PHE C N 1
ATOM 5278 C CA . PHE C 1 154 ? 62.404 70.548 -23.661 1.00 12.98 154 PHE C CA 1
ATOM 5279 C C . PHE C 1 154 ? 63.678 69.842 -24.129 1.00 14.28 154 PHE C C 1
ATOM 5280 O O . PHE C 1 154 ? 63.672 69.167 -25.163 1.00 13.98 154 PHE C O 1
ATOM 5288 N N . GLY C 1 155 ? 64.778 70.024 -23.398 1.00 12.74 155 GLY C N 1
ATOM 5289 C CA . GLY C 1 155 ? 66.053 69.450 -23.809 1.00 12.86 155 GLY C CA 1
ATOM 5290 C C . GLY C 1 155 ? 66.874 70.294 -24.782 1.00 13.96 155 GLY C C 1
ATOM 5291 O O . GLY C 1 155 ? 67.921 69.851 -25.271 1.00 12.41 155 GLY C O 1
ATOM 5292 N N . GLN C 1 156 ? 66.412 71.506 -25.078 1.00 11.13 156 GLN C N 1
ATOM 5293 C CA . GLN C 1 156 ? 67.173 72.432 -25.919 1.00 10.97 156 GLN C CA 1
ATOM 5294 C C . GLN C 1 156 ? 68.545 72.681 -25.291 1.00 12.22 156 GLN C C 1
ATOM 5295 O O . GLN C 1 156 ? 68.626 73.077 -24.136 1.00 12.20 156 GLN C O 1
ATOM 5301 N N . GLU C 1 157 ? 69.618 72.467 -26.049 1.00 12.40 157 GLU C N 1
ATOM 5302 C CA . GLU C 1 157 ? 70.964 72.693 -25.517 1.00 13.01 157 GLU C CA 1
ATOM 5303 C C . GLU C 1 157 ? 71.534 74.045 -25.935 1.00 11.22 157 GLU C C 1
ATOM 5304 O O . GLU C 1 157 ? 71.399 74.458 -27.097 1.00 11.73 157 GLU C O 1
ATOM 5310 N N . THR C 1 158 ? 72.183 74.722 -24.984 1.00 11.26 158 THR C N 1
ATOM 5311 C CA . THR C 1 158 ? 72.757 76.046 -25.216 1.00 11.31 158 THR C CA 1
ATOM 5312 C C . THR C 1 158 ? 74.084 76.191 -24.469 1.00 12.57 158 THR C C 1
ATOM 5313 O O . THR C 1 158 ? 74.190 75.777 -23.313 1.00 12.91 158 THR C O 1
ATOM 5317 N N . ALA C 1 159 ? 75.089 76.771 -25.120 1.00 11.43 159 ALA C N 1
ATOM 5318 C CA . ALA C 1 159 ? 76.284 77.203 -24.397 1.00 10.76 159 ALA C CA 1
ATOM 5319 C C . ALA C 1 159 ? 76.097 78.673 -24.038 1.00 10.78 159 ALA C C 1
ATOM 5320 O O . ALA C 1 159 ? 75.957 79.518 -24.926 1.00 11.62 159 ALA C O 1
ATOM 5322 N N . LEU C 1 160 ? 76.057 78.969 -22.741 1.00 11.49 160 LEU C N 1
ATOM 5323 C CA . LEU C 1 160 ? 75.887 80.344 -22.283 1.00 10.63 160 LEU C CA 1
ATOM 5324 C C . LEU C 1 160 ? 77.258 80.983 -22.154 1.00 10.96 160 LEU C C 1
ATOM 5325 O O . LEU C 1 160 ? 77.919 80.849 -21.116 1.00 14.02 160 LEU C O 1
ATOM 5330 N N . VAL C 1 161 ? 77.708 81.659 -23.206 1.00 10.78 161 VAL C N 1
ATOM 5331 C CA . VAL C 1 161 ? 79.083 82.153 -23.209 1.00 12.29 161 VAL C CA 1
ATOM 5332 C C . VAL C 1 161 ? 79.141 83.578 -22.684 1.00 13.09 161 VAL C C 1
ATOM 5333 O O . VAL C 1 161 ? 78.694 84.512 -23.351 1.00 11.29 161 VAL C O 1
ATOM 5337 N N . ARG C 1 162 ? 79.675 83.746 -21.480 1.00 10.57 162 ARG C N 1
ATOM 5338 C CA . ARG C 1 162 ? 79.803 85.077 -20.901 1.00 9.48 162 ARG C CA 1
ATOM 5339 C C . ARG C 1 162 ? 81.043 85.753 -21.474 1.00 13.87 162 ARG C C 1
ATOM 5340 O O . ARG C 1 162 ? 82.148 85.650 -20.923 1.00 11.56 162 ARG C O 1
ATOM 5348 N N . ILE C 1 163 ? 80.850 86.438 -22.596 1.00 11.52 163 ILE C N 1
ATOM 5349 C CA . ILE C 1 163 ? 81.961 87.021 -23.337 1.00 11.55 163 ILE C CA 1
ATOM 5350 C C . ILE C 1 163 ? 82.676 88.106 -22.538 1.00 13.73 163 ILE C C 1
ATOM 5351 O O . ILE C 1 163 ? 82.044 88.956 -21.911 1.00 12.76 163 ILE C O 1
ATOM 5356 N N . GLY C 1 164 ? 84.002 88.067 -22.559 1.00 14.07 164 GLY C N 1
ATOM 5357 C CA . GLY C 1 164 ? 84.787 89.117 -21.932 1.00 13.24 164 GLY C CA 1
ATOM 5358 C C . GLY C 1 164 ? 84.926 90.278 -22.908 1.00 17.27 164 GLY C C 1
ATOM 5359 O O . GLY C 1 164 ? 83.961 90.994 -23.168 1.00 19.46 164 GLY C O 1
ATOM 5360 N N . SER C 1 165 ? 86.121 90.459 -23.457 1.00 15.78 165 SER C N 1
ATOM 5361 C CA . SER C 1 165 ? 86.352 91.495 -24.458 1.00 16.24 165 SER C CA 1
ATOM 5362 C C . SER C 1 165 ? 86.895 90.800 -25.706 1.00 18.94 165 SER C C 1
ATOM 5363 O O . SER C 1 165 ? 88.074 90.482 -25.782 1.00 14.81 165 SER C O 1
ATOM 5366 N N . CYS C 1 166 ? 86.032 90.522 -26.675 1.00 24.68 166 CYS C N 1
ATOM 5367 C CA A CYS C 1 166 ? 86.468 89.796 -27.872 0.80 22.91 166 CYS C CA 1
ATOM 5368 C CA B CYS C 1 166 ? 86.447 89.809 -27.875 0.20 22.95 166 CYS C CA 1
ATOM 5369 C C . CYS C 1 166 ? 86.828 90.799 -28.968 1.00 32.10 166 CYS C C 1
ATOM 5370 O O . CYS C 1 166 ? 85.987 91.215 -29.759 1.00 33.53 166 CYS C O 1
ATOM 5375 N N . THR C 1 167 ? 88.102 91.174 -28.987 1.00 31.89 167 THR C N 1
ATOM 5376 C CA . THR C 1 167 ? 88.637 92.193 -29.873 1.00 26.97 167 THR C CA 1
ATOM 5377 C C . THR C 1 167 ? 89.920 91.668 -30.487 1.00 28.20 167 THR C C 1
ATOM 5378 O O . THR C 1 167 ? 90.431 90.624 -30.067 1.00 27.59 167 THR C O 1
ATOM 5382 N N . PRO C 1 168 ? 90.456 92.387 -31.483 1.00 26.47 168 PRO C N 1
ATOM 5383 C CA . PRO C 1 168 ? 91.693 91.915 -32.110 1.00 25.72 168 PRO C CA 1
ATOM 5384 C C . PRO C 1 168 ? 92.835 91.792 -31.103 1.00 23.68 168 PRO C C 1
ATOM 5385 O O . PRO C 1 168 ? 93.589 90.819 -31.138 1.00 26.18 168 PRO C O 1
ATOM 5389 N N . GLU C 1 169 ? 92.962 92.766 -30.214 1.00 20.29 169 GLU C N 1
ATOM 5390 C CA . GLU C 1 169 ? 93.971 92.669 -29.167 1.00 25.89 169 GLU C CA 1
ATOM 5391 C C . GLU C 1 169 ? 93.550 93.431 -27.914 1.00 24.90 169 GLU C C 1
ATOM 5392 O O . GLU C 1 169 ? 92.651 94.267 -27.961 1.00 23.41 169 GLU C O 1
ATOM 5398 N N . PRO C 1 170 ? 94.183 93.120 -26.777 1.00 18.43 170 PRO C N 1
ATOM 5399 C CA . PRO C 1 170 ? 93.902 93.882 -25.558 1.00 23.14 170 PRO C CA 1
ATOM 5400 C C . PRO C 1 170 ? 94.420 95.302 -25.717 1.00 21.40 170 PRO C C 1
ATOM 5401 O O . PRO C 1 170 ? 95.522 95.481 -26.223 1.00 24.38 170 PRO C O 1
ATOM 5405 N N . ASN C 1 171 ? 93.669 96.299 -25.277 1.00 22.59 171 ASN C N 1
ATOM 5406 C CA . ASN C 1 171 ? 94.181 97.659 -25.380 1.00 27.03 171 ASN C CA 1
ATOM 5407 C C . ASN C 1 171 ? 94.004 98.515 -24.129 1.00 25.55 171 ASN C C 1
ATOM 5408 O O . ASN C 1 171 ? 94.196 99.722 -24.177 1.00 25.39 171 ASN C O 1
ATOM 5413 N N . ASN C 1 172 ? 93.629 97.894 -23.014 1.00 19.04 172 ASN C N 1
ATOM 5414 C CA . ASN C 1 172 ? 93.656 98.583 -21.725 1.00 19.19 172 ASN C CA 1
ATOM 5415 C C . ASN C 1 172 ? 93.888 97.583 -20.598 1.00 19.03 172 ASN C C 1
ATOM 5416 O O . ASN C 1 172 ? 93.944 96.384 -20.845 1.00 17.40 172 ASN C O 1
ATOM 5421 N N . TYR C 1 173 ? 94.018 98.077 -19.371 1.00 17.42 173 TYR C N 1
ATOM 5422 C CA . TYR C 1 173 ? 94.426 97.239 -18.248 1.00 15.74 173 TYR C CA 1
ATOM 5423 C C . TYR C 1 173 ? 93.422 96.118 -17.961 1.00 16.98 173 TYR C C 1
ATOM 5424 O O . TYR C 1 173 ? 93.799 94.981 -17.665 1.00 15.83 173 TYR C O 1
ATOM 5433 N N . ARG C 1 174 ? 92.141 96.454 -18.035 1.00 15.43 174 ARG C N 1
ATOM 5434 C CA . ARG C 1 174 ? 91.088 95.475 -17.792 1.00 16.44 174 ARG C CA 1
ATOM 5435 C C . ARG C 1 174 ? 91.159 94.314 -18.788 1.00 14.72 174 ARG C C 1
ATOM 5436 O O . ARG C 1 174 ? 90.930 93.161 -18.420 1.00 13.61 174 ARG C O 1
ATOM 5444 N N . MET C 1 175 ? 91.488 94.611 -20.044 1.00 14.40 175 MET C N 1
ATOM 5445 C CA . MET C 1 175 ? 91.531 93.569 -21.069 1.00 11.83 175 MET C CA 1
ATOM 5446 C C . MET C 1 175 ? 92.676 92.577 -20.888 1.00 16.20 175 MET C C 1
ATOM 5447 O O . MET C 1 175 ? 92.681 91.527 -21.516 1.00 13.51 175 MET C O 1
ATOM 5452 N N . LEU C 1 176 ? 93.648 92.898 -20.033 1.00 13.17 176 LEU C N 1
ATOM 5453 C CA . LEU C 1 176 ? 94.656 91.909 -19.661 1.00 12.94 176 LEU C CA 1
ATOM 5454 C C . LEU C 1 176 ? 93.989 90.735 -18.943 1.00 12.94 176 LEU C C 1
ATOM 5455 O O . LEU C 1 176 ? 94.536 89.632 -18.884 1.00 12.90 176 LEU C O 1
ATOM 5460 N N . SER C 1 177 ? 92.798 90.973 -18.409 1.00 13.44 177 SER C N 1
ATOM 5461 C CA . SER C 1 177 ? 92.040 89.911 -17.757 1.00 11.64 177 SER C CA 1
ATOM 5462 C C . SER C 1 177 ? 90.904 89.387 -18.633 1.00 11.98 177 SER C C 1
ATOM 5463 O O . SER C 1 177 ? 90.629 88.188 -18.636 1.00 11.19 177 SER C O 1
ATOM 5466 N N . THR C 1 178 ? 90.248 90.286 -19.368 1.00 10.17 178 THR C N 1
ATOM 5467 C CA . THR C 1 178 ? 89.006 89.917 -20.057 1.00 11.38 178 THR C CA 1
ATOM 5468 C C . THR C 1 178 ? 89.162 89.534 -21.526 1.00 16.12 178 THR C C 1
ATOM 5469 O O . THR C 1 178 ? 88.192 89.084 -22.137 1.00 12.68 178 THR C O 1
ATOM 5473 N N . TRP C 1 179 ? 90.350 89.721 -22.105 1.00 12.15 179 TRP C N 1
ATOM 5474 C CA . TRP C 1 179 ? 90.522 89.458 -23.540 1.00 11.03 179 TRP C CA 1
ATOM 5475 C C . TRP C 1 179 ? 90.103 88.048 -23.932 1.00 14.67 179 TRP C C 1
ATOM 5476 O O . TRP C 1 179 ? 90.453 87.069 -23.264 1.00 13.46 179 TRP C O 1
ATOM 5487 N N . PHE C 1 180 ? 89.345 87.961 -25.022 1.00 12.16 180 PHE C N 1
ATOM 5488 C CA . PHE C 1 180 ? 88.918 86.691 -25.607 1.00 12.86 180 PHE C CA 1
ATOM 5489 C C . PHE C 1 180 ? 89.312 86.775 -27.075 1.00 13.59 180 PHE C C 1
ATOM 5490 O O . PHE C 1 180 ? 88.673 87.502 -27.842 1.00 16.00 180 PHE C O 1
ATOM 5498 N N . SER C 1 181 ? 90.373 86.073 -27.470 1.00 14.62 181 SER C N 1
ATOM 5499 C CA . SER C 1 181 ? 90.861 86.182 -28.847 1.00 14.25 181 SER C CA 1
ATOM 5500 C C . SER C 1 181 ? 89.874 85.578 -29.839 1.00 16.28 181 SER C C 1
ATOM 5501 O O . SER C 1 181 ? 89.091 84.700 -29.484 1.00 12.72 181 SER C O 1
ATOM 5504 N N . HIS C 1 182 ? 89.923 86.040 -31.087 1.00 14.19 182 HIS C N 1
ATOM 5505 C CA . HIS C 1 182 ? 89.133 85.419 -32.145 1.00 15.74 182 HIS C CA 1
ATOM 5506 C C . HIS C 1 182 ? 89.388 83.916 -32.226 1.00 16.18 182 HIS C C 1
ATOM 5507 O O . HIS C 1 182 ? 88.442 83.118 -32.278 1.00 15.41 182 HIS C O 1
ATOM 5514 N N . ASP C 1 183 ? 90.664 83.531 -32.252 1.00 13.73 183 ASP C N 1
ATOM 5515 C CA . ASP C 1 183 ? 91.034 82.123 -32.342 1.00 13.60 183 ASP C CA 1
ATOM 5516 C C . ASP C 1 183 ? 90.390 81.291 -31.227 1.00 15.24 183 ASP C C 1
ATOM 5517 O O . ASP C 1 183 ? 89.892 80.196 -31.470 1.00 13.42 183 ASP C O 1
ATOM 5522 N N . ASP C 1 184 ? 90.438 81.796 -29.999 1.00 13.52 184 ASP C N 1
ATOM 5523 C CA . ASP C 1 184 ? 89.909 81.046 -28.863 1.00 14.28 184 AS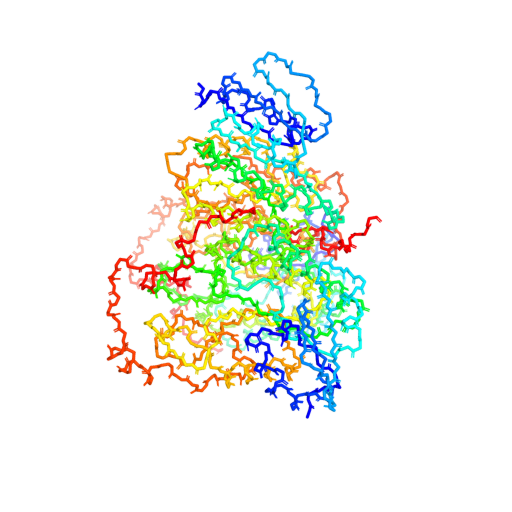P C CA 1
ATOM 5524 C C . ASP C 1 184 ? 88.369 80.986 -28.868 1.00 13.33 184 ASP C C 1
ATOM 5525 O O . ASP C 1 184 ? 87.783 80.000 -28.429 1.00 12.73 184 ASP C O 1
ATOM 5530 N N . PHE C 1 185 ? 87.712 82.024 -29.377 1.00 13.50 185 PHE C N 1
ATOM 5531 C CA . PHE C 1 185 ? 86.253 81.962 -29.506 1.00 12.36 185 PHE C CA 1
ATOM 5532 C C . PHE C 1 185 ? 85.876 80.957 -30.600 1.00 14.49 185 PHE C C 1
ATOM 5533 O O . PHE C 1 185 ? 84.964 80.158 -30.432 1.00 13.76 185 PHE C O 1
ATOM 5541 N N . VAL C 1 186 ? 86.596 80.987 -31.714 1.00 12.98 186 VAL C N 1
ATOM 5542 C CA . VAL C 1 186 ? 86.363 80.009 -32.775 1.00 15.13 186 VAL C CA 1
ATOM 5543 C C . VAL C 1 186 ? 86.535 78.569 -32.276 1.00 13.74 186 VAL C C 1
ATOM 5544 O O . VAL C 1 186 ? 85.688 77.716 -32.534 1.00 13.84 186 VAL C O 1
ATOM 5548 N N . SER C 1 187 ? 87.612 78.290 -31.541 1.00 12.81 187 SER C N 1
ATOM 5549 C CA . SER C 1 187 ? 87.827 76.928 -31.048 1.00 13.76 187 SER C CA 1
ATOM 5550 C C . SER C 1 187 ? 86.766 76.508 -30.026 1.00 10.62 187 SER C C 1
ATOM 5551 O O . SER C 1 187 ? 86.366 75.341 -29.980 1.00 12.07 187 SER C O 1
ATOM 5554 N N . LEU C 1 188 ? 86.302 77.452 -29.212 1.00 12.16 188 LEU C N 1
ATOM 5555 C CA . LEU C 1 188 ? 85.210 77.160 -28.278 1.00 11.63 188 LEU C CA 1
ATOM 5556 C C . LEU C 1 188 ? 83.954 76.739 -29.047 1.00 12.75 188 LEU C C 1
ATOM 5557 O O . LEU C 1 188 ? 83.304 75.749 -28.719 1.00 14.30 188 LEU C O 1
ATOM 5562 N N . ILE C 1 189 ? 83.615 77.510 -30.071 1.00 11.00 189 ILE C N 1
ATOM 5563 C CA . ILE C 1 189 ? 82.453 77.203 -30.902 1.00 12.83 189 ILE C CA 1
ATOM 5564 C C . ILE C 1 189 ? 82.584 75.820 -31.544 1.00 15.17 189 ILE C C 1
ATOM 5565 O O . ILE C 1 189 ? 81.640 75.022 -31.544 1.00 12.56 189 ILE C O 1
ATOM 5570 N N . GLU C 1 190 ? 83.765 75.517 -32.063 1.00 12.50 190 GLU C N 1
ATOM 5571 C CA . GLU C 1 190 ? 84.038 74.164 -32.550 1.00 12.47 190 GLU C CA 1
ATOM 5572 C C . GLU C 1 190 ? 83.805 73.088 -31.471 1.00 13.39 190 GLU C C 1
ATOM 5573 O O . GLU C 1 190 ? 83.200 72.050 -31.741 1.00 14.34 190 GLU C O 1
ATOM 5579 N N . ALA C 1 191 ? 84.271 73.335 -30.252 1.00 12.00 191 ALA C N 1
ATOM 5580 C CA . ALA C 1 191 ? 84.129 72.343 -29.184 1.00 12.59 191 ALA C CA 1
ATOM 5581 C C . ALA C 1 191 ? 82.673 72.186 -28.757 1.00 15.37 191 ALA C C 1
ATOM 5582 O O . ALA C 1 191 ? 82.243 71.099 -28.367 1.00 13.62 191 ALA C O 1
ATOM 5584 N N . VAL C 1 192 ? 81.924 73.281 -28.807 1.00 12.24 192 VAL C N 1
ATOM 5585 C CA . VAL C 1 192 ? 80.511 73.237 -28.439 1.00 11.98 192 VAL C CA 1
ATOM 5586 C C . VAL C 1 192 ? 79.728 72.392 -29.445 1.00 11.96 192 VAL C C 1
ATOM 5587 O O . VAL C 1 192 ? 78.928 71.538 -29.061 1.00 13.08 192 VAL C O 1
ATOM 5591 N N . PHE C 1 193 ? 79.952 72.618 -30.735 1.00 12.24 193 PHE C N 1
ATOM 5592 C CA . PHE C 1 193 ? 79.147 71.900 -31.728 1.00 14.75 193 PHE C CA 1
ATOM 5593 C C . PHE C 1 193 ? 79.523 70.425 -31.897 1.00 15.85 193 PHE C C 1
ATOM 5594 O O . PHE C 1 193 ? 78.676 69.607 -32.277 1.00 14.36 193 PHE C O 1
ATOM 5602 N N . ARG C 1 194 ? 80.774 70.076 -31.600 1.00 14.52 194 ARG C N 1
ATOM 5603 C CA . ARG C 1 194 ? 81.216 68.683 -31.776 1.00 14.20 194 ARG C CA 1
ATOM 5604 C C . ARG C 1 194 ? 80.779 67.776 -30.626 1.00 13.80 194 ARG C C 1
ATOM 5605 O O . ARG C 1 194 ? 80.759 66.554 -30.778 1.00 16.28 194 ARG C O 1
ATOM 5613 N N . ALA C 1 195 ? 80.427 68.355 -29.479 1.00 12.49 195 ALA C N 1
ATOM 5614 C CA . ALA C 1 195 ? 80.115 67.547 -28.294 1.00 14.92 195 ALA C CA 1
ATOM 5615 C C . ALA C 1 195 ? 78.852 66.711 -28.490 1.00 17.20 195 ALA C C 1
ATOM 5616 O O . ALA C 1 195 ? 77.821 67.239 -28.875 1.00 16.55 195 ALA C O 1
ATOM 5618 N N . PRO C 1 196 ? 78.932 65.399 -28.224 1.00 16.56 196 PRO C N 1
ATOM 5619 C CA . PRO C 1 196 ? 77.707 64.598 -28.302 1.00 15.54 196 PRO C CA 1
ATOM 5620 C C . PRO C 1 196 ? 76.656 65.132 -27.346 1.00 15.77 196 PRO C C 1
ATOM 5621 O O . PRO C 1 196 ? 75.487 65.249 -27.735 1.00 14.15 196 PRO C O 1
ATOM 5625 N N . VAL C 1 197 ? 77.076 65.457 -26.121 1.00 11.05 197 VAL C N 1
ATOM 5626 C CA . VAL C 1 197 ? 76.185 65.980 -25.090 1.00 13.83 197 VAL C CA 1
ATOM 5627 C C . VAL C 1 197 ? 76.765 67.300 -24.575 1.00 17.57 197 VAL C C 1
ATOM 5628 O O . VAL C 1 197 ? 77.940 67.367 -24.209 1.00 14.98 197 VAL C O 1
ATOM 5632 N N . LEU C 1 198 ? 75.944 68.346 -24.557 1.00 14.02 198 LEU C N 1
ATOM 5633 C CA . LEU C 1 198 ? 76.378 69.667 -24.105 1.00 13.83 198 LEU C CA 1
ATOM 5634 C C . LEU C 1 198 ? 75.695 70.087 -22.811 1.00 15.32 198 LEU C C 1
ATOM 5635 O O . LEU C 1 198 ? 76.353 70.531 -21.861 1.00 15.56 198 LEU C O 1
ATOM 5640 N N . GLY C 1 199 ? 74.372 69.958 -22.771 1.00 13.73 199 GLY C N 1
ATOM 5641 C CA . GLY C 1 199 ? 73.600 70.481 -21.653 1.00 9.85 199 GLY C CA 1
ATOM 5642 C C . GLY C 1 199 ? 73.335 71.965 -21.819 1.00 15.44 199 GLY C C 1
ATOM 5643 O O . GLY C 1 199 ? 73.116 72.433 -22.939 1.00 12.99 199 GLY C O 1
ATOM 5644 N N . CYS C 1 200 ? 73.356 72.708 -20.712 1.00 11.70 200 CYS C N 1
ATOM 5645 C CA . CYS C 1 200 ? 73.180 74.161 -20.758 1.00 11.33 200 CYS C CA 1
ATOM 5646 C C . CYS C 1 200 ? 74.240 74.875 -19.898 1.00 11.60 200 CYS C C 1
ATOM 5647 O O . CYS C 1 200 ? 73.904 75.621 -18.971 1.00 14.50 200 CYS C O 1
ATOM 5650 N N . PRO C 1 201 ? 75.527 74.657 -20.209 1.00 11.88 201 PRO C N 1
ATOM 5651 C CA . PRO C 1 201 ? 76.607 75.152 -19.340 1.00 16.46 201 PRO C CA 1
ATOM 5652 C C . PRO C 1 201 ? 76.900 76.652 -19.461 1.00 16.08 201 PRO C C 1
ATOM 5653 O O . PRO C 1 201 ? 76.821 77.224 -20.548 1.00 12.78 201 PRO C O 1
ATOM 5657 N N . VAL C 1 202 ? 77.249 77.271 -18.337 1.00 13.87 202 VAL C N 1
ATOM 5658 C CA . VAL C 1 202 ? 77.862 78.592 -18.348 1.00 11.95 202 VAL C CA 1
ATOM 5659 C C . VAL C 1 202 ? 79.326 78.445 -18.762 1.00 13.02 202 VAL C C 1
ATOM 5660 O O . VAL C 1 202 ? 80.057 77.590 -18.236 1.00 14.52 202 VAL C O 1
ATOM 5664 N N . VAL C 1 203 ? 79.748 79.260 -19.720 1.00 10.65 203 VAL C N 1
ATOM 5665 C CA . VAL C 1 203 ? 81.125 79.240 -20.202 1.00 12.98 203 VAL C CA 1
ATOM 5666 C C . VAL C 1 203 ? 81.704 80.635 -20.051 1.00 14.25 203 VAL C C 1
ATOM 5667 O O . VAL C 1 203 ? 81.112 81.618 -20.514 1.00 11.39 203 VAL C O 1
ATOM 5671 N N . TRP C 1 204 ? 82.856 80.743 -19.403 1.00 11.68 204 TRP C N 1
ATOM 5672 C CA . TRP C 1 204 ? 83.489 82.052 -19.307 1.00 10.47 204 TRP C CA 1
ATOM 5673 C C . TRP C 1 204 ? 84.272 82.335 -20.583 1.00 10.42 204 TRP C C 1
ATOM 5674 O O . TRP C 1 204 ? 85.177 81.585 -20.943 1.00 13.05 204 TRP C O 1
ATOM 5685 N N . GLY C 1 205 ? 83.917 83.424 -21.259 1.00 11.54 205 GLY C N 1
ATOM 5686 C CA . GLY C 1 205 ? 84.483 83.734 -22.558 1.00 11.76 205 GLY C CA 1
ATOM 5687 C C . GLY C 1 205 ? 85.755 84.553 -22.448 1.00 14.10 205 GLY C C 1
ATOM 5688 O O . GLY C 1 205 ? 85.725 85.777 -22.567 1.00 13.85 205 GLY C O 1
ATOM 5689 N N . ALA C 1 206 ? 86.872 83.873 -22.202 1.00 12.40 206 ALA C N 1
ATOM 5690 C CA . ALA C 1 206 ? 88.176 84.532 -22.127 1.00 13.26 206 ALA C CA 1
ATOM 5691 C C . ALA C 1 206 ? 89.272 83.596 -22.631 1.00 10.91 206 ALA C C 1
ATOM 5692 O O . ALA C 1 206 ? 89.139 82.368 -22.577 1.00 14.70 206 ALA C O 1
ATOM 5694 N N . SER C 1 207 ? 90.356 84.181 -23.120 1.00 11.69 207 SER C N 1
ATOM 5695 C CA . SER C 1 207 ? 91.528 83.414 -23.492 1.00 12.74 207 SER C CA 1
ATOM 5696 C C . SER C 1 207 ? 92.256 82.964 -22.215 1.00 13.80 207 SER C C 1
ATOM 5697 O O . SER C 1 207 ? 91.784 83.228 -21.100 1.00 12.48 207 SER C O 1
ATOM 5700 N N . ALA C 1 208 ? 93.382 82.275 -22.377 1.00 13.25 208 ALA C N 1
ATOM 5701 C CA . ALA C 1 208 ? 94.131 81.747 -21.228 1.00 12.79 208 ALA C CA 1
ATOM 5702 C C . ALA C 1 208 ? 95.035 82.835 -20.659 1.00 14.70 208 ALA C C 1
ATOM 5703 O O . ALA C 1 208 ? 96.265 82.754 -20.733 1.00 13.14 208 ALA C O 1
ATOM 5705 N N . ASN C 1 209 ? 94.414 83.867 -20.105 1.00 13.12 209 ASN C N 1
ATOM 5706 C CA . ASN C 1 209 ? 95.141 85.044 -19.642 1.00 13.98 209 ASN C CA 1
ATOM 5707 C C . ASN C 1 209 ? 95.728 84.823 -18.258 1.00 14.44 209 ASN C C 1
ATOM 5708 O O . ASN C 1 209 ? 95.041 84.335 -17.364 1.00 13.84 209 ASN C O 1
ATOM 5713 N N . ASP C 1 210 ? 96.997 85.183 -18.072 1.00 15.19 210 ASP C N 1
ATOM 5714 C CA . ASP C 1 210 ? 97.589 85.094 -16.735 1.00 15.11 210 ASP C CA 1
ATOM 5715 C C . ASP C 1 210 ? 96.718 85.825 -15.718 1.00 15.29 210 ASP C C 1
ATOM 5716 O O . ASP C 1 210 ? 96.546 85.357 -14.595 1.00 15.49 210 ASP C O 1
ATOM 5721 N N . ALA C 1 211 ? 96.171 86.977 -16.102 1.00 11.53 211 ALA C N 1
ATOM 5722 C CA . ALA C 1 211 ? 95.370 87.761 -15.156 1.00 12.88 211 ALA C CA 1
ATOM 5723 C C . ALA C 1 211 ? 93.861 87.475 -15.205 1.00 12.37 211 ALA C C 1
ATOM 5724 O O . ALA C 1 211 ? 93.065 88.285 -14.722 1.00 13.36 211 ALA C O 1
ATOM 5726 N N . GLY C 1 212 ? 93.480 86.326 -15.752 1.00 12.72 212 GLY C N 1
ATOM 5727 C CA . GLY C 1 212 ? 92.074 85.949 -15.821 1.00 14.15 212 GLY C CA 1
ATOM 5728 C C . GLY C 1 212 ? 91.393 85.892 -14.462 1.00 13.93 212 GLY C C 1
ATOM 5729 O O . GLY C 1 212 ? 92.019 85.542 -13.451 1.00 14.82 212 GLY C O 1
ATOM 5730 N N . TRP C 1 213 ? 90.100 86.215 -14.440 1.00 10.85 213 TRP C N 1
ATOM 5731 C CA . TRP C 1 213 ? 89.306 86.244 -13.212 1.00 10.83 213 TRP C CA 1
ATOM 5732 C C . TRP C 1 213 ? 88.387 85.034 -13.043 1.00 12.67 213 TRP C C 1
ATOM 5733 O O . TRP C 1 213 ? 87.735 84.903 -12.003 1.00 12.38 213 TRP C O 1
ATOM 5744 N N . TRP C 1 214 ? 88.301 84.183 -14.065 1.00 11.69 214 TRP C N 1
ATOM 5745 C CA . TRP C 1 214 ? 87.218 83.198 -14.159 1.00 11.06 214 TRP C CA 1
ATOM 5746 C C . TRP C 1 214 ? 87.699 81.755 -14.304 1.00 11.93 214 TRP C C 1
ATOM 5747 O O . TRP C 1 214 ? 88.714 81.492 -14.936 1.00 14.13 214 TRP C O 1
ATOM 5758 N N . ASP C 1 215 ? 86.925 80.833 -13.731 1.00 11.91 215 ASP C N 1
ATOM 5759 C CA . ASP C 1 215 ? 87.264 79.415 -13.621 1.00 11.59 215 ASP C CA 1
ATOM 5760 C C . ASP C 1 215 ? 86.363 78.559 -14.518 1.00 13.07 215 ASP C C 1
ATOM 5761 O O . ASP C 1 215 ? 85.179 78.390 -14.217 1.00 10.48 215 ASP C O 1
ATOM 5766 N N . ASN C 1 216 ? 86.929 78.007 -15.594 1.00 10.59 216 ASN C N 1
ATOM 5767 C CA . ASN C 1 216 ? 86.203 77.097 -16.492 1.00 12.49 216 ASN C CA 1
ATOM 5768 C C . ASN C 1 216 ? 86.502 75.621 -16.250 1.00 13.62 216 ASN C C 1
ATOM 5769 O O . ASN C 1 216 ? 86.211 74.786 -17.107 1.00 11.98 216 ASN C O 1
ATOM 5774 N N . SER C 1 217 ? 87.079 75.278 -15.099 1.00 13.87 217 SER C N 1
ATOM 5775 C CA . SER C 1 217 ? 87.542 73.899 -14.911 1.00 15.20 217 SER C CA 1
ATOM 5776 C C . SER C 1 217 ? 86.408 72.871 -15.004 1.00 14.48 217 SER C C 1
ATOM 5777 O O . SER C 1 217 ? 86.601 71.752 -15.496 1.00 14.02 217 SER C O 1
ATOM 5780 N N . HIS C 1 218 ? 85.217 73.240 -14.549 1.00 13.69 218 HIS C N 1
ATOM 5781 C CA . HIS C 1 218 ? 84.117 72.281 -14.570 1.00 16.78 218 HIS C CA 1
ATOM 5782 C C . HIS C 1 218 ? 83.566 72.012 -15.977 1.00 15.22 218 HIS C C 1
ATOM 5783 O O . HIS C 1 218 ? 82.753 71.113 -16.167 1.00 17.51 218 HIS C O 1
ATOM 5790 N N . LEU C 1 219 ? 84.053 72.766 -16.956 1.00 13.70 219 LEU C N 1
ATOM 5791 C CA . LEU C 1 219 ? 83.715 72.550 -18.368 1.00 13.01 219 LEU C CA 1
ATOM 5792 C C . LEU C 1 219 ? 84.685 71.543 -19.026 1.00 15.92 219 LEU C C 1
ATOM 5793 O O . LEU C 1 219 ? 84.655 71.325 -20.245 1.00 15.47 219 LEU C O 1
ATOM 5798 N N . GLY C 1 220 ? 85.550 70.932 -18.218 1.00 13.45 220 GLY C N 1
ATOM 5799 C CA . GLY C 1 220 ? 86.572 70.029 -18.736 1.00 10.89 220 GLY C CA 1
ATOM 5800 C C . GLY C 1 220 ? 86.073 69.001 -19.752 1.00 12.80 220 GLY C C 1
ATOM 5801 O O . GLY C 1 220 ? 86.747 68.710 -20.744 1.00 13.18 220 GLY C O 1
ATOM 5802 N N . PHE C 1 221 ? 84.893 68.443 -19.506 1.00 12.45 221 PHE C N 1
ATOM 5803 C CA . PHE C 1 221 ? 84.331 67.426 -20.398 1.00 12.69 221 PHE C CA 1
ATOM 5804 C C . PHE C 1 221 ? 84.298 67.841 -21.880 1.00 15.79 221 PHE C C 1
ATOM 5805 O O . PHE C 1 221 ? 84.327 66.984 -22.764 1.00 14.79 221 PHE C O 1
ATOM 5813 N N . LEU C 1 222 ? 84.242 69.143 -22.155 1.00 12.91 222 LEU C N 1
ATOM 5814 C CA . LEU C 1 222 ? 84.179 69.618 -23.546 1.00 13.41 222 LEU C CA 1
ATOM 5815 C C . LEU C 1 222 ? 85.516 69.536 -24.269 1.00 14.73 222 LEU C C 1
ATOM 5816 O O . LEU C 1 222 ? 85.561 69.523 -25.496 1.00 15.39 222 LEU C O 1
ATOM 5821 N N . GLY C 1 223 ? 86.604 69.527 -23.508 1.00 14.85 223 GLY C N 1
ATOM 5822 C CA . GLY C 1 223 ? 87.928 69.400 -24.089 1.00 12.95 223 GLY C CA 1
ATOM 5823 C C . GLY C 1 223 ? 88.417 70.666 -24.769 1.00 18.28 223 GLY C C 1
ATOM 5824 O O . GLY C 1 223 ? 89.245 70.606 -25.687 1.00 15.57 223 GLY C O 1
ATOM 5825 N N . TRP C 1 224 ? 87.911 71.815 -24.324 1.00 15.14 224 TRP C N 1
ATOM 5826 C CA . TRP C 1 224 ? 88.314 73.093 -24.902 1.00 14.99 224 TRP C CA 1
ATOM 5827 C C . TRP C 1 224 ? 89.354 73.764 -24.022 1.00 16.44 224 TRP C C 1
ATOM 5828 O O . TRP C 1 224 ? 89.110 73.992 -22.840 1.00 16.68 224 TRP C O 1
ATOM 5839 N N . LYS C 1 225 ? 90.503 74.094 -24.607 1.00 14.39 225 LYS C N 1
ATOM 5840 C CA . LYS C 1 225 ? 91.575 74.766 -23.877 1.00 19.37 225 LYS C CA 1
ATOM 5841 C C . LYS C 1 225 ? 92.021 75.978 -24.665 1.00 20.53 225 LYS C C 1
ATOM 5842 O O . LYS C 1 225 ? 92.670 75.824 -25.700 1.00 19.82 225 LYS C O 1
ATOM 5848 N N . PRO C 1 226 ? 91.687 77.191 -24.186 1.00 14.03 226 PRO C N 1
ATOM 5849 C CA . PRO C 1 226 ? 92.123 78.370 -24.947 1.00 12.78 226 PRO C CA 1
ATOM 5850 C C . PRO C 1 226 ? 93.645 78.438 -24.982 1.00 18.98 226 PRO C C 1
ATOM 5851 O O . PRO C 1 226 ? 94.282 77.927 -24.060 1.00 16.29 226 PRO C O 1
ATOM 5855 N N . LYS C 1 227 ? 94.211 79.044 -26.022 1.00 15.72 227 LYS C N 1
ATOM 5856 C CA . LYS C 1 227 ? 95.662 79.035 -26.221 1.00 19.09 227 LYS C CA 1
ATOM 5857 C C . LYS C 1 227 ? 96.313 80.417 -26.176 1.00 20.42 227 LYS C C 1
ATOM 5858 O O . LYS C 1 227 ? 97.518 80.522 -25.936 1.00 20.61 227 LYS C O 1
ATOM 5864 N N . ASP C 1 228 ? 95.538 81.471 -26.419 1.00 14.83 228 ASP C N 1
ATOM 5865 C CA . ASP C 1 228 ? 96.093 82.827 -26.420 1.00 14.26 228 ASP C CA 1
ATOM 5866 C C . ASP C 1 228 ? 96.190 83.403 -25.003 1.00 15.16 228 ASP C C 1
ATOM 5867 O O . ASP C 1 228 ? 95.580 82.875 -24.077 1.00 16.53 228 ASP C O 1
ATOM 5872 N N . ASN C 1 229 ? 96.977 84.466 -24.831 1.00 15.60 229 ASN C N 1
ATOM 5873 C CA . ASN C 1 229 ? 97.260 84.999 -23.488 1.00 16.26 229 ASN C CA 1
ATOM 5874 C C . ASN C 1 229 ? 97.470 86.507 -23.555 1.00 16.40 229 ASN C C 1
ATOM 5875 O O . ASN C 1 229 ? 98.416 86.977 -24.179 1.00 18.41 229 ASN C O 1
ATOM 5880 N N . ALA C 1 230 ? 96.571 87.269 -22.940 1.00 14.15 230 ALA C N 1
ATOM 5881 C CA . ALA C 1 230 ? 96.652 88.726 -22.994 1.00 15.29 230 ALA C CA 1
ATOM 5882 C C . ALA C 1 230 ? 97.935 89.249 -22.363 1.00 16.79 230 ALA C C 1
ATOM 5883 O O . ALA C 1 230 ? 98.359 90.369 -22.646 1.00 16.61 230 ALA C O 1
ATOM 5885 N N . GLU C 1 231 ? 98.546 88.440 -21.501 1.00 16.94 231 GLU C N 1
ATOM 5886 C CA . GLU C 1 231 ? 99.687 88.910 -20.722 1.00 17.00 231 GLU C CA 1
ATOM 5887 C C . GLU C 1 231 ? 100.802 89.413 -21.642 1.00 22.46 231 GLU C C 1
ATOM 5888 O O . GLU C 1 231 ? 101.535 90.341 -21.299 1.00 20.78 231 GLU C O 1
ATOM 5894 N N . ALA C 1 232 ? 100.904 88.811 -22.824 1.00 22.45 232 ALA C N 1
ATOM 5895 C CA . ALA C 1 232 ? 101.896 89.211 -23.819 1.00 23.53 232 ALA C CA 1
ATOM 5896 C C . ALA C 1 232 ? 101.808 90.697 -24.174 1.00 26.94 232 ALA C C 1
ATOM 5897 O O . ALA C 1 232 ? 102.776 91.270 -24.674 1.00 27.39 232 ALA C O 1
ATOM 5899 N N . PHE C 1 233 ? 100.654 91.316 -23.922 1.00 17.87 233 PHE C N 1
ATOM 5900 C CA . PHE C 1 233 ? 100.428 92.705 -24.320 1.00 19.21 233 PHE C CA 1
ATOM 5901 C C . PHE C 1 233 ? 100.615 93.715 -23.187 1.00 19.20 233 PHE C C 1
ATOM 5902 O O . PHE C 1 233 ? 100.407 94.911 -23.391 1.00 20.21 233 PHE C O 1
ATOM 5910 N N . ARG C 1 234 ? 100.985 93.250 -21.997 1.00 17.90 234 ARG C N 1
ATOM 5911 C CA . ARG C 1 234 ? 101.053 94.157 -20.850 1.00 21.20 234 ARG C CA 1
ATOM 5912 C C . ARG C 1 234 ? 102.029 95.312 -21.070 1.00 23.96 234 ARG C C 1
ATOM 5913 O O . ARG C 1 234 ? 101.705 96.467 -20.800 1.00 22.64 234 ARG C O 1
ATOM 5921 N N . ARG C 1 235 ? 103.224 94.997 -21.555 1.00 24.80 235 ARG C N 1
ATOM 5922 C CA . ARG C 1 235 ? 104.239 96.028 -21.740 1.00 28.90 235 ARG C CA 1
ATOM 5923 C C . ARG C 1 235 ? 103.733 97.084 -22.711 1.00 29.55 235 ARG C C 1
ATOM 5924 O O . ARG C 1 235 ? 103.792 98.277 -22.430 1.00 30.05 235 ARG C O 1
ATOM 5932 N N . HIS C 1 236 ? 103.213 96.633 -23.847 1.00 31.47 236 HIS C N 1
ATOM 5933 C CA . HIS C 1 236 ? 102.678 97.542 -24.852 1.00 29.15 236 HIS C CA 1
ATOM 5934 C C . HIS C 1 236 ? 101.602 98.451 -24.269 1.00 32.46 236 HIS C C 1
ATOM 5935 O O . HIS C 1 236 ? 101.619 99.662 -24.479 1.00 35.13 236 HIS C O 1
ATOM 5942 N N . ILE C 1 237 ? 100.663 97.870 -23.531 1.00 28.61 237 ILE C N 1
ATOM 5943 C CA . ILE C 1 237 ? 99.598 98.659 -22.926 1.00 22.61 237 ILE C CA 1
ATOM 5944 C C . ILE C 1 237 ? 100.152 99.694 -21.952 1.00 28.75 237 ILE C C 1
ATOM 5945 O O . ILE C 1 237 ? 99.710 100.843 -21.934 1.00 31.73 237 ILE C O 1
ATOM 5950 N N . THR C 1 238 ? 101.119 99.275 -21.143 1.00 27.69 238 THR C N 1
ATOM 5951 C CA . THR C 1 238 ? 101.752 100.161 -20.171 1.00 37.09 238 THR C CA 1
ATOM 5952 C C . THR C 1 238 ? 102.425 101.351 -20.851 1.00 41.98 238 THR C C 1
ATOM 5953 O O . THR C 1 238 ? 102.311 102.488 -20.396 1.00 44.14 238 THR C O 1
ATOM 5957 N N . GLU C 1 239 ? 103.114 101.079 -21.953 1.00 40.50 239 GLU C N 1
ATOM 5958 C CA . GLU C 1 239 ? 103.901 102.094 -22.641 1.00 47.23 239 GLU C CA 1
ATOM 5959 C C . GLU C 1 239 ? 103.116 102.919 -23.661 1.00 48.18 239 GLU C C 1
ATOM 5960 O O . GLU C 1 239 ? 103.685 103.792 -24.316 1.00 55.52 239 GLU C O 1
ATOM 5966 N N . THR C 1 240 ? 101.820 102.655 -23.805 1.00 44.49 240 THR C N 1
ATOM 5967 C CA . THR C 1 240 ? 101.039 103.346 -24.830 1.00 40.68 240 THR C CA 1
ATOM 5968 C C . THR C 1 240 ? 99.692 103.882 -24.348 1.00 45.68 240 THR C C 1
ATOM 5969 O O . THR C 1 240 ? 98.960 104.506 -25.118 1.00 50.73 240 THR C O 1
ATOM 5973 N N . THR C 1 241 ? 99.358 103.639 -23.085 1.00 39.01 241 THR C N 1
ATOM 5974 C CA . THR C 1 241 ? 98.119 104.167 -22.518 1.00 41.87 241 THR C CA 1
ATOM 5975 C C . THR C 1 241 ? 98.388 104.764 -21.141 1.00 46.27 241 THR C C 1
ATOM 5976 O O . THR C 1 241 ? 99.384 104.427 -20.499 1.00 42.01 241 THR C O 1
ATOM 5980 N N . PRO C 1 242 ? 97.500 105.660 -20.685 1.00 49.75 242 PRO C N 1
ATOM 5981 C CA . PRO C 1 242 ? 97.660 106.315 -19.382 1.00 50.23 242 PRO C CA 1
ATOM 5982 C C . PRO C 1 242 ? 97.400 105.344 -18.235 1.00 47.46 242 PRO C C 1
ATOM 5983 O O . PRO C 1 242 ? 96.440 104.578 -18.295 1.00 47.38 242 PRO C O 1
ATOM 5987 N N . PRO C 1 243 ? 98.246 105.377 -17.197 1.00 48.78 243 PRO C N 1
ATOM 5988 C CA . PRO C 1 243 ? 98.056 104.526 -16.020 1.00 42.20 243 PRO C CA 1
ATOM 5989 C C . PRO C 1 243 ? 96.687 104.783 -15.415 1.00 42.33 243 PRO C C 1
ATOM 5990 O O . PRO C 1 243 ? 96.303 105.945 -15.260 1.00 41.83 243 PRO C O 1
ATOM 5994 N N . PRO C 1 244 ? 95.949 103.715 -15.082 1.00 36.45 244 PRO C N 1
ATOM 5995 C CA . PRO C 1 244 ? 94.615 103.896 -14.505 1.00 35.09 244 PRO C CA 1
ATOM 5996 C C . PRO C 1 244 ? 94.696 104.473 -13.098 1.00 29.94 244 PRO C C 1
ATOM 5997 O O . PRO C 1 244 ? 95.629 104.164 -12.361 1.00 33.83 244 PRO C O 1
ATOM 6001 N N 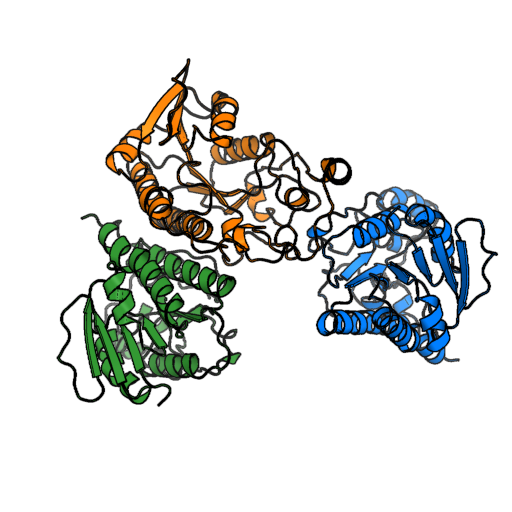. ASP C 1 245 ? 93.734 105.314 -12.741 1.00 26.72 245 ASP C N 1
ATOM 6002 C CA . ASP C 1 245 ? 93.572 105.746 -11.365 1.00 29.48 245 ASP C CA 1
ATOM 6003 C C . ASP C 1 245 ? 92.991 104.564 -10.603 1.00 27.21 245 ASP C C 1
ATOM 6004 O O . ASP C 1 245 ? 92.102 103.883 -11.106 1.00 23.72 245 ASP C O 1
ATOM 6009 N N . PRO C 1 246 ? 93.500 104.300 -9.392 1.00 25.40 246 PRO C N 1
ATOM 6010 C CA . PRO C 1 246 ? 92.990 103.171 -8.598 1.00 24.06 246 PRO C CA 1
ATOM 6011 C C . PRO C 1 246 ? 91.497 103.284 -8.284 1.00 23.07 246 PRO C C 1
ATOM 6012 O O . PRO C 1 246 ? 90.863 102.284 -7.967 1.00 23.33 246 PRO C O 1
ATOM 6016 N N . ASN C 1 247 ? 90.942 104.487 -8.380 1.00 23.15 247 ASN C N 1
ATOM 6017 C CA . ASN C 1 247 ? 89.524 104.691 -8.107 1.00 24.09 247 ASN C CA 1
ATOM 6018 C C . ASN C 1 247 ? 88.645 104.489 -9.350 1.00 21.59 247 ASN C C 1
ATOM 6019 O O . ASN C 1 247 ? 87.420 104.532 -9.259 1.00 22.38 247 ASN C O 1
ATOM 6024 N N . ASP C 1 248 ? 89.278 104.262 -10.499 1.00 17.94 248 ASP C N 1
ATOM 6025 C CA . ASP C 1 248 ? 88.553 104.094 -11.761 1.00 20.90 248 ASP C CA 1
ATOM 6026 C C . ASP C 1 248 ? 87.796 102.774 -11.809 1.00 18.56 248 ASP C C 1
ATOM 6027 O O . ASP C 1 248 ? 88.344 101.730 -11.465 1.00 17.26 248 ASP C O 1
ATOM 6032 N N . ALA C 1 249 ? 86.542 102.817 -12.250 1.00 18.47 249 ALA C N 1
ATOM 6033 C CA . ALA C 1 249 ? 85.760 101.593 -12.429 1.00 18.56 249 ALA C CA 1
ATOM 6034 C C . ALA C 1 249 ? 86.528 100.571 -13.270 1.00 16.45 249 ALA C C 1
ATOM 6035 O O . ALA C 1 249 ? 86.421 99.362 -13.055 1.00 16.76 249 ALA C O 1
ATOM 6037 N N . LEU C 1 250 ? 87.306 101.064 -14.226 1.00 14.85 250 LEU C N 1
ATOM 6038 C CA . LEU C 1 250 ? 88.058 100.197 -15.125 1.00 15.05 250 LEU C CA 1
ATOM 6039 C C . LEU C 1 250 ? 88.939 99.183 -14.391 1.00 18.48 250 LEU C C 1
ATOM 6040 O O . LEU C 1 250 ? 89.207 98.095 -14.908 1.00 16.91 250 LEU C O 1
ATOM 6045 N N . VAL C 1 251 ? 89.407 99.546 -13.199 1.00 17.12 251 VAL C N 1
ATOM 6046 C CA . VAL C 1 251 ? 90.267 98.645 -12.436 1.00 16.63 251 VAL C CA 1
ATOM 6047 C C . VAL C 1 251 ? 89.634 98.209 -11.122 1.00 18.27 251 VAL C C 1
ATOM 6048 O O . VAL C 1 251 ? 90.296 97.593 -10.288 1.00 22.04 251 VAL C O 1
ATOM 6052 N N . ARG C 1 252 ? 88.352 98.506 -10.939 1.00 16.68 252 ARG C N 1
ATOM 6053 C CA . ARG C 1 252 ? 87.669 98.135 -9.700 1.00 16.16 252 ARG C CA 1
ATOM 6054 C C . ARG C 1 252 ? 86.591 97.069 -9.886 1.00 18.03 252 ARG C C 1
ATOM 6055 O O . ARG C 1 252 ? 86.405 96.214 -9.019 1.00 17.30 252 ARG C O 1
ATOM 6063 N N . PHE C 1 253 ? 85.865 97.133 -10.999 1.00 15.35 253 PHE C N 1
ATOM 6064 C CA . PHE C 1 253 ? 84.723 96.238 -11.196 1.00 13.43 253 PHE C CA 1
ATOM 6065 C C . PHE C 1 253 ? 84.902 95.394 -12.442 1.00 12.99 253 PHE C C 1
ATOM 6066 O O . PHE C 1 253 ? 85.462 95.850 -13.431 1.00 13.21 253 PHE C O 1
ATOM 6074 N N . GLN C 1 254 ? 84.421 94.160 -12.398 1.00 9.85 254 GLN C N 1
ATOM 6075 C CA . GLN C 1 254 ? 84.604 93.274 -13.529 1.00 12.37 254 GLN C CA 1
ATOM 6076 C C . GLN C 1 254 ? 83.912 93.799 -14.791 1.00 12.33 254 GLN C C 1
ATOM 6077 O O . GLN C 1 254 ? 84.370 93.545 -15.911 1.00 14.19 254 GLN C O 1
ATOM 6083 N N . GLY C 1 255 ? 82.835 94.553 -14.606 1.00 13.25 255 GLY C N 1
ATOM 6084 C CA . GLY C 1 255 ? 82.122 95.142 -15.738 1.00 12.47 255 GLY C CA 1
ATOM 6085 C C . GLY C 1 255 ? 82.758 96.436 -16.233 1.00 15.90 255 GLY C C 1
ATOM 6086 O O . GLY C 1 255 ? 82.286 97.055 -17.197 1.00 13.43 255 GLY C O 1
ATOM 6087 N N . GLY C 1 256 ? 83.831 96.862 -15.573 1.00 14.27 256 GLY C N 1
ATOM 6088 C CA . GLY C 1 256 ? 84.525 98.075 -15.980 1.00 14.69 256 GLY C CA 1
ATOM 6089 C C . GLY C 1 256 ? 83.618 99.297 -15.977 1.00 14.11 256 GLY C C 1
ATOM 6090 O O . GLY C 1 256 ? 82.817 99.474 -15.066 1.00 13.76 256 GLY C O 1
ATOM 6091 N N . THR C 1 257 ? 83.735 100.131 -17.007 1.00 15.48 257 THR C N 1
ATOM 6092 C CA . THR C 1 257 ? 82.979 101.386 -17.078 1.00 17.19 257 THR C CA 1
ATOM 6093 C C . THR C 1 257 ? 81.451 101.227 -17.121 1.00 16.50 257 THR C C 1
ATOM 6094 O O . THR C 1 257 ? 80.733 102.195 -16.886 1.00 15.48 257 THR C O 1
ATOM 6098 N N . PHE C 1 258 ? 80.941 100.029 -17.416 1.00 14.97 258 PHE C N 1
ATOM 6099 C CA . PHE C 1 258 ? 79.479 99.846 -17.423 1.00 13.60 258 PHE C CA 1
ATOM 6100 C C . PHE C 1 258 ? 78.849 100.161 -16.061 1.00 15.80 258 PHE C C 1
ATOM 6101 O O . PHE C 1 258 ? 77.694 100.601 -15.992 1.00 15.42 258 PHE C O 1
ATOM 6109 N N . VAL C 1 259 ? 79.578 99.934 -14.967 1.00 15.21 259 VAL C N 1
ATOM 6110 C CA . VAL C 1 259 ? 78.998 100.248 -13.658 1.00 15.00 259 VAL C CA 1
ATOM 6111 C C . VAL C 1 259 ? 78.693 101.744 -13.539 1.00 14.80 259 VAL C C 1
ATOM 6112 O O . VAL C 1 259 ? 77.773 102.143 -12.826 1.00 15.11 259 VAL C O 1
ATOM 6116 N N . ASP C 1 260 ? 79.466 102.561 -14.248 1.00 16.39 260 ASP C N 1
ATOM 6117 C CA . ASP C 1 260 ? 79.266 104.009 -14.232 1.00 19.26 260 ASP C CA 1
ATOM 6118 C C . ASP C 1 260 ? 78.109 104.476 -15.129 1.00 17.76 260 ASP C C 1
ATOM 6119 O O . ASP C 1 260 ? 77.725 105.646 -15.075 1.00 16.82 260 ASP C O 1
ATOM 6124 N N . ASN C 1 261 ? 77.566 103.591 -15.963 1.00 16.92 261 ASN C N 1
ATOM 6125 C CA . ASN C 1 261 ? 76.433 103.990 -16.817 1.00 17.90 261 ASN C CA 1
ATOM 6126 C C . ASN C 1 261 ? 75.203 104.347 -15.989 1.00 20.28 261 ASN C C 1
ATOM 6127 O O . ASN C 1 261 ? 74.866 103.654 -15.022 1.00 15.20 261 ASN C O 1
ATOM 6132 N N . PRO C 1 262 ? 74.505 105.422 -16.382 1.00 18.11 262 PRO C N 1
ATOM 6133 C CA . PRO C 1 262 ? 73.179 105.679 -15.815 1.00 16.84 262 PRO C CA 1
ATOM 6134 C C . PRO C 1 262 ? 72.160 104.749 -16.464 1.00 14.48 262 PRO C C 1
ATOM 6135 O O . PRO C 1 262 ? 72.527 103.918 -17.299 1.00 14.06 262 PRO C O 1
ATOM 6139 N N . ILE C 1 263 ? 70.895 104.877 -16.080 1.00 13.99 263 ILE C N 1
ATOM 6140 C CA . ILE C 1 263 ? 69.824 104.261 -16.855 1.00 13.42 263 ILE C CA 1
ATOM 6141 C C . ILE C 1 263 ? 69.541 105.220 -18.012 1.00 18.98 263 ILE C C 1
ATOM 6142 O O . ILE C 1 263 ? 69.045 106.318 -17.792 1.00 17.39 263 ILE C O 1
ATOM 6147 N N . PHE C 1 264 ? 69.876 104.822 -19.234 1.00 14.91 264 PHE C N 1
ATOM 6148 C CA . PHE C 1 264 ? 69.645 105.694 -20.389 1.00 18.68 264 PHE C CA 1
ATOM 6149 C C . PHE C 1 264 ? 68.168 105.745 -20.753 1.00 17.91 264 PHE C C 1
ATOM 6150 O O . PHE C 1 264 ? 67.463 104.741 -20.677 1.00 16.83 264 PHE C O 1
ATOM 6158 N N . LYS C 1 265 ? 67.699 106.917 -21.161 1.00 20.40 265 LYS C N 1
ATOM 6159 C CA . LYS C 1 265 ? 66.290 107.083 -21.508 1.00 21.73 265 LYS C CA 1
ATOM 6160 C C . LYS C 1 265 ? 66.126 107.439 -22.980 1.00 26.22 265 LYS C C 1
ATOM 6161 O O . LYS C 1 265 ? 67.005 108.056 -23.574 1.00 25.80 265 LYS C O 1
ATOM 6167 N N . GLN C 1 266 ? 64.996 107.049 -23.559 1.00 26.06 266 GLN C N 1
ATOM 6168 C CA . GLN C 1 266 ? 64.729 107.300 -24.970 1.00 35.94 266 GLN C CA 1
ATOM 6169 C C . GLN C 1 266 ? 64.268 108.738 -25.175 1.00 42.34 266 GLN C C 1
ATOM 6170 O O . GLN C 1 266 ? 65.044 109.592 -25.607 1.00 50.60 266 GLN C O 1
#

InterPro domains:
  IPR001509 NAD-dependent epimerase/dehydratase [PF01370] (5-162)
  IPR036291 NAD(P)-binding domain superfamily [SSF51735] (1-233)

Sequence (798 aa):
MAMKRLLVTGAAGQLGRVMRERLAPMAEILRLADLSPLDPAGPNEECVQCDLADANAVNAMVAGCDGIVHLGGISVEKPFEQILQGNIIGLYNLYEAARAHGQPRIVFASSNHTIGYYPQTERLGPDVPARPDGLYGVSKCFGENLARMYFDKFGQETALVRIGSCCTPEPNNYRMLSTWFSHDDFVSLIEAVFRAPVLGCPVVWGASANDAGWWDNSHLGFLGWKPKDNAEAFRRHITETTPPPDPNDDALVRFQGGTFVDNPIFKQMAMKRLLVTGAAGQLGRVMRERLAPMAEILRLADLSPLDPAGPNEECVQCDLADANAVNAMVAGCDGIVHLGGISVEKPFEQILQGNIIGLYNLYEAARAHGQPRIVFASSNHTIGYYPQTERLGPDVPARPDGLYGVSKCFGENLARMYFDKFGQETALVRIGSCCTPEPNNYRMLSTWFSHDDFVSLIEAVFRAPVLGCPVVWGASANDAGWWDNSHLGFLGWKPKDNAEAFRRHITETTPPPDPNDDALVRFQGGTFVDNPIFKQMAMKRLLVTGAAGQLGRVMRERLAPMAEILRLADLSPLDPAGPNEECVQCDLADANAVNAMVAGCDGIVHLGGISVEKPFEQILQGNIIGLYNLYEAARAHGQPRIVFASSNHTIGYYPQTERLGPDVPARPDGLYGVSKCFGENLARMYFDKFGQETALVRIGSCCTPEPNNYRMLSTWFSHDDFVSLIEAVFRAPVLGCPVVWGASANDAGWWDNSHLGFLGWKPKDNAEAFRRHITETTPPPDPNDALVRFQGGTFVDNPIFKQ

Foldseek 3Di:
DLEAEEEEEPLADPVNVVCVPLCLVNHQAYEYEYCDDDDDADPRYHYYHDFLLDLVSLLVSCAPHQAYEYPWADDAAAAPVRNCRGQPSSLVSNLVSCLVHVLRAYEYAAALQQAFADWLVAADEQPDHGDHQHSSSVSSVNSLVVQLCCCVPPNREYESEHAFDEDCADQAPLCLARYAYPVLVSVVVVLCSPDPDHGHGYHYRHAPEPSYRYDRPVVVVSVRHHDDYNPVCVVVNPVPDPHDDCVAQQNTTSNGCSNVDDNHDD/DLEAEEEEEPLQDPLNVLCVPLCLVNHQAYEYEACDDDDDDDPRYHYYHDFLLPLVSLLVSCAPHQAYEYPYADDAAAAPVSRCRRQPSSLVSNLVSCLVHVLRAYEYAAALQQAFADWLVAADEQPDHGDHQHSNSVSSVNNLVVQLVCCVPPVREYESEHQFDADCADQADLCLARYAYPVLVSQVVVLCSVDPDHGHGHHYRHAPEPSHRYDRPVVVVSVRHHDDYNVVCPVVNPVPDDDDDCPAQQNTTSNGCSNVDDNHDD/DLEAEEEEEPLVDPLNVLCVPLCLVNHQAYEYEACDDDDDADHRYHYDHDFLLDLVRLLVRCAPHQAYEYPYADDAAAALVRNCRGQPSSLVSNLVSCLVHVLREYEYAAALQQAFADWLPAADEQPDHGDHQHSSSVSSVNSLVVQLCCCVPPVREYESEHAFDEDCADQADLCLARYAYPVLVSQVVVLCSVDPDHGHGYHYRHAPEPSYRYDPPVVVVSVRHHDDYNPVCVVVNVVPDDDDDCVAQQNTTNNGCSNVDDNHHD

Secondary structure (DSSP, 8-state):
--EEEEEEESTTSHHHHHHHHHTGGGEEEEEEEESS--PPP-TTEEEEE--TT-HHHHHHHHTT-SEEEE--S--S---HHHHIIIIIIHHHHHHHHHHHTT--EEEEEEEGGGGTTSBTTS-B-TTSPP---SHHHHHHHHHHHHHHHHHHHH---EEEEEE-B-SSS--STTHHHHB--HHHHHHHHHHHHH-S---S-EEEE----TT--B--GGGGGG-------GGGGHHHHHTTSPPPPTTSGGGTBTTGGGGG------/--EEEEEEESTTSHHHHHHHHHTGGGEEEEEEEESSPPPPP-TTEEEEE--TT-HHHHHHHHTT-SEEEE--S--S---HHHHIIIIIIHHHHHHHHHHHTT--EEEEEEEGGGGTTSBTTS-B-TTPPP---SHHHHHHHHHHHHHHHHHHHH---EEEEEE-B-SSS--STTHHHHB--HHHHHHHHHHHHH-S---S-EEEE----TT--B--GGGGGG-------GGGGHHHHHHHSPPPPTTSGGGTBTTGGGGG------/--EEEEEEESTTSHHHHHHHHHTGGGEEEEEEEESS--PPP-TTEEEEE--TT-HHHHHHHHTT-SEEEE--S--S---HHHHIIIIIIHHHHHHHHHHHTT--EEEEEEEGGGGTTSBTTS-B-TTPPP---SHHHHHHHHHHHHHHHHHHHH---EEEEEE-B-SSS--STTHHHHB--HHHHHHHHHHHHH-S---S-EEEE----TT--B--GGGGGG-------GGGGHHHHHHHSPPPPTTSGGGTBTTGGGGG------